Protein 2EPG (pdb70)

Foldseek 3Di:
DWDADAFQKIWAADDDQAAIEIEGEDPVLVVVCVVVVVVLVVLLLLCNFFQWDPDWYAHLWDDFQSHIFRTKIWGALVRQGWDALRLQHLQHQQWKWKWFWPDFLVRPVVCVPLLLVLLLVLQPCDPDADDLVLLQVLLAAFQVSCVVVPLAPNCQQLFEQVSGAAHQADCVLQDPCLSVQQRVVQRHQEADLWWKFKWFFQDFDDPVLCVLLVHDGRTIMMMGGHGLYSNSNVLSVVLLVVLLVCVVVVVTDRPHSSRRIDGCPDPSNSSSQNSSSSSSSGRNSVSNSLSSSQVSVVVSPQDCNRTVTGTSHMWGQGHWHFDADPNGTIIMGGRQKTQAFAAQDPSARPSNNHGARWAWECERLDKIFIWGFHPVCCPVNRIAGHYQANVPCVVSVVVQEAEAECPGSRQVSRVRVVGIGTTTMIRGNYIYRD/DWDADAFQKIWAQDDDQAAIEMEGADPVQVVVCVVVVVVLVVLLLLCNWWQWDPDWYASLWAPFQSHTFRTKIWGFLVGLTWDFLRLQDLQHQQWKWKWWWPDFLVRAQVCLVLLQVLLLVLQAFCDDDDDDLVLLQVLLAAFQVSCVVVPLAPPPQQLFEQVSLADHLADCVLQDPVLSVVQSRCFRHQNADLWWKFKWFFQDFDDVVQCVLLVHDHRTIMMMGGGGLYSNSNVLSVVLLVVQLVQCVVVPTDRPRSSRRIHRCPDPSVSSSQNSSSSSSSRRNSSSNNLSSSQVSCVVSPQDCVRTVTHTSHMFGQGHWDFDADPNGTIIMGGRQKTQAFAAQDPSARPSNNHGAHWAWAEESLDKTFIWHFHPVCVVVSRIAGHYQESVCCVVSVVVQAHEAEPVPDGSRQVRRVSSPGIHTTTMIRGRYMYHD

CATH classification: 3.90.1860.10

Secondary structure (DSSP, 8-state):
--EEEETTEEEE--------EEEE--HHHHHHHHHTTTHHHHH--GGGSTTBPS-EE----B--SSSPBTEEEEE-GGGT-EE-GGGT-SSTT-EEEEEEEEEEHHHHGGGHHHHHHHHHHHS--------HHHHHHHHHHTHHHHHHTTSS-GGGGGGBGGGG--TT--GGGS-HHHHHHHGGGTT---SSS-EEEEEEEEEES-HHHHHHHT--TTEEEEEEEE--HHHHHHHHHHHHHHHHTTHHHHT---SSGGG--EETTSHHHHHHHH--HHHHHHHHHHHHHHHHHHHHHHHTT--HHHH--EEEEEEESEEEEEEEETTEEEEEEEES-EE---TT-TTS-TTTTTT--EEEE------EEEEE--S----SSSEE---S---TTTTTTTTT-EEE----HHHHHHHHHTS-EEEEEEEEEEEEE-/--EEEETTEEEE--------EEEE--HHHHHHHHHTTTHHHHH--GGGSTTBPS-EE----B--SSSPBTEEEEE-GGGT-EE-HHHH-SSTT-EEEEEEEEEEHHHHGGGHHHHHHHHHHHS---------HHHHHHHHHHTHHHHHHTTSS-GGGGGGBGGGG--TT--GGGS-HHHHHHHGGGTT---STT-EEEEEEEEEES-HHHHHHHT--TTEEEEEEEE--HHHHHHHHHHHHHHHHHHHHHTT---SSGGG--EETTSHHHHHHHH--HHHHHHHHHHHHHHHHHHHHHHHTT--HHHH--EEEEEEESEEEEEEEETTEEEEEEEES-EE---TT-TTS-GGGTTT--EEEE------EEEEE--S----SSSEE---S----TTTTGGGT-EEEE-----HHHHHHHHTTS-EEEEEEEEEEEEE-

Radius of gyration: 29.8 Å; Cα contacts (8 Å, |Δi|>4): 2295; chains: 2; bounding box: 69×85×71 Å

Solvent-accessible surface area: 33064 Å² total

Organism: Thermus thermophilus (strain ATCC 27634 / DSM 579 / HB8) (NCBI:txid300852)

B-factor: mean 39.5, std 14.76, range [17.42, 116.52]

Sequence (871 aa):
FFEKIAPYTYRIPRQGKRVDAVFFASKEILKDLEAENYASLQQLNVATLPGIVEPALAPDIHWGYGFPIGGVAAFDPEEGGVVSPGGVGFDINCGVRLLASHLTLEDLLPRQKELADALYRLVPSRDVRFSKRELKEILKEGAGWLVKRGYGYPEDVRFIESQGRLPWANPDKVSERAFERGAPQIGTLGSGNHFLEVQYVDEVYDEEAALAFGLFKGQVTVLIHTGSRGLGHQVCQDYVERFLKVAPRYGIELVDKQLAAAPIKSPEGQDYLQAAAAANFAFANRQLIAHFVREAFEKVGFTPRDHGLRVLYDLAHNNAKFEEHRGRRVLVHRKGATRAFGPGHPEVPEEYRRVGQPVLVPGDGRYSYVLAGTEKAEVSFGSSCHGAGRNLVKELAERGILVRAAVSLVVEAVEGAGIGKKVARLRPLIVVKGFFEKIAPYTYRIPRQGKRVDAVFFASKEILKDLEAENYASLQQLNVATLPGIVEPALAPDIHWGYGFPIGGVAAFDPEEGGVVSPGGVGFDINCGVRLLASHLTLEDLLPRQKELADALYRLVPSGRDVRFSKRELKEILKEGAGWLVKRGYGYPEDVRFIESQGRLPWANPDKVSERAFERGAPQIGTLGSGNHFLEVQYVDEVYDEEAALAFGLFKGQVTVLIHTGSRGLGHQVCQDYVERFLKVAPRYGIELVDKQLAAAPIKSPEGQDYLQAAAAANFAFANRQLIAHFVREAFEKVGFTPRDHGLRVLYDLAHNNAKFEEHRGRRVLVHRKGATRAFGPGHPEVPEEYRRVGQPVLVPGDGRYSYVLAGTEKAEVSFGSSCHGAGRNLVKELAERGILVRAATDVSLVVEAVEGAGIGKKVARLRPLIVVKG

InterPro domains:
  IPR001233 RNA-splicing ligase, RtcB [PF01139] (45-476)
  IPR001233 RNA-splicing ligase, RtcB [PS01288] (45-74)
  IPR001233 RNA-splicing ligase, RtcB [PTHR11118] (4-476)
  IPR036025 tRNA-splicing ligase RtcB-like superfamily [G3DSA:3.90.1860.10] (1-476)
  IPR036025 tRNA-splicing ligase RtcB-like superfamily [SSF103365] (2-476)

Structure (mmCIF, N/CA/C/O backbone):
data_2EPG
#
_entry.id   2EPG
#
_cell.length_a   64.689
_cell.length_b   66.685
_cell.length_c   116.988
_cell.angle_alpha   90.00
_cell.angle_beta   101.21
_cell.angle_gamma   90.00
#
_symmetry.space_group_name_H-M   'P 1 21 1'
#
loop_
_entity.id
_entity.type
_entity.pdbx_description
1 polymer 'Hypothetical protein TTHA1785'
2 water water
#
loop_
_atom_site.group_PDB
_atom_site.id
_atom_site.type_symbol
_atom_site.label_atom_id
_atom_site.label_alt_id
_atom_site.label_comp_id
_atom_site.label_asym_id
_atom_site.label_entity_id
_atom_site.label_seq_id
_atom_site.pdbx_PDB_ins_code
_atom_site.Cartn_x
_atom_site.Cartn_y
_atom_site.Cartn_z
_atom_site.occupancy
_atom_site.B_iso_or_equiv
_atom_site.auth_seq_id
_atom_site.auth_comp_id
_atom_site.auth_asym_id
_atom_site.auth_atom_id
_atom_site.pdbx_PDB_model_num
ATOM 9 N N . PHE A 1 13 ? 12.726 -27.387 36.644 1.00 70.34 2 PHE A N 1
ATOM 10 C CA . PHE A 1 13 ? 12.204 -26.336 37.504 1.00 65.58 2 PHE A CA 1
ATOM 11 C C . PHE A 1 13 ? 11.156 -25.456 36.822 1.00 62.81 2 PHE A C 1
ATOM 12 O O . PHE A 1 13 ? 10.863 -24.354 37.289 1.00 61.47 2 PHE A O 1
ATOM 20 N N . PHE A 1 14 ? 10.596 -25.950 35.717 1.00 59.51 3 PHE A N 1
ATOM 21 C CA . PHE A 1 14 ? 9.554 -25.230 34.991 1.00 56.86 3 PHE A CA 1
ATOM 22 C C . PHE A 1 14 ? 8.700 -26.153 34.126 1.00 55.13 3 PHE A C 1
ATOM 23 O O . PHE A 1 14 ? 9.229 -27.008 33.420 1.00 55.07 3 PHE A O 1
ATOM 31 N N . GLU A 1 15 ? 7.380 -25.990 34.206 1.00 52.92 4 GLU A N 1
ATOM 32 C CA . GLU A 1 15 ? 6.448 -26.799 33.423 1.00 51.28 4 GLU A CA 1
ATOM 33 C C . GLU A 1 15 ? 5.810 -25.974 32.299 1.00 51.22 4 GLU A C 1
ATOM 34 O O . GLU A 1 15 ? 5.807 -24.743 32.343 1.00 48.39 4 GLU A O 1
ATOM 40 N N . LYS A 1 16 ? 5.277 -26.654 31.286 1.00 49.90 5 LYS A N 1
ATOM 41 C CA . LYS A 1 16 ? 4.631 -25.966 30.173 1.00 48.56 5 LYS A CA 1
ATOM 42 C C . LYS A 1 16 ? 3.143 -25.849 30.475 1.00 47.95 5 LYS A C 1
ATOM 43 O O . LYS A 1 16 ? 2.484 -26.836 30.821 1.00 48.65 5 LYS A O 1
ATOM 49 N N . ILE A 1 17 ? 2.613 -24.639 30.353 1.00 44.90 6 ILE A N 1
ATOM 50 C CA . ILE A 1 17 ? 1.209 -24.399 30.637 1.00 43.42 6 ILE A CA 1
ATOM 51 C C . ILE A 1 17 ? 0.379 -24.084 29.403 1.00 40.47 6 ILE A C 1
ATOM 52 O O . ILE A 1 17 ? -0.847 -24.108 29.444 1.00 39.27 6 ILE A O 1
ATOM 57 N N . ALA A 1 18 ? 1.049 -23.797 28.298 1.00 39.51 7 ALA A N 1
ATOM 58 C CA . ALA A 1 18 ? 0.349 -23.477 27.065 1.00 37.79 7 ALA A CA 1
ATOM 59 C C . ALA A 1 18 ? 1.348 -23.448 25.936 1.00 36.83 7 ALA A C 1
ATOM 60 O O . ALA A 1 18 ? 2.546 -23.463 26.166 1.00 37.41 7 ALA A O 1
ATOM 62 N N . PRO A 1 19 ? 0.871 -23.409 24.688 1.00 37.70 8 PRO A N 1
ATOM 63 C CA . PRO A 1 19 ? 1.844 -23.372 23.598 1.00 37.88 8 PRO A CA 1
ATOM 64 C C . PRO A 1 19 ? 2.814 -22.209 23.827 1.00 39.38 8 PRO A C 1
ATOM 65 O O . PRO A 1 19 ? 2.406 -21.128 24.259 1.00 40.22 8 PRO A O 1
ATOM 69 N N . TYR A 1 20 ? 4.094 -22.446 23.558 1.00 38.51 9 TYR A N 1
ATOM 70 C CA . TYR A 1 20 ? 5.140 -21.445 23.733 1.00 39.18 9 TYR A CA 1
ATOM 71 C C . TYR A 1 20 ? 5.136 -20.719 25.089 1.00 39.24 9 TYR A C 1
ATOM 72 O O . TYR A 1 20 ? 5.750 -19.663 25.217 1.00 39.55 9 TYR A O 1
ATOM 81 N N . THR A 1 21 ? 4.484 -21.297 26.095 1.00 37.08 10 THR A N 1
ATOM 82 C CA . THR A 1 21 ? 4.394 -20.675 27.415 1.00 35.88 10 THR A CA 1
ATOM 83 C C . THR A 1 21 ? 4.854 -21.603 28.555 1.00 39.49 10 THR A C 1
ATOM 84 O O . THR A 1 21 ? 4.298 -22.699 28.744 1.00 39.89 10 THR A O 1
ATOM 88 N N . TYR A 1 22 ? 5.855 -21.154 29.320 1.00 39.10 11 TYR A N 1
ATOM 89 C CA . TYR A 1 22 ? 6.409 -21.930 30.439 1.00 38.58 11 TYR A CA 1
ATOM 90 C C . TYR A 1 22 ? 6.341 -21.217 31.787 1.00 38.41 11 TYR A C 1
ATOM 91 O O . TYR A 1 22 ? 6.504 -19.997 31.883 1.00 37.51 11 TYR A O 1
ATOM 100 N N . ARG A 1 23 ? 6.125 -22.006 32.831 1.00 34.58 12 ARG A N 1
ATOM 101 C CA . ARG A 1 23 ? 5.992 -21.502 34.176 1.00 36.68 12 ARG A CA 1
ATOM 102 C C . ARG A 1 23 ? 7.096 -22.037 35.092 1.00 37.12 12 ARG A C 1
ATOM 103 O O . ARG A 1 23 ? 7.446 -23.217 35.038 1.00 36.24 12 ARG A O 1
ATOM 111 N N . ILE A 1 24 ? 7.672 -21.141 35.890 1.00 35.31 13 ILE A N 1
ATOM 112 C CA . ILE A 1 24 ? 8.700 -21.493 36.867 1.00 33.64 13 ILE A CA 1
ATOM 113 C C . ILE A 1 24 ? 7.952 -21.373 38.180 1.00 32.88 13 ILE A C 1
ATOM 114 O O . ILE A 1 24 ? 7.743 -20.271 38.689 1.00 31.76 13 ILE A O 1
ATOM 119 N N . PRO A 1 25 ? 7.511 -22.500 38.740 1.00 33.54 14 PRO A N 1
ATOM 120 C CA . PRO A 1 25 ? 6.784 -22.364 40.001 1.00 34.10 14 PRO A CA 1
ATOM 121 C C . PRO A 1 25 ? 7.597 -21.731 41.134 1.00 35.28 14 PRO A C 1
ATOM 122 O O . PRO A 1 25 ? 8.812 -21.907 41.235 1.00 33.97 14 PRO A O 1
ATOM 126 N N . ARG A 1 26 ? 6.907 -20.976 41.976 1.00 35.87 15 ARG A N 1
ATOM 127 C CA . ARG A 1 26 ? 7.535 -20.283 43.093 1.00 39.57 15 ARG A CA 1
ATOM 128 C C . ARG A 1 26 ? 8.358 -21.226 43.969 1.00 40.63 15 ARG A C 1
ATOM 129 O O . ARG A 1 26 ? 7.854 -22.243 44.426 1.00 40.28 15 ARG A O 1
ATOM 137 N N . GLN A 1 27 ? 9.618 -20.875 44.203 1.00 41.94 16 GLN A N 1
ATOM 138 C CA . GLN A 1 27 ? 10.502 -21.674 45.041 1.00 44.25 16 GLN A CA 1
ATOM 139 C C . GLN A 1 27 ? 11.571 -20.805 45.692 1.00 43.57 16 GLN A C 1
ATOM 140 O O . GLN A 1 27 ? 12.006 -19.803 45.119 1.00 42.41 16 GLN A O 1
ATOM 146 N N . GLY A 1 28 ? 11.982 -21.185 46.899 1.00 42.21 17 GLY A N 1
ATOM 147 C CA . GLY A 1 28 ? 13.002 -20.422 47.593 1.00 39.84 17 GLY A CA 1
ATOM 148 C C . GLY A 1 28 ? 12.553 -19.025 47.977 1.00 38.59 17 GLY A C 1
ATOM 149 O O . GLY A 1 28 ? 11.517 -18.858 48.621 1.00 36.35 17 GLY A O 1
ATOM 150 N N . LYS A 1 29 ? 13.318 -18.020 47.566 1.00 38.19 18 LYS A N 1
ATOM 151 C CA . LYS A 1 29 ? 13.007 -16.639 47.914 1.00 39.35 18 LYS A CA 1
ATOM 152 C C . LYS A 1 29 ? 11.936 -15.995 47.019 1.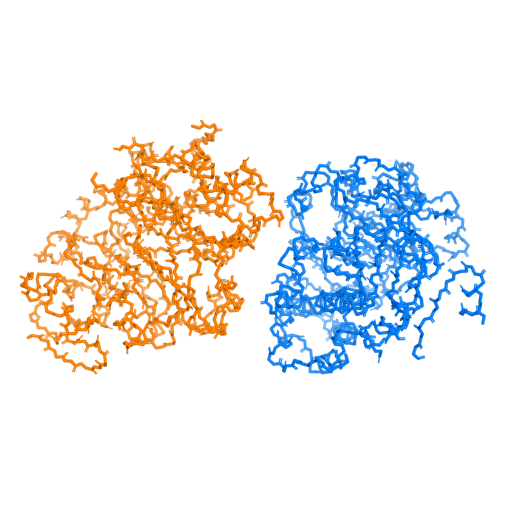00 38.71 18 LYS A C 1
ATOM 153 O O . LYS A 1 29 ? 11.485 -14.878 47.284 1.00 35.63 18 LYS A O 1
ATOM 167 N N . ARG A 1 31 ? 8.675 -14.727 45.524 1.00 33.00 20 ARG A N 1
ATOM 168 C CA . ARG A 1 31 ? 7.412 -14.342 46.140 1.00 33.26 20 ARG A CA 1
ATOM 169 C C . ARG A 1 31 ? 6.235 -14.768 45.271 1.00 32.02 20 ARG A C 1
ATOM 170 O O . ARG A 1 31 ? 5.122 -14.937 45.761 1.00 32.54 20 ARG A O 1
ATOM 178 N N . VAL A 1 32 ? 6.501 -14.945 43.979 1.00 29.73 21 VAL A N 1
ATOM 179 C CA . VAL A 1 32 ? 5.481 -15.336 43.019 1.00 28.67 21 VAL A CA 1
ATOM 180 C C . VAL A 1 32 ? 6.117 -16.242 41.979 1.00 27.87 21 VAL A C 1
ATOM 181 O O . VAL A 1 32 ? 7.336 -16.414 41.955 1.00 27.67 21 VAL A O 1
ATOM 185 N N . ASP A 1 33 ? 5.272 -16.824 41.137 1.00 26.50 22 ASP A N 1
ATOM 186 C CA . ASP A 1 33 ? 5.720 -17.656 40.039 1.00 27.04 22 ASP A CA 1
ATOM 187 C C . ASP A 1 33 ? 6.326 -16.715 38.987 1.00 27.32 22 ASP A C 1
ATOM 188 O O . ASP A 1 33 ? 6.078 -15.505 38.993 1.00 27.79 22 ASP A O 1
ATOM 193 N N . ALA A 1 34 ? 7.101 -17.282 38.076 1.00 25.52 23 ALA A N 1
ATOM 194 C CA . ALA A 1 34 ? 7.637 -16.534 36.960 1.00 28.22 23 ALA A CA 1
ATOM 195 C C . ALA A 1 34 ? 7.068 -17.271 35.738 1.00 30.15 23 ALA A C 1
ATOM 196 O O . ALA A 1 34 ? 6.798 -18.475 35.803 1.00 30.26 23 ALA A O 1
ATOM 198 N N . VAL A 1 35 ? 6.851 -16.557 34.644 1.00 27.99 24 VAL A N 1
ATOM 199 C CA . VAL A 1 35 ? 6.363 -17.186 33.428 1.00 29.56 24 VAL A CA 1
ATOM 200 C C . VAL A 1 35 ? 7.167 -16.636 32.265 1.00 31.36 24 VAL A C 1
ATOM 201 O O . VAL A 1 35 ? 7.413 -15.433 32.202 1.00 33.90 24 VAL A O 1
ATOM 205 N N . PHE A 1 36 ? 7.614 -17.503 31.361 1.00 33.51 25 PHE A N 1
ATOM 206 C CA . PHE A 1 36 ? 8.360 -17.037 30.194 1.00 33.53 25 PHE A CA 1
ATOM 207 C C . PHE A 1 36 ? 7.844 -17.684 28.914 1.00 34.00 25 PHE A C 1
ATOM 208 O O . PHE A 1 36 ? 7.325 -18.802 28.931 1.00 34.13 25 PHE A O 1
ATOM 216 N N . PHE A 1 37 ? 7.956 -16.957 27.809 1.00 33.79 26 PHE A N 1
ATOM 217 C CA . PHE A 1 37 ? 7.488 -17.453 26.528 1.00 34.71 26 PHE A CA 1
ATOM 218 C C . PHE A 1 37 ? 8.679 -17.895 25.687 1.00 36.28 26 PHE A C 1
ATOM 219 O O . PHE A 1 37 ? 9.684 -17.188 25.598 1.00 35.80 26 PHE A O 1
ATOM 227 N N . ALA A 1 38 ? 8.581 -19.070 25.072 1.00 39.20 27 ALA A N 1
ATOM 228 C CA . ALA A 1 38 ? 9.690 -19.551 24.261 1.00 42.41 27 ALA A CA 1
ATOM 229 C C . ALA A 1 38 ? 9.325 -20.680 23.309 1.00 44.53 27 ALA A C 1
ATOM 230 O O . ALA A 1 38 ? 8.238 -21.244 23.375 1.00 44.13 27 ALA A O 1
ATOM 232 N N . SER A 1 39 ? 10.259 -20.996 22.417 1.00 48.66 28 SER A N 1
ATOM 233 C CA . SER A 1 39 ? 10.082 -22.053 21.418 1.00 51.00 28 SER A CA 1
ATOM 234 C C . SER A 1 39 ? 10.763 -23.309 21.906 1.00 51.99 28 SER A C 1
ATOM 235 O O . SER A 1 39 ? 11.529 -23.272 22.871 1.00 50.13 28 SER A O 1
ATOM 238 N N . LYS A 1 40 ? 10.492 -24.425 21.232 1.00 54.83 29 LYS A N 1
ATOM 239 C CA . LYS A 1 40 ? 11.152 -25.669 21.589 1.00 56.73 29 LYS A CA 1
ATOM 240 C C . LYS A 1 40 ? 12.613 -25.422 21.261 1.00 56.21 29 LYS A C 1
ATOM 241 O O . LYS A 1 40 ? 13.512 -25.928 21.928 1.00 55.96 29 LYS A O 1
ATOM 247 N N . GLU A 1 41 ? 12.828 -24.604 20.237 1.00 56.29 30 GLU A N 1
ATOM 248 C CA . GLU A 1 41 ? 14.164 -24.255 19.790 1.00 57.13 30 GLU A CA 1
ATOM 249 C C . GLU A 1 41 ? 14.823 -23.221 20.694 1.00 55.76 30 GLU A C 1
ATOM 250 O O . GLU A 1 41 ? 16.017 -23.302 20.972 1.00 55.15 30 GLU A O 1
ATOM 256 N N . ILE A 1 42 ? 14.045 -22.246 21.153 1.00 55.41 31 ILE A N 1
ATOM 257 C CA . ILE A 1 42 ? 14.581 -21.217 22.035 1.00 53.93 31 ILE A CA 1
ATOM 258 C C . ILE A 1 42 ? 15.006 -21.832 23.368 1.00 53.56 31 ILE A C 1
ATOM 259 O O . ILE A 1 42 ? 16.030 -21.454 23.934 1.00 52.81 31 ILE A O 1
ATOM 264 N N . LEU A 1 43 ? 14.221 -22.783 23.860 1.00 53.59 32 LEU A N 1
ATOM 265 C CA . LEU A 1 43 ? 14.539 -23.447 25.117 1.00 55.45 32 LEU A CA 1
ATOM 266 C C . LEU A 1 43 ? 15.902 -24.099 25.024 1.00 57.01 32 LEU A C 1
ATOM 267 O O . LEU A 1 43 ? 16.637 -24.155 26.003 1.00 57.45 32 LEU A O 1
ATOM 272 N N . LYS A 1 44 ? 16.227 -24.601 23.837 1.00 59.56 33 LYS A N 1
ATOM 273 C CA . LYS A 1 44 ? 17.507 -25.260 23.610 1.00 61.23 33 LYS A CA 1
ATOM 274 C C . LYS A 1 44 ? 18.610 -24.228 23.763 1.00 61.09 33 LYS A C 1
ATOM 275 O O . LYS A 1 44 ? 19.697 -24.525 24.252 1.00 60.76 33 LYS A O 1
ATOM 281 N N . ASP A 1 45 ? 18.308 -23.005 23.352 1.00 61.40 34 ASP A N 1
ATOM 282 C CA . ASP A 1 45 ? 19.265 -21.917 23.430 1.00 63.23 34 ASP A CA 1
ATOM 283 C C . ASP A 1 45 ? 19.531 -21.530 24.888 1.00 63.48 34 ASP A C 1
ATOM 284 O O . ASP A 1 45 ? 20.677 -21.312 25.286 1.00 63.28 34 ASP A O 1
ATOM 289 N N . LEU A 1 46 ? 18.465 -21.447 25.678 1.00 63.22 35 LEU A N 1
ATOM 290 C CA . LEU A 1 46 ? 18.572 -21.099 27.094 1.00 63.63 35 LEU A CA 1
ATOM 291 C C . LEU A 1 46 ? 19.261 -22.212 27.875 1.00 64.40 35 LEU A C 1
ATOM 292 O O . LEU A 1 46 ? 20.062 -21.957 28.774 1.00 63.59 35 LEU A O 1
ATOM 297 N N . GLU A 1 47 ? 18.934 -23.448 27.519 1.00 65.99 36 GLU A N 1
ATOM 298 C CA . GLU A 1 47 ? 19.502 -24.626 28.167 1.00 68.05 36 GLU A CA 1
ATOM 299 C C . GLU A 1 47 ? 21.026 -24.635 28.030 1.00 67.81 36 GLU A C 1
ATOM 300 O O . GLU A 1 47 ? 21.746 -24.960 28.973 1.00 67.65 36 GLU A O 1
ATOM 306 N N . ALA A 1 48 ? 21.511 -24.265 26.854 1.00 68.09 37 ALA A N 1
ATOM 307 C CA . ALA A 1 48 ? 22.942 -24.230 26.609 1.00 68.54 37 ALA A CA 1
ATOM 308 C C . ALA A 1 48 ? 23.573 -23.100 27.402 1.00 69.10 37 ALA A C 1
ATOM 309 O O . ALA A 1 48 ? 24.784 -23.088 27.623 1.00 69.28 37 ALA A O 1
ATOM 311 N N . GLU A 1 49 ? 22.743 -22.152 27.830 1.00 69.85 38 GLU A N 1
ATOM 312 C CA . GLU A 1 49 ? 23.212 -20.994 28.587 1.00 70.13 38 GLU A CA 1
ATOM 313 C C . GLU A 1 49 ? 23.148 -21.262 30.087 1.00 68.74 38 GLU A C 1
ATOM 314 O O . GLU A 1 49 ? 23.353 -20.356 30.898 1.00 68.57 38 GLU A O 1
ATOM 320 N N . ASN A 1 50 ? 22.868 -22.512 30.445 1.00 67.16 39 ASN A N 1
ATOM 321 C CA . ASN A 1 50 ? 22.748 -22.908 31.844 1.00 65.22 39 ASN A CA 1
ATOM 322 C C . ASN A 1 50 ? 21.532 -22.238 32.479 1.00 62.91 39 ASN A C 1
ATOM 323 O O . ASN A 1 50 ? 21.363 -22.272 33.698 1.00 61.45 39 ASN A O 1
ATOM 328 N N . TYR A 1 51 ? 20.697 -21.628 31.637 1.00 60.15 40 TYR A N 1
ATOM 329 C CA . TYR A 1 51 ? 19.485 -20.949 32.081 1.00 57.48 40 TYR A CA 1
ATOM 330 C C . TYR A 1 51 ? 19.792 -19.707 32.911 1.00 55.19 40 TYR A C 1
ATOM 331 O O . TYR A 1 51 ? 19.018 -19.327 33.784 1.00 54.88 40 TYR A O 1
ATOM 340 N N . ALA A 1 52 ? 20.920 -19.070 32.625 1.00 52.51 41 ALA A N 1
ATOM 341 C CA . ALA A 1 52 ? 21.341 -17.881 33.353 1.00 50.39 41 ALA A CA 1
ATOM 342 C C . ALA A 1 52 ? 20.284 -16.772 33.391 1.00 49.89 41 ALA A C 1
ATOM 343 O O . ALA A 1 52 ? 19.960 -16.238 34.458 1.00 48.77 41 ALA A O 1
ATOM 345 N N . SER A 1 53 ? 19.745 -16.421 32.230 1.00 47.81 42 SER A N 1
ATOM 346 C CA . SER A 1 53 ? 18.747 -15.366 32.182 1.00 47.23 42 SER A CA 1
ATOM 347 C C . SER A 1 53 ? 17.515 -15.731 33.005 1.00 45.92 42 SER A C 1
ATOM 348 O O . SER A 1 53 ? 16.859 -14.859 33.573 1.00 45.88 42 SER A O 1
ATOM 351 N N . LEU A 1 54 ? 17.201 -17.020 33.081 1.00 45.20 43 LEU A N 1
ATOM 352 C CA . LEU A 1 54 ? 16.045 -17.450 33.864 1.00 43.82 43 LEU A CA 1
ATOM 353 C C . LEU A 1 54 ? 16.309 -17.272 35.358 1.00 42.36 43 LEU A C 1
ATOM 354 O O . LEU A 1 54 ? 15.402 -16.921 36.119 1.00 41.66 43 LEU A O 1
ATOM 359 N N . GLN A 1 55 ? 17.548 -17.520 35.778 1.00 41.81 44 GLN A N 1
ATOM 360 C CA . GLN A 1 55 ? 17.914 -17.343 37.182 1.00 41.22 44 GLN A CA 1
ATOM 361 C C . GLN A 1 55 ? 17.693 -15.868 37.515 1.00 39.32 44 GLN A C 1
ATOM 362 O O . GLN A 1 55 ? 17.248 -15.537 38.611 1.00 37.05 44 GLN A O 1
ATOM 368 N N . GLN A 1 56 ? 18.020 -14.988 36.567 1.00 37.48 45 GLN A N 1
ATOM 369 C CA . GLN A 1 56 ? 17.810 -13.557 36.767 1.00 37.30 45 GLN A CA 1
ATOM 370 C C . GLN A 1 56 ? 16.316 -13.292 36.892 1.00 36.44 45 GLN A C 1
ATOM 371 O O . GLN A 1 56 ? 15.895 -12.485 37.721 1.00 34.63 45 GLN A O 1
ATOM 377 N N . LEU A 1 57 ? 15.517 -13.961 36.059 1.00 35.36 46 LEU A N 1
ATOM 378 C CA . LEU A 1 57 ? 14.060 -13.791 36.115 1.00 34.36 46 LEU A CA 1
ATOM 379 C C . LEU A 1 57 ? 13.574 -14.248 37.494 1.00 34.22 46 LEU A C 1
ATOM 380 O O . LEU A 1 57 ? 12.688 -13.631 38.099 1.00 32.68 46 LEU A O 1
ATOM 393 N N . ASN A 1 59 ? 15.274 -14.114 40.239 1.00 33.80 48 ASN A N 1
ATOM 394 C CA . ASN A 1 59 ? 15.711 -13.114 41.219 1.00 32.78 48 ASN A CA 1
ATOM 395 C C . ASN A 1 59 ? 14.700 -11.960 41.253 1.00 30.48 48 ASN A C 1
ATOM 396 O O . ASN A 1 59 ? 14.367 -11.436 42.313 1.00 30.70 48 ASN A O 1
ATOM 401 N N . VAL A 1 60 ? 14.225 -11.567 40.080 1.00 29.10 49 VAL A N 1
ATOM 402 C CA . VAL A 1 60 ? 13.246 -10.492 39.969 1.00 27.22 49 VAL A CA 1
ATOM 403 C C . VAL A 1 60 ? 12.049 -10.843 40.849 1.00 25.46 49 VAL A C 1
ATOM 404 O O . VAL A 1 60 ? 11.538 -9.997 41.576 1.00 25.12 49 VAL A O 1
ATOM 408 N N . ALA A 1 61 ? 11.630 -12.105 40.794 1.00 24.29 50 ALA A N 1
ATOM 409 C CA . ALA A 1 61 ? 10.492 -12.596 41.568 1.00 25.95 50 ALA A CA 1
ATOM 410 C C . ALA A 1 61 ? 10.674 -12.544 43.086 1.00 28.28 50 ALA A C 1
ATOM 411 O O . ALA A 1 61 ? 9.725 -12.807 43.827 1.00 27.87 50 ALA A O 1
ATOM 413 N N . THR A 1 62 ? 11.887 -12.234 43.554 1.00 29.02 51 THR A N 1
ATOM 414 C CA . THR A 1 62 ? 12.139 -12.135 44.997 1.00 30.14 51 THR A CA 1
ATOM 415 C C . THR A 1 62 ? 11.853 -10.715 45.519 1.00 30.75 51 THR A C 1
ATOM 416 O O . THR A 1 62 ? 11.800 -10.498 46.724 1.00 31.19 51 THR A O 1
ATOM 420 N N . LEU A 1 63 ? 11.664 -9.756 44.616 1.00 30.52 52 LEU A N 1
ATOM 421 C CA . LEU A 1 63 ? 11.419 -8.361 45.011 1.00 30.31 52 LEU A CA 1
ATOM 422 C C . LEU A 1 63 ? 10.044 -8.075 45.626 1.00 30.41 52 LEU A C 1
ATOM 423 O O . LEU A 1 63 ? 9.033 -8.633 45.206 1.00 30.00 52 LEU A O 1
ATOM 428 N N . PRO A 1 64 ? 9.997 -7.191 46.640 1.00 31.50 53 PRO A N 1
ATOM 429 C CA . PRO A 1 64 ? 8.778 -6.799 47.365 1.00 30.12 53 PRO A CA 1
ATOM 430 C C . PRO A 1 64 ? 7.662 -6.216 46.508 1.00 28.86 53 PRO A C 1
ATOM 431 O O . PRO A 1 64 ? 7.910 -5.396 45.628 1.00 28.77 53 PRO A O 1
ATOM 435 N N . GLY A 1 65 ? 6.430 -6.637 46.789 1.00 28.66 54 GLY A N 1
ATOM 436 C CA . GLY A 1 65 ? 5.281 -6.135 46.051 1.00 27.26 54 GLY A CA 1
ATOM 437 C C . GLY A 1 65 ? 5.201 -6.554 44.593 1.00 27.15 54 GLY A C 1
ATOM 438 O O . GLY A 1 65 ? 4.436 -5.970 43.819 1.00 27.70 54 GLY A O 1
ATOM 439 N N . ILE A 1 66 ? 5.983 -7.547 44.185 1.00 25.44 55 ILE A N 1
ATOM 440 C CA . ILE A 1 66 ? 5.894 -7.957 42.796 1.00 26.62 55 ILE A CA 1
ATOM 441 C C . ILE A 1 66 ? 4.535 -8.614 42.575 1.00 27.45 55 ILE A C 1
ATOM 442 O O . ILE A 1 66 ? 4.020 -9.279 43.461 1.00 27.89 55 ILE A O 1
ATOM 447 N N . VAL A 1 67 ? 3.959 -8.393 41.399 1.00 26.82 56 VAL A N 1
ATOM 448 C CA . VAL A 1 67 ? 2.663 -8.965 41.046 1.00 26.70 56 VAL A CA 1
ATOM 449 C C . VAL A 1 67 ? 2.922 -10.218 40.207 1.00 26.33 56 VAL A C 1
ATOM 450 O O . VAL A 1 67 ? 3.733 -10.200 39.274 1.00 26.10 56 VAL A O 1
ATOM 454 N N . GLU A 1 68 ? 2.255 -11.315 40.552 1.00 26.34 57 GLU A N 1
ATOM 455 C CA . GLU A 1 68 ? 2.438 -12.560 39.822 1.00 25.79 57 GLU A CA 1
ATOM 456 C C . GLU A 1 68 ? 1.871 -12.466 38.403 1.00 26.22 57 GLU A C 1
ATOM 457 O O . GLU A 1 68 ? 0.755 -11.981 38.205 1.00 27.12 57 GLU A O 1
ATOM 463 N N . PRO A 1 69 ? 2.636 -12.931 37.394 1.00 24.78 58 PRO A N 1
ATOM 464 C CA . PRO A 1 69 ? 3.969 -13.514 37.556 1.00 22.82 58 PRO A CA 1
ATOM 465 C C . PRO A 1 69 ? 5.039 -12.583 37.004 1.00 25.21 58 PRO A C 1
ATOM 466 O O . PRO A 1 69 ? 4.731 -11.658 36.255 1.00 23.18 58 PRO A O 1
ATOM 470 N N . ALA A 1 70 ? 6.292 -12.836 37.374 1.00 25.53 59 ALA A N 1
ATOM 471 C CA . ALA A 1 70 ? 7.403 -12.068 36.833 1.00 27.70 59 ALA A CA 1
ATOM 472 C C . ALA A 1 70 ? 7.493 -12.695 35.439 1.00 27.38 59 ALA A C 1
ATOM 473 O O . ALA A 1 70 ? 7.340 -13.913 35.317 1.00 27.28 59 ALA A O 1
ATOM 475 N N . LEU A 1 71 ? 7.746 -11.890 34.406 1.00 28.03 60 LEU A N 1
ATOM 476 C CA . LEU A 1 71 ? 7.779 -12.396 33.034 1.00 27.82 60 LEU A CA 1
ATOM 477 C C . LEU A 1 71 ? 9.008 -12.102 32.203 1.00 28.78 60 LEU A C 1
ATOM 478 O O . LEU A 1 71 ? 9.742 -11.143 32.448 1.00 28.94 60 LEU A O 1
ATOM 483 N N . ALA A 1 72 ? 9.186 -12.920 31.173 1.00 27.78 61 ALA A N 1
ATOM 484 C CA . ALA A 1 72 ? 10.290 -12.768 30.231 1.00 31.05 61 ALA A CA 1
ATOM 485 C C . ALA A 1 72 ? 9.817 -13.188 28.839 1.00 31.41 61 ALA A C 1
ATOM 486 O O . ALA A 1 72 ? 9.153 -14.220 28.691 1.00 33.18 61 ALA A O 1
ATOM 496 N N . PRO A 1 74 ? 10.353 -14.121 24.548 1.00 35.06 63 PRO A N 1
ATOM 497 C CA . PRO A 1 74 ? 11.145 -15.129 23.836 1.00 36.47 63 PRO A CA 1
ATOM 498 C C . PRO A 1 74 ? 12.594 -14.758 23.553 1.00 38.18 63 PRO A C 1
ATOM 499 O O . PRO A 1 74 ? 13.421 -15.641 23.369 1.00 39.91 63 PRO A O 1
ATOM 503 N N . ASP A 1 75 ? 12.915 -13.470 23.516 1.00 39.75 64 ASP A N 1
ATOM 504 C CA . ASP A 1 75 ? 14.302 -13.071 23.253 1.00 41.98 64 ASP A CA 1
ATOM 505 C C . ASP A 1 75 ? 15.066 -12.727 24.515 1.00 41.69 64 ASP A C 1
ATOM 506 O O . ASP A 1 75 ? 16.007 -11.947 24.468 1.00 43.15 64 ASP A O 1
ATOM 511 N N . ILE A 1 76 ? 14.661 -13.310 25.637 1.00 42.40 65 ILE A N 1
ATOM 512 C CA . ILE A 1 76 ? 15.303 -13.060 26.918 1.00 41.18 65 ILE A CA 1
ATOM 513 C C . ILE A 1 76 ? 16.772 -13.442 26.939 1.00 43.57 65 ILE A C 1
ATOM 514 O O . ILE A 1 76 ? 17.179 -14.435 26.319 1.00 42.64 65 ILE A O 1
ATOM 519 N N . HIS A 1 77 ? 17.561 -12.636 27.653 1.00 44.51 66 HIS A N 1
ATOM 520 C CA . HIS A 1 77 ? 18.993 -12.881 27.829 1.00 46.22 66 HIS A CA 1
ATOM 521 C C . HIS A 1 77 ? 19.593 -12.088 28.986 1.00 46.11 66 HIS A C 1
ATOM 522 O O . HIS A 1 77 ? 18.950 -11.190 29.539 1.00 43.05 66 HIS A O 1
ATOM 529 N N . TRP A 1 78 ? 20.829 -12.441 29.342 1.00 46.79 67 TRP A N 1
ATOM 530 C CA . TRP A 1 78 ? 21.548 -11.811 30.445 1.00 47.77 67 TRP A CA 1
ATOM 531 C C . TRP A 1 78 ? 21.485 -10.284 30.417 1.00 46.06 67 TRP A C 1
ATOM 532 O O . TRP A 1 78 ? 21.700 -9.657 29.382 1.00 45.65 67 TRP A O 1
ATOM 543 N N . GLY A 1 79 ? 21.188 -9.696 31.571 1.00 44.69 68 GLY A N 1
ATOM 544 C CA . GLY A 1 79 ? 21.115 -8.249 31.678 1.00 44.02 68 GLY A CA 1
ATOM 545 C C . GLY A 1 79 ? 21.606 -7.754 33.028 1.00 42.83 68 GLY A C 1
ATOM 546 O O . GLY A 1 79 ? 22.154 -8.518 33.816 1.00 44.22 68 GLY A O 1
ATOM 547 N N . TYR A 1 80 ? 21.416 -6.469 33.292 1.00 42.76 69 TYR A N 1
ATOM 548 C CA . TYR A 1 80 ? 21.829 -5.872 34.555 1.00 42.22 69 TYR A CA 1
ATOM 549 C C . TYR A 1 80 ? 20.725 -6.073 35.601 1.00 39.29 69 TYR A C 1
ATOM 550 O O . TYR A 1 80 ? 19.726 -5.351 35.614 1.00 38.00 69 TYR A O 1
ATOM 559 N N . GLY A 1 81 ? 20.907 -7.051 36.480 1.00 37.03 70 GLY A N 1
ATOM 560 C CA . GLY A 1 81 ? 19.903 -7.318 37.502 1.00 36.40 70 GLY A CA 1
ATOM 561 C C . GLY A 1 81 ? 18.715 -8.044 36.894 1.00 34.90 70 GLY A C 1
ATOM 562 O O . GLY A 1 81 ? 18.581 -9.260 37.045 1.00 34.66 70 GLY A O 1
ATOM 563 N N . PHE A 1 82 ? 17.843 -7.294 36.221 1.00 33.46 71 PHE A N 1
ATOM 564 C CA . PHE A 1 82 ? 16.678 -7.879 35.555 1.00 31.88 71 PHE A CA 1
ATOM 565 C C . PHE A 1 82 ? 17.164 -8.413 34.217 1.00 31.43 71 PHE A C 1
ATOM 566 O O . PHE A 1 82 ? 18.130 -7.885 33.649 1.00 30.62 71 PHE A O 1
ATOM 574 N N . PRO A 1 83 ? 16.522 -9.472 33.691 1.00 30.10 72 PRO A N 1
ATOM 575 C CA . PRO A 1 83 ? 16.980 -9.973 32.389 1.00 29.98 72 PRO A CA 1
ATOM 576 C C . PRO A 1 83 ? 16.457 -9.073 31.274 1.00 30.89 72 PRO A C 1
ATOM 577 O O . PRO A 1 83 ? 15.467 -8.361 31.450 1.00 29.29 72 PRO A O 1
ATOM 581 N N . ILE A 1 84 ? 17.139 -9.071 30.136 1.00 32.47 73 ILE A N 1
ATOM 582 C CA . ILE A 1 84 ? 16.673 -8.287 29.007 1.00 33.51 73 ILE A CA 1
ATOM 583 C C . ILE A 1 84 ? 15.532 -9.125 28.453 1.00 32.60 73 ILE A C 1
ATOM 584 O O . ILE A 1 84 ? 15.647 -10.350 28.355 1.00 33.00 73 ILE A O 1
ATOM 589 N N . GLY A 1 85 ? 14.424 -8.467 28.133 1.00 30.46 74 GLY A N 1
ATOM 590 C CA . GLY A 1 85 ? 13.248 -9.164 27.654 1.00 29.34 74 GLY A CA 1
ATOM 591 C C . GLY A 1 85 ? 12.284 -9.357 28.825 1.00 30.64 74 GLY A C 1
ATOM 592 O O . GLY A 1 85 ? 11.270 -10.030 28.702 1.00 32.85 74 GLY A O 1
ATOM 593 N N . GLY A 1 86 ? 12.589 -8.752 29.968 1.00 29.67 75 GLY A N 1
ATOM 594 C CA . GLY A 1 86 ? 11.731 -8.921 31.126 1.00 29.85 75 GLY A CA 1
ATOM 595 C C . GLY A 1 86 ? 10.612 -7.909 31.331 1.00 27.75 75 GLY A C 1
ATOM 596 O O . GLY A 1 86 ? 10.707 -6.761 30.918 1.00 27.83 75 GLY A O 1
ATOM 597 N N . VAL A 1 87 ? 9.542 -8.366 31.973 1.00 27.58 76 VAL A N 1
ATOM 598 C CA . VAL A 1 87 ? 8.383 -7.550 32.298 1.00 24.68 76 VAL A CA 1
ATOM 599 C C . VAL A 1 87 ? 8.082 -7.888 33.753 1.00 25.89 76 VAL A C 1
ATOM 600 O O . VAL A 1 87 ? 7.951 -9.071 34.112 1.00 25.19 76 VAL A O 1
ATOM 604 N N . ALA A 1 88 ? 7.979 -6.864 34.596 1.00 25.04 77 ALA A N 1
ATOM 605 C CA . ALA A 1 88 ? 7.703 -7.090 36.018 1.00 25.07 77 ALA A CA 1
ATOM 606 C C . ALA A 1 88 ? 6.836 -5.975 36.566 1.00 24.04 77 ALA A C 1
ATOM 607 O O . ALA A 1 88 ? 7.240 -4.815 36.571 1.00 24.05 77 ALA A O 1
ATOM 609 N N . ALA A 1 89 ? 5.646 -6.332 37.030 1.00 23.64 78 ALA A N 1
ATOM 610 C CA . ALA A 1 89 ? 4.715 -5.361 37.575 1.00 23.81 78 ALA A CA 1
ATOM 611 C C . ALA A 1 89 ? 4.838 -5.344 39.104 1.00 25.64 78 ALA A C 1
ATOM 612 O O . ALA A 1 89 ? 5.000 -6.400 39.735 1.00 25.41 78 ALA A O 1
ATOM 614 N N . PHE A 1 90 ? 4.793 -4.141 39.681 1.00 25.68 79 PHE A N 1
ATOM 615 C CA . PHE A 1 90 ? 4.898 -3.953 41.124 1.00 25.31 79 PHE A CA 1
ATOM 616 C C . PHE A 1 90 ? 3.741 -3.104 41.649 1.00 26.35 79 PHE A C 1
ATOM 617 O O . PHE A 1 90 ? 3.422 -2.065 41.070 1.00 27.51 79 PHE A O 1
ATOM 625 N N . ASP A 1 91 ? 3.108 -3.551 42.735 1.00 25.89 80 ASP A N 1
ATOM 626 C CA . ASP A 1 91 ? 1.970 -2.834 43.300 1.00 27.79 80 ASP A CA 1
ATOM 627 C C . ASP A 1 91 ? 2.381 -1.896 44.438 1.00 29.27 80 ASP A C 1
ATOM 628 O O . ASP A 1 91 ? 2.794 -2.347 45.509 1.00 28.66 80 ASP A O 1
ATOM 633 N N . PRO A 1 92 ? 2.236 -0.580 44.231 1.00 30.34 81 PRO A N 1
ATOM 634 C CA . PRO A 1 92 ? 2.601 0.421 45.245 1.00 33.61 81 PRO A CA 1
ATOM 635 C C . PRO A 1 92 ? 1.899 0.186 46.578 1.00 35.27 81 PRO A C 1
ATOM 636 O O . PRO A 1 92 ? 2.487 0.386 47.639 1.00 37.82 81 PRO A O 1
ATOM 640 N N . GLU A 1 93 ? 0.641 -0.241 46.512 1.00 35.88 82 GLU A N 1
ATOM 641 C CA . GLU A 1 93 ? -0.156 -0.483 47.706 1.00 36.92 82 GLU A CA 1
ATOM 642 C C . GLU A 1 93 ? 0.278 -1.706 48.484 1.00 37.71 82 GLU A C 1
ATOM 643 O O . GLU A 1 93 ? -0.159 -1.916 49.617 1.00 38.18 82 GLU A O 1
ATOM 649 N N . GLU A 1 94 ? 1.129 -2.516 47.869 1.00 36.18 83 GLU A N 1
ATOM 650 C CA . GLU A 1 94 ? 1.618 -3.741 48.486 1.00 35.55 83 GLU A CA 1
ATOM 651 C C . GLU A 1 94 ? 3.099 -3.568 48.846 1.00 33.23 83 GLU A C 1
ATOM 652 O O . GLU A 1 94 ? 3.818 -4.538 49.030 1.00 33.04 83 GLU A O 1
ATOM 658 N N . GLY A 1 95 ? 3.552 -2.322 48.915 1.00 31.60 84 GLY A N 1
ATOM 659 C CA . GLY A 1 95 ? 4.945 -2.070 49.230 1.00 30.00 84 GLY A CA 1
ATOM 660 C C . GLY A 1 95 ? 5.876 -2.358 48.064 1.00 28.59 84 GLY A C 1
ATOM 661 O O . GLY A 1 95 ? 7.044 -2.707 48.257 1.00 28.59 84 GLY A O 1
ATOM 662 N N . GLY A 1 96 ? 5.359 -2.204 46.849 1.00 27.24 85 GLY A N 1
ATOM 663 C CA . GLY A 1 96 ? 6.150 -2.461 45.662 1.00 27.40 85 GLY A CA 1
ATOM 664 C C . GLY A 1 96 ? 7.356 -1.551 45.494 1.00 27.07 85 GLY A C 1
ATOM 665 O O . GLY A 1 96 ? 7.403 -0.443 46.031 1.00 27.29 85 GLY A O 1
ATOM 666 N N . VAL A 1 97 ? 8.334 -2.018 44.730 1.00 25.63 86 VAL A N 1
ATOM 667 C CA . VAL A 1 97 ? 9.547 -1.253 44.506 1.00 25.36 86 VAL A CA 1
ATOM 668 C C . VAL A 1 97 ? 9.732 -0.866 43.049 1.00 26.48 86 VAL A C 1
ATOM 669 O O . VAL A 1 97 ? 9.031 -1.366 42.167 1.00 26.88 86 VAL A O 1
ATOM 673 N N . VAL A 1 98 ? 10.662 0.049 42.803 1.00 25.76 87 VAL A N 1
ATOM 674 C CA . VAL A 1 98 ? 10.997 0.467 41.445 1.00 25.03 87 VAL A CA 1
ATOM 675 C C . VAL A 1 98 ? 12.501 0.251 41.325 1.00 25.77 87 VAL A C 1
ATOM 676 O O . VAL A 1 98 ? 13.263 0.632 42.227 1.00 26.05 87 VAL A O 1
ATOM 680 N N . SER A 1 99 ? 12.929 -0.376 40.234 1.00 25.89 88 SER A N 1
ATOM 681 C CA . SER A 1 99 ? 14.348 -0.653 40.036 1.00 28.25 88 SER A CA 1
ATOM 682 C C . SER A 1 99 ? 14.923 -0.165 38.716 1.00 29.19 88 SER A C 1
ATOM 683 O O . SER A 1 99 ? 14.481 -0.589 37.651 1.00 28.76 88 SER A O 1
ATOM 686 N N . PRO A 1 100 ? 15.930 0.726 38.768 1.00 29.78 89 PRO A N 1
ATOM 687 C CA . PRO A 1 100 ? 16.543 1.246 37.540 1.00 30.20 89 PRO A CA 1
ATOM 688 C C . PRO A 1 100 ? 17.021 0.105 36.644 1.00 30.01 89 PRO A C 1
ATOM 689 O O . PRO A 1 100 ? 16.967 0.194 35.418 1.00 32.26 89 PRO A O 1
ATOM 693 N N . GLY A 1 101 ? 17.489 -0.971 37.266 1.00 30.99 90 GLY A N 1
ATOM 694 C CA . GLY A 1 101 ? 17.961 -2.108 36.498 1.00 29.75 90 GLY A CA 1
ATOM 695 C C . GLY A 1 101 ? 16.818 -2.797 35.777 1.00 31.27 90 GLY A C 1
ATOM 696 O O . GLY A 1 101 ? 17.041 -3.563 34.835 1.00 29.77 90 GLY A O 1
ATOM 697 N N . GLY A 1 102 ? 15.594 -2.528 36.227 1.00 29.92 91 GLY A N 1
ATOM 698 C CA . GLY A 1 102 ? 14.420 -3.129 35.618 1.00 31.58 91 GLY A CA 1
ATOM 699 C C . GLY A 1 102 ? 13.965 -2.371 34.390 1.00 31.84 91 GLY A C 1
ATOM 700 O O . GLY A 1 102 ? 13.083 -2.813 33.665 1.00 31.40 91 GLY A O 1
ATOM 701 N N . VAL A 1 103 ? 14.561 -1.209 34.168 1.00 33.03 92 VAL A N 1
ATOM 702 C CA . VAL A 1 103 ? 14.221 -0.381 33.022 1.00 32.91 92 VAL A CA 1
ATOM 703 C C . VAL A 1 103 ? 15.380 -0.450 32.022 1.00 33.83 92 VAL A C 1
ATOM 704 O O . VAL A 1 103 ? 15.171 -0.511 30.818 1.00 36.01 92 VAL A O 1
ATOM 708 N N . GLY A 1 104 ? 16.604 -0.457 32.532 1.00 34.21 93 GLY A N 1
ATOM 709 C CA . GLY A 1 104 ? 17.758 -0.501 31.658 1.00 36.12 93 GLY A CA 1
ATOM 710 C C . GLY A 1 104 ? 18.370 0.886 31.583 1.00 37.28 93 GLY A C 1
ATOM 711 O O . GLY A 1 104 ? 17.701 1.896 31.841 1.00 36.51 93 GLY A O 1
ATOM 712 N N . PHE A 1 105 ? 19.639 0.954 31.212 1.00 38.56 94 PHE A N 1
ATOM 713 C CA . PHE A 1 105 ? 20.290 2.245 31.152 1.00 39.17 94 PHE A CA 1
ATOM 714 C C . PHE A 1 105 ? 19.753 3.199 30.107 1.00 37.08 94 PHE A C 1
ATOM 715 O O . PHE A 1 105 ? 19.562 4.376 30.402 1.00 36.86 94 PHE A O 1
ATOM 723 N N . ASP A 1 106 ? 19.467 2.720 28.903 1.00 34.61 95 ASP A N 1
ATOM 724 C CA . ASP A 1 106 ? 18.935 3.640 27.913 1.00 34.42 95 ASP A CA 1
ATOM 725 C C . ASP A 1 106 ? 17.412 3.766 28.057 1.00 32.64 95 ASP A C 1
ATOM 726 O O . ASP A 1 106 ? 16.646 3.091 27.383 1.00 32.92 95 ASP A O 1
ATOM 731 N N . ILE A 1 107 ? 16.998 4.639 28.969 1.00 31.57 96 ILE A N 1
ATOM 732 C CA . ILE A 1 107 ? 15.596 4.886 29.248 1.00 28.91 96 ILE A CA 1
ATOM 733 C C . ILE A 1 107 ? 14.865 5.338 28.009 1.00 29.02 96 ILE A C 1
ATOM 734 O O . ILE A 1 107 ? 15.262 6.290 27.328 1.00 28.58 96 ILE A O 1
ATOM 739 N N . ASN A 1 108 ? 13.778 4.630 27.735 1.00 29.30 97 ASN A N 1
ATOM 740 C CA . ASN A 1 108 ? 12.934 4.857 26.571 1.00 28.59 97 ASN A CA 1
ATOM 741 C C . ASN A 1 108 ? 13.674 4.759 25.262 1.00 28.58 97 ASN A C 1
ATOM 742 O O . ASN A 1 108 ? 13.380 5.495 24.324 1.00 28.75 97 ASN A O 1
ATOM 747 N N . CYS A 1 109 ? 14.672 3.880 25.213 1.00 28.19 98 CYS A N 1
ATOM 748 C CA . CYS A 1 109 ? 15.337 3.604 23.951 1.00 28.82 98 CYS A CA 1
ATOM 749 C C . CYS A 1 109 ? 14.078 3.022 23.300 1.00 28.44 98 CYS A C 1
ATOM 750 O O . CYS A 1 109 ? 13.367 2.216 23.927 1.00 26.06 98 CYS A O 1
ATOM 753 N N . GLY A 1 110 ? 13.769 3.435 22.082 1.00 27.68 99 GLY A N 1
ATOM 754 C CA . GLY A 1 110 ? 12.557 2.930 21.477 1.00 27.83 99 GLY A CA 1
ATOM 755 C C . GLY A 1 110 ? 12.551 2.994 19.972 1.00 27.06 99 GLY A C 1
ATOM 756 O O . GLY A 1 110 ? 13.593 3.194 19.348 1.00 25.45 99 GLY A O 1
ATOM 757 N N . VAL A 1 111 ? 11.361 2.863 19.394 1.00 25.49 100 VAL A N 1
ATOM 758 C CA . VAL A 1 111 ? 11.234 2.841 17.952 1.00 26.65 100 VAL A CA 1
ATOM 759 C C . VAL A 1 111 ? 10.080 3.668 17.418 1.00 24.59 100 VAL A C 1
ATOM 760 O O . VAL A 1 111 ? 8.993 3.659 17.983 1.00 27.04 100 VAL A O 1
ATOM 764 N N . ARG A 1 112 ? 10.324 4.377 16.323 1.00 23.70 101 ARG A N 1
ATOM 765 C CA . ARG A 1 112 ? 9.266 5.117 15.668 1.00 23.02 101 ARG A CA 1
ATOM 766 C C . ARG A 1 112 ? 9.232 4.618 14.223 1.00 24.93 101 ARG A C 1
ATOM 767 O O . ARG A 1 112 ? 10.288 4.459 13.587 1.00 26.36 101 ARG A O 1
ATOM 775 N N . LEU A 1 113 ? 8.031 4.356 13.714 1.00 22.66 102 LEU A N 1
ATOM 776 C CA . LEU A 1 113 ? 7.891 3.929 12.333 1.00 24.47 102 LEU A CA 1
ATOM 777 C C . LEU A 1 113 ? 7.029 4.934 11.566 1.00 25.67 102 LEU A C 1
ATOM 778 O O . LEU A 1 113 ? 5.883 5.210 11.948 1.00 23.68 102 LEU A O 1
ATOM 783 N N . LEU A 1 114 ? 7.598 5.489 10.497 1.00 24.63 103 LEU A N 1
ATOM 784 C CA . LEU A 1 114 ? 6.874 6.413 9.642 1.00 26.17 103 LEU A CA 1
ATOM 785 C C . LEU A 1 114 ? 6.404 5.573 8.440 1.00 27.52 103 LEU A C 1
ATOM 786 O O . LEU A 1 114 ? 7.131 4.688 7.976 1.00 26.03 103 LEU A O 1
ATOM 791 N N . ALA A 1 115 ? 5.192 5.844 7.962 1.00 26.12 104 ALA A N 1
ATOM 792 C CA . ALA A 1 115 ? 4.623 5.142 6.817 1.00 26.84 104 ALA A CA 1
ATOM 793 C C . ALA A 1 115 ? 4.321 6.190 5.749 1.00 27.08 104 ALA A C 1
ATOM 794 O O . ALA A 1 115 ? 3.659 7.184 6.036 1.00 28.56 104 ALA A O 1
ATOM 796 N N . SER A 1 116 ? 4.781 5.972 4.523 1.00 28.21 105 SER A N 1
ATOM 797 C CA . SER A 1 116 ? 4.569 6.957 3.460 1.00 32.15 105 SER A CA 1
ATOM 798 C C . SER A 1 116 ? 3.597 6.512 2.363 1.00 34.64 105 SER A C 1
ATOM 799 O O . SER A 1 116 ? 3.111 5.378 2.378 1.00 34.14 105 SER A O 1
ATOM 802 N N . HIS A 1 117 ? 3.320 7.424 1.428 1.00 33.24 106 HIS A N 1
ATOM 803 C CA . HIS A 1 117 ? 2.454 7.142 0.280 1.00 36.85 106 HIS A CA 1
ATOM 804 C C . HIS A 1 117 ? 3.278 6.563 -0.871 1.00 33.78 106 HIS A C 1
ATOM 805 O O . HIS A 1 117 ? 2.723 6.131 -1.871 1.00 35.02 106 HIS A O 1
ATOM 812 N N . LEU A 1 118 ? 4.598 6.557 -0.725 1.00 32.15 107 LEU A N 1
ATOM 813 C CA . LEU A 1 118 ? 5.490 6.071 -1.773 1.00 31.35 107 LEU A CA 1
ATOM 814 C C . LEU A 1 118 ? 5.670 4.563 -1.840 1.00 32.12 107 LEU A C 1
ATOM 815 O O . LEU A 1 118 ? 5.583 3.854 -0.842 1.00 29.93 107 LEU A O 1
ATOM 820 N N . THR A 1 119 ? 5.917 4.069 -3.043 1.00 32.17 108 THR A N 1
ATOM 821 C CA . THR A 1 119 ? 6.121 2.649 -3.238 1.00 31.34 108 THR A CA 1
ATOM 822 C C . THR A 1 119 ? 7.585 2.475 -3.594 1.00 30.88 108 THR A C 1
ATOM 823 O O . THR A 1 119 ? 8.262 3.445 -3.945 1.00 29.87 108 THR A O 1
ATOM 827 N N . LEU A 1 120 ? 8.075 1.251 -3.482 1.00 29.85 109 LEU A N 1
ATOM 828 C CA . LEU A 1 120 ? 9.460 0.959 -3.786 1.00 32.71 109 LEU A CA 1
ATOM 829 C C . LEU A 1 120 ? 9.869 1.565 -5.144 1.00 35.49 109 LEU A C 1
ATOM 830 O O . LEU A 1 120 ? 10.908 2.219 -5.263 1.00 35.84 109 LEU A O 1
ATOM 835 N N . GLU A 1 121 ? 9.038 1.349 -6.158 1.00 37.02 110 GLU A N 1
ATOM 836 C CA . GLU A 1 121 ? 9.311 1.843 -7.507 1.00 39.31 110 GLU A CA 1
ATOM 837 C C . GLU A 1 121 ? 9.579 3.343 -7.555 1.00 39.97 110 GLU A C 1
ATOM 838 O O . GLU A 1 121 ? 10.414 3.806 -8.336 1.00 39.18 110 GLU A O 1
ATOM 844 N N . ASP A 1 122 ? 8.873 4.093 -6.715 1.00 42.07 111 ASP A N 1
ATOM 845 C CA . ASP A 1 122 ? 9.013 5.543 -6.661 1.00 42.33 111 ASP A CA 1
ATOM 846 C C . ASP A 1 122 ? 10.295 5.988 -5.991 1.00 42.28 111 ASP A C 1
ATOM 847 O O . ASP A 1 122 ? 10.833 7.050 -6.300 1.00 43.68 111 ASP A O 1
ATOM 852 N N . LEU A 1 123 ? 10.794 5.167 -5.081 1.00 41.03 112 LEU A N 1
ATOM 853 C CA . LEU A 1 123 ? 11.975 5.524 -4.307 1.00 40.33 112 LEU A CA 1
ATOM 854 C C . LEU A 1 123 ? 13.336 5.151 -4.881 1.00 39.45 112 LEU A C 1
ATOM 855 O O . LEU A 1 123 ? 14.264 5.964 -4.879 1.00 39.47 112 LEU A O 1
ATOM 860 N N . LEU A 1 124 ? 13.446 3.915 -5.345 1.00 36.83 113 LEU A N 1
ATOM 861 C CA . LEU A 1 124 ? 14.680 3.382 -5.880 1.00 38.32 113 LEU A CA 1
ATOM 862 C C . LEU A 1 124 ? 15.499 4.327 -6.754 1.00 38.71 113 LEU A C 1
ATOM 863 O O . LEU A 1 124 ? 16.700 4.476 -6.549 1.00 37.95 113 LEU A O 1
ATOM 868 N N . PRO A 1 125 ? 14.867 4.988 -7.733 1.00 40.18 114 PRO A N 1
ATOM 869 C CA . PRO A 1 125 ? 15.680 5.888 -8.564 1.00 40.58 114 PRO A CA 1
ATOM 870 C C . PRO A 1 125 ? 16.330 7.087 -7.851 1.00 41.04 114 PRO A C 1
ATOM 871 O O . PRO A 1 125 ? 17.218 7.739 -8.412 1.00 39.60 114 PRO A O 1
ATOM 875 N N . ARG A 1 126 ? 15.909 7.367 -6.615 1.00 41.02 115 ARG A N 1
ATOM 876 C CA . ARG A 1 126 ? 16.480 8.482 -5.852 1.00 41.00 115 ARG A CA 1
ATOM 877 C C . ARG A 1 126 ? 17.129 7.990 -4.561 1.00 40.46 115 ARG A C 1
ATOM 878 O O . ARG A 1 126 ? 17.411 8.769 -3.646 1.00 36.64 115 ARG A O 1
ATOM 886 N N . GLN A 1 127 ? 17.351 6.685 -4.501 1.00 40.09 116 GLN A N 1
ATOM 887 C CA . GLN A 1 127 ? 17.941 6.032 -3.343 1.00 41.03 116 GLN A CA 1
ATOM 888 C C . GLN A 1 127 ? 19.233 6.698 -2.856 1.00 41.40 116 GLN A C 1
ATOM 889 O O . GLN A 1 127 ? 19.434 6.906 -1.652 1.00 40.94 116 GLN A O 1
ATOM 895 N N . LYS A 1 128 ? 20.103 7.044 -3.794 1.00 40.32 117 LYS A N 1
ATOM 896 C CA . LYS A 1 128 ? 21.368 7.672 -3.454 1.00 40.27 117 LYS A CA 1
ATOM 897 C C . LYS A 1 128 ? 21.135 9.076 -2.910 1.00 38.68 117 LYS A C 1
ATOM 898 O O . LYS A 1 128 ? 21.640 9.418 -1.852 1.00 37.87 117 LYS A O 1
ATOM 904 N N . GLU A 1 129 ? 20.365 9.885 -3.631 1.00 39.54 118 GLU A N 1
ATOM 905 C CA . GLU A 1 129 ? 20.071 11.246 -3.190 1.00 39.76 118 GLU A CA 1
ATOM 906 C C . GLU A 1 129 ? 19.513 11.264 -1.758 1.00 39.43 118 GLU A C 1
ATOM 907 O O . GLU A 1 129 ? 19.920 12.086 -0.937 1.00 40.28 118 GLU A O 1
ATOM 913 N N . LEU A 1 130 ? 18.582 10.357 -1.471 1.00 36.48 119 LEU A N 1
ATOM 914 C CA . LEU A 1 130 ? 17.954 10.285 -0.154 1.00 36.07 119 LEU A CA 1
ATOM 915 C C . LEU A 1 130 ? 18.957 9.886 0.922 1.00 34.44 119 LEU A C 1
ATOM 916 O O . LEU A 1 130 ? 19.026 10.514 1.975 1.00 35.47 119 LEU A O 1
ATOM 921 N N . ALA A 1 131 ? 19.745 8.853 0.655 1.00 34.63 120 ALA A N 1
ATOM 922 C CA . ALA A 1 131 ? 20.737 8.415 1.620 1.00 35.21 120 ALA A CA 1
ATOM 923 C C . ALA A 1 131 ? 21.614 9.613 2.006 1.00 36.14 120 ALA A C 1
ATOM 924 O O . ALA A 1 131 ? 21.805 9.901 3.194 1.00 35.96 120 ALA A O 1
ATOM 926 N N . ASP A 1 132 ? 22.126 10.321 1.001 1.00 35.99 121 ASP A N 1
ATOM 927 C CA . ASP A 1 132 ? 22.972 11.491 1.234 1.00 36.85 121 ASP A CA 1
ATOM 928 C C . ASP A 1 132 ? 22.239 12.587 1.996 1.00 35.95 121 ASP A C 1
ATOM 929 O O . ASP A 1 132 ? 22.816 13.239 2.866 1.00 36.04 121 ASP A O 1
ATOM 934 N N . ALA A 1 133 ? 20.974 12.807 1.662 1.00 35.10 122 ALA A N 1
ATOM 935 C CA . ALA A 1 133 ? 20.210 13.840 2.345 1.00 35.60 122 ALA A CA 1
ATOM 936 C C . ALA A 1 133 ? 19.958 13.441 3.803 1.00 36.32 122 ALA A C 1
ATOM 937 O O . ALA A 1 133 ? 20.004 14.289 4.691 1.00 36.10 122 ALA A O 1
ATOM 939 N N . LEU A 1 134 ? 19.711 12.153 4.051 1.00 34.81 123 LEU A N 1
ATOM 940 C CA . LEU A 1 134 ? 19.456 11.677 5.410 1.00 34.87 123 LEU A CA 1
ATOM 941 C C . LEU A 1 134 ? 20.707 11.796 6.289 1.00 37.42 123 LEU A C 1
ATOM 942 O O . LEU A 1 134 ? 20.626 12.199 7.456 1.00 35.14 123 LEU A O 1
ATOM 947 N N . TYR A 1 135 ? 21.855 11.437 5.722 1.00 39.82 124 TYR A N 1
ATOM 948 C CA . TYR A 1 135 ? 23.122 11.506 6.440 1.00 43.89 124 TYR A CA 1
ATOM 949 C C . TYR A 1 135 ? 23.491 12.955 6.763 1.00 44.60 124 TYR A C 1
ATOM 950 O O . TYR A 1 135 ? 24.135 13.233 7.766 1.00 44.52 124 TYR A O 1
ATOM 959 N N . ARG A 1 136 ? 23.066 13.874 5.908 1.00 46.24 125 ARG A N 1
ATOM 960 C CA . ARG A 1 136 ? 23.361 15.286 6.080 1.00 48.39 125 ARG A CA 1
ATOM 961 C C . ARG A 1 136 ? 22.368 15.997 7.007 1.00 49.83 125 ARG A C 1
ATOM 962 O O . ARG A 1 136 ? 22.767 16.807 7.843 1.00 50.79 125 ARG A O 1
ATOM 970 N N . LEU A 1 137 ? 21.079 15.695 6.860 1.00 49.59 126 LEU A N 1
ATOM 971 C CA . LEU A 1 137 ? 20.051 16.332 7.679 1.00 49.87 126 LEU A CA 1
ATOM 972 C C . LEU A 1 137 ? 19.823 15.685 9.047 1.00 50.51 126 LEU A C 1
ATOM 973 O O . LEU A 1 137 ? 19.145 16.260 9.901 1.00 50.35 126 LEU A O 1
ATOM 978 N N . VAL A 1 138 ? 20.386 14.502 9.264 1.00 51.06 127 VAL A N 1
ATOM 979 C CA . VAL A 1 138 ? 20.239 13.847 10.552 1.00 54.32 127 VAL A CA 1
ATOM 980 C C . VAL A 1 138 ? 21.602 13.738 11.241 1.00 57.29 127 VAL A C 1
ATOM 981 O O . VAL A 1 138 ? 22.415 12.868 10.919 1.00 57.97 127 VAL A O 1
ATOM 985 N N . PRO A 1 139 ? 21.855 14.626 12.218 1.00 60.30 128 PRO A N 1
ATOM 986 C CA . PRO A 1 139 ? 23.087 14.717 13.010 1.00 62.45 128 PRO A CA 1
ATOM 987 C C . PRO A 1 139 ? 23.716 13.394 13.435 1.00 64.86 128 PRO A C 1
ATOM 988 O O . PRO A 1 139 ? 23.031 12.372 13.573 1.00 64.40 128 PRO A O 1
ATOM 992 N N . SER A 1 140 ? 25.032 13.439 13.644 1.00 67.07 129 SER A N 1
ATOM 993 C CA . SER A 1 140 ? 25.812 12.280 14.071 1.00 69.54 129 SER A CA 1
ATOM 994 C C . SER A 1 140 ? 26.620 12.652 15.311 1.00 70.39 129 SER A C 1
ATOM 995 O O . SER A 1 140 ? 27.376 13.629 15.300 1.00 71.34 129 SER A O 1
ATOM 998 N N . ARG A 1 147 ? 21.426 19.746 11.640 1.00 87.69 136 ARG A N 1
ATOM 999 C CA . ARG A 1 147 ? 22.776 20.153 12.020 1.00 87.38 136 ARG A CA 1
ATOM 1000 C C . ARG A 1 147 ? 22.787 21.381 12.923 1.00 86.46 136 ARG A C 1
ATOM 1001 O O . ARG A 1 147 ? 23.339 21.348 14.025 1.00 86.86 136 ARG A O 1
ATOM 1009 N N . ASP A 1 148 ? 22.186 22.468 12.450 1.00 85.06 137 ASP A N 1
ATOM 1010 C CA . ASP A 1 148 ? 22.150 23.693 13.228 1.00 82.89 137 ASP A CA 1
ATOM 1011 C C . ASP A 1 148 ? 20.743 24.065 13.692 1.00 80.84 137 ASP A C 1
ATOM 1012 O O . ASP A 1 148 ? 20.085 24.951 13.137 1.00 80.45 137 ASP A O 1
ATOM 1017 N N . VAL A 1 149 ? 20.300 23.355 14.721 1.00 77.63 138 VAL A N 1
ATOM 1018 C CA . VAL A 1 149 ? 18.999 23.552 15.347 1.00 74.13 138 VAL A CA 1
ATOM 1019 C C . VAL A 1 149 ? 19.348 23.437 16.824 1.00 71.96 138 VAL A C 1
ATOM 1020 O O . VAL A 1 149 ? 19.883 22.417 17.261 1.00 72.05 138 VAL A O 1
ATOM 1024 N N . ARG A 1 150 ? 19.068 24.475 17.598 1.00 69.20 139 ARG A N 1
ATOM 1025 C CA . ARG A 1 150 ? 19.423 24.435 19.007 1.00 66.38 139 ARG A CA 1
ATOM 1026 C C . ARG A 1 150 ? 18.354 25.026 19.908 1.00 62.61 139 ARG A C 1
ATOM 1027 O O . ARG A 1 150 ? 17.631 25.934 19.514 1.00 63.16 139 ARG A O 1
ATOM 1035 N N . PHE A 1 151 ? 18.267 24.500 21.124 1.00 57.43 140 PHE A N 1
ATOM 1036 C CA . PHE A 1 151 ? 17.292 24.954 22.104 1.00 53.08 140 PHE A CA 1
ATOM 1037 C C . PHE A 1 151 ? 17.991 25.493 23.352 1.00 51.88 140 PHE A C 1
ATOM 1038 O O . PHE A 1 151 ? 19.113 25.101 23.662 1.00 50.99 140 PHE A O 1
ATOM 1046 N N . SER A 1 152 ? 17.321 26.387 24.068 1.00 50.80 141 SER A N 1
ATOM 1047 C CA . SER A 1 152 ? 17.880 26.947 25.291 1.00 49.96 141 SER A CA 1
ATOM 1048 C C . SER A 1 152 ? 17.658 25.938 26.412 1.00 50.08 141 SER A C 1
ATOM 1049 O O . SER A 1 152 ? 16.847 25.015 26.274 1.00 49.99 141 SER A O 1
ATOM 1052 N N . LYS A 1 153 ? 18.372 26.108 27.520 1.00 48.60 142 LYS A N 1
ATOM 1053 C CA . LYS A 1 153 ? 18.230 25.207 28.653 1.00 48.54 142 LYS A CA 1
ATOM 1054 C C . LYS A 1 153 ? 16.803 25.250 29.203 1.00 47.05 142 LYS A C 1
ATOM 1055 O O . LYS A 1 153 ? 16.280 24.245 29.692 1.00 46.52 142 LYS A O 1
ATOM 1061 N N . ARG A 1 154 ? 16.162 26.407 29.120 1.00 45.60 143 ARG A N 1
ATOM 1062 C CA . ARG A 1 154 ? 14.797 26.499 29.602 1.00 45.29 143 ARG A CA 1
ATOM 1063 C C . ARG A 1 154 ? 13.890 25.709 28.657 1.00 43.93 143 ARG A C 1
ATOM 1064 O O . ARG A 1 154 ? 12.921 25.091 29.083 1.00 42.11 143 ARG A O 1
ATOM 1072 N N . GLU A 1 155 ? 14.215 25.735 27.370 1.00 42.32 144 GLU A N 1
ATOM 1073 C CA . GLU A 1 155 ? 13.422 25.028 26.385 1.00 42.22 144 GLU A CA 1
ATOM 1074 C C . GLU A 1 155 ? 13.574 23.529 26.536 1.00 42.97 144 GLU A C 1
ATOM 1075 O O . GLU A 1 155 ? 12.587 22.804 26.558 1.00 41.32 144 GLU A O 1
ATOM 1081 N N . LEU A 1 156 ? 14.802 23.050 26.655 1.00 42.35 145 LEU A N 1
ATOM 1082 C CA . LEU A 1 156 ? 14.949 21.621 26.780 1.00 44.67 145 LEU A CA 1
ATOM 1083 C C . LEU A 1 156 ? 14.422 21.156 28.134 1.00 43.76 145 LEU A C 1
ATOM 1084 O O . LEU A 1 156 ? 14.102 19.986 28.314 1.00 44.03 145 LEU A O 1
ATOM 1089 N N . LYS A 1 157 ? 14.268 22.102 29.057 1.00 41.96 146 LYS A N 1
ATOM 1090 C CA . LYS A 1 157 ? 13.737 21.831 30.393 1.00 40.48 146 LYS A CA 1
ATOM 1091 C C . LYS A 1 157 ? 12.231 21.578 30.229 1.00 37.64 146 LYS A C 1
ATOM 1092 O O . LYS A 1 157 ? 11.654 20.675 30.842 1.00 35.09 146 LYS A O 1
ATOM 1098 N N . GLU A 1 158 ? 11.597 22.401 29.408 1.00 34.60 147 GLU A N 1
ATOM 1099 C CA . GLU A 1 158 ? 10.180 22.241 29.136 1.00 35.05 147 GLU A CA 1
ATOM 1100 C C . GLU A 1 158 ? 9.990 20.928 28.353 1.00 32.68 147 GLU A C 1
ATOM 1101 O O . GLU A 1 158 ? 9.011 20.210 28.558 1.00 30.12 147 GLU A O 1
ATOM 1107 N N . ILE A 1 159 ? 10.947 20.612 27.487 1.00 30.22 148 ILE A N 1
ATOM 1108 C CA . ILE A 1 159 ? 10.875 19.384 26.708 1.00 32.06 148 ILE A CA 1
ATOM 1109 C C . ILE A 1 159 ? 10.854 18.169 27.630 1.00 32.20 148 ILE A C 1
ATOM 1110 O O . ILE A 1 159 ? 10.074 17.241 27.423 1.00 29.46 148 ILE A O 1
ATOM 1115 N N . LEU A 1 160 ? 11.675 18.189 28.676 1.00 32.82 149 LEU A N 1
ATOM 1116 C CA . LEU A 1 160 ? 11.709 17.063 29.597 1.00 32.79 149 LEU A CA 1
ATOM 1117 C C . LEU A 1 160 ? 10.375 16.828 30.292 1.00 32.79 149 LEU A C 1
ATOM 1118 O O . LEU A 1 160 ? 10.069 15.706 30.703 1.00 30.22 149 LEU A O 1
ATOM 1123 N N . LYS A 1 161 ? 9.583 17.887 30.426 1.00 33.21 150 LYS A N 1
ATOM 1124 C CA . LYS A 1 161 ? 8.296 17.789 31.098 1.00 34.05 150 LYS A CA 1
ATOM 1125 C C . LYS A 1 161 ? 7.140 17.507 30.166 1.00 33.12 150 LYS A C 1
ATOM 1126 O O . LYS A 1 161 ? 6.226 16.747 30.501 1.00 33.05 150 LYS A O 1
ATOM 1132 N N . GLU A 1 162 ? 7.185 18.124 28.991 1.00 33.09 151 GLU A N 1
ATOM 1133 C CA . GLU A 1 162 ? 6.089 18.013 28.038 1.00 33.88 151 GLU A CA 1
ATOM 1134 C C . GLU A 1 162 ? 6.211 16.924 26.978 1.00 33.42 151 GLU A C 1
ATOM 1135 O O . GLU A 1 162 ? 5.204 16.500 26.418 1.00 36.53 151 GLU A O 1
ATOM 1141 N N . GLY A 1 163 ? 7.426 16.476 26.685 1.00 32.94 152 GLY A N 1
ATOM 1142 C CA . GLY A 1 163 ? 7.582 15.432 25.684 1.00 30.36 152 GLY A CA 1
ATOM 1143 C C . GLY A 1 163 ? 7.568 15.872 24.230 1.00 30.30 152 GLY A C 1
ATOM 1144 O O . GLY A 1 163 ? 7.820 17.041 23.918 1.00 28.59 152 GLY A O 1
ATOM 1145 N N . ALA A 1 164 ? 7.274 14.923 23.337 1.00 27.55 153 ALA A N 1
ATOM 1146 C CA . ALA A 1 164 ? 7.262 15.176 21.900 1.00 26.85 153 ALA A CA 1
ATOM 1147 C C . ALA A 1 164 ? 6.320 16.294 21.491 1.00 25.91 153 ALA A C 1
ATOM 1148 O O . ALA A 1 164 ? 6.605 17.026 20.548 1.00 25.54 153 ALA A O 1
ATOM 1150 N N . GLY A 1 165 ? 5.198 16.413 22.193 1.00 25.08 154 GLY A N 1
ATOM 1151 C CA . GLY A 1 165 ? 4.233 17.454 21.886 1.00 24.88 154 GLY A CA 1
ATOM 1152 C C . GLY A 1 165 ? 4.806 18.866 21.904 1.00 26.03 154 GLY A C 1
ATOM 1153 O O . GLY A 1 165 ? 4.342 19.705 21.146 1.00 26.17 154 GLY A O 1
ATOM 1154 N N . TRP A 1 166 ? 5.795 19.138 22.761 1.00 26.68 155 TRP A N 1
ATOM 1155 C CA . TRP A 1 166 ? 6.401 20.478 22.833 1.00 28.12 155 TRP A CA 1
ATOM 1156 C C . TRP A 1 166 ? 6.964 20.839 21.467 1.00 28.63 155 TRP A C 1
ATOM 1157 O O . TRP A 1 166 ? 6.736 21.936 20.964 1.00 29.08 155 TRP A O 1
ATOM 1168 N N . LEU A 1 167 ? 7.700 19.902 20.874 1.00 27.63 156 LEU A N 1
ATOM 1169 C CA . LEU A 1 167 ? 8.307 20.099 19.566 1.00 28.41 156 LEU A CA 1
ATOM 1170 C C . LEU A 1 167 ? 7.273 20.221 18.448 1.00 29.90 156 LEU A C 1
ATOM 1171 O O . LEU A 1 167 ? 7.424 21.043 17.552 1.00 30.30 156 LEU A O 1
ATOM 1176 N N . VAL A 1 168 ? 6.232 19.394 18.493 1.00 28.79 157 VAL A N 1
ATOM 1177 C CA . VAL A 1 168 ? 5.200 19.446 17.468 1.00 30.74 157 VAL A CA 1
ATOM 1178 C C . VAL A 1 168 ? 4.501 20.808 17.466 1.00 31.18 157 VAL A C 1
ATOM 1179 O O . VAL A 1 168 ? 4.252 21.380 16.407 1.00 31.17 157 VAL A O 1
ATOM 1183 N N . LYS A 1 169 ? 4.164 21.304 18.655 1.00 32.93 158 LYS A N 1
ATOM 1184 C CA . LYS A 1 169 ? 3.501 22.598 18.788 1.00 33.77 158 LYS A CA 1
ATOM 1185 C C . LYS A 1 169 ? 4.371 23.754 18.303 1.00 34.11 158 LYS A C 1
ATOM 1186 O O . LYS A 1 169 ? 3.855 24.830 18.050 1.00 35.15 158 LYS A O 1
ATOM 1192 N N . ARG A 1 170 ? 5.682 23.542 18.166 1.00 35.55 159 ARG A N 1
ATOM 1193 C CA . ARG A 1 170 ? 6.562 24.606 17.668 1.00 35.25 159 ARG A CA 1
ATOM 1194 C C . ARG A 1 170 ? 6.972 24.372 16.223 1.00 35.09 159 ARG A C 1
ATOM 1195 O O . ARG A 1 170 ? 7.944 24.946 15.751 1.00 33.00 159 ARG A O 1
ATOM 1203 N N . GLY A 1 171 ? 6.251 23.506 15.525 1.00 34.96 160 GLY A N 1
ATOM 1204 C CA . GLY A 1 171 ? 6.566 23.273 14.123 1.00 33.66 160 GLY A CA 1
ATOM 1205 C C . GLY A 1 171 ? 7.458 22.105 13.756 1.00 32.06 160 GLY A C 1
ATOM 1206 O O . GLY A 1 171 ? 7.666 21.851 12.580 1.00 33.36 160 GLY A O 1
ATOM 1207 N N . TYR A 1 172 ? 7.985 21.377 14.729 1.00 32.15 161 TYR A N 1
ATOM 1208 C CA . TYR A 1 172 ? 8.868 20.253 14.400 1.00 33.09 161 TYR A CA 1
ATOM 1209 C C . TYR A 1 172 ? 8.087 18.943 14.244 1.00 33.05 161 TYR A C 1
ATOM 1210 O O . TYR A 1 172 ? 8.404 17.936 14.883 1.00 31.96 161 TYR A O 1
ATOM 1219 N N . GLY A 1 173 ? 7.064 18.973 13.395 1.00 33.52 162 GLY A N 1
ATOM 1220 C CA . GLY A 1 173 ? 6.245 17.796 13.159 1.00 33.45 162 GLY A CA 1
ATOM 1221 C C . GLY A 1 173 ? 4.883 18.187 12.625 1.00 33.82 162 GLY A C 1
ATOM 1222 O O . GLY A 1 173 ? 4.643 19.363 12.359 1.00 33.32 162 GLY A O 1
ATOM 1223 N N . TYR A 1 174 ? 4.008 17.204 12.427 1.00 33.42 163 TYR A N 1
ATOM 1224 C CA . TYR A 1 174 ? 2.651 17.472 11.973 1.00 33.15 163 TYR A CA 1
ATOM 1225 C C . TYR A 1 174 ? 1.811 17.424 13.241 1.00 33.92 163 TYR A C 1
ATOM 1226 O O . TYR A 1 174 ? 2.147 16.687 14.170 1.00 32.15 163 TYR A O 1
ATOM 1235 N N . PRO A 1 175 ? 0.704 18.194 13.291 1.00 34.16 164 PRO A N 1
ATOM 1236 C CA . PRO A 1 175 ? -0.189 18.245 14.456 1.00 34.02 164 PRO A CA 1
ATOM 1237 C C . PRO A 1 175 ? -0.616 16.866 14.949 1.00 33.26 164 PRO A C 1
ATOM 1238 O O . PRO A 1 175 ? -0.630 16.601 16.151 1.00 33.03 164 PRO A O 1
ATOM 1242 N N . GLU A 1 176 ? -0.938 15.982 14.014 1.00 33.28 165 GLU A N 1
ATOM 1243 C CA . GLU A 1 176 ? -1.390 14.640 14.368 1.00 34.89 165 GLU A CA 1
ATOM 1244 C C . GLU A 1 176 ? -0.294 13.674 14.861 1.00 32.89 165 GLU A C 1
ATOM 1245 O O . GLU A 1 176 ? -0.610 12.603 15.364 1.00 33.06 165 GLU A O 1
ATOM 1251 N N . ASP A 1 177 ? 0.978 14.044 14.741 1.00 29.08 166 ASP A N 1
ATOM 1252 C CA . ASP A 1 177 ? 2.046 13.127 15.153 1.00 28.85 166 ASP A CA 1
ATOM 1253 C C . ASP A 1 177 ? 1.878 12.540 16.546 1.00 28.58 166 ASP A C 1
ATOM 1254 O O . ASP A 1 177 ? 2.062 11.347 16.746 1.00 28.03 166 ASP A O 1
ATOM 1259 N N . VAL A 1 178 ? 1.516 13.394 17.496 1.00 27.74 167 VAL A N 1
ATOM 1260 C CA . VAL A 1 178 ? 1.363 13.019 18.888 1.00 29.80 167 VAL A CA 1
ATOM 1261 C C . VAL A 1 178 ? 0.363 11.911 19.169 1.00 30.39 167 VAL A C 1
ATOM 1262 O O . VAL A 1 178 ? 0.552 11.152 20.116 1.00 29.65 167 VAL A O 1
ATOM 1266 N N . ARG A 1 179 ? -0.696 11.840 18.359 1.00 31.49 168 ARG A N 1
ATOM 1267 C CA . ARG A 1 179 ? -1.749 10.833 18.508 1.00 34.68 168 ARG A CA 1
ATOM 1268 C C . ARG A 1 179 ? -1.224 9.416 18.360 1.00 32.26 168 ARG A C 1
ATOM 1269 O O . ARG A 1 179 ? -1.804 8.475 18.896 1.00 33.04 168 ARG A O 1
ATOM 1277 N N . PHE A 1 180 ? -0.128 9.256 17.631 1.00 29.85 169 PHE A N 1
ATOM 1278 C CA . PHE A 1 180 ? 0.414 7.920 17.403 1.00 28.61 169 PHE A CA 1
ATOM 1279 C C . PHE A 1 180 ? 1.709 7.586 18.134 1.00 27.42 169 PHE A C 1
ATOM 1280 O O . PHE A 1 180 ? 2.518 6.758 17.701 1.00 26.18 169 PHE A O 1
ATOM 1288 N N . ILE A 1 181 ? 1.894 8.248 19.262 1.00 25.52 170 ILE A N 1
ATOM 1289 C CA . ILE A 1 181 ? 3.040 7.980 20.102 1.00 24.48 170 ILE A CA 1
ATOM 1290 C C . ILE A 1 181 ? 2.439 7.376 21.354 1.00 23.79 170 ILE A C 1
ATOM 1291 O O . ILE A 1 181 ? 1.375 7.815 21.804 1.00 23.34 170 ILE A O 1
ATOM 1296 N N . GLU A 1 182 ? 3.106 6.370 21.905 1.00 26.19 171 GLU A N 1
ATOM 1297 C CA . GLU A 1 182 ? 2.668 5.747 23.147 1.00 26.85 171 GLU A CA 1
ATOM 1298 C C . GLU A 1 182 ? 2.584 6.888 24.179 1.00 27.71 171 GLU A C 1
ATOM 1299 O O . GLU A 1 182 ? 3.498 7.717 24.260 1.00 27.05 171 GLU A O 1
ATOM 1305 N N . SER A 1 183 ? 1.500 6.919 24.955 1.00 27.26 172 SER A N 1
ATOM 1306 C CA . SER A 1 183 ? 1.273 7.948 25.982 1.00 27.87 172 SER A CA 1
ATOM 1307 C C . SER A 1 183 ? 1.370 9.345 25.405 1.00 29.58 172 SER A C 1
ATOM 1308 O O . SER A 1 183 ? 1.703 10.287 26.119 1.00 28.75 172 SER A O 1
ATOM 1311 N N . GLN A 1 184 ? 1.075 9.466 24.111 1.00 28.52 173 GLN A N 1
ATOM 1312 C CA . GLN A 1 184 ? 1.156 10.731 23.406 1.00 31.19 173 GLN A CA 1
ATOM 1313 C C . GLN A 1 184 ? 2.540 11.379 23.552 1.00 30.40 173 GLN A C 1
ATOM 1314 O O . GLN A 1 184 ? 2.677 12.603 23.490 1.00 30.49 173 GLN A O 1
ATOM 1320 N N . GLY A 1 185 ? 3.562 10.542 23.736 1.00 29.51 174 GLY A N 1
ATOM 1321 C CA . GLY A 1 185 ? 4.923 11.032 23.862 1.00 27.14 174 GLY A CA 1
ATOM 1322 C C . GLY A 1 185 ? 5.196 11.823 25.125 1.00 26.92 174 GLY A C 1
ATOM 1323 O O . GLY A 1 185 ? 6.085 12.664 25.135 1.00 25.34 174 GLY A O 1
ATOM 1324 N N . ARG A 1 186 ? 4.451 11.541 26.193 1.00 27.00 175 ARG A N 1
ATOM 1325 C CA . ARG A 1 186 ? 4.615 12.250 27.460 1.00 27.63 175 ARG A CA 1
ATOM 1326 C C . ARG A 1 186 ? 4.314 11.400 28.671 1.00 28.66 175 ARG A C 1
ATOM 1327 O O . ARG A 1 186 ? 3.166 10.992 28.861 1.00 28.32 175 ARG A O 1
ATOM 1335 N N . LEU A 1 187 ? 5.325 11.105 29.486 1.00 27.91 176 LEU A N 1
ATOM 1336 C CA . LEU A 1 187 ? 5.043 10.370 30.711 1.00 29.11 176 LEU A CA 1
ATOM 1337 C C . LEU A 1 187 ? 4.621 11.493 31.654 1.00 31.53 176 LEU A C 1
ATOM 1338 O O . LEU A 1 187 ? 5.269 12.539 31.713 1.00 31.06 176 LEU A O 1
ATOM 1343 N N . PRO A 1 188 ? 3.515 11.300 32.386 1.00 33.20 177 PRO A N 1
ATOM 1344 C CA . PRO A 1 188 ? 2.985 12.303 33.315 1.00 37.13 177 PRO A CA 1
ATOM 1345 C C . PRO A 1 188 ? 3.787 12.738 34.533 1.00 39.43 177 PRO A C 1
ATOM 1346 O O . PRO A 1 188 ? 3.546 13.818 35.054 1.00 41.85 177 PRO A O 1
ATOM 1350 N N . TRP A 1 189 ? 4.736 11.943 34.999 1.00 42.19 178 TRP A N 1
ATOM 1351 C CA . TRP A 1 189 ? 5.441 12.352 36.209 1.00 46.59 178 TRP A CA 1
ATOM 1352 C C . TRP A 1 189 ? 6.778 13.081 36.068 1.00 45.82 178 TRP A C 1
ATOM 1353 O O . TRP A 1 189 ? 7.382 13.473 37.071 1.00 46.35 178 TRP A O 1
ATOM 1364 N N . ALA A 1 190 ? 7.227 13.303 34.837 1.00 43.44 179 ALA A N 1
ATOM 1365 C CA . ALA A 1 190 ? 8.506 13.969 34.619 1.00 40.61 179 ALA A CA 1
ATOM 1366 C C . ALA A 1 190 ? 8.711 15.206 35.484 1.00 39.40 179 ALA A C 1
ATOM 1367 O O . ALA A 1 190 ? 7.798 15.999 35.670 1.00 37.27 179 ALA A O 1
ATOM 1369 N N . ASN A 1 191 ? 9.924 15.341 36.017 1.00 36.73 180 ASN A N 1
ATOM 1370 C CA . ASN A 1 191 ? 10.321 16.482 36.829 1.00 36.78 180 ASN A CA 1
ATOM 1371 C C . ASN A 1 191 ? 11.796 16.729 36.542 1.00 36.21 180 ASN A C 1
ATOM 1372 O O . ASN A 1 191 ? 12.656 16.011 37.040 1.00 36.52 180 ASN A O 1
ATOM 1377 N N . PRO A 1 192 ? 12.117 17.754 35.747 1.00 36.88 181 PRO A N 1
ATOM 1378 C CA . PRO A 1 192 ? 13.537 17.989 35.469 1.00 37.03 181 PRO A CA 1
ATOM 1379 C C . PRO A 1 192 ? 14.381 18.237 36.722 1.00 35.61 181 PRO A C 1
ATOM 1380 O O . PRO A 1 192 ? 15.579 17.998 36.710 1.00 36.00 181 PRO A O 1
ATOM 1384 N N . ASP A 1 193 ? 13.761 18.701 37.805 1.00 36.16 182 ASP A N 1
ATOM 1385 C CA . ASP A 1 193 ? 14.511 18.971 39.037 1.00 37.27 182 ASP A CA 1
ATOM 1386 C C . ASP A 1 193 ? 15.209 17.733 39.585 1.00 37.00 182 ASP A C 1
ATOM 1387 O O . ASP A 1 193 ? 16.231 17.847 40.266 1.00 37.01 182 ASP A O 1
ATOM 1392 N N . LYS A 1 194 ? 14.660 16.556 39.288 1.00 34.31 183 LYS A N 1
ATOM 1393 C CA . LYS A 1 194 ? 15.218 15.292 39.763 1.00 31.68 183 LYS A CA 1
ATOM 1394 C C . LYS A 1 194 ? 16.275 14.740 38.810 1.00 31.25 183 LYS A C 1
ATOM 1395 O O . LYS A 1 194 ? 16.889 13.702 39.070 1.00 32.26 183 LYS A O 1
ATOM 1401 N N . VAL A 1 195 ? 16.483 15.431 37.698 1.00 31.36 184 VAL A N 1
ATOM 1402 C CA . VAL A 1 195 ? 17.491 15.022 36.715 1.00 32.17 184 VAL A CA 1
ATOM 1403 C C . VAL A 1 195 ? 18.780 15.764 37.080 1.00 33.87 184 VAL A C 1
ATOM 1404 O O . VAL A 1 195 ? 18.777 16.989 37.196 1.00 32.51 184 VAL A O 1
ATOM 1408 N N . SER A 1 196 ? 19.873 15.029 37.261 1.00 35.07 185 SER A N 1
ATOM 1409 C CA . SER A 1 196 ? 21.149 15.640 37.651 1.00 35.58 185 SER A CA 1
ATOM 1410 C C . SER A 1 196 ? 21.691 16.576 36.592 1.00 37.17 185 SER A C 1
ATOM 1411 O O . SER A 1 196 ? 21.371 16.443 35.407 1.00 37.15 185 SER A O 1
ATOM 1414 N N . GLU A 1 197 ? 22.517 17.525 37.024 1.00 37.99 186 GLU A N 1
ATOM 1415 C CA . GLU A 1 197 ? 23.115 18.492 36.108 1.00 39.03 186 GLU A CA 1
ATOM 1416 C C . GLU A 1 197 ? 23.874 17.749 35.043 1.00 37.77 186 GLU A C 1
ATOM 1417 O O . GLU A 1 197 ? 23.814 18.092 33.870 1.00 37.59 186 GLU A O 1
ATOM 1423 N N . ARG A 1 198 ? 24.611 16.732 35.473 1.00 36.86 187 ARG A N 1
ATOM 1424 C CA . ARG A 1 198 ? 25.410 15.932 34.566 1.00 37.48 187 ARG A CA 1
ATOM 1425 C C . ARG A 1 198 ? 24.549 15.268 33.485 1.00 38.23 187 ARG A C 1
ATOM 1426 O O . ARG A 1 198 ? 24.913 15.272 32.306 1.00 38.49 187 ARG A O 1
ATOM 1434 N N . ALA A 1 199 ? 23.415 14.694 33.882 1.00 37.58 188 ALA A N 1
ATOM 1435 C CA . ALA A 1 199 ? 22.534 14.046 32.915 1.00 38.15 188 ALA A CA 1
ATOM 1436 C C . ALA A 1 199 ? 21.967 15.092 31.967 1.00 37.64 188 ALA A C 1
ATOM 1437 O O . ALA A 1 199 ? 21.921 14.898 30.761 1.00 36.66 188 ALA A O 1
ATOM 1439 N N . PHE A 1 200 ? 21.550 16.217 32.521 1.00 40.23 189 PHE A N 1
ATOM 1440 C CA . PHE A 1 200 ? 20.979 17.281 31.717 1.00 44.58 189 PHE A CA 1
ATOM 1441 C C . PHE A 1 200 ? 21.914 17.809 30.628 1.00 47.35 189 PHE A C 1
ATOM 1442 O O . PHE A 1 200 ? 21.529 17.884 29.459 1.00 48.22 189 PHE A O 1
ATOM 1450 N N . GLU A 1 201 ? 23.133 18.185 31.010 1.00 48.58 190 GLU A N 1
ATOM 1451 C CA . GLU A 1 201 ? 24.112 18.708 30.059 1.00 50.64 190 GLU A CA 1
ATOM 1452 C C . GLU A 1 201 ? 24.622 17.634 29.101 1.00 51.99 190 GLU A C 1
ATOM 1453 O O . GLU A 1 201 ? 24.951 17.920 27.955 1.00 51.57 190 GLU A O 1
ATOM 1459 N N . ARG A 1 202 ? 24.688 16.396 29.578 1.00 53.12 191 ARG A N 1
ATOM 1460 C CA . ARG A 1 202 ? 25.182 15.287 28.773 1.00 53.46 191 ARG A CA 1
ATOM 1461 C C . ARG A 1 202 ? 24.260 14.925 27.613 1.00 54.81 191 ARG A C 1
ATOM 1462 O O . ARG A 1 202 ? 24.728 14.532 26.542 1.00 56.05 191 ARG A O 1
ATOM 1470 N N . GLY A 1 203 ? 22.954 15.062 27.820 1.00 55.17 192 GLY A N 1
ATOM 1471 C CA . GLY A 1 203 ? 22.001 14.734 26.773 1.00 54.57 192 GLY A CA 1
ATOM 1472 C C . GLY A 1 203 ? 21.412 15.929 26.047 1.00 54.67 192 GLY A C 1
ATOM 1473 O O . GLY A 1 203 ? 20.955 15.797 24.914 1.00 55.52 192 GLY A O 1
ATOM 1474 N N . ALA A 1 204 ? 21.431 17.096 26.681 1.00 55.06 193 ALA A N 1
ATOM 1475 C CA . ALA A 1 204 ? 20.871 18.312 26.086 1.00 55.50 193 ALA A CA 1
ATOM 1476 C C . ALA A 1 204 ? 21.338 18.629 24.660 1.00 55.03 193 ALA A C 1
ATOM 1477 O O . ALA A 1 204 ? 20.528 18.922 23.786 1.00 56.27 193 ALA A O 1
ATOM 1479 N N . PRO A 1 205 ? 22.654 18.598 24.409 1.00 53.76 194 PRO A N 1
ATOM 1480 C CA . PRO A 1 205 ? 23.125 18.896 23.054 1.00 51.67 194 PRO A CA 1
ATOM 1481 C C . PRO A 1 205 ? 23.021 17.696 22.118 1.00 49.81 194 PRO A C 1
ATOM 1482 O O . PRO A 1 205 ? 23.468 17.755 20.970 1.00 49.73 194 PRO A O 1
ATOM 1486 N N . GLN A 1 206 ? 22.442 16.603 22.604 1.00 46.58 195 GLN A N 1
ATOM 1487 C CA . GLN A 1 206 ? 22.313 15.405 21.779 1.00 43.52 195 GLN A CA 1
ATOM 1488 C C . GLN A 1 206 ? 20.926 15.265 21.159 1.00 40.60 195 GLN A C 1
ATOM 1489 O O . GLN A 1 206 ? 20.701 14.375 20.337 1.00 39.86 195 GLN A O 1
ATOM 1495 N N . ILE A 1 207 ? 19.997 16.142 21.536 1.00 37.31 196 ILE A N 1
ATOM 1496 C CA . ILE A 1 207 ? 18.646 16.050 20.993 1.00 34.59 196 ILE A CA 1
ATOM 1497 C C . ILE A 1 207 ? 18.700 16.122 19.481 1.00 34.60 196 ILE A C 1
ATOM 1498 O O . ILE A 1 207 ? 19.410 16.951 18.909 1.00 34.50 196 ILE A O 1
ATOM 1503 N N . GLY A 1 208 ? 17.984 15.213 18.830 1.00 34.76 197 GLY A N 1
ATOM 1504 C CA . GLY A 1 208 ? 17.965 15.196 17.377 1.00 32.16 197 GLY A CA 1
ATOM 1505 C C . GLY A 1 208 ? 19.061 14.358 16.765 1.00 31.39 197 GLY A C 1
ATOM 1506 O O . GLY A 1 208 ? 19.355 14.497 15.578 1.00 32.99 197 GLY A O 1
ATOM 1507 N N . THR A 1 209 ? 19.663 13.474 17.554 1.00 32.17 198 THR A N 1
ATOM 1508 C CA . THR A 1 209 ? 20.743 12.614 17.042 1.00 32.40 198 THR A CA 1
ATOM 1509 C C . THR A 1 209 ? 20.448 11.170 17.391 1.00 31.90 198 THR A C 1
ATOM 1510 O O . THR A 1 209 ? 19.787 10.892 18.386 1.00 32.41 198 THR A O 1
ATOM 1514 N N . LEU A 1 210 ? 20.946 10.258 16.566 1.00 32.61 199 LEU A N 1
ATOM 1515 C CA . LEU A 1 210 ? 20.725 8.833 16.752 1.00 34.06 199 LEU A CA 1
ATOM 1516 C C . LEU A 1 210 ? 21.561 8.217 17.863 1.00 36.04 199 LEU A C 1
ATOM 1517 O O . LEU A 1 210 ? 21.073 7.385 18.624 1.00 34.51 199 LEU A O 1
ATOM 1522 N N . GLY A 1 211 ? 22.820 8.635 17.960 1.00 38.92 200 GLY A N 1
ATOM 1523 C CA . GLY A 1 211 ? 23.696 8.084 18.974 1.00 43.53 200 GLY A CA 1
ATOM 1524 C C . GLY A 1 211 ? 24.468 6.929 18.365 1.00 48.58 200 GLY A C 1
ATOM 1525 O O . GLY A 1 211 ? 24.353 6.661 17.174 1.00 49.64 200 GLY A O 1
ATOM 1526 N N . SER A 1 212 ? 25.249 6.229 19.174 1.00 52.41 201 SER A N 1
ATOM 1527 C CA . SER A 1 212 ? 26.036 5.116 18.667 1.00 56.02 201 SER A CA 1
ATOM 1528 C C . SER A 1 212 ? 25.479 3.790 19.144 1.00 57.35 201 SER A C 1
ATOM 1529 O O . SER A 1 212 ? 24.361 3.716 19.664 1.00 58.65 201 SER A O 1
ATOM 1532 N N . GLY A 1 213 ? 26.268 2.738 18.972 1.00 57.73 202 GLY A N 1
ATOM 1533 C CA . GLY A 1 213 ? 25.817 1.428 19.385 1.00 56.85 202 GLY A CA 1
ATOM 1534 C C . GLY A 1 213 ? 24.828 0.924 18.362 1.00 56.07 202 GLY A C 1
ATOM 1535 O O . GLY A 1 213 ? 25.011 1.135 17.165 1.00 56.30 202 GLY A O 1
ATOM 1536 N N . ASN A 1 214 ? 23.767 0.283 18.831 1.00 55.23 203 ASN A N 1
ATOM 1537 C CA . ASN A 1 214 ? 22.756 -0.254 17.937 1.00 55.19 203 ASN A CA 1
ATOM 1538 C C . ASN A 1 214 ? 21.632 0.718 17.574 1.00 52.38 203 ASN A C 1
ATOM 1539 O O . ASN A 1 214 ? 20.489 0.305 17.381 1.00 52.65 203 ASN A O 1
ATOM 1544 N N . HIS A 1 215 ? 21.949 2.006 17.481 1.00 48.76 204 HIS A N 1
ATOM 1545 C CA . HIS A 1 215 ? 20.940 2.998 17.108 1.00 46.20 204 HIS A CA 1
ATOM 1546 C C . HIS A 1 215 ? 21.104 3.336 15.630 1.00 44.11 204 HIS A C 1
ATOM 1547 O O . HIS A 1 215 ? 22.220 3.423 15.121 1.00 45.10 204 HIS A O 1
ATOM 1554 N N . PHE A 1 216 ? 19.987 3.532 14.943 1.00 41.08 205 PHE A N 1
ATOM 1555 C CA . PHE A 1 216 ? 20.029 3.825 13.524 1.00 37.51 205 PHE A CA 1
ATOM 1556 C C . PHE A 1 216 ? 18.665 4.265 13.027 1.00 36.55 205 PHE A C 1
ATOM 1557 O O . PHE A 1 216 ? 17.682 4.329 13.767 1.00 34.14 205 PHE A O 1
ATOM 1565 N N . LEU A 1 217 ? 18.628 4.548 11.741 1.00 34.11 206 LEU A N 1
ATOM 1566 C CA . LEU A 1 217 ? 17.419 4.950 11.081 1.00 34.04 206 LEU A CA 1
ATOM 1567 C C . LEU A 1 217 ? 17.480 4.200 9.761 1.00 33.79 206 LEU A C 1
ATOM 1568 O O . LEU A 1 217 ? 18.547 4.085 9.174 1.00 34.90 206 LEU A O 1
ATOM 1573 N N . GLU A 1 218 ? 16.371 3.620 9.315 1.00 33.33 207 GLU A N 1
ATOM 1574 C CA . GLU A 1 218 ? 16.411 2.963 8.025 1.00 33.23 207 GLU A CA 1
ATOM 1575 C C . GLU A 1 218 ? 15.159 3.159 7.188 1.00 33.57 207 GLU A C 1
ATOM 1576 O O . GLU A 1 218 ? 14.034 3.216 7.705 1.00 33.35 207 GLU A O 1
ATOM 1582 N N . VAL A 1 219 ? 15.391 3.347 5.890 1.00 31.58 208 VAL A N 1
ATOM 1583 C CA . VAL A 1 219 ? 14.318 3.497 4.919 1.00 31.68 208 VAL A CA 1
ATOM 1584 C C . VAL A 1 219 ? 14.110 2.056 4.465 1.00 31.29 208 VAL A C 1
ATOM 1585 O O . VAL A 1 219 ? 15.074 1.376 4.104 1.00 32.15 208 VAL A O 1
ATOM 1589 N N . GLN A 1 220 ? 12.866 1.597 4.492 1.00 28.08 209 GLN A N 1
ATOM 1590 C CA . GLN A 1 220 ? 12.562 0.215 4.145 1.00 28.09 209 GLN A CA 1
ATOM 1591 C C . GLN A 1 220 ? 11.305 0.162 3.281 1.00 28.58 209 GLN A C 1
ATOM 1592 O O . GLN A 1 220 ? 10.688 1.193 2.953 1.00 27.26 209 GLN A O 1
ATOM 1598 N N . TYR A 1 221 ? 10.928 -1.052 2.906 1.00 27.67 210 TYR A N 1
ATOM 1599 C CA . TYR A 1 221 ? 9.698 -1.233 2.163 1.00 28.03 210 TYR A CA 1
ATOM 1600 C C . TYR A 1 221 ? 9.006 -2.454 2.759 1.00 27.54 210 TYR A C 1
ATOM 1601 O O . TYR A 1 221 ? 9.655 -3.353 3.290 1.00 27.43 210 TYR A O 1
ATOM 1610 N N . VAL A 1 222 ? 7.683 -2.454 2.722 1.00 27.25 211 VAL A N 1
ATOM 1611 C CA . VAL A 1 222 ? 6.918 -3.570 3.256 1.00 27.23 211 VAL A CA 1
ATOM 1612 C C . VAL A 1 2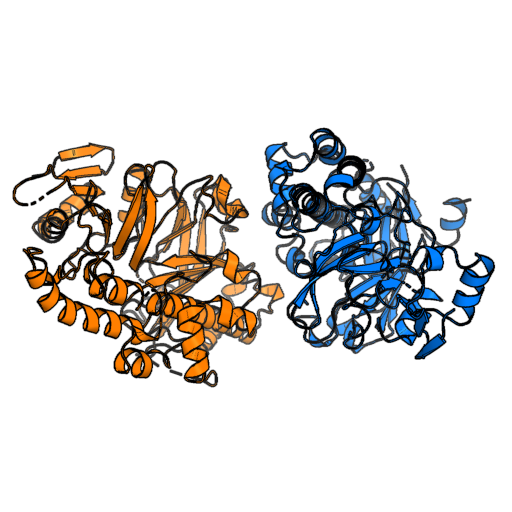22 ? 7.054 -4.694 2.224 1.00 28.36 211 VAL A C 1
ATOM 1613 O O . VAL A 1 222 ? 6.670 -4.506 1.074 1.00 27.85 211 VAL A O 1
ATOM 1617 N N . ASP A 1 223 ? 7.625 -5.838 2.595 1.00 29.20 212 ASP A N 1
ATOM 1618 C CA . ASP A 1 223 ? 7.743 -6.903 1.604 1.00 32.03 212 ASP A CA 1
ATOM 1619 C C . ASP A 1 223 ? 6.755 -8.051 1.823 1.00 34.30 212 ASP A C 1
ATOM 1620 O O . ASP A 1 223 ? 6.645 -8.949 0.987 1.00 32.74 212 ASP A O 1
ATOM 1625 N N . GLU A 1 224 ? 6.019 -8.009 2.933 1.00 33.39 213 GLU A N 1
ATOM 1626 C CA . GLU A 1 224 ? 5.045 -9.047 3.205 1.00 35.00 213 GLU A CA 1
ATOM 1627 C C . GLU A 1 224 ? 3.954 -8.550 4.148 1.00 34.50 213 GLU A C 1
ATOM 1628 O O . GLU A 1 224 ? 4.230 -7.823 5.108 1.00 33.27 213 GLU A O 1
ATOM 1634 N N . VAL A 1 225 ? 2.713 -8.924 3.857 1.00 32.42 214 VAL A N 1
ATOM 1635 C CA . VAL A 1 225 ? 1.590 -8.542 4.698 1.00 33.60 214 VAL A CA 1
ATOM 1636 C C . VAL A 1 225 ? 0.924 -9.828 5.184 1.00 34.44 214 VAL A C 1
ATOM 1637 O O . VAL A 1 225 ? 0.526 -10.665 4.371 1.00 35.43 214 VAL A O 1
ATOM 1641 N N . TYR A 1 226 ? 0.813 -9.977 6.502 1.00 32.79 215 TYR A N 1
ATOM 1642 C CA . TYR A 1 226 ? 0.232 -11.169 7.113 1.00 34.51 215 TYR A CA 1
ATOM 1643 C C . TYR A 1 226 ? -1.211 -11.031 7.568 1.00 34.94 215 TYR A C 1
ATOM 1644 O O . TYR A 1 226 ? -1.974 -11.996 7.533 1.00 36.46 215 TYR A O 1
ATOM 1653 N N . ASP A 1 227 ? -1.588 -9.849 8.032 1.00 35.14 216 ASP A N 1
ATOM 1654 C CA . ASP A 1 227 ? -2.957 -9.643 8.477 1.00 35.07 216 ASP A CA 1
ATOM 1655 C C . ASP A 1 227 ? -3.502 -8.475 7.693 1.00 35.30 216 ASP A C 1
ATOM 1656 O O . ASP A 1 227 ? -3.152 -7.326 7.946 1.00 34.40 216 ASP A O 1
ATOM 1661 N N . GLU A 1 228 ? -4.368 -8.779 6.738 1.00 37.03 217 GLU A N 1
ATOM 1662 C CA . GLU A 1 228 ? -4.943 -7.770 5.876 1.00 37.81 217 GLU A CA 1
ATOM 1663 C C . GLU A 1 228 ? -5.757 -6.739 6.645 1.00 37.06 217 GLU A C 1
ATOM 1664 O O . GLU A 1 228 ? -5.684 -5.545 6.353 1.00 37.53 217 GLU A O 1
ATOM 1670 N N . GLU A 1 229 ? -6.522 -7.189 7.632 1.00 35.55 218 GLU A N 1
ATOM 1671 C CA . GLU A 1 229 ? -7.348 -6.271 8.409 1.00 35.18 218 GLU A CA 1
ATOM 1672 C C . GLU A 1 229 ? -6.513 -5.295 9.247 1.00 33.08 218 GLU A C 1
ATOM 1673 O O . GLU A 1 229 ? -6.785 -4.103 9.265 1.00 32.29 218 GLU A O 1
ATOM 1679 N N . ALA A 1 230 ? -5.502 -5.801 9.948 1.00 31.22 219 ALA A N 1
ATOM 1680 C CA . ALA A 1 230 ? -4.658 -4.934 10.766 1.00 29.30 219 ALA A CA 1
ATOM 1681 C C . ALA A 1 230 ? -3.815 -4.031 9.865 1.00 28.29 219 ALA A C 1
ATOM 1682 O O . ALA A 1 230 ? -3.610 -2.863 10.169 1.00 29.04 219 ALA A O 1
ATOM 1684 N N . ALA A 1 231 ? -3.340 -4.566 8.749 1.00 25.77 220 ALA A N 1
ATOM 1685 C CA . ALA A 1 231 ? -2.514 -3.773 7.852 1.00 28.35 220 ALA A CA 1
ATOM 1686 C C . ALA A 1 231 ? -3.308 -2.589 7.328 1.00 28.81 220 ALA A C 1
ATOM 1687 O O . ALA A 1 231 ? -2.807 -1.469 7.313 1.00 29.36 220 ALA A O 1
ATOM 1689 N N . LEU A 1 232 ? -4.551 -2.839 6.915 1.00 29.74 221 LEU A N 1
ATOM 1690 C CA . LEU A 1 232 ? -5.423 -1.777 6.423 1.00 30.72 221 LEU A CA 1
ATOM 1691 C C . LEU A 1 232 ? -5.610 -0.727 7.509 1.00 30.18 221 LEU A C 1
ATOM 1692 O O . LEU A 1 232 ? -5.485 0.473 7.258 1.00 29.52 221 LEU A O 1
ATOM 1697 N N . ALA A 1 233 ? -5.927 -1.187 8.717 1.00 27.67 222 ALA A N 1
ATOM 1698 C CA . ALA A 1 233 ? -6.122 -0.288 9.837 1.00 28.25 222 ALA A CA 1
ATOM 1699 C C . ALA A 1 233 ? -4.859 0.521 10.146 1.00 29.11 222 ALA A C 1
ATOM 1700 O O . ALA A 1 233 ? -4.958 1.691 10.485 1.00 29.68 222 ALA A O 1
ATOM 1702 N N . PHE A 1 234 ? -3.680 -0.095 10.031 1.00 28.44 223 PHE A N 1
ATOM 1703 C CA . PHE A 1 234 ? -2.413 0.603 10.311 1.00 27.65 223 PHE A CA 1
ATOM 1704 C C . PHE A 1 234 ? -1.927 1.394 9.099 1.00 29.00 223 PHE A C 1
ATOM 1705 O O . PHE A 1 234 ? -0.907 2.081 9.180 1.00 29.07 223 PHE A O 1
ATOM 1713 N N . GLY A 1 235 ? -2.627 1.269 7.974 1.00 29.10 224 GLY A N 1
ATOM 1714 C CA . GLY A 1 235 ? -2.218 1.988 6.779 1.00 28.67 224 GLY A CA 1
ATOM 1715 C C . GLY A 1 235 ? -0.963 1.412 6.140 1.00 28.96 224 GLY A C 1
ATOM 1716 O O . GLY A 1 235 ? -0.112 2.158 5.648 1.00 29.26 224 GLY A O 1
ATOM 1717 N N . LEU A 1 236 ? -0.833 0.088 6.166 1.00 25.71 225 LEU A N 1
ATOM 1718 C CA . LEU A 1 236 ? 0.319 -0.589 5.579 1.00 26.75 225 LEU A CA 1
ATOM 1719 C C . LEU A 1 236 ? -0.077 -1.359 4.313 1.00 27.07 225 LEU A C 1
ATOM 1720 O O . LEU A 1 236 ? -1.177 -1.899 4.233 1.00 27.32 225 LEU A O 1
ATOM 1725 N N . PHE A 1 237 ? 0.811 -1.389 3.324 1.00 27.86 226 PHE A N 1
ATOM 1726 C CA . PHE A 1 237 ? 0.575 -2.148 2.092 1.00 29.18 226 PHE A CA 1
ATOM 1727 C C . PHE A 1 237 ? 1.913 -2.602 1.504 1.00 29.44 226 PHE A C 1
ATOM 1728 O O . PHE A 1 237 ? 2.936 -1.948 1.686 1.00 29.78 226 PHE A O 1
ATOM 1736 N N . LYS A 1 238 ? 1.902 -3.734 0.813 1.00 28.44 227 LYS A N 1
ATOM 1737 C CA . LYS A 1 238 ? 3.121 -4.288 0.242 1.00 28.64 227 LYS A CA 1
ATOM 1738 C C . LYS A 1 238 ? 3.728 -3.329 -0.775 1.00 29.74 227 LYS A C 1
ATOM 1739 O O . LYS A 1 238 ? 3.015 -2.707 -1.567 1.00 28.00 227 LYS A O 1
ATOM 1745 N N . GLY A 1 239 ? 5.048 -3.188 -0.724 1.00 27.88 228 GLY A N 1
ATOM 1746 C CA . GLY A 1 239 ? 5.723 -2.283 -1.630 1.00 28.34 228 GLY A CA 1
ATOM 1747 C C . GLY A 1 239 ? 5.802 -0.884 -1.056 1.00 29.34 228 GLY A C 1
ATOM 1748 O O . GLY A 1 239 ? 6.519 -0.028 -1.563 1.00 30.84 228 GLY A O 1
ATOM 1749 N N . GLN A 1 240 ? 5.075 -0.643 0.023 1.00 30.29 229 GLN A N 1
ATOM 1750 C CA . GLN A 1 240 ? 5.080 0.676 0.644 1.00 30.96 229 GLN A CA 1
ATOM 1751 C C . GLN A 1 240 ? 6.412 1.025 1.327 1.00 31.06 229 GLN A C 1
ATOM 1752 O O . GLN A 1 240 ? 7.037 0.180 1.981 1.00 33.83 229 GLN A O 1
ATOM 1758 N N . VAL A 1 241 ? 6.842 2.274 1.166 1.00 28.98 230 VAL A N 1
ATOM 1759 C CA . VAL A 1 241 ? 8.094 2.760 1.760 1.00 27.28 230 VAL A CA 1
ATOM 1760 C C . VAL A 1 241 ? 7.881 3.195 3.226 1.00 27.77 230 VAL A C 1
ATOM 1761 O O . VAL A 1 241 ? 6.937 3.924 3.537 1.00 27.78 230 VAL A O 1
ATOM 1765 N N . THR A 1 242 ? 8.739 2.728 4.130 1.00 27.97 231 THR A N 1
ATOM 1766 C CA . THR A 1 242 ? 8.636 3.130 5.532 1.00 27.07 231 THR A CA 1
ATOM 1767 C C . THR A 1 242 ? 10.015 3.558 6.026 1.00 26.52 231 THR A C 1
ATOM 1768 O O . THR A 1 242 ? 11.034 3.306 5.374 1.00 25.34 231 THR A O 1
ATOM 1772 N N . VAL A 1 243 ? 10.030 4.229 7.167 1.00 26.11 232 VAL A N 1
ATOM 1773 C CA . VAL A 1 243 ? 11.263 4.671 7.781 1.00 27.34 232 VAL A CA 1
ATOM 1774 C C . VAL A 1 243 ? 11.185 4.307 9.268 1.00 26.72 232 VAL A C 1
ATOM 1775 O O . VAL A 1 243 ? 10.274 4.734 9.971 1.00 25.27 232 VAL A O 1
ATOM 1779 N N . LEU A 1 244 ? 12.144 3.514 9.734 1.00 25.91 233 LEU A N 1
ATOM 1780 C CA . LEU A 1 244 ? 12.171 3.094 11.126 1.00 28.05 233 LEU A CA 1
ATOM 1781 C C . LEU A 1 244 ? 13.317 3.793 11.856 1.00 27.78 233 LEU A C 1
ATOM 1782 O O . LEU A 1 244 ? 14.470 3.704 11.441 1.00 27.16 233 LEU A O 1
ATOM 1787 N N . ILE A 1 245 ? 12.973 4.488 12.940 1.00 27.62 234 ILE A N 1
ATOM 1788 C CA . ILE A 1 245 ? 13.933 5.237 13.762 1.00 28.07 234 ILE A CA 1
ATOM 1789 C C . ILE A 1 245 ? 14.115 4.518 15.105 1.00 28.40 234 ILE A C 1
ATOM 1790 O O . ILE A 1 245 ? 13.158 4.319 15.853 1.00 27.57 234 ILE A O 1
ATOM 1795 N N . HIS A 1 246 ? 15.353 4.141 15.395 1.00 28.95 235 HIS A N 1
ATOM 1796 C CA . HIS A 1 246 ? 15.699 3.417 16.609 1.00 28.93 235 HIS A CA 1
ATOM 1797 C C . HIS A 1 246 ? 16.713 4.220 17.399 1.00 30.43 235 HIS A C 1
ATOM 1798 O O . HIS A 1 246 ? 17.870 4.351 16.978 1.00 29.26 235 HIS A O 1
ATOM 1805 N N . THR A 1 247 ? 16.272 4.770 18.527 1.00 29.05 236 THR A N 1
ATOM 1806 C CA . THR A 1 247 ? 17.135 5.547 19.394 1.00 30.84 236 THR A CA 1
ATOM 1807 C C . THR A 1 247 ? 16.411 5.872 20.707 1.00 31.47 236 THR A C 1
ATOM 1808 O O . THR A 1 247 ? 15.192 5.632 20.839 1.00 31.05 236 THR A O 1
ATOM 1812 N N . GLY A 1 248 ? 17.159 6.409 21.673 1.00 30.04 237 GLY A N 1
ATOM 1813 C CA . GLY A 1 248 ? 16.580 6.703 22.972 1.00 28.29 237 GLY A CA 1
ATOM 1814 C C . GLY A 1 248 ? 16.865 8.047 23.613 1.00 28.75 237 GLY A C 1
ATOM 1815 O O . GLY A 1 248 ? 16.846 9.084 22.943 1.00 26.43 237 GLY A O 1
ATOM 1816 N N . SER A 1 249 ? 17.103 8.030 24.926 1.00 29.31 238 SER A N 1
ATOM 1817 C CA . SER A 1 249 ? 17.364 9.259 25.675 1.00 31.38 238 SER A CA 1
ATOM 1818 C C . SER A 1 249 ? 18.838 9.666 25.633 1.00 32.75 238 SER A C 1
ATOM 1819 O O . SER A 1 249 ? 19.255 10.619 26.297 1.00 34.02 238 SER A O 1
ATOM 1822 N N . ARG A 1 250 ? 19.614 8.943 24.836 1.00 33.25 239 ARG A N 1
ATOM 1823 C CA . ARG A 1 250 ? 21.025 9.237 24.663 1.00 35.61 239 ARG A CA 1
ATOM 1824 C C . ARG A 1 250 ? 21.814 9.265 25.984 1.00 37.27 239 ARG A C 1
ATOM 1825 O O . ARG A 1 250 ? 21.664 8.376 26.820 1.00 38.83 239 ARG A O 1
ATOM 1833 N N . GLY A 1 251 ? 22.661 10.265 26.184 1.00 37.12 240 GLY A N 1
ATOM 1834 C CA . GLY A 1 251 ? 23.426 10.281 27.423 1.00 37.58 240 GLY A CA 1
ATOM 1835 C C . GLY A 1 251 ? 22.644 10.627 28.681 1.00 37.77 240 GLY A C 1
ATOM 1836 O O . GLY A 1 251 ? 23.019 10.240 29.792 1.00 35.34 240 GLY A O 1
ATOM 1837 N N . LEU A 1 252 ? 21.550 11.361 28.502 1.00 36.79 241 LEU A N 1
ATOM 1838 C CA . LEU A 1 252 ? 20.719 11.791 29.609 1.00 34.65 241 LEU A CA 1
ATOM 1839 C C . LEU A 1 252 ? 20.089 10.615 30.368 1.00 35.26 241 LEU A C 1
ATOM 1840 O O . LEU A 1 252 ? 20.171 10.539 31.605 1.00 33.57 241 LEU A O 1
ATOM 1845 N N . GLY A 1 253 ? 19.486 9.684 29.633 1.00 33.93 242 GLY A N 1
ATOM 1846 C CA . GLY A 1 253 ? 18.859 8.546 30.279 1.00 31.73 242 GLY A CA 1
ATOM 1847 C C . GLY A 1 253 ? 19.858 7.619 30.938 1.00 33.59 242 GLY A C 1
ATOM 1848 O O . GLY A 1 253 ? 19.621 7.085 32.023 1.00 32.71 242 GLY A O 1
ATOM 1849 N N . HIS A 1 254 ? 20.986 7.420 30.277 1.00 32.65 243 HIS A N 1
ATOM 1850 C CA . HIS A 1 254 ? 22.024 6.557 30.811 1.00 36.50 243 HIS A CA 1
ATOM 1851 C C . HIS A 1 254 ? 22.496 7.120 32.163 1.00 35.21 243 HIS A C 1
ATOM 1852 O O . HIS A 1 254 ? 22.612 6.388 33.147 1.00 35.24 243 HIS A O 1
ATOM 1859 N N . GLN A 1 255 ? 22.754 8.425 32.203 1.00 34.37 244 GLN A N 1
ATOM 1860 C CA . GLN A 1 255 ? 23.227 9.076 33.425 1.00 35.16 244 GLN A CA 1
ATOM 1861 C C . GLN A 1 255 ? 22.199 8.968 34.543 1.00 34.59 244 GLN A C 1
ATOM 1862 O O . GLN A 1 255 ? 22.548 8.664 35.672 1.00 35.38 244 GLN A O 1
ATOM 1868 N N . VAL A 1 256 ? 20.929 9.219 34.228 1.00 35.31 245 VAL A N 1
ATOM 1869 C CA . VAL A 1 256 ? 19.865 9.116 35.221 1.00 32.41 245 VAL A CA 1
ATOM 1870 C C . VAL A 1 256 ? 19.825 7.718 35.845 1.00 33.12 245 VAL A C 1
ATOM 1871 O O . VAL A 1 256 ? 19.571 7.561 37.047 1.00 34.46 245 VAL A O 1
ATOM 1875 N N . CYS A 1 257 ? 20.082 6.698 35.039 1.00 32.43 246 CYS A N 1
ATOM 1876 C CA . CYS A 1 257 ? 20.069 5.340 35.562 1.00 35.14 246 CYS A CA 1
ATOM 1877 C C . CYS A 1 257 ? 21.225 5.177 36.543 1.00 34.40 246 CYS A C 1
ATOM 1878 O O . CYS A 1 257 ? 21.059 4.636 37.638 1.00 34.57 246 CYS A O 1
ATOM 1881 N N . GLN A 1 258 ? 22.394 5.662 36.141 1.00 36.20 247 GLN A N 1
ATOM 1882 C CA . GLN A 1 258 ? 23.602 5.585 36.963 1.00 37.50 247 GLN A CA 1
ATOM 1883 C C . GLN A 1 258 ? 23.444 6.347 38.272 1.00 35.22 247 GLN A C 1
ATOM 1884 O O . GLN A 1 258 ? 23.769 5.836 39.336 1.00 35.04 247 GLN A O 1
ATOM 1890 N N . ASP A 1 259 ? 22.939 7.572 38.181 1.00 35.40 248 ASP A N 1
ATOM 1891 C CA . ASP A 1 259 ? 22.730 8.422 39.351 1.00 34.02 248 ASP A CA 1
ATOM 1892 C C . ASP A 1 259 ? 21.862 7.735 40.394 1.00 35.25 248 ASP A C 1
ATOM 1893 O O . ASP A 1 259 ? 22.165 7.771 41.586 1.00 35.59 248 ASP A O 1
ATOM 1898 N N . TYR A 1 260 ? 20.778 7.106 39.951 1.00 35.45 249 TYR A N 1
ATOM 1899 C CA . TYR A 1 260 ? 19.869 6.464 40.889 1.00 33.72 249 TYR A CA 1
ATOM 1900 C C . TYR A 1 260 ? 20.225 5.072 41.364 1.00 34.80 249 TYR A C 1
ATOM 1901 O O . TYR A 1 260 ? 19.861 4.701 42.472 1.00 34.96 249 TYR A O 1
ATOM 1910 N N . VAL A 1 261 ? 20.925 4.294 40.547 1.00 36.97 250 VAL A N 1
ATOM 1911 C CA . VAL A 1 261 ? 21.322 2.970 40.997 1.00 37.89 250 VAL A CA 1
ATOM 1912 C C . VAL A 1 261 ? 22.180 3.182 42.245 1.00 40.62 250 VAL A C 1
ATOM 1913 O O . VAL A 1 261 ? 21.915 2.588 43.297 1.00 38.92 250 VAL A O 1
ATOM 1917 N N . GLU A 1 262 ? 23.198 4.036 42.131 1.00 41.05 251 GLU A N 1
ATOM 1918 C CA . GLU A 1 262 ? 24.079 4.283 43.266 1.00 44.11 251 GLU A CA 1
ATOM 1919 C C . GLU A 1 262 ? 23.363 4.961 44.419 1.00 43.70 251 GLU A C 1
ATOM 1920 O O . GLU A 1 262 ? 23.651 4.677 45.576 1.00 43.33 251 GLU A O 1
ATOM 1926 N N . ARG A 1 263 ? 22.412 5.838 44.118 1.00 43.74 252 ARG A N 1
ATOM 1927 C CA . ARG A 1 263 ? 21.669 6.483 45.182 1.00 43.01 252 ARG A CA 1
ATOM 1928 C C . ARG A 1 263 ? 20.809 5.420 45.882 1.00 43.51 252 ARG A C 1
ATOM 1929 O O . ARG A 1 263 ? 20.658 5.449 47.102 1.00 42.41 252 ARG A O 1
ATOM 1937 N N . PHE A 1 264 ? 20.263 4.477 45.110 1.00 43.62 253 PHE A N 1
ATOM 1938 C CA . PHE A 1 264 ? 19.426 3.393 45.659 1.00 44.16 253 PHE A CA 1
ATOM 1939 C C . PHE A 1 264 ? 20.237 2.380 46.459 1.00 46.15 253 PHE A C 1
ATOM 1940 O O . PHE A 1 264 ? 19.719 1.729 47.367 1.00 46.64 253 PHE A O 1
ATOM 1948 N N . LEU A 1 265 ? 21.504 2.222 46.104 1.00 48.65 254 LEU A N 1
ATOM 1949 C CA . LEU A 1 265 ? 22.352 1.284 46.813 1.00 52.07 254 LEU A CA 1
ATOM 1950 C C . LEU A 1 265 ? 22.686 1.847 48.192 1.00 53.90 254 LEU A C 1
ATOM 1951 O O . LEU A 1 265 ? 22.636 1.132 49.196 1.00 53.91 254 LEU A O 1
ATOM 1956 N N . LYS A 1 266 ? 22.989 3.142 48.233 1.00 56.25 255 LYS A N 1
ATOM 1957 C CA . LYS A 1 266 ? 23.368 3.810 49.474 1.00 59.19 255 LYS A CA 1
ATOM 1958 C C . LYS A 1 266 ? 22.201 4.256 50.343 1.00 60.34 255 LYS A C 1
ATOM 1959 O O . LYS A 1 266 ? 22.331 5.203 51.115 1.00 61.67 255 LYS A O 1
ATOM 1965 N N . VAL A 1 267 ? 21.064 3.577 50.226 1.00 61.19 256 VAL A N 1
ATOM 1966 C CA . VAL A 1 267 ? 19.896 3.922 51.026 1.00 61.15 256 VAL A CA 1
ATOM 1967 C C . VAL A 1 267 ? 19.046 2.676 51.212 1.00 61.74 256 VAL A C 1
ATOM 1968 O O . VAL A 1 267 ? 18.032 2.701 51.909 1.00 62.18 256 VAL A O 1
ATOM 1972 N N . ALA A 1 268 ? 19.486 1.582 50.594 1.00 62.44 257 ALA A N 1
ATOM 1973 C CA . ALA A 1 268 ? 18.788 0.299 50.663 1.00 63.23 257 ALA A CA 1
ATOM 1974 C C . ALA A 1 268 ? 18.637 -0.279 52.071 1.00 63.26 257 ALA A C 1
ATOM 1975 O O . ALA A 1 268 ? 17.748 -1.108 52.302 1.00 63.77 257 ALA A O 1
ATOM 1977 N N . PRO A 1 269 ? 19.510 0.128 53.022 1.00 63.11 258 PRO A N 1
ATOM 1978 C CA . PRO A 1 269 ? 19.424 -0.384 54.394 1.00 61.95 258 PRO A CA 1
ATOM 1979 C C . PRO A 1 269 ? 18.127 0.067 55.046 1.00 60.81 258 PRO A C 1
ATOM 1980 O O . PRO A 1 269 ? 17.337 -0.745 55.535 1.00 60.75 258 PRO A O 1
ATOM 1984 N N . ARG A 1 270 ? 17.929 1.380 55.041 1.00 58.12 259 ARG A N 1
ATOM 1985 C CA . ARG A 1 270 ? 16.746 1.999 55.616 1.00 56.22 259 ARG A CA 1
ATOM 1986 C C . ARG A 1 270 ? 15.466 1.231 55.319 1.00 53.15 259 ARG A C 1
ATOM 1987 O O . ARG A 1 270 ? 14.632 1.047 56.203 1.00 51.97 259 ARG A O 1
ATOM 1995 N N . TYR A 1 271 ? 15.322 0.776 54.076 1.00 49.17 260 TYR A N 1
ATOM 1996 C CA . TYR A 1 271 ? 14.106 0.094 53.654 1.00 46.96 260 TYR A CA 1
ATOM 1997 C C . TYR A 1 271 ? 14.011 -1.402 53.870 1.00 46.55 260 TYR A C 1
ATOM 1998 O O . TYR A 1 271 ? 12.927 -1.974 53.746 1.00 48.09 260 TYR A O 1
ATOM 2007 N N . GLY A 1 272 ? 15.131 -2.036 54.194 1.00 46.21 261 GLY A N 1
ATOM 2008 C CA . GLY A 1 272 ? 15.111 -3.468 54.436 1.00 47.07 261 GLY A CA 1
ATOM 2009 C C . GLY A 1 272 ? 14.787 -4.332 53.225 1.00 47.02 261 GLY A C 1
ATOM 2010 O O . GLY A 1 272 ? 14.189 -5.403 53.357 1.00 46.10 261 GLY A O 1
ATOM 2011 N N . ILE A 1 273 ? 15.178 -3.871 52.041 1.00 46.57 262 ILE A N 1
ATOM 2012 C CA . ILE A 1 273 ? 14.935 -4.621 50.813 1.00 45.85 262 ILE A CA 1
ATOM 2013 C C . ILE A 1 273 ? 16.132 -5.542 50.562 1.00 46.93 262 ILE A C 1
ATOM 2014 O O . ILE A 1 273 ? 17.237 -5.075 50.289 1.00 47.57 262 ILE A O 1
ATOM 2019 N N . GLU A 1 274 ? 15.911 -6.847 50.672 1.00 47.17 263 GLU A N 1
ATOM 2020 C CA . GLU A 1 274 ? 16.973 -7.824 50.454 1.00 48.92 263 GLU A CA 1
ATOM 2021 C C . GLU A 1 274 ? 17.204 -8.074 48.963 1.00 48.22 263 GLU A C 1
ATOM 2022 O O . GLU A 1 274 ? 16.282 -8.449 48.238 1.00 49.10 263 GLU A O 1
ATOM 2028 N N . LEU A 1 275 ? 18.440 -7.870 48.516 1.00 47.44 264 LEU A N 1
ATOM 2029 C CA . LEU A 1 275 ? 18.813 -8.052 47.114 1.00 47.19 264 LEU A CA 1
ATOM 2030 C C . LEU A 1 275 ? 19.740 -9.256 46.922 1.00 46.41 264 LEU A C 1
ATOM 2031 O O . LEU A 1 275 ? 20.888 -9.225 47.353 1.00 46.33 264 LEU A O 1
ATOM 2036 N N . VAL A 1 276 ? 19.252 -10.307 46.267 1.00 46.35 265 VAL A N 1
ATOM 2037 C CA . VAL A 1 276 ? 20.076 -11.494 46.023 1.00 45.80 265 VAL A CA 1
ATOM 2038 C C . VAL A 1 276 ? 21.180 -11.156 45.022 1.00 45.41 265 VAL A C 1
ATOM 2039 O O . VAL A 1 276 ? 22.184 -11.852 44.926 1.00 45.42 265 VAL A O 1
ATOM 2043 N N . ASP A 1 277 ? 20.971 -10.075 44.282 1.00 45.18 266 ASP A N 1
ATOM 2044 C CA . ASP A 1 277 ? 21.914 -9.597 43.284 1.00 45.31 266 ASP A CA 1
ATOM 2045 C C . ASP A 1 277 ? 21.917 -8.080 43.442 1.00 45.98 266 ASP A C 1
ATOM 2046 O O . ASP A 1 277 ? 20.871 -7.446 43.335 1.00 47.15 266 ASP A O 1
ATOM 2051 N N . LYS A 1 278 ? 23.082 -7.499 43.714 1.00 46.19 267 LYS A N 1
ATOM 2052 C CA . LYS A 1 278 ? 23.188 -6.053 43.902 1.00 47.56 267 LYS A CA 1
ATOM 2053 C C . LYS A 1 278 ? 22.708 -5.245 42.700 1.00 46.65 267 LYS A C 1
ATOM 2054 O O . LYS A 1 278 ? 22.305 -4.088 42.843 1.00 45.41 267 LYS A O 1
ATOM 2060 N N . GLN A 1 279 ? 22.745 -5.854 41.519 1.00 45.31 268 GLN A N 1
ATOM 2061 C CA . GLN A 1 279 ? 22.319 -5.171 40.304 1.00 45.98 268 GLN A CA 1
ATOM 2062 C C . GLN A 1 279 ? 20.797 -5.024 40.261 1.00 44.26 268 GLN A C 1
ATOM 2063 O O . GLN A 1 279 ? 20.246 -4.358 39.379 1.00 42.31 268 GLN A O 1
ATOM 2069 N N . LEU A 1 280 ? 20.132 -5.642 41.231 1.00 43.48 269 LEU A N 1
ATOM 2070 C CA . LEU A 1 280 ? 18.676 -5.589 41.354 1.00 42.89 269 LEU A CA 1
ATOM 2071 C C . LEU A 1 280 ? 18.284 -4.383 42.221 1.00 42.27 269 LEU A C 1
ATOM 2072 O O . LEU A 1 280 ? 17.121 -4.237 42.624 1.00 42.14 269 LEU A O 1
ATOM 2077 N N . ALA A 1 281 ? 19.268 -3.534 42.511 1.00 38.92 270 ALA A N 1
ATOM 2078 C CA . ALA A 1 281 ? 19.078 -2.345 43.335 1.00 37.52 270 ALA A CA 1
ATOM 2079 C C . ALA A 1 281 ? 17.721 -1.684 43.110 1.00 35.80 270 ALA A C 1
ATOM 2080 O O . ALA A 1 281 ? 17.432 -1.231 42.008 1.00 36.37 270 ALA A O 1
ATOM 2082 N N . ALA A 1 282 ? 16.901 -1.621 44.161 1.00 32.60 271 ALA A N 1
ATOM 2083 C CA . ALA A 1 282 ? 15.559 -1.038 44.061 1.00 31.01 271 ALA A CA 1
ATOM 2084 C C . ALA A 1 282 ? 15.185 -0.236 45.306 1.00 30.80 271 ALA A C 1
ATOM 2085 O O . ALA A 1 282 ? 15.826 -0.361 46.337 1.00 30.39 271 ALA A O 1
ATOM 2087 N N . ALA A 1 283 ? 14.126 0.563 45.202 1.00 29.26 272 ALA A N 1
ATOM 2088 C CA . ALA A 1 283 ? 13.652 1.368 46.315 1.00 27.44 272 ALA A CA 1
ATOM 2089 C C . ALA A 1 283 ? 12.131 1.357 46.281 1.00 28.26 272 ALA A C 1
ATOM 2090 O O . ALA A 1 283 ? 11.522 1.157 45.227 1.00 28.64 272 ALA A O 1
ATOM 2092 N N . PRO A 1 284 ? 11.493 1.554 47.441 1.00 28.68 273 PRO A N 1
ATOM 2093 C CA . PRO A 1 284 ? 10.035 1.556 47.456 1.00 26.88 273 PRO A CA 1
ATOM 2094 C C . PRO A 1 284 ? 9.525 2.633 46.522 1.00 27.05 273 PRO A C 1
ATOM 2095 O O . PRO A 1 284 ? 10.041 3.756 46.507 1.00 28.75 273 PRO A O 1
ATOM 2099 N N . ILE A 1 285 ? 8.523 2.273 45.731 1.00 26.58 274 ILE A N 1
ATOM 2100 C CA . ILE A 1 285 ? 7.897 3.198 44.806 1.00 26.10 274 ILE A CA 1
ATOM 2101 C C . ILE A 1 285 ? 7.432 4.433 45.587 1.00 27.49 274 ILE A C 1
ATOM 2102 O O . ILE A 1 285 ? 7.582 5.560 45.125 1.00 26.43 274 ILE A O 1
ATOM 2107 N N . LYS A 1 286 ? 6.910 4.227 46.795 1.00 28.68 275 LYS A N 1
ATOM 2108 C CA . LYS A 1 286 ? 6.423 5.355 47.600 1.00 30.17 275 LYS A CA 1
ATOM 2109 C C . LYS A 1 286 ? 7.447 6.117 48.450 1.00 31.34 275 LYS A C 1
ATOM 2110 O O . LYS A 1 286 ? 7.073 7.015 49.200 1.00 33.63 275 LYS A O 1
ATOM 2116 N N . SER A 1 287 ? 8.722 5.755 48.343 1.00 30.36 276 SER A N 1
ATOM 2117 C CA . SER A 1 287 ? 9.793 6.407 49.090 1.00 28.95 276 SER A CA 1
ATOM 2118 C C . SER A 1 287 ? 10.290 7.626 48.322 1.00 31.50 276 SER A C 1
ATOM 2119 O O . SER A 1 287 ? 10.103 7.715 47.107 1.00 31.45 276 SER A O 1
ATOM 2122 N N . PRO A 1 288 ? 10.937 8.583 49.021 1.00 32.09 277 PRO A N 1
ATOM 2123 C CA . PRO A 1 288 ? 11.456 9.777 48.356 1.00 31.94 277 PRO A CA 1
ATOM 2124 C C . PRO A 1 288 ? 12.370 9.407 47.192 1.00 29.45 277 PRO A C 1
ATOM 2125 O O . PRO A 1 288 ? 12.228 9.934 46.098 1.00 32.99 277 PRO A O 1
ATOM 2129 N N . GLU A 1 289 ? 13.292 8.485 47.424 1.00 28.53 278 GLU A N 1
ATOM 2130 C CA . GLU A 1 289 ? 14.212 8.059 46.383 1.00 28.93 278 GLU A CA 1
ATOM 2131 C C . GLU A 1 289 ? 13.497 7.373 45.211 1.00 28.05 278 GLU A C 1
ATOM 2132 O O . GLU A 1 289 ? 13.875 7.558 44.042 1.00 26.37 278 GLU A O 1
ATOM 2138 N N . GLY A 1 290 ? 12.486 6.564 45.531 1.00 25.63 279 GLY A N 1
ATOM 2139 C CA . GLY A 1 290 ? 11.739 5.877 44.500 1.00 25.42 279 GLY A CA 1
ATOM 2140 C C . GLY A 1 290 ? 11.017 6.904 43.656 1.00 24.83 279 GLY A C 1
ATOM 2141 O O . GLY A 1 290 ? 11.110 6.898 42.433 1.00 23.90 279 GLY A O 1
ATOM 2142 N N . GLN A 1 291 ? 10.309 7.807 44.326 1.00 26.15 280 GLN A N 1
ATOM 2143 C CA . GLN A 1 291 ? 9.573 8.872 43.657 1.00 26.20 280 GLN A CA 1
ATOM 2144 C C . GLN A 1 291 ? 10.472 9.741 42.796 1.00 27.22 280 GLN A C 1
ATOM 2145 O O . GLN A 1 291 ? 10.083 10.142 41.690 1.00 26.25 280 GLN A O 1
ATOM 2151 N N . ASP A 1 292 ? 11.672 10.047 43.292 1.00 27.56 281 ASP A N 1
ATOM 2152 C CA . ASP A 1 292 ? 12.580 10.899 42.527 1.00 26.56 281 ASP A CA 1
ATOM 2153 C C . ASP A 1 292 ? 13.041 10.237 41.238 1.00 26.58 281 ASP A C 1
ATOM 2154 O O . ASP A 1 292 ? 13.058 10.873 40.186 1.00 24.91 281 ASP A O 1
ATOM 2159 N N . TYR A 1 293 ? 13.415 8.964 41.322 1.00 27.25 282 TYR A N 1
ATOM 2160 C CA . TYR A 1 293 ? 13.870 8.237 40.141 1.00 29.25 282 TYR A CA 1
ATOM 2161 C C . TYR A 1 293 ? 12.759 8.168 39.105 1.00 28.65 282 TYR A C 1
ATOM 2162 O O . TYR A 1 293 ? 12.997 8.358 37.902 1.00 29.65 282 TYR A O 1
ATOM 2171 N N . LEU A 1 294 ? 11.545 7.901 39.570 1.00 27.69 283 LEU A N 1
ATOM 2172 C CA . LEU A 1 294 ? 10.412 7.795 38.659 1.00 28.66 283 LEU A CA 1
ATOM 2173 C C . LEU A 1 294 ? 10.205 9.118 37.943 1.00 28.78 283 LEU A C 1
ATOM 2174 O O . LEU A 1 294 ? 9.935 9.138 36.742 1.00 27.65 283 LEU A O 1
ATOM 2179 N N . GLN A 1 295 ? 10.356 10.228 38.669 1.00 28.36 284 GLN A N 1
ATOM 2180 C CA . GLN A 1 295 ? 10.191 11.539 38.051 1.00 27.74 284 GLN A CA 1
ATOM 2181 C C . GLN A 1 295 ? 11.299 11.855 37.066 1.00 25.30 284 GLN A C 1
ATOM 2182 O O . GLN A 1 295 ? 11.054 12.456 36.029 1.00 27.53 284 GLN A O 1
ATOM 2188 N N . ALA A 1 296 ? 12.523 11.460 37.395 1.00 27.16 285 ALA A N 1
ATOM 2189 C CA . ALA A 1 296 ? 13.680 11.694 36.526 1.00 26.71 285 ALA A CA 1
ATOM 2190 C C . ALA A 1 296 ? 13.653 10.744 35.312 1.00 26.51 285 ALA A C 1
ATOM 2191 O O . ALA A 1 296 ? 14.073 11.089 34.201 1.00 23.01 285 ALA A O 1
ATOM 2201 N N . ALA A 1 298 ? 10.941 9.566 33.960 1.00 27.22 287 ALA A N 1
ATOM 2202 C CA . ALA A 1 298 ? 9.902 10.085 33.089 1.00 28.18 287 ALA A CA 1
ATOM 2203 C C . ALA A 1 298 ? 10.447 11.237 32.251 1.00 27.63 287 ALA A C 1
ATOM 2204 O O . ALA A 1 298 ? 10.087 11.381 31.081 1.00 28.15 287 ALA A O 1
ATOM 2206 N N . ALA A 1 299 ? 11.297 12.062 32.859 1.00 26.44 288 ALA A N 1
ATOM 2207 C CA . ALA A 1 299 ? 11.889 13.200 32.155 1.00 27.02 288 ALA A CA 1
ATOM 2208 C C . ALA A 1 299 ? 12.802 12.660 31.053 1.00 24.89 288 ALA A C 1
ATOM 2209 O O . ALA A 1 299 ? 12.806 13.155 29.930 1.00 25.52 288 ALA A O 1
ATOM 2211 N N . ALA A 1 300 ? 13.562 11.622 31.374 1.00 24.36 289 ALA A N 1
ATOM 2212 C CA . ALA A 1 300 ? 14.440 11.028 30.389 1.00 24.00 289 ALA A CA 1
ATOM 2213 C C . ALA A 1 300 ? 13.585 10.440 29.250 1.00 25.97 289 ALA A C 1
ATOM 2214 O O . ALA A 1 300 ? 13.908 10.591 28.073 1.00 25.22 289 ALA A O 1
ATOM 2216 N N . ALA A 1 301 ? 12.490 9.771 29.604 1.00 23.57 290 ALA A N 1
ATOM 2217 C CA . ALA A 1 301 ? 11.630 9.185 28.582 1.00 24.79 290 ALA A CA 1
ATOM 2218 C C . ALA A 1 301 ? 11.064 10.267 27.654 1.00 22.50 290 ALA A C 1
ATOM 2219 O O . ALA A 1 301 ? 11.013 10.084 26.445 1.00 22.80 290 ALA A O 1
ATOM 2221 N N . ASN A 1 302 ? 10.638 11.388 28.222 1.00 23.26 291 ASN A N 1
ATOM 2222 C CA . ASN A 1 302 ? 10.075 12.475 27.427 1.00 24.47 291 ASN A CA 1
ATOM 2223 C C . ASN A 1 302 ? 11.122 13.040 26.488 1.00 24.94 291 ASN A C 1
ATOM 2224 O O . ASN A 1 302 ? 10.805 13.484 25.383 1.00 25.67 291 ASN A O 1
ATOM 2229 N N . PHE A 1 303 ? 12.373 13.017 26.933 1.00 24.55 292 PHE A N 1
ATOM 2230 C CA . PHE A 1 303 ? 13.467 13.506 26.121 1.00 24.49 292 PHE A CA 1
ATOM 2231 C C . PHE A 1 303 ? 13.636 12.557 24.941 1.00 23.23 292 PHE A C 1
ATOM 2232 O O . PHE A 1 303 ? 13.803 12.985 23.791 1.00 21.09 292 PHE A O 1
ATOM 2240 N N . ALA A 1 304 ? 13.579 11.260 25.222 1.00 23.28 293 ALA A N 1
ATOM 2241 C CA . ALA A 1 304 ? 13.716 10.266 24.152 1.00 23.21 293 ALA A CA 1
ATOM 2242 C C . ALA A 1 304 ? 12.551 10.414 23.168 1.00 22.31 293 ALA A C 1
ATOM 2243 O O . ALA A 1 304 ? 12.735 10.319 21.958 1.00 24.78 293 ALA A O 1
ATOM 2245 N N . PHE A 1 305 ? 11.344 10.641 23.675 1.00 22.82 294 PHE A N 1
ATOM 2246 C CA . PHE A 1 305 ? 10.213 10.816 22.770 1.00 22.70 294 PHE A CA 1
ATOM 2247 C C . PHE A 1 305 ? 10.470 12.013 21.843 1.00 22.56 294 PHE A C 1
ATOM 2248 O O . PHE A 1 305 ? 10.223 11.941 20.647 1.00 22.76 294 PHE A O 1
ATOM 2256 N N . ALA A 1 306 ? 10.981 13.110 22.404 1.00 24.95 295 ALA A N 1
ATOM 2257 C CA . ALA A 1 306 ? 11.255 14.333 21.641 1.00 21.95 295 ALA A CA 1
ATOM 2258 C C . ALA A 1 306 ? 12.352 14.122 20.633 1.00 22.92 295 ALA A C 1
ATOM 2259 O O . ALA A 1 306 ? 12.313 14.656 19.524 1.00 22.80 295 ALA A O 1
ATOM 2261 N N . ASN A 1 307 ? 13.347 13.347 21.027 1.00 25.16 296 ASN A N 1
ATOM 2262 C CA . ASN A 1 307 ? 14.463 13.054 20.148 1.00 25.25 296 ASN A CA 1
ATOM 2263 C C . ASN A 1 307 ? 13.984 12.345 18.874 1.00 26.63 296 ASN A C 1
ATOM 2264 O O . ASN A 1 307 ? 14.431 12.667 17.766 1.00 26.01 296 ASN A O 1
ATOM 2269 N N . ARG A 1 308 ? 13.094 11.365 19.030 1.00 25.64 297 ARG A N 1
ATOM 2270 C CA . ARG A 1 308 ? 12.591 10.645 17.869 1.00 25.99 297 ARG A CA 1
ATOM 2271 C C . ARG A 1 308 ? 11.692 11.574 17.049 1.00 25.48 297 ARG A C 1
ATOM 2272 O O . ARG A 1 308 ? 11.694 11.527 15.818 1.00 25.76 297 ARG A O 1
ATOM 2280 N N . GLN A 1 309 ? 10.929 12.423 17.730 1.00 24.22 298 GLN A N 1
ATOM 2281 C CA . GLN A 1 309 ? 10.065 13.353 17.035 1.00 24.68 298 GLN A CA 1
ATOM 2282 C C . GLN A 1 309 ? 10.920 14.281 16.168 1.00 26.17 298 GLN A C 1
ATOM 2283 O O . GLN A 1 309 ? 10.582 14.525 15.008 1.00 27.61 298 GLN A O 1
ATOM 2289 N N . LEU A 1 310 ? 12.039 14.766 16.715 1.00 26.52 299 LEU A N 1
ATOM 2290 C CA . LEU A 1 310 ? 12.915 15.679 15.973 1.00 26.55 299 LEU A CA 1
ATOM 2291 C C . LEU A 1 310 ? 13.509 14.984 14.770 1.00 26.14 299 LEU A C 1
ATOM 2292 O O . LEU A 1 310 ? 13.560 15.540 13.681 1.00 28.45 299 LEU A O 1
ATOM 2297 N N . ILE A 1 311 ? 13.976 13.761 14.969 1.00 27.20 300 ILE A N 1
ATOM 2298 C CA . ILE A 1 311 ? 14.563 13.009 13.871 1.00 26.42 300 ILE A CA 1
ATOM 2299 C C . ILE A 1 311 ? 13.533 12.812 12.763 1.00 27.45 300 ILE A C 1
ATOM 2300 O O . ILE A 1 311 ? 13.850 12.933 11.582 1.00 29.15 300 ILE A O 1
ATOM 2305 N N . ALA A 1 312 ? 12.294 12.528 13.145 1.00 27.78 301 ALA A N 1
ATOM 2306 C CA . ALA A 1 312 ? 11.237 12.330 12.159 1.00 26.72 301 ALA A CA 1
ATOM 2307 C C . ALA A 1 312 ? 11.049 13.608 11.346 1.00 27.26 301 ALA A C 1
ATOM 2308 O O . ALA A 1 312 ? 10.818 13.550 10.137 1.00 27.85 301 ALA A O 1
ATOM 2310 N N . HIS A 1 313 ? 11.160 14.760 12.004 1.00 27.28 302 HIS A N 1
ATOM 2311 C CA . HIS A 1 313 ? 11.015 16.041 11.308 1.00 28.36 302 HIS A CA 1
ATOM 2312 C C . HIS A 1 313 ? 12.116 16.162 10.251 1.00 28.42 302 HIS A C 1
ATOM 2313 O O . HIS A 1 313 ? 11.849 16.545 9.111 1.00 27.72 302 HIS A O 1
ATOM 2320 N N . PHE A 1 314 ? 13.349 15.824 10.634 1.00 26.70 303 PHE A N 1
ATOM 2321 C CA . PHE A 1 314 ? 14.475 15.873 9.710 1.00 28.91 303 PHE A CA 1
ATOM 2322 C C . PHE A 1 314 ? 14.321 14.854 8.588 1.00 28.45 303 PHE A C 1
ATOM 2323 O O . PHE A 1 314 ? 14.789 15.081 7.484 1.00 28.35 303 PHE A O 1
ATOM 2331 N N . VAL A 1 315 ? 13.695 13.713 8.873 1.00 28.83 304 VAL A N 1
ATOM 2332 C CA . VAL A 1 315 ? 13.521 12.707 7.845 1.00 27.25 304 VAL A CA 1
ATOM 2333 C C . VAL A 1 315 ? 12.607 13.294 6.776 1.00 28.95 304 VAL A C 1
ATOM 2334 O O . VAL A 1 315 ? 12.882 13.179 5.579 1.00 28.79 304 VAL A O 1
ATOM 2338 N N . ARG A 1 316 ? 11.525 13.932 7.202 1.00 28.90 305 ARG A N 1
ATOM 2339 C CA . ARG A 1 316 ? 10.632 14.544 6.243 1.00 30.51 305 ARG A CA 1
ATOM 2340 C C . ARG A 1 316 ? 11.423 15.561 5.416 1.00 31.52 305 ARG A C 1
ATOM 2341 O O . ARG A 1 316 ? 11.261 15.614 4.200 1.00 31.35 305 ARG A O 1
ATOM 2349 N N . GLU A 1 317 ? 12.299 16.337 6.063 1.00 31.56 306 GLU A N 1
ATOM 2350 C CA . GLU A 1 317 ? 13.094 17.341 5.350 1.00 32.74 306 GLU A CA 1
ATOM 2351 C C . GLU A 1 317 ? 14.012 16.698 4.320 1.00 32.82 306 GLU A C 1
ATOM 2352 O O . GLU A 1 317 ? 14.266 17.265 3.260 1.00 32.41 306 GLU A O 1
ATOM 2358 N N . ALA A 1 318 ? 14.508 15.510 4.623 1.00 32.10 307 ALA A N 1
ATOM 2359 C CA . ALA A 1 318 ? 15.376 14.830 3.683 1.00 33.13 307 ALA A CA 1
ATOM 2360 C C . ALA A 1 318 ? 14.597 14.354 2.454 1.00 34.82 307 ALA A C 1
ATOM 2361 O O . ALA A 1 318 ? 15.087 14.465 1.334 1.00 34.25 307 ALA A O 1
ATOM 2363 N N . PHE A 1 319 ? 13.383 13.838 2.641 1.00 35.11 308 PHE A N 1
ATOM 2364 C CA . PHE A 1 319 ? 12.616 13.368 1.486 1.00 35.13 308 PHE A CA 1
ATOM 2365 C C . PHE A 1 319 ? 12.310 14.545 0.571 1.00 35.78 308 PHE A C 1
ATOM 2366 O O . PHE A 1 319 ? 12.478 14.464 -0.645 1.00 35.88 308 PHE A O 1
ATOM 2374 N N . GLU A 1 320 ? 11.882 15.647 1.170 1.00 35.20 309 GLU A N 1
ATOM 2375 C CA . GLU A 1 320 ? 11.556 16.845 0.418 1.00 38.34 309 GLU A CA 1
ATOM 2376 C C . GLU A 1 320 ? 12.783 17.431 -0.306 1.00 39.13 309 GLU A C 1
ATOM 2377 O O . GLU A 1 320 ? 12.685 17.877 -1.443 1.00 38.89 309 GLU A O 1
ATOM 2383 N N . LYS A 1 321 ? 13.935 17.412 0.354 1.00 40.29 310 LYS A N 1
ATOM 2384 C CA . LYS A 1 321 ? 15.162 17.936 -0.232 1.00 41.59 310 LYS A CA 1
ATOM 2385 C C . LYS A 1 321 ? 15.496 17.220 -1.548 1.00 41.35 310 LYS A C 1
ATOM 2386 O O . LYS A 1 321 ? 16.042 17.826 -2.469 1.00 40.22 310 LYS A O 1
ATOM 2392 N N . VAL A 1 322 ? 15.157 15.937 -1.650 1.00 39.36 311 VAL A N 1
ATOM 2393 C CA . VAL A 1 322 ? 15.454 15.192 -2.869 1.00 38.53 311 VAL A CA 1
ATOM 2394 C C . VAL A 1 322 ? 14.312 15.149 -3.877 1.00 38.97 311 VAL A C 1
ATOM 2395 O O . VAL A 1 322 ? 14.361 14.375 -4.834 1.00 38.64 311 VAL A O 1
ATOM 2399 N N . GLY A 1 323 ? 13.277 15.957 -3.658 1.00 37.36 312 GLY A N 1
ATOM 2400 C CA . GLY A 1 323 ? 12.195 16.002 -4.622 1.00 36.93 312 GLY A CA 1
ATOM 2401 C C . GLY A 1 323 ? 10.813 15.502 -4.260 1.00 37.17 312 GLY A C 1
ATOM 2402 O O . GLY A 1 323 ? 9.871 15.750 -5.008 1.00 34.91 312 GLY A O 1
ATOM 2403 N N . PHE A 1 324 ? 10.670 14.793 -3.145 1.00 35.80 313 PHE A N 1
ATOM 2404 C CA . PHE A 1 324 ? 9.352 14.305 -2.769 1.00 35.14 313 PHE A CA 1
ATOM 2405 C C . PHE A 1 324 ? 8.657 15.364 -1.934 1.00 36.05 313 PHE A C 1
ATOM 2406 O O . PHE A 1 324 ? 9.083 15.650 -0.811 1.00 36.92 313 PHE A O 1
ATOM 2414 N N . THR A 1 325 ? 7.584 15.939 -2.475 1.00 35.76 314 THR A N 1
ATOM 2415 C CA . THR A 1 325 ? 6.830 16.965 -1.765 1.00 35.91 314 THR A CA 1
ATOM 2416 C C . THR A 1 325 ? 6.062 16.331 -0.608 1.00 36.84 314 THR A C 1
ATOM 2417 O O . THR A 1 325 ? 5.906 15.115 -0.554 1.00 35.61 314 THR A O 1
ATOM 2421 N N . PRO A 1 326 ? 5.561 17.152 0.325 1.00 37.57 315 PRO A N 1
ATOM 2422 C CA . PRO A 1 326 ? 4.812 16.609 1.455 1.00 39.53 315 PRO A CA 1
ATOM 2423 C C . PRO A 1 326 ? 3.646 15.745 1.002 1.00 40.43 315 PRO A C 1
ATOM 2424 O O . PRO A 1 326 ? 3.336 14.742 1.634 1.00 38.48 315 PRO A O 1
ATOM 2428 N N . ARG A 1 327 ? 3.000 16.120 -0.095 1.00 43.03 316 ARG A N 1
ATOM 2429 C CA . ARG A 1 327 ? 1.882 15.315 -0.559 1.00 45.77 316 ARG A CA 1
ATOM 2430 C C . ARG A 1 327 ? 2.369 14.073 -1.298 1.00 44.33 316 ARG A C 1
ATOM 2431 O O . ARG A 1 327 ? 1.638 13.100 -1.415 1.00 44.79 316 ARG A O 1
ATOM 2439 N N . ASP A 1 328 ? 3.612 14.092 -1.771 1.00 43.11 317 ASP A N 1
ATOM 2440 C CA . ASP A 1 328 ? 4.167 12.920 -2.446 1.00 41.63 317 ASP A CA 1
ATOM 2441 C C . ASP A 1 328 ? 4.521 11.866 -1.395 1.00 39.42 317 ASP A C 1
ATOM 2442 O O . ASP A 1 328 ? 4.089 10.713 -1.470 1.00 37.08 317 ASP A O 1
ATOM 2447 N N . HIS A 1 329 ? 5.325 12.265 -0.415 1.00 36.80 318 HIS A N 1
ATOM 2448 C CA . HIS A 1 329 ? 5.765 11.298 0.577 1.00 35.56 318 HIS A CA 1
ATOM 2449 C C . HIS A 1 329 ? 4.760 10.974 1.664 1.00 34.70 318 HIS A C 1
ATOM 2450 O O . HIS A 1 329 ? 4.726 9.850 2.137 1.00 38.28 318 HIS A O 1
ATOM 2457 N N . GLY A 1 330 ? 3.926 11.940 2.034 1.00 33.48 319 GLY A N 1
ATOM 2458 C CA . GLY A 1 330 ? 2.936 11.713 3.075 1.00 32.08 319 GLY A CA 1
ATOM 2459 C C . GLY A 1 330 ? 3.442 10.882 4.247 1.00 31.14 319 GLY A C 1
ATOM 2460 O O . GLY A 1 330 ? 2.746 9.974 4.687 1.00 29.03 319 GLY A O 1
ATOM 2461 N N . LEU A 1 331 ? 4.641 11.192 4.749 1.00 30.20 320 LEU A N 1
ATOM 2462 C CA . LEU A 1 331 ? 5.236 10.465 5.871 1.00 31.62 320 LEU A CA 1
ATOM 2463 C C . LEU A 1 331 ? 4.513 10.688 7.206 1.00 31.36 320 LEU A C 1
ATOM 2464 O O . LEU A 1 331 ? 4.720 11.690 7.886 1.00 32.20 320 LEU A O 1
ATOM 2469 N N . ARG A 1 332 ? 3.661 9.746 7.583 1.00 31.24 321 ARG A N 1
ATOM 2470 C CA . ARG A 1 332 ? 2.926 9.887 8.828 1.00 31.87 321 ARG A CA 1
ATOM 2471 C C . ARG A 1 332 ? 3.476 8.939 9.865 1.00 29.03 321 ARG A C 1
ATOM 2472 O O . ARG A 1 332 ? 4.090 7.931 9.517 1.00 27.63 321 ARG A O 1
ATOM 2480 N N . VAL A 1 333 ? 3.254 9.267 11.137 1.00 26.29 322 VAL A N 1
ATOM 2481 C CA . VAL A 1 333 ? 3.689 8.405 12.216 1.00 24.87 322 VAL A CA 1
ATOM 2482 C C . VAL A 1 333 ? 2.671 7.256 12.312 1.00 26.83 322 VAL A C 1
ATOM 2483 O O . VAL A 1 333 ? 1.491 7.487 12.588 1.00 26.08 322 VAL A O 1
ATOM 2487 N N . LEU A 1 334 ? 3.115 6.033 12.038 1.00 24.09 323 LEU A N 1
ATOM 2488 C CA . LEU A 1 334 ? 2.238 4.875 12.151 1.00 22.98 323 LEU A CA 1
ATOM 2489 C C . LEU A 1 334 ? 2.136 4.643 13.657 1.00 23.62 323 LEU A C 1
ATOM 2490 O O . LEU A 1 334 ? 1.038 4.582 14.221 1.00 24.84 323 LEU A O 1
ATOM 2495 N N . TYR A 1 335 ? 3.287 4.522 14.311 1.00 22.58 324 TYR A N 1
ATOM 2496 C CA . TYR A 1 335 ? 3.317 4.400 15.774 1.00 23.05 324 TYR A CA 1
ATOM 2497 C C . TYR A 1 335 ? 4.724 4.695 16.298 1.00 23.14 324 TYR A C 1
ATOM 2498 O O . TYR A 1 335 ? 5.686 4.754 15.532 1.00 24.06 324 TYR A O 1
ATOM 2507 N N . ASP A 1 336 ? 4.833 4.876 17.607 1.00 24.21 325 ASP A N 1
ATOM 2508 C CA . ASP A 1 336 ? 6.112 5.128 18.260 1.00 24.65 325 ASP A CA 1
ATOM 2509 C C . ASP A 1 336 ? 5.975 4.579 19.684 1.00 24.44 325 ASP A C 1
ATOM 2510 O O . ASP A 1 336 ? 5.059 4.964 20.414 1.00 24.84 325 ASP A O 1
ATOM 2515 N N . LEU A 1 337 ? 6.862 3.662 20.071 1.00 23.76 326 LEU A N 1
ATOM 2516 C CA . LEU A 1 337 ? 6.799 3.078 21.403 1.00 25.55 326 LEU A CA 1
ATOM 2517 C C . LEU A 1 337 ? 8.164 2.742 21.987 1.00 26.64 326 LEU A C 1
ATOM 2518 O O . LEU A 1 337 ? 9.141 2.542 21.273 1.00 26.82 326 LEU A O 1
ATOM 2523 N N . ALA A 1 338 ? 8.206 2.687 23.312 1.00 28.66 327 ALA A N 1
ATOM 2524 C CA . ALA A 1 338 ? 9.417 2.393 24.058 1.00 29.12 327 ALA A CA 1
ATOM 2525 C C . ALA A 1 338 ? 9.707 0.903 24.146 1.00 30.51 327 ALA A C 1
ATOM 2526 O O . ALA A 1 338 ? 8.793 0.088 24.076 1.00 31.57 327 ALA A O 1
ATOM 2528 N N . HIS A 1 339 ? 10.987 0.569 24.312 1.00 32.40 328 HIS A N 1
ATOM 2529 C CA . HIS A 1 339 ? 11.443 -0.810 24.472 1.00 34.13 328 HIS A CA 1
ATOM 2530 C C . HIS A 1 339 ? 12.023 -0.966 25.886 1.00 33.27 328 HIS A C 1
ATOM 2531 O O . HIS A 1 339 ? 12.242 -2.081 26.347 1.00 33.60 328 HIS A O 1
ATOM 2538 N N . ASN A 1 340 ? 12.291 0.161 26.558 1.00 31.50 329 ASN A N 1
ATOM 2539 C CA . ASN A 1 340 ? 12.796 0.163 27.942 1.00 30.28 329 ASN A CA 1
ATOM 2540 C C . ASN A 1 340 ? 12.012 1.238 28.680 1.00 31.04 329 ASN A C 1
ATOM 2541 O O . ASN A 1 340 ? 12.104 2.413 28.324 1.00 32.20 329 ASN A O 1
ATOM 2546 N N . ASN A 1 341 ? 11.240 0.856 29.693 1.00 29.79 330 ASN A N 1
ATOM 2547 C CA . ASN A 1 341 ? 10.480 1.844 30.437 1.00 30.55 330 ASN A CA 1
ATOM 2548 C C . ASN A 1 341 ? 9.667 1.236 31.570 1.00 30.04 330 ASN A C 1
ATOM 2549 O O . ASN A 1 341 ? 9.350 0.060 31.542 1.00 31.43 330 ASN A O 1
ATOM 2554 N N . ALA A 1 342 ? 9.348 2.040 32.578 1.00 30.15 331 ALA A N 1
ATOM 2555 C CA . ALA A 1 342 ? 8.498 1.585 33.673 1.00 29.40 331 ALA A CA 1
ATOM 2556 C C . ALA A 1 342 ? 7.346 2.574 33.615 1.00 31.71 331 ALA A C 1
ATOM 2557 O O . ALA A 1 342 ? 7.562 3.784 33.530 1.00 31.37 331 ALA A O 1
ATOM 2559 N N . LYS A 1 343 ? 6.124 2.063 33.643 1.00 30.88 332 LYS A N 1
ATOM 2560 C CA . LYS A 1 343 ? 4.959 2.922 33.542 1.00 30.49 332 LYS A CA 1
ATOM 2561 C C . LYS A 1 343 ? 3.860 2.464 34.461 1.00 29.36 332 LYS A C 1
ATOM 2562 O O . LYS A 1 343 ? 3.712 1.261 34.711 1.00 26.85 332 LYS A O 1
ATOM 2568 N N . PHE A 1 344 ? 3.089 3.417 34.968 1.00 26.80 333 PHE A N 1
ATOM 2569 C CA . PHE A 1 344 ? 1.975 3.057 35.822 1.00 28.00 333 PHE A CA 1
ATOM 2570 C C . PHE A 1 344 ? 0.821 2.713 34.891 1.00 28.42 333 PHE A C 1
ATOM 2571 O O . PHE A 1 344 ? 0.449 3.505 34.033 1.00 25.52 333 PHE A O 1
ATOM 2579 N N . GLU A 1 345 ? 0.252 1.528 35.070 1.00 27.93 334 GLU A N 1
ATOM 2580 C CA . GLU A 1 345 ? -0.842 1.072 34.222 1.00 27.42 334 GLU A CA 1
ATOM 2581 C C . GLU A 1 345 ? -1.902 0.331 35.040 1.00 28.35 334 GLU A C 1
ATOM 2582 O O . GLU A 1 345 ? -1.650 -0.081 36.174 1.00 28.20 334 GLU A O 1
ATOM 2588 N N . GLU A 1 346 ? -3.088 0.189 34.458 1.00 28.08 335 GLU A N 1
ATOM 2589 C CA . GLU A 1 346 ? -4.195 -0.519 35.088 1.00 30.11 335 GLU A CA 1
ATOM 2590 C C . GLU A 1 346 ? -4.157 -1.972 34.648 1.00 28.69 335 GLU A C 1
ATOM 2591 O O . GLU A 1 346 ? -4.274 -2.259 33.460 1.00 25.01 335 GLU A O 1
ATOM 2597 N N . HIS A 1 347 ? -3.987 -2.868 35.620 1.00 29.72 336 HIS A N 1
ATOM 2598 C CA . HIS A 1 347 ? -3.951 -4.321 35.407 1.00 28.40 336 HIS A CA 1
ATOM 2599 C C . HIS A 1 347 ? -4.579 -4.948 36.653 1.00 27.99 336 HIS A C 1
ATOM 2600 O O . HIS A 1 347 ? -4.283 -4.536 37.777 1.00 26.38 336 HIS A O 1
ATOM 2607 N N . ARG A 1 348 ? -5.456 -5.926 36.442 1.00 30.54 337 ARG A N 1
ATOM 2608 C CA . ARG A 1 348 ? -6.149 -6.629 37.522 1.00 30.81 337 ARG A CA 1
ATOM 2609 C C . ARG A 1 348 ? -6.953 -5.642 38.365 1.00 31.79 337 ARG A C 1
ATOM 2610 O O . ARG A 1 348 ? -7.024 -5.758 39.592 1.00 33.88 337 ARG A O 1
ATOM 2618 N N . GLY A 1 349 ? -7.540 -4.657 37.694 1.00 32.64 338 GLY A N 1
ATOM 2619 C CA . GLY A 1 349 ? -8.326 -3.644 38.371 1.00 32.18 338 GLY A CA 1
ATOM 2620 C C . GLY A 1 349 ? -7.542 -2.730 39.294 1.00 32.53 338 GLY A C 1
ATOM 2621 O O . GLY A 1 349 ? -8.139 -2.003 40.080 1.00 34.28 338 GLY A O 1
ATOM 2622 N N . ARG A 1 350 ? -6.213 -2.754 39.221 1.00 32.36 339 ARG A N 1
ATOM 2623 C CA . ARG A 1 350 ? -5.400 -1.901 40.098 1.00 32.02 339 ARG A CA 1
ATOM 2624 C C . ARG A 1 350 ? -4.330 -1.118 39.339 1.00 31.00 339 ARG A C 1
ATOM 2625 O O . ARG A 1 350 ? -3.998 -1.433 38.193 1.00 27.16 339 ARG A O 1
ATOM 2633 N N . ARG A 1 351 ? -3.790 -0.092 39.988 1.00 28.81 340 ARG A N 1
ATOM 2634 C CA . ARG A 1 351 ? -2.740 0.702 39.378 1.00 29.21 340 ARG A CA 1
ATOM 2635 C C . ARG A 1 351 ? -1.431 0.039 39.784 1.00 28.06 340 ARG A C 1
ATOM 2636 O O . ARG A 1 351 ? -1.151 -0.122 40.972 1.00 27.84 340 ARG A O 1
ATOM 2644 N N . VAL A 1 352 ? -0.639 -0.381 38.806 1.00 25.86 341 VAL A N 1
ATOM 2645 C CA . VAL A 1 352 ? 0.630 -1.014 39.120 1.00 23.65 341 VAL A CA 1
ATOM 2646 C C . VAL A 1 352 ? 1.711 -0.389 38.271 1.00 23.74 341 VAL A C 1
ATOM 2647 O O . VAL A 1 352 ? 1.418 0.249 37.270 1.00 25.98 341 VAL A O 1
ATOM 2651 N N . LEU A 1 353 ? 2.958 -0.539 38.696 1.00 23.78 342 LEU A N 1
ATOM 2652 C CA . LEU A 1 353 ? 4.084 -0.007 37.951 1.00 23.29 342 LEU A CA 1
ATOM 2653 C C . LEU A 1 353 ? 4.696 -1.170 37.167 1.00 22.19 342 LEU A C 1
ATOM 2654 O O . LEU A 1 353 ? 5.190 -2.130 37.763 1.00 20.72 342 LEU A O 1
ATOM 2659 N N . VAL A 1 354 ? 4.689 -1.070 35.842 1.00 20.87 343 VAL A N 1
ATOM 2660 C CA . VAL A 1 354 ? 5.224 -2.137 35.002 1.00 22.07 343 VAL A CA 1
ATOM 2661 C C . VAL A 1 354 ? 6.604 -1.829 34.434 1.00 24.14 343 VAL A C 1
ATOM 2662 O O . VAL A 1 354 ? 6.755 -0.887 33.647 1.00 22.07 343 VAL A O 1
ATOM 2666 N N . HIS A 1 355 ? 7.596 -2.633 34.838 1.00 24.20 344 HIS A N 1
ATOM 2667 C CA . HIS A 1 355 ? 8.968 -2.488 34.371 1.00 24.09 344 HIS A CA 1
ATOM 2668 C C . HIS A 1 355 ? 9.081 -3.334 33.104 1.00 25.51 344 HIS A C 1
ATOM 2669 O O . HIS A 1 355 ? 8.702 -4.521 33.086 1.00 24.72 344 HIS A O 1
ATOM 2676 N N . ARG A 1 356 ? 9.612 -2.726 32.055 1.00 23.03 345 ARG A N 1
ATOM 2677 C CA . ARG A 1 356 ? 9.795 -3.419 30.794 1.00 24.29 345 ARG A CA 1
ATOM 2678 C C . ARG A 1 356 ? 11.168 -3.058 30.291 1.00 23.49 345 ARG A C 1
ATOM 2679 O O . ARG A 1 356 ? 11.426 -1.901 29.982 1.00 24.25 345 ARG A O 1
ATOM 2687 N N . LYS A 1 357 ? 12.055 -4.041 30.237 1.00 25.15 346 LYS A N 1
ATOM 2688 C CA . LYS A 1 357 ? 13.403 -3.821 29.731 1.00 27.44 346 LYS A CA 1
ATOM 2689 C C . LYS A 1 357 ? 13.517 -4.734 28.536 1.00 26.33 346 LYS A C 1
ATOM 2690 O O . LYS A 1 357 ? 13.486 -5.959 28.688 1.00 26.41 346 LYS A O 1
ATOM 2696 N N . GLY A 1 358 ? 13.648 -4.149 27.352 1.00 27.09 347 GLY A N 1
ATOM 2697 C CA . GLY A 1 358 ? 13.739 -4.957 26.146 1.00 27.83 347 GLY A CA 1
ATOM 2698 C C . GLY A 1 358 ? 12.443 -5.713 25.897 1.00 29.71 347 GLY A C 1
ATOM 2699 O O . GLY A 1 358 ? 12.446 -6.901 25.576 1.00 29.99 347 GLY A O 1
ATOM 2700 N N . ALA A 1 359 ? 11.329 -5.023 26.083 1.00 27.37 348 ALA A N 1
ATOM 2701 C CA . ALA A 1 359 ? 10.011 -5.602 25.866 1.00 27.88 348 ALA A CA 1
ATOM 2702 C C . ALA A 1 359 ? 9.130 -4.395 25.618 1.00 28.07 348 ALA A C 1
ATOM 2703 O O . ALA A 1 359 ? 9.473 -3.272 26.011 1.00 27.40 348 ALA A O 1
ATOM 2705 N N . THR A 1 360 ? 8.007 -4.622 24.958 1.00 28.35 349 THR A N 1
ATOM 2706 C CA . THR A 1 360 ? 7.107 -3.541 24.597 1.00 26.69 349 THR A CA 1
ATOM 2707 C C . THR A 1 360 ? 5.754 -3.607 25.239 1.00 26.48 349 THR A C 1
ATOM 2708 O O . THR A 1 360 ? 5.306 -4.671 25.649 1.00 27.36 349 THR A O 1
ATOM 2712 N N . ARG A 1 361 ? 5.110 -2.447 25.323 1.00 25.84 350 ARG A N 1
ATOM 2713 C CA . ARG A 1 361 ? 3.753 -2.374 25.820 1.00 25.01 350 ARG A CA 1
ATOM 2714 C C . ARG A 1 361 ? 3.041 -2.841 24.561 1.00 22.90 350 ARG A C 1
ATOM 2715 O O . ARG A 1 361 ? 3.464 -2.511 23.454 1.00 21.13 350 ARG A O 1
ATOM 2723 N N . ALA A 1 362 ? 1.969 -3.598 24.719 1.00 23.05 351 ALA A N 1
ATOM 2724 C CA . ALA A 1 362 ? 1.273 -4.123 23.552 1.00 23.32 351 ALA A CA 1
ATOM 2725 C C . ALA A 1 362 ? -0.204 -4.279 23.851 1.00 24.37 351 ALA A C 1
ATOM 2726 O O . ALA A 1 362 ? -0.717 -5.405 23.943 1.00 22.19 351 ALA A O 1
ATOM 2728 N N . PHE A 1 363 ? -0.877 -3.142 24.023 1.00 23.62 352 PHE A N 1
ATOM 2729 C CA . PHE A 1 363 ? -2.293 -3.143 24.316 1.00 25.43 352 PHE A CA 1
ATOM 2730 C C . PHE A 1 363 ? -3.134 -3.748 23.190 1.00 26.10 352 PHE A C 1
ATOM 2731 O O . PHE A 1 363 ? -2.772 -3.689 21.997 1.00 24.73 352 PHE A O 1
ATOM 2739 N N . GLY A 1 364 ? -4.256 -4.346 23.579 1.00 24.80 353 GLY A N 1
ATOM 2740 C CA . GLY A 1 364 ? -5.111 -5.004 22.607 1.00 25.98 353 GLY A CA 1
ATOM 2741 C C . GLY A 1 364 ? -6.374 -4.278 22.204 1.00 26.75 353 GLY A C 1
ATOM 2742 O O . GLY A 1 364 ? -6.656 -3.182 22.697 1.00 26.94 353 GLY A O 1
ATOM 2743 N N . PRO A 1 365 ? -7.173 -4.892 21.316 1.00 28.55 354 PRO A N 1
ATOM 2744 C CA . PRO A 1 365 ? -8.439 -4.343 20.805 1.00 28.96 354 PRO A CA 1
ATOM 2745 C C . PRO A 1 365 ? -9.334 -3.791 21.914 1.00 29.78 354 PRO A C 1
ATOM 2746 O O . PRO A 1 365 ? -9.438 -4.379 22.985 1.00 29.88 354 PRO A O 1
ATOM 2750 N N . GLY A 1 366 ? -9.963 -2.649 21.652 1.00 30.39 355 GLY A N 1
ATOM 2751 C CA . GLY A 1 366 ? -10.846 -2.038 22.631 1.00 31.84 355 GLY A CA 1
ATOM 2752 C C . GLY A 1 366 ? -10.209 -1.170 23.711 1.00 33.88 355 GLY A C 1
ATOM 2753 O O . GLY A 1 366 ? -10.918 -0.452 24.415 1.00 35.22 355 GLY A O 1
ATOM 2754 N N . HIS A 1 367 ? -8.888 -1.211 23.846 1.00 32.75 356 HIS A N 1
ATOM 2755 C CA . HIS A 1 367 ? -8.221 -0.422 24.871 1.00 31.70 356 HIS A CA 1
ATOM 2756 C C . HIS A 1 367 ? -8.295 1.079 24.614 1.00 32.51 356 HIS A C 1
ATOM 2757 O O . HIS A 1 367 ? -7.941 1.554 23.543 1.00 32.30 356 HIS A O 1
ATOM 2764 N N . PRO A 1 368 ? -8.757 1.851 25.612 1.00 35.01 357 PRO A N 1
ATOM 2765 C CA . PRO A 1 368 ? -8.880 3.310 25.503 1.00 36.71 357 PRO A CA 1
ATOM 2766 C C . PRO A 1 368 ? -7.570 4.036 25.200 1.00 38.13 357 PRO A C 1
ATOM 2767 O O . PRO A 1 368 ? -7.575 5.105 24.599 1.00 40.03 357 PRO A O 1
ATOM 2771 N N . GLU A 1 369 ? -6.453 3.457 25.619 1.00 39.11 358 GLU A N 1
ATOM 2772 C CA . GLU A 1 369 ? -5.145 4.068 25.389 1.00 39.93 358 GLU A CA 1
ATOM 2773 C C . GLU A 1 369 ? -4.651 3.830 23.962 1.00 39.57 358 GLU A C 1
ATOM 2774 O O . GLU A 1 369 ? -3.579 4.303 23.602 1.00 39.92 358 GLU A O 1
ATOM 2780 N N . VAL A 1 370 ? -5.410 3.081 23.164 1.00 36.89 359 VAL A N 1
ATOM 2781 C CA . VAL A 1 370 ? -5.017 2.815 21.783 1.00 36.05 359 VAL A CA 1
ATOM 2782 C C . VAL A 1 370 ? -5.747 3.769 20.851 1.00 36.93 359 VAL A C 1
ATOM 2783 O O . VAL A 1 370 ? -6.955 3.975 20.982 1.00 38.24 359 VAL A O 1
ATOM 2787 N N . PRO A 1 371 ? -5.024 4.382 19.899 1.00 36.78 360 PRO A N 1
ATOM 2788 C CA . PRO A 1 371 ? -5.692 5.304 18.979 1.00 37.15 360 PRO A CA 1
ATOM 2789 C C . PRO A 1 371 ? -6.910 4.633 18.357 1.00 38.66 360 PRO A C 1
ATOM 2790 O O . PRO A 1 371 ? -6.854 3.467 17.952 1.00 36.79 360 PRO A O 1
ATOM 2794 N N . GLU A 1 372 ? -8.001 5.387 18.280 1.00 40.03 361 GLU A N 1
ATOM 2795 C CA . GLU A 1 372 ? -9.262 4.910 17.731 1.00 40.99 361 GLU A CA 1
ATOM 2796 C C . GLU A 1 372 ? -9.086 4.243 16.377 1.00 39.79 361 GLU A C 1
ATOM 2797 O O . GLU A 1 372 ? -9.756 3.254 16.067 1.00 38.64 361 GLU A O 1
ATOM 2803 N N . GLU A 1 373 ? -8.190 4.795 15.568 1.00 37.80 362 GLU A N 1
ATOM 2804 C CA . GLU A 1 373 ? -7.931 4.259 14.238 1.00 36.45 362 GLU A CA 1
ATOM 2805 C C . GLU A 1 373 ? -7.501 2.796 14.286 1.00 34.68 362 GLU A C 1
ATOM 2806 O O . GLU A 1 373 ? -7.732 2.035 13.341 1.00 33.31 362 GLU A O 1
ATOM 2812 N N . TYR A 1 374 ? -6.865 2.421 15.389 1.00 32.56 363 TYR A N 1
ATOM 2813 C CA . TYR A 1 374 ? -6.317 1.078 15.573 1.00 32.10 363 TYR A CA 1
ATOM 2814 C C . TYR A 1 374 ? -7.029 0.248 16.626 1.00 31.28 363 TYR A C 1
ATOM 2815 O O . TYR A 1 374 ? -6.734 -0.934 16.775 1.00 31.02 363 TYR A O 1
ATOM 2824 N N . ARG A 1 375 ? -7.931 0.880 17.367 1.00 31.16 364 ARG A N 1
ATOM 2825 C CA . ARG A 1 375 ? -8.606 0.243 18.476 1.00 31.37 364 ARG A CA 1
ATOM 2826 C C . ARG A 1 375 ? -9.259 -1.102 18.186 1.00 32.81 364 ARG A C 1
ATOM 2827 O O . ARG A 1 375 ? -9.272 -1.979 19.049 1.00 31.27 364 ARG A O 1
ATOM 2835 N N . ARG A 1 376 ? -9.780 -1.282 16.977 1.00 33.82 365 ARG A N 1
ATOM 2836 C CA . ARG A 1 376 ? -10.405 -2.552 16.638 1.00 36.67 365 ARG A CA 1
ATOM 2837 C C . ARG A 1 376 ? -9.400 -3.677 16.459 1.00 34.04 365 ARG A C 1
ATOM 2838 O O . ARG A 1 376 ? -9.720 -4.830 16.712 1.00 35.25 365 ARG A O 1
ATOM 2846 N N . VAL A 1 377 ? -8.186 -3.359 16.027 1.00 31.55 366 VAL A N 1
ATOM 2847 C CA . VAL A 1 377 ? -7.208 -4.413 15.783 1.00 30.23 366 VAL A CA 1
ATOM 2848 C C . VAL A 1 377 ? -6.091 -4.542 16.805 1.00 28.37 366 VAL A C 1
ATOM 2849 O O . VAL A 1 377 ? -5.380 -5.540 16.809 1.00 26.84 366 VAL A O 1
ATOM 2853 N N . GLY A 1 378 ? -5.943 -3.546 17.673 1.00 27.91 367 GLY A N 1
ATOM 2854 C CA . GLY A 1 378 ? -4.886 -3.592 18.671 1.00 27.50 367 GLY A CA 1
ATOM 2855 C C . GLY A 1 378 ? -3.747 -2.608 18.397 1.00 28.03 367 GLY A C 1
ATOM 2856 O O . GLY A 1 378 ? -3.590 -2.110 17.284 1.00 28.09 367 GLY A O 1
ATOM 2857 N N . GLN A 1 379 ? -2.942 -2.343 19.417 1.00 26.83 368 GLN A N 1
ATOM 2858 C CA . GLN A 1 379 ? -1.821 -1.418 19.317 1.00 24.97 368 GLN A CA 1
ATOM 2859 C C . GLN A 1 379 ? -0.709 -1.962 18.429 1.00 24.92 368 GLN A C 1
ATOM 2860 O O . GLN A 1 379 ? -0.391 -3.144 18.475 1.00 25.20 368 GLN A O 1
ATOM 2866 N N . PRO A 1 380 ? -0.097 -1.100 17.605 1.00 24.78 369 PRO A N 1
ATOM 2867 C CA . PRO A 1 380 ? 0.992 -1.594 16.756 1.00 23.21 369 PRO A CA 1
ATOM 2868 C C . PRO A 1 380 ? 2.183 -1.946 17.673 1.00 25.36 369 PRO A C 1
ATOM 2869 O O . PRO A 1 380 ? 2.404 -1.296 18.701 1.00 23.86 369 PRO A O 1
ATOM 2873 N N . VAL A 1 381 ? 2.938 -2.976 17.306 1.00 25.31 370 VAL A N 1
ATOM 2874 C CA . VAL A 1 381 ? 4.113 -3.377 18.066 1.00 24.31 370 VAL A CA 1
ATOM 2875 C C . VAL A 1 381 ? 5.208 -3.388 17.022 1.00 25.63 370 VAL A C 1
ATOM 2876 O O . VAL A 1 381 ? 5.138 -4.140 16.042 1.00 24.42 370 VAL A O 1
ATOM 2880 N N . LEU A 1 382 ? 6.215 -2.548 17.233 1.00 26.11 371 LEU A N 1
ATOM 2881 C CA . LEU A 1 382 ? 7.310 -2.405 16.279 1.00 25.45 371 LEU A CA 1
ATOM 2882 C C . LEU A 1 382 ? 8.490 -3.237 16.736 1.00 28.19 371 LEU A C 1
ATOM 2883 O O . LEU A 1 382 ? 9.055 -3.006 17.804 1.00 27.68 371 LEU A O 1
ATOM 2888 N N . VAL A 1 383 ? 8.851 -4.220 15.923 1.00 28.06 372 VAL A N 1
ATOM 2889 C CA . VAL A 1 383 ? 9.945 -5.119 16.242 1.00 29.19 372 VAL A CA 1
ATOM 2890 C C . VAL A 1 383 ? 11.069 -4.927 15.235 1.00 30.71 372 VAL A C 1
ATOM 2891 O O . VAL A 1 383 ? 11.073 -5.523 14.157 1.00 33.08 372 VAL A O 1
ATOM 2895 N N . PRO A 1 384 ? 12.048 -4.083 15.576 1.00 31.80 373 PRO A N 1
ATOM 2896 C CA . PRO A 1 384 ? 13.160 -3.849 14.660 1.00 35.05 373 PRO A CA 1
ATOM 2897 C C . PRO A 1 384 ? 14.118 -5.043 14.722 1.00 38.39 373 PRO A C 1
ATOM 2898 O O . PRO A 1 384 ? 14.251 -5.695 15.765 1.00 40.09 373 PRO A O 1
ATOM 2902 N N . GLY A 1 385 ? 14.751 -5.365 13.606 1.00 41.44 374 GLY A N 1
ATOM 2903 C CA . GLY A 1 385 ? 15.714 -6.449 13.630 1.00 43.06 374 GLY A CA 1
ATOM 2904 C C . GLY A 1 385 ? 17.044 -5.749 13.813 1.00 44.65 374 GLY A C 1
ATOM 2905 O O . GLY A 1 385 ? 17.084 -4.597 14.259 1.00 44.71 374 GLY A O 1
ATOM 2906 N N . ASP A 1 386 ? 18.142 -6.414 13.497 1.00 49.33 375 ASP A N 1
ATOM 2907 C CA . ASP A 1 386 ? 19.427 -5.739 13.604 1.00 53.61 375 ASP A CA 1
ATOM 2908 C C . ASP A 1 386 ? 19.485 -4.877 12.356 1.00 54.77 375 ASP A C 1
ATOM 2909 O O . ASP A 1 386 ? 18.604 -4.967 11.497 1.00 53.72 375 ASP A O 1
ATOM 2922 N N . GLY A 1 388 ? 20.015 -3.681 8.773 1.00 58.14 377 GLY A N 1
ATOM 2923 C CA . GLY A 1 388 ? 20.053 -4.447 7.542 1.00 57.07 377 GLY A CA 1
ATOM 2924 C C . GLY A 1 388 ? 19.337 -5.782 7.630 1.00 55.13 377 GLY A C 1
ATOM 2925 O O . GLY A 1 388 ? 19.490 -6.623 6.749 1.00 56.36 377 GLY A O 1
ATOM 2926 N N . ARG A 1 389 ? 18.557 -5.980 8.688 1.00 52.68 378 ARG A N 1
ATOM 2927 C CA . ARG A 1 389 ? 17.808 -7.223 8.865 1.00 49.57 378 ARG A CA 1
ATOM 2928 C C . ARG A 1 389 ? 16.323 -6.876 8.801 1.00 46.08 378 ARG A C 1
ATOM 2929 O O . ARG A 1 389 ? 15.966 -5.699 8.813 1.00 45.69 378 ARG A O 1
ATOM 2937 N N . TYR A 1 390 ? 15.461 -7.887 8.740 1.00 42.04 379 TYR A N 1
ATOM 2938 C CA . TYR A 1 390 ? 14.021 -7.650 8.689 1.00 38.64 379 TYR A CA 1
ATOM 2939 C C . TYR A 1 390 ? 13.471 -7.012 9.957 1.00 36.63 379 TYR A C 1
ATOM 2940 O O . TYR A 1 390 ? 13.966 -7.251 11.062 1.00 36.62 379 TYR A O 1
ATOM 2949 N N . SER A 1 391 ? 12.428 -6.212 9.784 1.00 32.91 380 SER A N 1
ATOM 2950 C CA . SER A 1 391 ? 11.731 -5.601 10.905 1.00 31.57 380 SER A CA 1
ATOM 2951 C C . SER A 1 391 ? 10.315 -6.132 10.778 1.00 29.40 380 SER A C 1
ATOM 2952 O O . SER A 1 391 ? 9.897 -6.516 9.685 1.00 28.12 380 SER A O 1
ATOM 2955 N N . TYR A 1 392 ? 9.577 -6.174 11.877 1.00 28.55 381 TYR A N 1
ATOM 2956 C CA . TYR A 1 392 ? 8.206 -6.663 11.802 1.00 28.65 381 TYR A CA 1
ATOM 2957 C C . TYR A 1 392 ? 7.250 -5.697 12.498 1.00 28.41 381 TYR A C 1
ATOM 2958 O O . TYR A 1 392 ? 7.648 -4.905 13.355 1.00 25.95 381 TYR A O 1
ATOM 2967 N N . VAL A 1 393 ? 5.991 -5.746 12.093 1.00 27.15 382 VAL A N 1
ATOM 2968 C CA . VAL A 1 393 ? 4.961 -4.942 12.715 1.00 24.67 382 VAL A CA 1
ATOM 2969 C C . VAL A 1 393 ? 3.959 -5.992 13.208 1.00 27.20 382 VAL A C 1
ATOM 2970 O O . VAL A 1 393 ? 3.484 -6.822 12.417 1.00 26.48 382 VAL A O 1
ATOM 2974 N N . LEU A 1 394 ? 3.689 -5.987 14.512 1.00 23.97 383 LEU A N 1
ATOM 2975 C CA . LEU A 1 394 ? 2.736 -6.910 15.099 1.00 25.45 383 LEU A CA 1
ATOM 2976 C C . LEU A 1 394 ? 1.606 -6.046 15.631 1.00 26.14 383 LEU A C 1
ATOM 2977 O O . LEU A 1 394 ? 1.640 -4.826 15.490 1.00 26.85 383 LEU A O 1
ATOM 2982 N N . ALA A 1 395 ? 0.597 -6.678 16.221 1.00 27.92 384 ALA A N 1
ATOM 2983 C CA . ALA A 1 395 ? -0.510 -5.954 16.828 1.00 27.52 384 ALA A CA 1
ATOM 2984 C C . ALA A 1 395 ? -0.726 -6.570 18.209 1.00 27.00 384 ALA A C 1
ATOM 2985 O O . ALA A 1 395 ? -0.565 -7.782 18.379 1.00 26.32 384 ALA A O 1
ATOM 2987 N N . GLY A 1 396 ? -1.073 -5.735 19.188 1.00 26.04 385 GLY A N 1
ATOM 2988 C CA . GLY A 1 396 ? -1.307 -6.214 20.543 1.00 26.40 385 GLY A CA 1
ATOM 2989 C C . GLY A 1 396 ? -2.563 -7.065 20.623 1.00 26.92 385 GLY A C 1
ATOM 2990 O O . GLY A 1 396 ? -3.482 -6.895 19.831 1.00 26.65 385 GLY A O 1
ATOM 2991 N N . THR A 1 397 ? -2.627 -7.968 21.590 1.00 27.53 386 THR A N 1
ATOM 2992 C CA . THR A 1 397 ? -3.785 -8.843 21.676 1.00 28.86 386 THR A CA 1
ATOM 2993 C C . THR A 1 397 ? -4.489 -8.803 23.001 1.00 28.93 386 THR A C 1
ATOM 2994 O O . THR A 1 397 ? -3.954 -8.329 23.999 1.00 27.44 386 THR A O 1
ATOM 2998 N N . GLU A 1 398 ? -5.702 -9.344 23.000 1.00 30.95 387 GLU A N 1
ATOM 2999 C CA . GLU A 1 398 ? -6.506 -9.392 24.209 1.00 32.36 387 GLU A CA 1
ATOM 3000 C C . GLU A 1 398 ? -5.874 -10.373 25.166 1.00 29.47 387 GLU A C 1
ATOM 3001 O O . GLU A 1 398 ? -5.847 -10.131 26.372 1.00 29.70 387 GLU A O 1
ATOM 3007 N N . LYS A 1 399 ? -5.343 -11.472 24.633 1.00 28.24 388 LYS A N 1
ATOM 3008 C CA . LYS A 1 399 ? -4.714 -12.487 25.482 1.00 27.55 388 LYS A CA 1
ATOM 3009 C C . LYS A 1 399 ? -3.550 -11.902 26.275 1.00 26.87 388 LYS A C 1
ATOM 3010 O O . LYS A 1 399 ? -3.346 -12.245 27.447 1.00 26.59 388 LYS A O 1
ATOM 3016 N N . ALA A 1 400 ? -2.786 -11.029 25.625 1.00 26.07 389 ALA A N 1
ATOM 3017 C CA . ALA A 1 400 ? -1.652 -10.366 26.266 1.00 25.19 389 ALA A CA 1
ATOM 3018 C C . ALA A 1 400 ? -2.149 -9.548 27.455 1.00 24.09 389 ALA A C 1
ATOM 3019 O O . ALA A 1 400 ? -1.468 -9.457 28.470 1.00 26.15 389 ALA A O 1
ATOM 3029 N N . GLU A 1 402 ? -4.383 -10.341 29.406 1.00 26.50 391 GLU A N 1
ATOM 3030 C CA . GLU A 1 402 ? -4.576 -11.294 30.496 1.00 24.68 391 GLU A CA 1
ATOM 3031 C C . GLU A 1 402 ? -3.273 -11.916 31.011 1.00 24.80 391 GLU A C 1
ATOM 3032 O O . GLU A 1 402 ? -3.029 -11.968 32.220 1.00 23.74 391 GLU A O 1
ATOM 3038 N N . VAL A 1 403 ? -2.427 -12.368 30.092 1.00 24.81 392 VAL A N 1
ATOM 3039 C CA . VAL A 1 403 ? -1.219 -13.083 30.490 1.00 26.96 392 VAL A CA 1
ATOM 3040 C C . VAL A 1 403 ? 0.144 -12.425 30.537 1.00 27.87 392 VAL A C 1
ATOM 3041 O O . VAL A 1 403 ? 1.085 -13.045 31.028 1.00 30.54 392 VAL A O 1
ATOM 3045 N N . SER A 1 404 ? 0.288 -11.197 30.047 1.00 28.83 393 SER A N 1
ATOM 3046 C CA . SER A 1 404 ? 1.614 -10.576 30.067 1.00 28.65 393 SER A CA 1
ATOM 3047 C C . SER A 1 404 ? 1.572 -9.112 30.442 1.00 27.69 393 SER A C 1
ATOM 3048 O O . SER A 1 404 ? 2.457 -8.356 30.056 1.00 31.18 393 SER A O 1
ATOM 3051 N N . PHE A 1 405 ? 0.564 -8.714 31.206 1.00 27.91 394 PHE A N 1
ATOM 3052 C CA . PHE A 1 405 ? 0.401 -7.303 31.557 1.00 27.27 394 PHE A CA 1
ATOM 3053 C C . PHE A 1 405 ? 0.405 -6.486 30.250 1.00 26.54 394 PHE A C 1
ATOM 3054 O O . PHE A 1 405 ? 1.063 -5.448 30.135 1.00 24.80 394 PHE A O 1
ATOM 3062 N N . GLY A 1 406 ? -0.324 -6.991 29.257 1.00 25.52 395 GLY A N 1
ATOM 3063 C CA . GLY A 1 406 ? -0.411 -6.323 27.970 1.00 26.30 395 GLY A CA 1
ATOM 3064 C C . GLY A 1 406 ? 0.957 -5.985 27.401 1.00 26.25 395 GLY A C 1
ATOM 3065 O O . GLY A 1 406 ? 1.194 -4.845 27.004 1.00 25.48 395 GLY A O 1
ATOM 3066 N N . SER A 1 407 ? 1.845 -6.980 27.358 1.00 25.45 396 SER A N 1
ATOM 3067 C CA . SER A 1 407 ? 3.209 -6.804 26.877 1.00 24.97 396 SER A CA 1
ATOM 3068 C C . SER A 1 407 ? 3.590 -7.762 25.748 1.00 26.35 396 SER A C 1
ATOM 3069 O O . SER A 1 407 ? 3.057 -8.860 25.652 1.00 27.56 396 SER A O 1
ATOM 3072 N N . SER A 1 408 ? 4.525 -7.344 24.903 1.00 24.39 397 SER A N 1
ATOM 3073 C CA . SER A 1 408 ? 4.986 -8.201 23.842 1.00 25.26 397 SER A CA 1
ATOM 3074 C C . SER A 1 408 ? 6.503 -8.101 23.686 1.00 26.68 397 SER A C 1
ATOM 3075 O O . SER A 1 408 ? 7.188 -7.553 24.548 1.00 27.56 397 SER A O 1
ATOM 3078 N N . CYS A 1 409 ? 7.038 -8.619 22.590 1.00 27.65 398 CYS A N 1
ATOM 3079 C CA . CYS A 1 409 ? 8.485 -8.607 22.412 1.00 30.65 398 CYS A CA 1
ATOM 3080 C C . CYS A 1 409 ? 8.975 -7.319 21.774 1.00 31.67 398 CYS A C 1
ATOM 3081 O O . CYS A 1 409 ? 8.186 -6.508 21.280 1.00 31.68 398 CYS A O 1
ATOM 3084 N N . HIS A 1 410 ? 10.285 -7.132 21.778 1.00 33.78 399 HIS A N 1
ATOM 3085 C CA . HIS A 1 410 ? 10.839 -5.937 21.168 1.00 40.10 399 HIS A CA 1
ATOM 3086 C C . HIS A 1 410 ? 11.843 -6.283 20.071 1.00 41.28 399 HIS A C 1
ATOM 3087 O O . HIS A 1 410 ? 12.047 -5.508 19.153 1.00 42.75 399 HIS A O 1
ATOM 3094 N N . GLY A 1 411 ? 12.477 -7.444 20.171 1.00 44.17 400 GLY A N 1
ATOM 3095 C CA . GLY A 1 411 ? 13.460 -7.820 19.168 1.00 48.55 400 GLY A CA 1
ATOM 3096 C C . GLY A 1 411 ? 13.071 -9.003 18.306 1.00 51.29 400 GLY A C 1
ATOM 3097 O O . GLY A 1 411 ? 12.188 -9.783 18.665 1.00 51.19 400 GLY A O 1
ATOM 3098 N N . ALA A 1 412 ? 13.742 -9.141 17.166 1.00 54.95 401 ALA A N 1
ATOM 3099 C CA . ALA A 1 412 ? 13.469 -10.231 16.231 1.00 58.69 401 ALA A CA 1
ATOM 3100 C C . ALA A 1 412 ? 14.566 -11.299 16.219 1.00 61.59 401 ALA A C 1
ATOM 3101 O O . ALA A 1 412 ? 14.327 -12.444 15.827 1.00 61.62 401 ALA A O 1
ATOM 3103 N N . GLY A 1 413 ? 15.766 -10.930 16.655 1.00 64.78 402 GLY A N 1
ATOM 3104 C CA . GLY A 1 413 ? 16.860 -11.884 16.649 1.00 68.50 402 GLY A CA 1
ATOM 3105 C C . GLY A 1 413 ? 17.511 -12.149 17.990 1.00 71.64 402 GLY A C 1
ATOM 3106 O O . GLY A 1 413 ? 16.843 -12.156 19.025 1.00 71.32 402 GLY A O 1
ATOM 3107 N N . ARG A 1 414 ? 18.829 -12.358 17.962 1.00 74.24 403 ARG A N 1
ATOM 3108 C CA . ARG A 1 414 ? 19.612 -12.652 19.163 1.00 75.52 403 ARG A CA 1
ATOM 3109 C C . ARG A 1 414 ? 20.882 -11.810 19.260 1.00 75.61 403 ARG A C 1
ATOM 3110 O O . ARG A 1 414 ? 21.844 -12.197 19.926 1.00 75.35 403 ARG A O 1
ATOM 3118 N N . ASN A 1 429 ? 33.637 -5.872 7.288 1.00 115.96 418 ASN A N 1
ATOM 3119 C CA . ASN A 1 429 ? 32.663 -6.906 6.961 1.00 115.90 418 ASN A CA 1
ATOM 3120 C C . ASN A 1 429 ? 31.268 -6.554 7.470 1.00 115.87 418 ASN A C 1
ATOM 3121 O O . ASN A 1 429 ? 30.268 -7.070 6.968 1.00 115.78 418 ASN A O 1
ATOM 3126 N N . LEU A 1 430 ? 31.208 -5.672 8.464 1.00 115.89 419 LEU A N 1
ATOM 3127 C CA . LEU A 1 430 ? 29.937 -5.242 9.042 1.00 115.59 419 LEU A CA 1
ATOM 3128 C C . LEU A 1 430 ? 29.078 -4.548 7.981 1.00 115.44 419 LEU A C 1
ATOM 3129 O O . LEU A 1 430 ? 27.933 -4.936 7.743 1.00 115.64 419 LEU A O 1
ATOM 3134 N N . VAL A 1 431 ? 29.643 -3.528 7.340 1.00 115.00 420 VAL A N 1
ATOM 3135 C CA . VAL A 1 431 ? 28.939 -2.771 6.306 1.00 114.28 420 VAL A CA 1
ATOM 3136 C C . VAL A 1 431 ? 29.291 -3.269 4.902 1.00 113.90 420 VAL A C 1
ATOM 3137 O O . VAL A 1 431 ? 28.576 -2.994 3.937 1.00 113.94 420 VAL A O 1
ATOM 3141 N N . LYS A 1 432 ? 30.393 -4.006 4.794 1.00 113.22 421 LYS A N 1
ATOM 3142 C CA . LYS A 1 432 ? 30.838 -4.535 3.509 1.00 112.13 421 LYS A CA 1
ATOM 3143 C C . LYS A 1 432 ? 29.791 -5.456 2.895 1.00 111.46 421 LYS A C 1
ATOM 3144 O O . LYS A 1 432 ? 29.453 -5.332 1.718 1.00 111.08 421 LYS A O 1
ATOM 3150 N N . GLU A 1 433 ? 29.274 -6.373 3.703 1.00 110.88 422 GLU A N 1
ATOM 3151 C CA . GLU A 1 433 ? 28.267 -7.321 3.244 1.00 110.10 422 GLU A CA 1
ATOM 3152 C C . GLU A 1 433 ? 26.882 -6.693 3.120 1.00 109.19 422 GLU A C 1
ATOM 3153 O O . GLU A 1 433 ? 25.961 -7.308 2.579 1.00 108.98 422 GLU A O 1
ATOM 3159 N N . LEU A 1 434 ? 26.737 -5.469 3.625 1.00 107.84 423 LEU A N 1
ATOM 3160 C CA . LEU A 1 434 ? 25.465 -4.755 3.548 1.00 106.21 423 LEU A CA 1
ATOM 3161 C C . LEU A 1 434 ? 25.289 -4.171 2.152 1.00 105.11 423 LEU A C 1
ATOM 3162 O O . LEU A 1 434 ? 24.168 -3.997 1.674 1.00 104.95 423 LEU A O 1
ATOM 3167 N N . ALA A 1 435 ? 26.407 -3.869 1.501 1.00 104.05 424 ALA A N 1
ATOM 3168 C CA . ALA A 1 435 ? 26.378 -3.312 0.155 1.00 102.93 424 ALA A CA 1
ATOM 3169 C C . ALA A 1 435 ? 26.204 -4.431 -0.870 1.00 102.13 424 ALA A C 1
ATOM 3170 O O . ALA A 1 435 ? 26.077 -4.171 -2.069 1.00 102.08 424 ALA A O 1
ATOM 3172 N N . GLU A 1 436 ? 26.198 -5.675 -0.392 1.00 101.11 425 GLU A N 1
ATOM 3173 C CA . GLU A 1 436 ? 26.033 -6.837 -1.265 1.00 99.77 425 GLU A CA 1
ATOM 3174 C C . GLU A 1 436 ? 24.591 -7.339 -1.277 1.00 97.94 425 GLU A C 1
ATOM 3175 O O . GLU A 1 436 ? 24.180 -8.057 -2.192 1.00 97.84 425 GLU A O 1
ATOM 3181 N N . ARG A 1 437 ? 23.832 -6.971 -0.252 1.00 95.51 426 ARG A N 1
ATOM 3182 C CA . ARG A 1 437 ? 22.433 -7.366 -0.160 1.00 92.58 426 ARG A CA 1
ATOM 3183 C C . ARG A 1 437 ? 21.559 -6.212 -0.642 1.00 89.66 426 ARG A C 1
ATOM 3184 O O . ARG A 1 437 ? 20.354 -6.167 -0.373 1.00 89.58 426 ARG A O 1
ATOM 3192 N N . GLY A 1 438 ? 22.187 -5.282 -1.362 1.00 86.00 427 GLY A N 1
ATOM 3193 C CA . GLY A 1 438 ? 21.483 -4.126 -1.892 1.00 80.78 427 GLY A CA 1
ATOM 3194 C C . GLY A 1 438 ? 21.040 -3.135 -0.829 1.00 76.96 427 GLY A C 1
ATOM 3195 O O . GLY A 1 438 ? 19.876 -2.733 -0.796 1.00 77.22 427 GLY A O 1
ATOM 3196 N N . ILE A 1 439 ? 21.964 -2.732 0.039 1.00 71.75 428 ILE A N 1
ATOM 3197 C CA . ILE A 1 439 ? 21.642 -1.789 1.099 1.00 66.40 428 ILE A CA 1
ATOM 3198 C C . ILE A 1 439 ? 22.693 -0.687 1.195 1.00 63.17 428 ILE A C 1
ATOM 3199 O O . ILE A 1 439 ? 23.862 -0.954 1.467 1.00 61.74 428 ILE A O 1
ATOM 3204 N N . LEU A 1 440 ? 22.275 0.553 0.962 1.00 59.64 429 LEU A N 1
ATOM 3205 C CA . LEU A 1 440 ? 23.193 1.680 1.042 1.00 56.86 429 LEU A CA 1
ATOM 3206 C C . LEU A 1 440 ? 23.381 2.056 2.505 1.00 56.04 429 LEU A C 1
ATOM 3207 O O . LEU A 1 440 ? 22.409 2.195 3.246 1.00 54.25 429 LEU A O 1
ATOM 3212 N N . VAL A 1 441 ? 24.634 2.212 2.921 1.00 56.06 430 VAL A N 1
ATOM 3213 C CA . VAL A 1 441 ? 24.924 2.558 4.307 1.00 56.30 430 VAL A CA 1
ATOM 3214 C C . VAL A 1 441 ? 25.561 3.934 4.456 1.00 56.33 430 VAL A C 1
ATOM 3215 O O . VAL A 1 441 ? 26.370 4.356 3.629 1.00 57.00 430 VAL A O 1
ATOM 3219 N N . ARG A 1 442 ? 25.166 4.628 5.516 1.00 56.78 431 ARG A N 1
ATOM 3220 C CA . ARG A 1 442 ? 25.667 5.956 5.840 1.00 57.30 431 ARG A CA 1
ATOM 3221 C C . ARG A 1 442 ? 26.091 5.938 7.304 1.00 58.92 431 ARG A C 1
ATOM 3222 O O . ARG A 1 442 ? 25.249 5.924 8.203 1.00 57.07 431 ARG A O 1
ATOM 3230 N N . ALA A 1 443 ? 27.401 5.924 7.534 1.00 60.76 432 ALA A N 1
ATOM 3231 C CA . ALA A 1 443 ? 27.941 5.895 8.886 1.00 63.09 432 ALA A CA 1
ATOM 3232 C C . ALA A 1 443 ? 28.899 7.058 9.117 1.00 65.24 432 ALA A C 1
ATOM 3233 O O . ALA A 1 443 ? 29.528 7.555 8.181 1.00 66.25 432 ALA A O 1
ATOM 3235 N N . ALA A 1 444 ? 29.001 7.484 10.374 1.00 67.63 433 ALA A N 1
ATOM 3236 C CA . ALA A 1 444 ? 29.867 8.594 10.762 1.00 68.85 433 ALA A CA 1
ATOM 3237 C C . ALA A 1 444 ? 31.232 8.096 11.237 1.00 69.34 433 ALA A C 1
ATOM 3238 O O . ALA A 1 444 ? 31.695 7.029 10.825 1.00 71.05 433 ALA A O 1
ATOM 3240 N N . VAL A 1 460 ? 13.267 -15.695 8.942 1.00 63.40 449 VAL A N 1
ATOM 3241 C CA . VAL A 1 460 ? 12.157 -16.067 9.822 1.00 62.15 449 VAL A CA 1
ATOM 3242 C C . VAL A 1 460 ? 12.556 -15.953 11.295 1.00 59.42 449 VAL A C 1
ATOM 3243 O O . VAL A 1 460 ? 13.353 -16.747 11.796 1.00 60.49 449 VAL A O 1
ATOM 3247 N N . SER A 1 461 ? 11.990 -14.967 11.981 1.00 55.52 450 SER A N 1
ATOM 3248 C CA . SER A 1 461 ? 12.299 -14.727 13.386 1.00 50.73 450 SER A CA 1
ATOM 3249 C C . SER A 1 461 ? 11.646 -15.712 14.337 1.00 47.81 450 SER A C 1
ATOM 3250 O O . SER A 1 461 ? 10.423 -15.846 14.357 1.00 44.90 450 SER A O 1
ATOM 3253 N N . LEU A 1 462 ? 12.470 -16.389 15.134 1.00 44.63 451 LEU A N 1
ATOM 3254 C CA . LEU A 1 462 ? 11.972 -17.359 16.100 1.00 42.27 451 LEU A CA 1
ATOM 3255 C C . LEU A 1 462 ? 11.254 -16.587 17.194 1.00 39.83 451 LEU A C 1
ATOM 3256 O O . LEU A 1 462 ? 10.221 -17.020 17.696 1.00 39.46 451 LEU A O 1
ATOM 3261 N N . VAL A 1 463 ? 11.799 -15.428 17.542 1.00 37.10 452 VAL A N 1
ATOM 3262 C CA . VAL A 1 463 ? 11.187 -14.595 18.562 1.00 36.92 452 VAL A CA 1
ATOM 3263 C C . VAL A 1 463 ? 9.748 -14.263 18.161 1.00 35.07 452 VAL A C 1
ATOM 3264 O O . VAL A 1 463 ? 8.814 -14.546 18.914 1.00 34.81 452 VAL A O 1
ATOM 3268 N N . VAL A 1 464 ? 9.570 -13.689 16.971 1.00 32.17 453 VAL A N 1
ATOM 3269 C CA . VAL A 1 464 ? 8.234 -13.346 16.486 1.00 31.85 453 VAL A CA 1
ATOM 3270 C C . VAL A 1 464 ? 7.351 -14.594 16.418 1.00 31.79 453 VAL A C 1
ATOM 3271 O O . VAL A 1 464 ? 6.152 -14.533 16.686 1.00 30.29 453 VAL A O 1
ATOM 3275 N N . GLU A 1 465 ? 7.956 -15.723 16.058 1.00 32.69 454 GLU A N 1
ATOM 3276 C CA . GLU A 1 465 ? 7.251 -16.999 15.958 1.00 34.12 454 GLU A CA 1
ATOM 3277 C C . GLU A 1 465 ? 6.714 -17.397 17.338 1.00 33.12 454 GLU A C 1
ATOM 3278 O O . GLU A 1 465 ? 5.551 -17.806 17.493 1.00 31.29 454 GLU A O 1
ATOM 3284 N N . ALA A 1 466 ? 7.568 -17.283 18.346 1.00 31.57 455 ALA A N 1
ATOM 3285 C CA . ALA A 1 466 ? 7.157 -17.647 19.702 1.00 32.07 455 ALA A CA 1
ATOM 3286 C C . ALA A 1 466 ? 6.080 -16.686 20.181 1.00 30.75 455 ALA A C 1
ATOM 3287 O O . ALA A 1 466 ? 5.071 -17.094 20.763 1.00 31.09 455 ALA A O 1
ATOM 3289 N N . VAL A 1 467 ? 6.292 -15.404 19.926 1.00 29.33 456 VAL A N 1
ATOM 3290 C CA . VAL A 1 467 ? 5.324 -14.399 20.339 1.00 29.77 456 VAL A CA 1
ATOM 3291 C C . VAL A 1 467 ? 3.957 -14.658 19.726 1.00 29.14 456 VAL A C 1
ATOM 3292 O O . VAL A 1 467 ? 2.951 -14.654 20.436 1.00 26.62 456 VAL A O 1
ATOM 3296 N N . GLU A 1 468 ? 3.906 -14.883 18.416 1.00 28.12 457 GLU A N 1
ATOM 3297 C CA . GLU A 1 468 ? 2.615 -15.134 17.798 1.00 30.90 457 GLU A CA 1
ATOM 3298 C C . GLU A 1 468 ? 2.051 -16.459 18.307 1.00 30.36 457 GLU A C 1
ATOM 3299 O O . GLU A 1 468 ? 0.855 -16.570 18.575 1.00 30.50 457 GLU A O 1
ATOM 3305 N N . GLY A 1 469 ? 2.916 -17.452 18.461 1.00 30.00 458 GLY A N 1
ATOM 3306 C CA . GLY A 1 469 ? 2.470 -18.739 18.953 1.00 30.46 458 GLY A CA 1
ATOM 3307 C C . GLY A 1 469 ? 1.892 -18.658 20.359 1.00 31.21 458 GLY A C 1
ATOM 3308 O O . GLY A 1 469 ? 0.901 -19.326 20.666 1.00 32.78 458 GLY A O 1
ATOM 3309 N N . ALA A 1 470 ? 2.500 -17.848 21.219 1.00 28.49 459 ALA A N 1
ATOM 3310 C CA . ALA A 1 470 ? 2.014 -17.701 22.584 1.00 28.13 459 ALA A CA 1
ATOM 3311 C C . ALA A 1 470 ? 0.748 -16.849 22.621 1.00 26.93 459 ALA A C 1
ATOM 3312 O O . ALA A 1 470 ? 0.110 -16.732 23.655 1.00 28.55 459 ALA A O 1
ATOM 3314 N N . GLY A 1 471 ? 0.387 -16.250 21.491 1.00 27.96 460 GLY A N 1
ATOM 3315 C CA . GLY A 1 471 ? -0.815 -15.435 21.438 1.00 27.62 460 GLY A CA 1
ATOM 3316 C C . GLY A 1 471 ? -0.665 -14.004 21.945 1.00 27.01 460 GLY A C 1
ATOM 3317 O O . GLY A 1 471 ? -1.657 -13.311 22.163 1.00 25.58 460 GLY A O 1
ATOM 3318 N N . ILE A 1 472 ? 0.567 -13.537 22.114 1.00 26.81 461 ILE A N 1
ATOM 3319 C CA . ILE A 1 472 ? 0.773 -12.177 22.611 1.00 27.05 461 ILE A CA 1
ATOM 3320 C C . ILE A 1 472 ? 1.341 -11.197 21.591 1.00 28.83 461 ILE A C 1
ATOM 3321 O O . ILE A 1 472 ? 1.978 -10.210 21.959 1.00 30.01 461 ILE A O 1
ATOM 3326 N N . GLY A 1 473 ? 1.100 -11.464 20.311 1.00 29.46 462 GLY A N 1
ATOM 3327 C CA . GLY A 1 473 ? 1.587 -10.587 19.267 1.00 30.09 462 GLY A CA 1
ATOM 3328 C C . GLY A 1 473 ? 1.234 -11.094 17.883 1.00 32.16 462 GLY A C 1
ATOM 3329 O O . GLY A 1 473 ? 1.922 -11.965 17.345 1.00 32.63 462 GLY A O 1
ATOM 3330 N N . LYS A 1 474 ? 0.169 -10.546 17.301 1.00 29.63 463 LYS A N 1
ATOM 3331 C CA . LYS A 1 474 ? -0.265 -10.967 15.987 1.00 31.04 463 LYS A CA 1
ATOM 3332 C C . LYS A 1 474 ? 0.597 -10.332 14.891 1.00 31.39 463 LYS A C 1
ATOM 3333 O O . LYS A 1 474 ? 0.799 -9.115 14.883 1.00 28.28 463 LYS A O 1
ATOM 3339 N N . LYS A 1 475 ? 1.106 -11.159 13.978 1.00 29.10 464 LYS A N 1
ATOM 3340 C CA . LYS A 1 475 ? 1.921 -10.665 12.872 1.00 29.36 464 LYS A CA 1
ATOM 3341 C C . LYS A 1 475 ? 1.098 -9.847 11.909 1.00 28.20 464 LYS A C 1
ATOM 3342 O O . LYS A 1 475 ? 0.018 -10.260 11.502 1.00 26.64 464 LYS A O 1
ATOM 3348 N N . VAL A 1 476 ? 1.613 -8.678 11.544 1.00 26.90 465 VAL A N 1
ATOM 3349 C CA . VAL A 1 476 ? 0.913 -7.817 10.612 1.00 25.24 465 VAL A CA 1
ATOM 3350 C C . VAL A 1 476 ? 1.716 -7.637 9.339 1.00 26.06 465 VAL A C 1
ATOM 3351 O O . VAL A 1 476 ? 1.191 -7.822 8.245 1.00 24.97 465 VAL A O 1
ATOM 3355 N N . ALA A 1 477 ? 2.991 -7.277 9.467 1.00 27.33 466 ALA A N 1
ATOM 3356 C CA . ALA A 1 477 ? 3.816 -7.097 8.272 1.00 27.80 466 ALA A CA 1
ATOM 3357 C C . ALA A 1 477 ? 5.293 -7.244 8.541 1.00 27.39 466 ALA A C 1
ATOM 3358 O O . ALA A 1 477 ? 5.729 -7.257 9.693 1.00 25.39 466 ALA A O 1
ATOM 3360 N N . ARG A 1 478 ? 6.058 -7.372 7.458 1.00 28.06 467 ARG A N 1
ATOM 3361 C CA . ARG A 1 478 ? 7.503 -7.488 7.538 1.00 28.71 467 ARG A CA 1
ATOM 3362 C C . ARG A 1 478 ? 8.076 -6.392 6.670 1.00 29.23 467 ARG A C 1
ATOM 3363 O O . ARG A 1 478 ? 7.543 -6.102 5.600 1.00 29.87 467 ARG A O 1
ATOM 3371 N N . LEU A 1 479 ? 9.172 -5.806 7.144 1.00 28.00 468 LEU A N 1
ATOM 3372 C CA . LEU A 1 479 ? 9.846 -4.696 6.494 1.00 29.72 468 LEU A CA 1
ATOM 3373 C C . LEU A 1 479 ? 11.293 -5.053 6.129 1.00 31.30 468 LEU A C 1
ATOM 3374 O O . LEU A 1 479 ? 12.036 -5.578 6.959 1.00 29.91 468 LEU A O 1
ATOM 3379 N N . ARG A 1 480 ? 11.691 -4.745 4.898 1.00 31.23 469 ARG A N 1
ATOM 3380 C CA . ARG A 1 480 ? 13.051 -5.014 4.447 1.00 32.35 469 ARG A CA 1
ATOM 3381 C C . ARG A 1 480 ? 13.778 -3.674 4.261 1.00 31.36 469 ARG A C 1
ATOM 3382 O O . ARG A 1 480 ? 13.248 -2.745 3.652 1.00 32.42 469 ARG A O 1
ATOM 3390 N N . PRO A 1 481 ? 14.999 -3.552 4.796 1.00 32.57 470 PRO A N 1
ATOM 3391 C CA . PRO A 1 481 ? 15.774 -2.309 4.678 1.00 33.60 470 PRO A CA 1
ATOM 3392 C C . PRO A 1 481 ? 16.387 -2.049 3.307 1.00 34.94 470 PRO A C 1
ATOM 3393 O O . PRO A 1 481 ? 16.764 -2.983 2.602 1.00 34.60 470 PRO A O 1
ATOM 3397 N N . LEU A 1 482 ? 16.471 -0.769 2.947 1.00 34.52 471 LEU A N 1
ATOM 3398 C CA . LEU A 1 482 ? 17.054 -0.331 1.683 1.00 36.38 471 LEU A CA 1
ATOM 3399 C C . LEU A 1 482 ? 18.232 0.585 1.975 1.00 36.12 471 LEU A C 1
ATOM 3400 O O . LEU A 1 482 ? 19.258 0.521 1.302 1.00 36.14 471 LEU A O 1
ATOM 3405 N N . ILE A 1 483 ? 18.052 1.452 2.972 1.00 34.63 472 ILE A N 1
ATOM 3406 C CA . ILE A 1 483 ? 19.070 2.412 3.384 1.00 35.62 472 ILE A CA 1
ATOM 3407 C C . ILE A 1 483 ? 19.241 2.384 4.892 1.00 35.88 472 ILE A C 1
ATOM 3408 O O . ILE A 1 483 ? 18.259 2.448 5.633 1.00 36.48 472 ILE A O 1
ATOM 3413 N N . VAL A 1 484 ? 20.489 2.318 5.343 1.00 35.42 473 VAL A N 1
ATOM 3414 C CA . VAL A 1 484 ? 20.776 2.300 6.768 1.00 36.64 473 VAL A CA 1
ATOM 3415 C C . VAL A 1 484 ? 21.680 3.479 7.117 1.00 38.12 473 VAL A C 1
ATOM 3416 O O . VAL A 1 484 ? 22.757 3.637 6.537 1.00 37.12 473 VAL A O 1
ATOM 3420 N N . VAL A 1 485 ? 21.220 4.315 8.044 1.00 38.71 474 VAL A N 1
ATOM 3421 C CA . VAL A 1 485 ? 21.975 5.477 8.509 1.00 40.51 474 VAL A CA 1
ATOM 3422 C C . VAL A 1 485 ? 22.298 5.228 9.987 1.00 43.98 474 VAL A C 1
ATOM 3423 O O . VAL A 1 485 ? 21.384 5.119 10.818 1.00 43.58 474 VAL A O 1
ATOM 3427 N N . LYS A 1 486 ? 23.591 5.127 10.305 1.00 45.23 475 LYS A N 1
ATOM 3428 C CA . LYS A 1 486 ? 24.048 4.869 11.672 1.00 48.14 475 LYS A CA 1
ATOM 3429 C C . LYS A 1 486 ? 24.538 6.144 12.354 1.00 49.78 475 LYS A C 1
ATOM 3430 O O . LYS A 1 486 ? 25.038 7.063 11.697 1.00 48.87 475 LYS A O 1
ATOM 3436 N N . GLY A 1 487 ? 24.417 6.179 13.679 1.00 51.85 476 GLY A N 1
ATOM 3437 C CA . GLY A 1 487 ? 24.848 7.341 14.433 1.00 54.09 476 GLY A CA 1
ATOM 3438 C C . GLY A 1 487 ? 26.334 7.384 14.747 1.00 55.14 476 GLY A C 1
ATOM 3439 O O . GLY A 1 487 ? 27.065 6.429 14.397 1.00 55.69 476 GLY A O 1
ATOM 3449 N N . PHE B 1 13 ? -18.100 59.508 44.696 1.00 68.39 2 PHE B N 1
ATOM 3450 C CA . PHE B 1 13 ? -17.959 58.409 45.639 1.00 63.25 2 PHE B CA 1
ATOM 3451 C C . PHE B 1 13 ? -16.853 57.446 45.206 1.00 60.32 2 PHE B C 1
ATOM 3452 O O . PHE B 1 13 ? -16.633 56.416 45.844 1.00 60.29 2 PHE B O 1
ATOM 3460 N N . PHE B 1 14 ? -16.160 57.783 44.119 1.00 56.67 3 PHE B N 1
ATOM 3461 C CA . PHE B 1 14 ? -15.060 56.952 43.632 1.00 53.19 3 PHE B CA 1
ATOM 3462 C C . PHE B 1 14 ? -13.919 57.777 43.032 1.00 51.79 3 PHE B C 1
ATOM 3463 O O . PHE B 1 14 ? -14.121 58.907 42.603 1.00 52.07 3 PHE B O 1
ATOM 3471 N N . GLU B 1 15 ? -12.713 57.216 43.038 1.00 50.04 4 GLU B N 1
ATOM 3472 C CA . GLU B 1 15 ? -11.542 57.887 42.476 1.00 48.14 4 GLU B CA 1
ATOM 3473 C C . GLU B 1 15 ? -10.766 56.908 41.596 1.00 45.77 4 GLU B C 1
ATOM 3474 O O . GLU B 1 15 ? -10.893 55.690 41.745 1.00 44.59 4 GLU B O 1
ATOM 3480 N N . LYS B 1 16 ? -9.961 57.439 40.684 1.00 41.84 5 LYS B N 1
ATOM 3481 C CA . LYS B 1 16 ? -9.171 56.596 39.799 1.00 38.21 5 LYS B CA 1
ATOM 3482 C C . LYS B 1 16 ? -7.822 56.344 40.442 1.00 36.09 5 LYS B C 1
ATOM 3483 O O . LYS B 1 16 ? -7.129 57.288 40.816 1.00 36.46 5 LYS B O 1
ATOM 3489 N N . ILE B 1 17 ? -7.437 55.072 40.549 1.00 34.10 6 ILE B N 1
ATOM 3490 C CA . ILE B 1 17 ? -6.178 54.705 41.193 1.00 32.77 6 ILE B CA 1
ATOM 3491 C C . ILE B 1 17 ? -5.118 54.060 40.330 1.00 32.66 6 ILE B C 1
ATOM 3492 O O . ILE B 1 17 ? -4.005 53.840 40.795 1.00 34.44 6 ILE B O 1
ATOM 3497 N N . ALA B 1 18 ? -5.454 53.742 39.084 1.00 32.56 7 ALA B N 1
ATOM 3498 C CA . ALA B 1 18 ? -4.506 53.106 38.165 1.00 29.61 7 ALA B CA 1
ATOM 3499 C C . ALA B 1 18 ? -5.160 53.033 36.783 1.00 28.59 7 ALA B C 1
ATOM 3500 O O . ALA B 1 18 ? -6.336 53.370 36.633 1.00 27.89 7 ALA B O 1
ATOM 3502 N N . PRO B 1 19 ? -4.416 52.579 35.755 1.00 27.52 8 PRO B N 1
ATOM 3503 C CA . PRO B 1 19 ? -5.041 52.503 34.429 1.00 25.88 8 PRO B CA 1
ATOM 3504 C C . PRO B 1 19 ? -6.324 51.671 34.506 1.00 27.04 8 PRO B C 1
ATOM 3505 O O . PRO B 1 19 ? -6.338 50.576 35.097 1.00 24.81 8 PRO B O 1
ATOM 3509 N N . TYR B 1 20 ? -7.393 52.200 33.915 1.00 26.71 9 TYR B N 1
ATOM 3510 C CA . TYR B 1 20 ? -8.701 51.545 33.898 1.00 28.37 9 TYR B CA 1
ATOM 3511 C C . TYR B 1 20 ? -9.164 51.048 35.278 1.00 28.38 9 TYR B C 1
ATOM 3512 O O . TYR B 1 20 ? -10.049 50.183 35.377 1.00 28.24 9 TYR B O 1
ATOM 3521 N N . THR B 1 21 ? -8.589 51.602 36.341 1.00 27.41 10 THR B N 1
ATOM 3522 C CA . THR B 1 21 ? -8.945 51.162 37.681 1.00 27.87 10 THR B CA 1
ATOM 3523 C C . THR B 1 21 ? -9.485 52.283 38.563 1.00 30.18 10 THR B C 1
ATOM 3524 O O . THR B 1 21 ? -8.872 53.354 38.675 1.00 30.68 10 THR B O 1
ATOM 3528 N N . TYR B 1 22 ? -10.639 52.016 39.174 1.00 29.70 11 TYR B N 1
ATOM 3529 C CA . TYR B 1 22 ? -11.336 52.955 40.049 1.00 30.82 11 TYR B CA 1
ATOM 3530 C C . TYR B 1 22 ? -11.550 52.355 41.434 1.00 33.42 11 TYR B C 1
ATOM 3531 O O . TYR B 1 22 ? -11.787 51.152 41.586 1.00 31.97 11 TYR B O 1
ATOM 3540 N N . ARG B 1 23 ? -11.461 53.209 42.444 1.00 37.22 12 ARG B N 1
ATOM 3541 C CA . ARG B 1 23 ? -11.635 52.791 43.824 1.00 39.81 12 ARG B CA 1
ATOM 3542 C C . ARG B 1 23 ? -12.808 53.507 44.468 1.00 40.80 12 ARG B C 1
ATOM 3543 O O . ARG B 1 23 ? -12.977 54.715 44.320 1.00 40.86 12 ARG B O 1
ATOM 3551 N N . ILE B 1 24 ? -13.645 52.747 45.159 1.00 41.10 13 ILE B N 1
ATOM 3552 C CA . ILE B 1 24 ? -14.756 53.341 45.863 1.00 41.44 13 ILE B CA 1
ATOM 3553 C C . ILE B 1 24 ? -14.333 53.253 47.311 1.00 42.71 13 ILE B C 1
ATOM 3554 O O . ILE B 1 24 ? -14.357 52.183 47.914 1.00 43.65 13 ILE B O 1
ATOM 3559 N N . PRO B 1 25 ? -13.885 54.377 47.876 1.00 43.71 14 PRO B N 1
ATOM 3560 C CA . PRO B 1 25 ? -13.461 54.362 49.273 1.00 44.21 14 PRO B CA 1
ATOM 3561 C C . PRO B 1 25 ? -14.636 53.998 50.184 1.00 44.28 14 PRO B C 1
ATOM 3562 O O . PRO B 1 25 ? -15.754 54.478 50.000 1.00 44.02 14 PRO B O 1
ATOM 3566 N N . ARG B 1 26 ? -14.364 53.114 51.137 1.00 44.44 15 ARG B N 1
ATOM 3567 C CA . ARG B 1 26 ? -15.344 52.628 52.101 1.00 48.30 15 ARG B CA 1
ATOM 3568 C C . ARG B 1 26 ? -16.167 53.755 52.757 1.00 49.63 15 ARG B C 1
ATOM 3569 O O . ARG B 1 26 ? -15.615 54.704 53.309 1.00 48.42 15 ARG B O 1
ATOM 3577 N N . GLN B 1 27 ? -17.490 53.643 52.666 1.00 50.92 16 GLN B N 1
ATOM 3578 C CA . GLN B 1 27 ? -18.420 54.613 53.247 1.00 52.83 16 GLN B CA 1
ATOM 3579 C C . GLN B 1 27 ? -19.722 5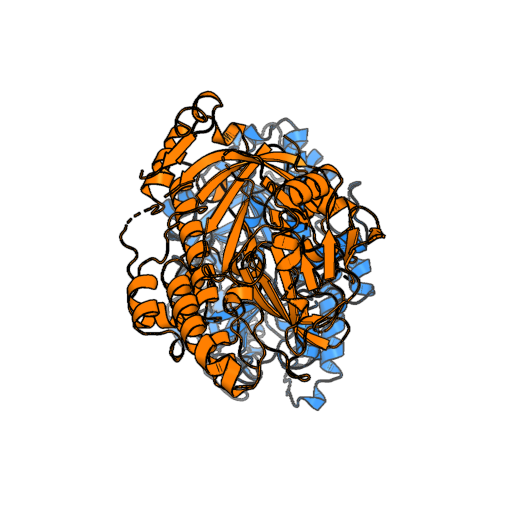3.930 53.681 1.00 51.78 16 GLN B C 1
ATOM 3580 O O . GLN B 1 27 ? -20.156 52.953 53.066 1.00 50.62 16 GLN B O 1
ATOM 3586 N N . GLY B 1 28 ? -20.331 54.442 54.751 1.00 50.37 17 GLY B N 1
ATOM 3587 C CA . GLY B 1 28 ? -21.576 53.881 55.253 1.00 47.19 17 GLY B CA 1
ATOM 3588 C C . GLY B 1 28 ? -21.396 52.532 55.917 1.00 46.44 17 GLY B C 1
ATOM 3589 O O . GLY B 1 28 ? -20.504 52.343 56.745 1.00 43.74 17 GLY B O 1
ATOM 3590 N N . LYS B 1 29 ? -22.240 51.579 55.537 1.00 47.05 18 LYS B N 1
ATOM 3591 C CA . LYS B 1 29 ? -22.176 50.238 56.102 1.00 47.93 18 LYS B CA 1
ATOM 3592 C C . LYS B 1 29 ? -21.090 49.394 55.440 1.00 48.43 18 LYS B C 1
ATOM 3593 O O . LYS B 1 29 ? -20.858 48.251 55.844 1.00 47.08 18 LYS B O 1
ATOM 3607 N N . ARG B 1 31 ? -17.789 47.656 54.692 1.00 42.69 20 ARG B N 1
ATOM 3608 C CA . ARG B 1 31 ? -16.750 47.229 55.624 1.00 41.68 20 ARG B CA 1
ATOM 3609 C C . ARG B 1 31 ? -15.365 47.332 55.010 1.00 41.05 20 ARG B C 1
ATOM 3610 O O . ARG B 1 31 ? -14.353 47.267 55.713 1.00 39.23 20 ARG B O 1
ATOM 3618 N N . VAL B 1 32 ? -15.326 47.484 53.688 1.00 39.87 21 VAL B N 1
ATOM 3619 C CA . VAL B 1 32 ? -14.063 47.584 52.965 1.00 38.01 21 VAL B CA 1
ATOM 3620 C C . VAL B 1 32 ? -14.262 48.436 51.731 1.00 37.35 21 VAL B C 1
ATOM 3621 O O . VAL B 1 32 ? -15.387 48.822 51.411 1.00 37.12 21 VAL B O 1
ATOM 3625 N N . ASP B 1 33 ? -13.166 48.741 51.042 1.00 37.32 22 ASP B N 1
ATOM 3626 C CA . ASP B 1 33 ? -13.273 49.501 49.803 1.00 36.69 22 ASP B CA 1
ATOM 3627 C C . ASP B 1 33 ? -13.755 48.554 48.702 1.00 33.93 22 ASP B C 1
ATOM 3628 O O . ASP B 1 33 ? -13.692 47.332 48.839 1.00 33.15 22 ASP B O 1
ATOM 3633 N N . ALA B 1 34 ? -14.244 49.140 47.620 1.00 33.55 23 ALA B N 1
ATOM 3634 C CA . ALA B 1 34 ? -14.669 48.390 46.449 1.00 33.12 23 ALA B CA 1
ATOM 3635 C C . ALA B 1 34 ? -13.725 48.933 45.366 1.00 32.44 23 ALA B C 1
ATOM 3636 O O . ALA B 1 34 ? -13.222 50.052 45.484 1.00 30.04 23 ALA B O 1
ATOM 3638 N N . VAL B 1 35 ? -13.442 48.113 44.360 1.00 32.62 24 VAL B N 1
ATOM 3639 C CA . VAL B 1 35 ? -12.583 48.489 43.246 1.00 30.86 24 VAL B CA 1
ATOM 3640 C C . VAL B 1 35 ? -13.312 47.992 42.015 1.00 31.33 24 VAL B C 1
ATOM 3641 O O . VAL B 1 35 ? -13.962 46.938 42.062 1.00 32.15 24 VAL B O 1
ATOM 3645 N N . PHE B 1 36 ? -13.252 48.752 40.926 1.00 30.50 25 PHE B N 1
ATOM 3646 C CA . PHE B 1 36 ? -13.872 48.310 39.691 1.00 29.62 25 PHE B CA 1
ATOM 3647 C C . PHE B 1 36 ? -13.035 48.782 38.532 1.00 30.62 25 PHE B C 1
ATOM 3648 O O . PHE B 1 36 ? -12.421 49.852 38.584 1.00 31.09 25 PHE B O 1
ATOM 3656 N N . PHE B 1 37 ? -12.984 47.963 37.495 1.00 29.18 26 PHE B N 1
ATOM 3657 C CA . PHE B 1 37 ? -12.208 48.279 36.322 1.00 29.22 26 PHE B CA 1
ATOM 3658 C C . PHE B 1 37 ? -13.115 48.801 35.207 1.00 31.49 26 PHE B C 1
ATOM 3659 O O . PHE B 1 37 ? -14.204 48.278 34.986 1.00 31.55 26 PHE B O 1
ATOM 3667 N N . ALA B 1 38 ? -12.666 49.842 34.514 1.00 31.58 27 ALA B N 1
ATOM 3668 C CA . ALA B 1 38 ? -13.468 50.440 33.450 1.00 33.47 27 ALA B CA 1
ATOM 3669 C C . ALA B 1 38 ? -12.688 51.462 32.649 1.00 34.19 27 ALA B C 1
ATOM 3670 O O . ALA B 1 38 ? -11.671 51.978 33.099 1.00 33.78 27 ALA B O 1
ATOM 3672 N N . SER B 1 39 ? -13.178 51.750 31.451 1.00 36.61 28 SER B N 1
ATOM 3673 C CA . SER B 1 39 ? -12.558 52.754 30.606 1.00 38.83 28 SER B CA 1
ATOM 3674 C C . SER B 1 39 ? -13.562 53.896 30.605 1.00 40.61 28 SER B C 1
ATOM 3675 O O . SER B 1 39 ? -14.635 53.774 31.207 1.00 40.26 28 SER B O 1
ATOM 3678 N N . LYS B 1 40 ? -13.218 54.994 29.939 1.00 42.39 29 LYS B N 1
ATOM 3679 C CA . LYS B 1 40 ? -14.099 56.158 29.859 1.00 45.05 29 LYS B CA 1
ATOM 3680 C C . LYS B 1 40 ? -15.486 55.820 29.337 1.00 44.80 29 LYS B C 1
ATOM 3681 O O . LYS B 1 40 ? -16.487 56.198 29.943 1.00 44.87 29 LYS B O 1
ATOM 3687 N N . GLU B 1 41 ? -15.548 55.124 28.205 1.00 46.26 30 GLU B N 1
ATOM 3688 C CA . GLU B 1 41 ? -16.836 54.756 27.621 1.00 48.90 30 GLU B CA 1
ATOM 3689 C C . GLU B 1 41 ? -17.699 53.951 28.587 1.00 47.28 30 GLU B C 1
ATOM 3690 O O . GLU B 1 41 ? -18.874 54.250 28.780 1.00 46.89 30 GLU B O 1
ATOM 3696 N N . ILE B 1 42 ? -17.109 52.922 29.185 1.00 45.98 31 ILE B N 1
ATOM 3697 C CA . ILE B 1 42 ? -17.828 52.074 30.125 1.00 44.67 31 ILE B CA 1
ATOM 3698 C C . ILE B 1 42 ? -18.279 52.892 31.329 1.00 45.16 31 ILE B C 1
ATOM 3699 O O . ILE B 1 42 ? -19.429 52.812 31.743 1.00 45.59 31 ILE B O 1
ATOM 3704 N N . LEU B 1 43 ? -17.380 53.696 31.884 1.00 46.93 32 LEU B N 1
ATOM 3705 C CA . LEU B 1 43 ? -17.729 54.528 33.031 1.00 49.04 32 LEU B CA 1
ATOM 3706 C C . LEU B 1 43 ? -18.895 55.434 32.638 1.00 50.91 32 LEU B C 1
ATOM 3707 O O . LEU B 1 43 ? -19.708 55.818 33.469 1.00 50.09 32 LEU B O 1
ATOM 3712 N N . LYS B 1 44 ? -18.963 55.761 31.353 1.00 53.86 33 LYS B N 1
ATOM 3713 C CA . LY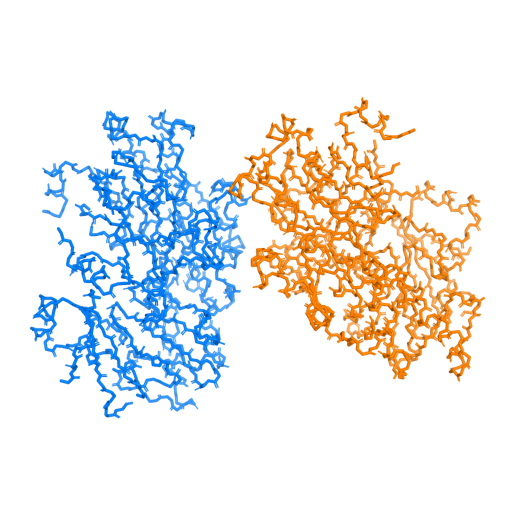S B 1 44 ? -20.015 56.605 30.812 1.00 56.80 33 LYS B CA 1
ATOM 3714 C C . LYS B 1 44 ? -21.337 55.826 30.814 1.00 57.69 33 LYS B C 1
ATOM 3715 O O . LYS B 1 44 ? -22.368 56.347 31.243 1.00 58.50 33 LYS B O 1
ATOM 3721 N N . ASP B 1 45 ? -21.304 54.578 30.348 1.00 58.00 34 ASP B N 1
ATOM 3722 C CA . ASP B 1 45 ? -22.505 53.740 30.321 1.00 58.26 34 ASP B CA 1
ATOM 3723 C C . ASP B 1 45 ? -23.043 53.520 31.730 1.00 57.79 34 ASP B C 1
ATOM 3724 O O . ASP B 1 45 ? -24.238 53.298 31.920 1.00 57.89 34 ASP B O 1
ATOM 3729 N N . LEU B 1 46 ? -22.152 53.575 32.716 1.00 58.16 35 LEU B N 1
ATOM 3730 C CA . LEU B 1 46 ? -22.545 53.379 34.105 1.00 58.04 35 LEU B CA 1
ATOM 3731 C C . LEU B 1 46 ? -23.304 54.601 34.604 1.00 59.26 35 LEU B C 1
ATOM 3732 O O . LEU B 1 46 ? -24.152 54.490 35.491 1.00 58.76 35 LEU B O 1
ATOM 3737 N N . GLU B 1 47 ? -22.986 55.765 34.038 1.00 60.65 36 GLU B N 1
ATOM 3738 C CA . GLU B 1 47 ? -23.659 57.017 34.395 1.00 61.94 36 GLU B CA 1
ATOM 3739 C C . GLU B 1 47 ? -25.121 56.884 34.000 1.00 61.35 36 GLU B C 1
ATOM 3740 O O . GLU B 1 47 ? -26.024 57.216 34.764 1.00 61.18 36 GLU B O 1
ATOM 3746 N N . ALA B 1 48 ? -25.330 56.420 32.774 1.00 61.19 37 ALA B N 1
ATOM 3747 C CA . ALA B 1 48 ? -26.660 56.228 32.228 1.00 62.46 37 ALA B CA 1
ATOM 3748 C C . ALA B 1 48 ? -27.526 55.413 33.181 1.00 63.42 37 ALA B C 1
ATOM 3749 O O . ALA B 1 48 ? -28.620 55.837 33.555 1.00 63.84 37 ALA B O 1
ATOM 3751 N N . GLU B 1 49 ? -27.024 54.246 33.574 1.00 63.59 38 GLU B N 1
ATOM 3752 C CA . GLU B 1 49 ? -27.737 53.355 34.479 1.00 64.00 38 GLU B CA 1
ATOM 3753 C C . GLU B 1 49 ? -27.802 53.967 35.881 1.00 62.52 38 GLU B C 1
ATOM 3754 O O . GLU B 1 49 ? -28.374 53.389 36.806 1.00 62.63 38 GLU B O 1
ATOM 3760 N N . ASN B 1 50 ? -27.217 55.150 36.016 1.00 60.60 39 ASN B N 1
ATOM 3761 C CA . ASN B 1 50 ? -27.151 55.879 37.277 1.00 59.28 39 ASN B CA 1
ATOM 3762 C C . ASN B 1 50 ? -26.396 55.105 38.359 1.00 57.96 39 ASN B C 1
ATOM 3763 O O . ASN B 1 50 ? -26.794 55.094 39.528 1.00 56.98 39 ASN B O 1
ATOM 3768 N N . TYR B 1 51 ? -25.299 54.466 37.950 1.00 56.06 40 TYR B N 1
ATOM 3769 C CA . TYR B 1 51 ? -24.431 53.706 38.850 1.00 53.81 40 TYR B CA 1
ATOM 3770 C C . TYR B 1 51 ? -25.142 52.595 39.605 1.00 51.28 40 TYR B C 1
ATOM 3771 O O . TYR B 1 51 ? -24.669 52.140 40.645 1.00 50.94 40 TYR B O 1
ATOM 3780 N N . ALA B 1 52 ? -26.271 52.154 39.065 1.00 48.89 41 ALA B N 1
ATOM 3781 C CA . ALA B 1 52 ? -27.058 51.101 39.681 1.00 46.84 41 ALA B CA 1
ATOM 3782 C C . ALA B 1 52 ? -26.210 49.905 40.097 1.00 45.44 41 ALA B C 1
ATOM 3783 O O . ALA B 1 52 ? -26.227 49.507 41.264 1.00 46.42 41 ALA B O 1
ATOM 3785 N N . SER B 1 53 ? -25.467 49.330 39.158 1.00 41.41 42 SER B N 1
ATOM 3786 C CA . SER B 1 53 ? -24.653 48.162 39.491 1.00 41.02 42 SER B CA 1
ATOM 3787 C C . SER B 1 53 ? -23.515 48.481 40.458 1.00 39.55 42 SER B C 1
ATOM 3788 O O . SER B 1 53 ? -23.061 47.612 41.202 1.00 40.21 42 SER B O 1
ATOM 3791 N N . LEU B 1 54 ? -23.057 49.724 40.477 1.00 38.73 43 LEU B N 1
ATOM 3792 C CA . LEU B 1 54 ? -22.007 50.077 41.422 1.00 38.63 43 LEU B CA 1
ATOM 3793 C C . LEU B 1 54 ? -22.587 50.107 42.841 1.00 37.92 43 LEU B C 1
ATOM 3794 O O . LEU B 1 54 ? -21.866 49.912 43.822 1.00 37.45 43 LEU B O 1
ATOM 3799 N N . GLN B 1 55 ? -23.893 50.341 42.949 1.00 37.90 44 GLN B N 1
ATOM 3800 C CA . GLN B 1 55 ? -24.542 50.366 44.256 1.00 39.16 44 GLN B CA 1
ATOM 3801 C C . GLN B 1 55 ? -24.562 48.945 44.791 1.00 36.60 44 GLN B C 1
ATOM 3802 O O . GLN B 1 55 ? -24.344 48.717 45.979 1.00 36.81 44 GLN B O 1
ATOM 3808 N N . GLN B 1 56 ? -24.832 47.991 43.905 1.00 36.06 45 GLN B N 1
ATOM 3809 C CA . GLN B 1 56 ? -24.853 46.588 44.301 1.00 35.51 45 GLN B CA 1
ATOM 3810 C C . GLN B 1 56 ? -23.464 46.184 44.783 1.00 34.35 45 GLN B C 1
ATOM 3811 O O . GLN B 1 56 ? -23.333 45.455 45.767 1.00 33.19 45 GLN B O 1
ATOM 3817 N N . LEU B 1 57 ? -22.427 46.673 44.095 1.00 33.54 46 LEU B N 1
ATOM 3818 C CA . LEU B 1 57 ? -21.049 46.367 44.469 1.00 33.00 46 LEU B CA 1
ATOM 3819 C C . LEU B 1 57 ? -20.785 46.882 45.887 1.00 33.62 46 LEU B C 1
ATOM 3820 O O . LEU B 1 57 ? -20.106 46.231 46.694 1.00 30.34 46 LEU B O 1
ATOM 3833 N N . ASN B 1 59 ? -23.116 47.327 48.099 1.00 33.35 48 ASN B N 1
ATOM 3834 C CA . ASN B 1 59 ? -23.930 46.499 48.993 1.00 32.60 48 ASN B CA 1
ATOM 3835 C C . ASN B 1 59 ? -23.137 45.268 49.406 1.00 32.72 48 ASN B C 1
ATOM 3836 O O . ASN B 1 59 ? -23.131 44.887 50.573 1.00 35.45 48 ASN B O 1
ATOM 3841 N N . VAL B 1 60 ? -22.462 44.651 48.437 1.00 31.27 49 VAL B N 1
ATOM 3842 C CA . VAL B 1 60 ? -21.666 43.452 48.689 1.00 28.99 49 VAL B CA 1
ATOM 3843 C C . VAL B 1 60 ? -20.631 43.713 49.773 1.00 29.66 49 VAL B C 1
ATOM 3844 O O . VAL B 1 60 ? -20.362 42.854 50.629 1.00 28.22 49 VAL B O 1
ATOM 3848 N N . ALA B 1 61 ? -20.083 44.921 49.742 1.00 29.81 50 ALA B N 1
ATOM 3849 C CA . ALA B 1 61 ? -19.059 45.346 50.680 1.00 33.83 50 ALA B CA 1
ATOM 3850 C C . ALA B 1 61 ? -19.521 45.403 52.145 1.00 33.64 50 ALA B C 1
ATOM 3851 O O . ALA B 1 61 ? -18.692 45.462 53.038 1.00 32.14 50 ALA B O 1
ATOM 3853 N N . THR B 1 62 ? -20.833 45.374 52.383 1.00 36.76 51 THR B N 1
ATOM 3854 C CA . THR B 1 62 ? -21.376 45.427 53.753 1.00 38.24 51 THR B CA 1
ATOM 3855 C C . THR B 1 62 ? -21.449 44.046 54.430 1.00 38.55 51 THR B C 1
ATOM 3856 O O . THR B 1 62 ? -21.693 43.946 55.638 1.00 39.08 51 THR B O 1
ATOM 3860 N N . LEU B 1 63 ? -21.243 42.987 53.655 1.00 38.03 52 LEU B N 1
ATOM 3861 C CA . LEU B 1 63 ? -21.334 41.636 54.196 1.00 36.76 52 LEU B CA 1
ATOM 3862 C C . LEU B 1 63 ? -20.180 41.283 55.108 1.00 35.04 52 LEU B C 1
ATOM 3863 O O . LEU B 1 63 ? -19.057 41.723 54.887 1.00 35.46 52 LEU B O 1
ATOM 3868 N N . PRO B 1 64 ? -20.450 40.464 56.146 1.00 34.12 53 PRO B N 1
ATOM 3869 C CA . PRO B 1 64 ? -19.466 40.013 57.141 1.00 32.94 53 PRO B CA 1
ATOM 3870 C C . PRO B 1 64 ? -18.280 39.230 56.596 1.00 31.30 53 PRO B C 1
ATOM 3871 O O . PRO B 1 64 ? -18.433 38.366 55.727 1.00 31.13 53 PRO B O 1
ATOM 3875 N N . GLY B 1 65 ? -17.099 39.530 57.133 1.00 30.53 54 GLY B N 1
ATOM 3876 C CA . GLY B 1 65 ? -15.875 38.845 56.733 1.00 30.68 54 GLY B CA 1
ATOM 3877 C C . GLY B 1 65 ? -15.382 39.105 55.312 1.00 32.10 54 GLY B C 1
ATOM 3878 O O . GLY B 1 65 ? -14.494 38.393 54.818 1.00 31.85 54 GLY B O 1
ATOM 3879 N N . ILE B 1 66 ? -15.949 40.102 54.641 1.00 31.45 55 ILE B N 1
ATOM 3880 C CA . ILE B 1 66 ? -15.512 40.411 53.280 1.00 34.75 55 ILE B CA 1
ATOM 3881 C C . ILE B 1 66 ? -14.076 40.902 53.349 1.00 34.57 55 ILE B C 1
ATOM 3882 O O . ILE B 1 66 ? -13.737 41.701 54.212 1.00 35.27 55 ILE B O 1
ATOM 3887 N N . VAL B 1 67 ? -13.234 40.395 52.455 1.00 35.31 56 VAL B N 1
ATOM 3888 C CA . VAL B 1 67 ? -11.835 40.798 52.383 1.00 34.28 56 VAL B CA 1
ATOM 3889 C C . VAL B 1 67 ? -11.725 41.934 51.362 1.00 34.68 56 VAL B C 1
ATOM 3890 O O . VAL B 1 67 ? -12.364 41.903 50.306 1.00 34.75 56 VAL B O 1
ATOM 3894 N N . GLU B 1 68 ? -10.931 42.948 51.685 1.00 33.02 57 GLU B N 1
ATOM 3895 C CA . GLU B 1 68 ? -10.772 44.086 50.805 1.00 29.66 57 GLU B CA 1
ATOM 3896 C C . GLU B 1 68 ? -9.947 43.740 49.574 1.00 28.49 57 GLU B C 1
ATOM 3897 O O . GLU B 1 68 ? -8.911 43.084 49.671 1.00 28.76 57 GLU B O 1
ATOM 3903 N N . PRO B 1 69 ? -10.408 44.168 48.390 1.00 28.04 58 PRO B N 1
ATOM 3904 C CA . PRO B 1 69 ? -11.647 44.933 48.230 1.00 28.49 58 PRO B CA 1
ATOM 3905 C C . PRO B 1 69 ? -12.723 44.113 47.518 1.00 28.01 58 PRO B C 1
ATOM 3906 O O . PRO B 1 69 ? -12.444 43.045 46.979 1.00 28.03 58 PRO B O 1
ATOM 3910 N N . ALA B 1 70 ? -13.950 44.623 47.530 1.00 29.53 59 ALA B N 1
ATOM 3911 C CA . ALA B 1 70 ? -15.045 43.993 46.800 1.00 30.40 59 ALA B CA 1
ATOM 3912 C C . ALA B 1 70 ? -14.734 44.447 45.365 1.00 30.57 59 ALA B C 1
ATOM 3913 O O . ALA B 1 70 ? -14.410 45.615 45.145 1.00 31.25 59 ALA B O 1
ATOM 3915 N N . LEU B 1 71 ? -14.850 43.551 44.392 1.00 31.06 60 LEU B N 1
ATOM 3916 C CA . LEU B 1 71 ? -14.496 43.887 43.014 1.00 29.52 60 LEU B CA 1
ATOM 3917 C C . LEU B 1 71 ? -15.541 43.709 41.923 1.00 28.97 60 LEU B C 1
ATOM 3918 O O . LEU B 1 71 ? -16.447 42.876 42.030 1.00 28.54 60 LEU B O 1
ATOM 3923 N N . ALA B 1 72 ? -15.383 44.490 40.856 1.00 27.33 61 ALA B N 1
ATOM 3924 C CA . ALA B 1 72 ? -16.263 44.413 39.694 1.00 29.62 61 ALA B CA 1
ATOM 3925 C C . ALA B 1 72 ? -15.442 44.589 38.420 1.00 30.62 61 ALA B C 1
ATOM 3926 O O . ALA B 1 72 ? -14.574 45.464 38.337 1.00 29.80 61 ALA B O 1
ATOM 3936 N N . PRO B 1 74 ? -15.087 45.006 34.031 1.00 31.27 63 PRO B N 1
ATOM 3937 C CA . PRO B 1 74 ? -15.625 46.011 33.094 1.00 31.92 63 PRO B CA 1
ATOM 3938 C C . PRO B 1 74 ? -17.005 45.748 32.477 1.00 33.29 63 PRO B C 1
ATOM 3939 O O . PRO B 1 74 ? -17.657 46.670 31.997 1.00 33.95 63 PRO B O 1
ATOM 3943 N N . ASP B 1 75 ? -17.458 44.501 32.455 1.00 34.68 64 ASP B N 1
ATOM 3944 C CA . ASP B 1 75 ? -18.785 44.244 31.900 1.00 36.05 64 ASP B CA 1
ATOM 3945 C C . ASP B 1 75 ? -19.808 44.169 33.022 1.00 36.26 64 ASP B C 1
ATOM 3946 O O . ASP B 1 75 ? -20.855 43.553 32.873 1.00 37.96 64 ASP B O 1
ATOM 3951 N N . ILE B 1 76 ? -19.500 44.802 34.148 1.00 36.08 65 ILE B N 1
ATOM 3952 C CA . ILE B 1 76 ? -20.395 44.795 35.298 1.00 36.68 65 ILE B CA 1
ATOM 3953 C C . ILE B 1 76 ? -21.801 45.293 34.951 1.00 38.82 65 ILE B C 1
ATOM 3954 O O . ILE B 1 76 ? -21.965 46.257 34.200 1.00 38.95 65 ILE B O 1
ATOM 3959 N N . HIS B 1 77 ? -22.814 44.617 35.479 1.00 39.19 66 HIS B N 1
ATOM 3960 C CA . HIS B 1 77 ? -24.186 45.050 35.287 1.00 41.11 66 HIS B CA 1
ATOM 3961 C C . HIS B 1 77 ? -25.094 44.483 36.360 1.00 42.47 66 HIS B C 1
ATOM 3962 O O . HIS B 1 77 ? -24.717 43.566 37.093 1.00 39.75 66 HIS B O 1
ATOM 3969 N N . TRP B 1 78 ? -26.276 45.077 36.466 1.00 42.85 67 TRP B N 1
ATOM 3970 C CA . TRP B 1 78 ? -27.268 44.704 37.453 1.00 43.77 67 TRP B CA 1
ATOM 3971 C C . TRP B 1 78 ? -27.505 43.203 37.569 1.00 41.57 67 TRP B C 1
ATOM 3972 O O . TRP B 1 78 ? -27.711 42.517 36.571 1.00 40.59 67 TRP B O 1
ATOM 3983 N N . GLY B 1 79 ? -27.484 42.699 38.801 1.00 40.51 68 GLY B N 1
ATOM 3984 C CA . GLY B 1 79 ? -27.719 41.283 39.022 1.00 40.21 68 GLY B CA 1
ATOM 3985 C C . GLY B 1 79 ? -28.595 41.028 40.233 1.00 40.74 68 GLY B C 1
ATOM 3986 O O . GLY B 1 79 ? -29.215 41.949 40.780 1.00 39.92 68 GLY B O 1
ATOM 3987 N N . TYR B 1 80 ? -28.647 39.769 40.653 1.00 41.12 69 TYR B N 1
ATOM 3988 C CA . TYR B 1 80 ? -29.427 39.369 41.826 1.00 41.04 69 TYR B CA 1
ATOM 3989 C C . TYR B 1 80 ? -28.553 39.595 43.058 1.00 38.96 69 TYR B C 1
ATOM 3990 O O . TYR B 1 80 ? -27.647 38.809 43.325 1.00 38.52 69 TYR B O 1
ATOM 3999 N N . GLY B 1 81 ? -28.817 40.664 43.806 1.00 37.75 70 GLY B N 1
ATOM 4000 C CA . GLY B 1 81 ? -28.015 40.957 44.989 1.00 34.12 70 GLY B CA 1
ATOM 4001 C C . GLY B 1 81 ? -26.623 41.405 44.580 1.00 34.81 70 GLY B C 1
ATOM 4002 O O . GLY B 1 81 ? -26.297 42.594 44.632 1.00 35.22 70 GLY B O 1
ATOM 4003 N N . PHE B 1 82 ? -25.793 40.446 44.175 1.00 33.14 71 PHE B N 1
ATOM 4004 C CA . PHE B 1 82 ? -24.442 40.744 43.716 1.00 32.46 71 PHE B CA 1
ATOM 4005 C C . PHE B 1 82 ? -24.557 41.164 42.262 1.00 31.21 71 PHE B C 1
ATOM 4006 O O . PHE B 1 82 ? -25.410 40.660 41.536 1.00 31.02 71 PHE B O 1
ATOM 4014 N N . PRO B 1 83 ? -23.719 42.108 41.822 1.00 30.04 72 PRO B N 1
ATOM 4015 C CA . PRO B 1 83 ? -23.788 42.524 40.420 1.00 30.87 72 PRO B CA 1
ATOM 4016 C C . PRO B 1 83 ? -23.113 41.454 39.570 1.00 31.84 72 PRO B C 1
ATOM 4017 O O . PRO B 1 83 ? -22.208 40.747 40.034 1.00 30.34 72 PRO B O 1
ATOM 4021 N N . ILE B 1 84 ? -23.559 41.315 38.333 1.00 32.36 73 ILE B N 1
ATOM 4022 C CA . ILE B 1 84 ? -22.943 40.343 37.459 1.00 34.60 73 ILE B CA 1
ATOM 4023 C C . ILE B 1 84 ? -21.612 40.974 37.085 1.00 34.23 73 ILE B C 1
ATOM 4024 O O . ILE B 1 84 ? -21.538 42.172 36.795 1.00 33.81 73 ILE B O 1
ATOM 4029 N N . GLY B 1 85 ? -20.558 40.167 37.132 1.00 34.27 74 GLY B N 1
ATOM 4030 C CA . GLY B 1 85 ? -19.222 40.652 36.838 1.00 32.28 74 GLY B CA 1
ATOM 4031 C C . GLY B 1 85 ? -18.468 40.975 38.122 1.00 31.74 74 GLY B C 1
ATOM 4032 O O . GLY B 1 85 ? -17.438 41.643 38.095 1.00 31.46 74 GLY B O 1
ATOM 4033 N N . GLY B 1 86 ? -18.975 40.492 39.253 1.00 32.07 75 GLY B N 1
ATOM 4034 C CA . GLY B 1 86 ? -18.330 40.778 40.525 1.00 30.53 75 GLY B CA 1
ATOM 4035 C C . GLY B 1 86 ? -17.505 39.641 41.103 1.00 32.51 75 GLY B C 1
ATOM 4036 O O . GLY B 1 86 ? -17.716 38.458 40.777 1.00 33.48 75 GLY B O 1
ATOM 4037 N N . VAL B 1 87 ? -16.557 40.017 41.960 1.00 30.34 76 VAL B N 1
ATOM 4038 C CA . VAL B 1 87 ? -15.661 39.095 42.656 1.00 29.43 76 VAL B CA 1
ATOM 4039 C C . VAL B 1 87 ? -15.622 39.545 44.124 1.00 30.20 76 VAL B C 1
ATOM 4040 O O . VAL B 1 87 ? -15.268 40.683 44.420 1.00 31.07 76 VAL B O 1
ATOM 4044 N N . ALA B 1 88 ? -16.020 38.668 45.036 1.00 29.16 77 ALA B N 1
ATOM 4045 C CA . ALA B 1 88 ? -16.017 39.009 46.456 1.00 29.31 77 ALA B CA 1
ATOM 4046 C C . ALA B 1 88 ? -15.451 37.832 47.243 1.00 29.42 77 ALA B C 1
ATOM 4047 O O . ALA B 1 88 ? -15.988 36.724 47.195 1.00 27.59 77 ALA B O 1
ATOM 4049 N N . ALA B 1 89 ? -14.350 38.073 47.947 1.00 27.31 78 ALA B N 1
ATOM 4050 C CA . ALA B 1 89 ? -13.722 37.025 48.732 1.00 28.37 78 ALA B CA 1
ATOM 4051 C C . ALA B 1 89 ? -14.115 37.209 50.195 1.00 29.75 78 ALA B C 1
ATOM 4052 O O . ALA B 1 89 ? -14.302 38.341 50.659 1.00 30.58 78 ALA B O 1
ATOM 4054 N N . PHE B 1 90 ? -14.264 36.097 50.908 1.00 29.69 79 PHE B N 1
ATOM 4055 C CA . PHE B 1 90 ? -14.641 36.130 52.317 1.00 29.91 79 PHE B CA 1
ATOM 4056 C C . PHE B 1 90 ? -13.755 35.214 53.161 1.00 31.19 79 PHE B C 1
ATOM 4057 O O . PHE B 1 90 ? -13.367 34.130 52.728 1.00 30.13 79 PHE B O 1
ATOM 4065 N N . ASP B 1 91 ? -13.437 35.667 54.369 1.00 33.70 80 ASP B N 1
ATOM 4066 C CA . ASP B 1 91 ? -12.606 34.892 55.282 1.00 36.44 80 ASP B CA 1
ATOM 4067 C C . ASP B 1 91 ? -13.490 34.087 56.235 1.00 36.27 80 ASP B C 1
ATOM 4068 O O . ASP B 1 91 ? -14.174 34.660 57.079 1.00 35.98 80 ASP B O 1
ATOM 4073 N N . PRO B 1 92 ? -13.472 32.753 56.116 1.00 37.05 81 PRO B N 1
ATOM 4074 C CA . PRO B 1 92 ? -14.270 31.853 56.961 1.00 39.40 81 PRO B CA 1
ATOM 4075 C C . PRO B 1 92 ? -14.051 32.119 58.453 1.00 41.92 81 PRO B C 1
ATOM 4076 O O . PRO B 1 92 ? -14.982 32.020 59.256 1.00 42.29 81 PRO B O 1
ATOM 4080 N N . GLU B 1 93 ? -12.815 32.463 58.816 1.00 44.17 82 GLU B N 1
ATOM 4081 C CA . GLU B 1 93 ? -12.457 32.701 60.222 1.00 45.25 82 GLU B CA 1
ATOM 4082 C C . GLU B 1 93 ? -12.839 34.063 60.774 1.00 44.96 82 GLU B C 1
ATOM 4083 O O . GLU B 1 93 ? -12.535 34.370 61.925 1.00 44.31 82 GLU B O 1
ATOM 4089 N N . GLU B 1 94 ? -13.498 34.889 59.967 1.00 43.73 83 GLU B N 1
ATOM 4090 C CA . GLU B 1 94 ? -13.893 36.204 60.442 1.00 41.14 83 GLU B CA 1
ATOM 4091 C C . GLU B 1 94 ? -15.356 36.484 60.189 1.00 39.34 83 GLU B C 1
ATOM 4092 O O . GLU B 1 94 ? -15.736 37.614 59.882 1.00 38.48 83 GLU B O 1
ATOM 4098 N N . GLY B 1 95 ? -16.184 35.455 60.344 1.00 37.48 84 GLY B N 1
ATOM 4099 C CA . GLY B 1 95 ? -17.605 35.623 60.114 1.00 35.80 84 GLY B CA 1
ATOM 4100 C C . GLY B 1 95 ? -17.905 35.656 58.625 1.00 34.88 84 GLY B C 1
ATOM 4101 O O . GLY B 1 95 ? -18.963 36.134 58.206 1.00 34.64 84 GLY B O 1
ATOM 4102 N N . GLY B 1 96 ? -16.967 35.159 57.821 1.00 33.61 85 GLY B N 1
ATOM 4103 C CA . GLY B 1 96 ? -17.161 35.134 56.378 1.00 34.79 85 GLY B CA 1
ATOM 4104 C C . GLY B 1 96 ? -18.444 34.411 56.010 1.00 34.09 85 GLY B C 1
ATOM 4105 O O . GLY B 1 96 ? -18.783 33.410 56.638 1.00 35.79 85 GLY B O 1
ATOM 4106 N N . VAL B 1 97 ? -19.164 34.905 55.006 1.00 32.91 86 VAL B N 1
ATOM 4107 C CA . VAL B 1 97 ? -20.414 34.272 54.598 1.00 29.97 86 VAL B CA 1
ATOM 4108 C C . VAL B 1 97 ? -20.375 33.733 53.170 1.00 30.47 86 VAL B C 1
ATOM 4109 O O . VAL B 1 97 ? -19.482 34.060 52.390 1.00 30.60 86 VAL B O 1
ATOM 4113 N N . VAL B 1 98 ? -21.330 32.878 52.840 1.00 27.53 87 VAL B N 1
ATOM 4114 C CA . VAL B 1 98 ? -21.424 32.351 51.493 1.00 28.33 87 VAL B CA 1
ATOM 4115 C C . VAL B 1 98 ? -22.805 32.797 51.043 1.00 29.02 87 VAL B C 1
ATOM 4116 O O . VAL B 1 98 ? -23.766 32.689 51.795 1.00 29.20 87 VAL B O 1
ATOM 4120 N N . SER B 1 99 ? -22.895 33.328 49.830 1.00 28.50 88 SER B N 1
ATOM 4121 C CA . SER B 1 99 ? -24.159 33.819 49.300 1.00 29.06 88 SER B CA 1
ATOM 4122 C C . SER B 1 99 ? -24.447 33.274 47.907 1.00 29.76 88 SER B C 1
ATOM 4123 O O . SER B 1 99 ? -23.685 33.514 46.967 1.00 31.53 88 SER B O 1
ATOM 4126 N N . PRO B 1 100 ? -25.552 32.522 47.761 1.00 29.45 89 PRO B N 1
ATOM 4127 C CA . PRO B 1 100 ? -25.964 31.935 46.480 1.00 29.42 89 PRO B CA 1
ATOM 4128 C C . PRO B 1 100 ? -26.026 33.012 45.379 1.00 31.02 89 PRO B C 1
ATOM 4129 O O . PRO B 1 100 ? -25.702 32.754 44.215 1.00 29.73 89 PRO B O 1
ATOM 4133 N N . GLY B 1 101 ? -26.463 34.211 45.765 1.00 31.55 90 GLY B N 1
ATOM 4134 C CA . GLY B 1 101 ? -26.569 35.317 44.832 1.00 31.75 90 GLY B CA 1
ATOM 4135 C C . GLY B 1 101 ? -25.203 35.831 44.405 1.00 33.57 90 GLY B C 1
ATOM 4136 O O . GLY B 1 101 ? -25.088 36.553 43.408 1.00 33.82 90 GLY B O 1
ATOM 4137 N N . GLY B 1 102 ? -24.171 35.460 45.167 1.00 32.57 91 GLY B N 1
ATOM 4138 C CA . GLY B 1 102 ? -22.814 35.860 44.850 1.00 31.41 91 GLY B CA 1
ATOM 4139 C C . GLY B 1 102 ? -22.225 34.912 43.828 1.00 31.84 91 GLY B C 1
ATOM 4140 O O . GLY B 1 102 ? -21.168 35.179 43.246 1.00 30.08 91 GLY B O 1
ATOM 4141 N N . VAL B 1 103 ? -22.912 33.789 43.620 1.00 32.11 92 VAL B N 1
ATOM 4142 C CA . VAL B 1 103 ? -22.484 32.779 42.651 1.00 31.13 92 VAL B CA 1
ATOM 4143 C C . VAL B 1 103 ? -23.341 32.883 41.397 1.00 31.52 92 VAL B C 1
ATOM 4144 O O . VAL B 1 103 ? -22.836 32.821 40.269 1.00 31.64 92 VAL B O 1
ATOM 4148 N N . GLY B 1 104 ? -24.640 33.063 41.601 1.00 30.69 93 GLY B N 1
ATOM 4149 C CA . GLY B 1 104 ? -25.553 33.146 40.477 1.00 33.70 93 GLY B CA 1
ATOM 4150 C C . GLY B 1 104 ? -26.378 31.874 40.358 1.00 35.07 93 GLY B C 1
ATOM 4151 O O . GLY B 1 104 ? -25.959 30.798 40.797 1.00 32.52 93 GLY B O 1
ATOM 4152 N N . PHE B 1 105 ? -27.551 31.999 39.752 1.00 37.15 94 PHE B N 1
ATOM 4153 C CA . PHE B 1 105 ? -28.445 30.868 39.578 1.00 38.87 94 PHE B CA 1
ATOM 4154 C C . PHE B 1 105 ? -27.887 29.754 38.717 1.00 37.64 94 PHE B C 1
ATOM 4155 O O . PHE B 1 105 ? -28.129 28.581 38.986 1.00 37.27 94 PHE B O 1
ATOM 4163 N N . ASP B 1 106 ? -27.141 30.099 37.679 1.00 35.80 95 ASP B N 1
ATOM 4164 C CA . ASP B 1 106 ? -26.577 29.051 36.847 1.00 34.58 95 ASP B CA 1
ATOM 4165 C C . ASP B 1 106 ? -25.185 28.718 37.370 1.00 33.28 95 ASP B C 1
ATOM 4166 O O . ASP B 1 106 ? -24.170 29.185 36.838 1.00 33.50 95 ASP B O 1
ATOM 4171 N N . ILE B 1 107 ? -25.159 27.918 38.433 1.00 30.55 96 ILE B N 1
ATOM 4172 C CA . ILE B 1 107 ? -23.922 27.503 39.072 1.00 27.81 96 ILE B CA 1
ATOM 4173 C C . ILE B 1 107 ? -23.027 26.836 38.045 1.00 28.72 96 ILE B C 1
ATOM 4174 O O . ILE B 1 107 ? -23.441 25.920 37.314 1.00 26.73 96 ILE B O 1
ATOM 4179 N N . ASN B 1 108 ? -21.787 27.308 38.018 1.00 28.01 97 ASN B N 1
ATOM 4180 C CA . ASN B 1 108 ? -20.784 26.852 37.080 1.00 28.89 97 ASN B CA 1
ATOM 4181 C C . ASN B 1 108 ? -21.218 27.024 35.634 1.00 29.22 97 ASN B C 1
ATOM 4182 O O . ASN B 1 108 ? -20.956 26.173 34.792 1.00 29.15 97 ASN B O 1
ATOM 4187 N N . CYS B 1 109 ? -21.914 28.119 35.346 1.00 31.59 98 CYS B N 1
ATOM 4188 C CA . CYS B 1 109 ? -22.235 28.432 33.952 1.00 33.78 98 CYS B CA 1
ATOM 4189 C C . CYS B 1 109 ? -20.792 28.712 33.525 1.00 31.46 98 CYS B C 1
ATOM 4190 O O . CYS B 1 109 ? -20.060 29.377 34.254 1.00 29.56 98 CYS B O 1
ATOM 4193 N N . GLY B 1 110 ? -20.358 28.196 32.387 1.00 30.97 99 GLY B N 1
ATOM 4194 C CA . GLY B 1 110 ? -18.976 28.422 32.009 1.00 30.01 99 GLY B CA 1
ATOM 4195 C C . GLY B 1 110 ? -18.648 28.139 30.559 1.00 30.26 99 GLY B C 1
ATOM 4196 O O . GLY B 1 110 ? -19.540 27.979 29.736 1.00 28.82 99 GLY B O 1
ATOM 4197 N N . VAL B 1 111 ? -17.359 28.052 30.252 1.00 28.77 100 VAL B N 1
ATOM 4198 C CA . VAL B 1 111 ? -16.938 27.842 28.882 1.00 27.46 100 VAL B CA 1
ATOM 4199 C C . VAL B 1 111 ? -15.846 26.819 28.661 1.00 27.45 100 VAL B C 1
ATOM 4200 O O . VAL B 1 111 ? -14.876 26.758 29.413 1.00 27.98 100 VAL B O 1
ATOM 4204 N N . ARG B 1 112 ? -16.028 25.993 27.637 1.00 25.51 101 ARG B N 1
ATOM 4205 C CA . ARG B 1 112 ? -15.002 25.039 27.263 1.00 25.37 101 ARG B CA 1
ATOM 4206 C C . ARG B 1 112 ? -14.564 25.405 25.835 1.00 25.80 101 ARG B C 1
ATOM 4207 O O . ARG B 1 112 ? -15.392 25.710 24.966 1.00 23.45 101 ARG B O 1
ATOM 4215 N N . LEU B 1 113 ? -13.267 25.412 25.584 1.00 22.21 102 LEU B N 1
ATOM 4216 C CA . LEU B 1 113 ? -12.841 25.707 24.235 1.00 23.65 102 LEU B CA 1
ATOM 4217 C C . LEU B 1 113 ? -12.075 24.525 23.686 1.00 22.63 102 LEU B C 1
ATOM 4218 O O . LEU B 1 113 ? -11.104 24.088 24.292 1.00 24.22 102 LEU B O 1
ATOM 4223 N N . LEU B 1 114 ? -12.531 23.994 22.556 1.00 22.96 103 LEU B N 1
ATOM 4224 C CA . LEU B 1 114 ? -11.830 22.892 21.900 1.00 22.69 103 LEU B CA 1
ATOM 4225 C C . LEU B 1 114 ? -11.035 23.547 20.770 1.00 23.32 103 LEU B C 1
ATOM 4226 O O . LEU B 1 114 ? -11.522 24.476 20.124 1.00 24.05 103 LEU B O 1
ATOM 4231 N N . ALA B 1 115 ? -9.815 23.079 20.539 1.00 22.00 104 ALA B N 1
ATOM 4232 C CA . ALA B 1 115 ? -8.974 23.624 19.486 1.00 25.13 104 ALA B CA 1
ATOM 4233 C C . ALA B 1 115 ? -8.612 22.448 18.588 1.00 25.42 104 ALA B C 1
ATOM 4234 O O . ALA B 1 115 ? -8.151 21.431 19.068 1.00 25.00 104 ALA B O 1
ATOM 4236 N N . SER B 1 116 ? -8.827 22.589 17.289 1.00 27.23 105 SER B N 1
ATOM 4237 C CA . SER B 1 116 ? -8.550 21.498 16.365 1.00 28.07 105 SER B CA 1
ATOM 4238 C C . SER B 1 116 ? -7.320 21.753 15.506 1.00 28.95 105 SER B C 1
ATOM 4239 O O . SER B 1 116 ? -6.715 22.823 15.583 1.00 28.76 105 SER B O 1
ATOM 4242 N N . HIS B 1 117 ? -6.974 20.758 14.684 1.00 28.92 106 HIS B N 1
ATOM 4243 C CA . HIS B 1 117 ? -5.857 20.843 13.746 1.00 31.53 106 HIS B CA 1
ATOM 4244 C C . HIS B 1 117 ? -6.383 21.403 12.421 1.00 31.49 106 HIS B C 1
ATOM 4245 O O . HIS B 1 117 ? -5.606 21.753 11.536 1.00 32.24 106 HIS B O 1
ATOM 4252 N N . LEU B 1 118 ? -7.706 21.464 12.277 1.00 31.51 107 LEU B N 1
ATOM 4253 C CA . LEU B 1 118 ? -8.328 21.965 11.044 1.00 30.91 107 LEU B CA 1
ATOM 4254 C C . LEU B 1 118 ? -8.243 23.477 10.876 1.00 31.08 107 LEU B C 1
ATOM 4255 O O . LEU B 1 118 ? -8.298 24.236 11.855 1.00 29.51 107 LEU B O 1
ATOM 4260 N N . THR B 1 119 ? -8.102 23.903 9.622 1.00 30.52 108 THR B N 1
ATOM 4261 C CA . THR B 1 119 ? -8.022 25.313 9.280 1.00 31.01 108 THR B CA 1
ATOM 4262 C C . THR B 1 119 ? -9.351 25.775 8.695 1.00 31.92 108 THR B C 1
ATOM 4263 O O . THR B 1 119 ? -10.252 24.966 8.451 1.00 30.75 108 THR B O 1
ATOM 4267 N N . LEU B 1 120 ? -9.459 27.080 8.472 1.00 32.40 109 LEU B N 1
ATOM 4268 C CA . LEU B 1 120 ? -10.658 27.687 7.917 1.00 33.99 109 LEU B CA 1
ATOM 4269 C C . LEU B 1 120 ? -10.897 27.087 6.535 1.00 35.68 109 LEU B C 1
ATOM 4270 O O . LEU B 1 120 ? -12.027 26.798 6.164 1.00 33.33 109 LEU B O 1
ATOM 4275 N N . GLU B 1 121 ? -9.823 26.915 5.772 1.00 37.00 110 GLU B N 1
ATOM 4276 C CA . GLU B 1 121 ? -9.940 26.354 4.427 1.00 39.86 110 GLU B CA 1
ATOM 4277 C C . GLU B 1 121 ? -10.488 24.925 4.515 1.00 40.42 110 GLU B C 1
ATOM 4278 O O . GLU B 1 121 ? -11.286 24.503 3.681 1.00 40.16 110 GLU B O 1
ATOM 4284 N N . ASP B 1 122 ? -10.079 24.192 5.546 1.00 41.06 111 ASP B N 1
ATOM 4285 C CA . ASP B 1 122 ? -10.552 22.823 5.737 1.00 42.64 111 ASP B CA 1
ATOM 4286 C C . ASP B 1 122 ? -12.040 22.773 6.074 1.00 42.81 111 ASP B C 1
ATOM 4287 O O . ASP B 1 122 ? -12.755 21.867 5.651 1.00 43.66 111 ASP B O 1
ATOM 4292 N N . LEU B 1 123 ? -12.501 23.762 6.829 1.00 41.57 112 LEU B N 1
ATOM 4293 C CA . LEU B 1 123 ? -13.882 23.799 7.283 1.00 40.01 112 LEU B CA 1
ATOM 4294 C C . LEU B 1 123 ? -14.918 24.393 6.341 1.00 38.31 112 LEU B C 1
ATOM 4295 O O . LEU B 1 123 ? -15.995 23.836 6.176 1.00 36.67 112 LEU B O 1
ATOM 4300 N N . LEU B 1 124 ? -14.597 25.523 5.731 1.00 36.27 113 LEU B N 1
ATOM 4301 C CA . LEU B 1 124 ? -15.553 26.208 4.872 1.00 37.67 113 LEU B CA 1
ATOM 4302 C C . LEU B 1 124 ? -16.374 25.323 3.924 1.00 38.65 113 LEU B C 1
ATOM 4303 O O . LEU B 1 124 ? -17.595 25.422 3.876 1.00 37.89 113 LEU B O 1
ATOM 4308 N N . PRO B 1 125 ? -15.720 24.434 3.173 1.00 40.00 114 PRO B N 1
ATOM 4309 C CA . PRO B 1 125 ? -16.523 23.599 2.276 1.00 41.51 114 PRO B CA 1
ATOM 4310 C C . PRO B 1 125 ? -17.562 22.688 2.932 1.00 41.81 114 PRO B C 1
ATOM 4311 O O . PRO B 1 125 ? -18.507 22.261 2.270 1.00 42.93 114 PRO B O 1
ATOM 4315 N N . ARG B 1 126 ? -17.425 22.407 4.225 1.00 40.83 115 ARG B N 1
ATOM 4316 C CA . ARG B 1 126 ? -18.402 21.546 4.892 1.00 39.42 115 ARG B CA 1
ATOM 4317 C C . ARG B 1 126 ? -19.192 22.266 5.970 1.00 37.84 115 ARG B C 1
ATOM 4318 O O . ARG B 1 126 ? -19.794 21.628 6.831 1.00 36.42 115 ARG B O 1
ATOM 4326 N N . GLN B 1 127 ? -19.203 23.591 5.907 1.00 37.50 116 GLN B N 1
ATOM 4327 C CA . GLN B 1 127 ? -19.887 24.403 6.902 1.00 38.51 116 GLN B CA 1
ATOM 4328 C C . GLN B 1 127 ? -21.342 24.038 7.147 1.00 39.93 116 GLN B C 1
ATOM 4329 O O . GLN B 1 127 ? -21.746 23.844 8.293 1.00 38.65 116 GLN B O 1
ATOM 4335 N N . LYS B 1 128 ? -22.134 23.941 6.082 1.00 40.97 117 LYS B N 1
ATOM 4336 C CA . LYS B 1 128 ? -23.550 23.628 6.246 1.00 41.05 117 LYS B CA 1
ATOM 4337 C C . LYS B 1 128 ? -23.765 22.236 6.820 1.00 38.48 117 LYS B C 1
ATOM 4338 O O . LYS B 1 128 ? -24.544 22.053 7.742 1.00 37.20 117 LYS B O 1
ATOM 4344 N N . GLU B 1 129 ? -23.064 21.253 6.276 1.00 39.54 118 GLU B N 1
ATOM 4345 C CA . GLU B 1 129 ? -23.199 19.885 6.752 1.00 38.84 118 GLU B CA 1
ATOM 4346 C C . GLU B 1 129 ? -22.851 19.789 8.226 1.00 37.79 118 GLU B C 1
ATOM 4347 O O . GLU B 1 129 ? -23.572 19.157 8.998 1.00 38.03 118 GLU B O 1
ATOM 4353 N N . LEU B 1 130 ? -21.744 20.423 8.617 1.00 37.15 119 LEU B N 1
ATOM 4354 C CA . LEU B 1 130 ? -21.306 20.404 10.010 1.00 34.98 119 LEU B CA 1
ATOM 4355 C C . LEU B 1 130 ? -22.360 21.063 10.888 1.00 32.72 119 LEU B C 1
ATOM 4356 O O . LEU B 1 130 ? -22.681 20.567 11.960 1.00 33.58 119 LEU B O 1
ATOM 4361 N N . ALA B 1 131 ? -22.909 22.178 10.424 1.00 32.26 120 ALA B N 1
ATOM 4362 C CA . ALA B 1 131 ? -23.935 22.880 11.178 1.00 33.06 120 ALA B CA 1
ATOM 4363 C C . ALA B 1 131 ? -25.156 21.978 11.411 1.00 33.58 120 ALA B C 1
ATOM 4364 O O . ALA B 1 131 ? -25.680 21.906 12.522 1.00 33.42 120 ALA B O 1
ATOM 4366 N N . ASP B 1 132 ? -25.600 21.281 10.367 1.00 33.72 121 ASP B N 1
ATOM 4367 C CA . ASP B 1 132 ? -26.745 20.383 10.498 1.00 35.26 121 ASP B CA 1
ATOM 4368 C C . ASP B 1 132 ? -26.375 19.244 11.431 1.00 33.15 121 ASP B C 1
ATOM 4369 O O . ASP B 1 132 ? -27.153 18.881 12.305 1.00 34.26 121 ASP B O 1
ATOM 4374 N N . ALA B 1 133 ? -25.181 18.686 11.259 1.00 32.77 122 ALA B N 1
ATOM 4375 C CA . ALA B 1 133 ? -24.755 17.599 12.121 1.00 32.04 122 ALA B CA 1
ATOM 4376 C C . ALA B 1 133 ? -24.779 18.065 13.581 1.00 33.75 122 ALA B C 1
ATOM 4377 O O . ALA B 1 133 ? -25.359 17.404 14.445 1.00 33.48 122 ALA B O 1
ATOM 4379 N N . LEU B 1 134 ? -24.176 19.216 13.855 1.00 34.05 123 LEU B N 1
ATOM 4380 C CA . LEU B 1 134 ? -24.146 19.730 15.225 1.00 36.60 123 LEU B CA 1
ATOM 4381 C C . LEU B 1 134 ? -25.548 19.975 15.793 1.00 37.94 123 LEU B C 1
ATOM 4382 O O . LEU B 1 134 ? -25.834 19.649 16.948 1.00 37.40 123 LEU B O 1
ATOM 4387 N N . TYR B 1 135 ? -26.417 20.570 14.986 1.00 39.31 124 TYR B N 1
ATOM 4388 C CA . TYR B 1 135 ? -27.777 20.837 15.428 1.00 41.86 124 TYR B CA 1
ATOM 4389 C C . TYR B 1 135 ? -28.454 19.513 15.763 1.00 41.82 124 TYR B C 1
ATOM 4390 O O . TYR B 1 135 ? -29.191 19.401 16.739 1.00 41.43 124 TYR B O 1
ATOM 4399 N N . ARG B 1 136 ? -28.176 18.511 14.940 1.00 42.61 125 ARG B N 1
ATOM 4400 C CA . ARG B 1 136 ? -28.737 17.182 15.099 1.00 45.67 125 ARG B CA 1
ATOM 4401 C C . ARG B 1 136 ? -28.162 16.426 16.295 1.00 45.52 125 ARG B C 1
ATOM 4402 O O . ARG B 1 136 ? -28.906 15.802 17.047 1.00 45.09 125 ARG B O 1
ATOM 4410 N N . LEU B 1 137 ? -26.840 16.484 16.475 1.00 45.78 126 LEU B N 1
ATOM 4411 C CA . LEU B 1 137 ? -26.175 15.762 17.568 1.00 44.75 126 LEU B CA 1
ATOM 4412 C C . LEU B 1 137 ? -26.017 16.448 18.936 1.00 45.48 126 LEU B C 1
ATOM 4413 O O . LEU B 1 137 ? -25.704 15.777 19.917 1.00 43.81 126 LEU B O 1
ATOM 4418 N N . VAL B 1 138 ? -26.217 17.762 19.018 1.00 46.61 127 VAL B N 1
ATOM 4419 C CA . VAL B 1 138 ? -26.071 18.455 20.300 1.00 48.57 127 VAL B CA 1
ATOM 4420 C C . VAL B 1 138 ? -27.370 19.109 20.779 1.00 51.66 127 VAL B C 1
ATOM 4421 O O . VAL B 1 138 ? -27.671 20.240 20.407 1.00 52.29 127 VAL B O 1
ATOM 4425 N N . PRO B 1 139 ? -28.145 18.408 21.629 1.00 54.46 128 PRO B N 1
ATOM 4426 C CA . PRO B 1 139 ? -29.419 18.886 22.183 1.00 56.75 128 PRO B CA 1
ATOM 4427 C C . PRO B 1 139 ? -29.436 20.336 22.684 1.00 59.30 128 PRO B C 1
ATOM 4428 O O . PRO B 1 139 ? -28.713 20.700 23.616 1.00 57.63 128 PRO B O 1
ATOM 4432 N N . SER B 1 140 ? -30.272 21.155 22.050 1.00 62.48 129 SER B N 1
ATOM 4433 C CA . SER B 1 140 ? -30.418 22.560 22.419 1.00 65.82 129 SER B CA 1
ATOM 4434 C C . SER B 1 140 ? -31.878 22.829 22.769 1.00 67.39 129 SER B C 1
ATOM 4435 O O . SER B 1 140 ? -32.759 22.015 22.468 1.00 68.10 129 SER B O 1
ATOM 4438 N N . GLY B 1 141 ? -32.129 23.966 23.412 1.00 68.42 130 GLY B N 1
ATOM 4439 C CA . GLY B 1 141 ? -33.485 24.316 23.799 1.00 68.88 130 GLY B CA 1
ATOM 4440 C C . GLY B 1 141 ? -33.799 23.935 25.235 1.00 69.20 130 GLY B C 1
ATOM 4441 O O . GLY B 1 141 ? -33.520 24.690 26.170 1.00 69.31 130 GLY B O 1
ATOM 4442 N N . ARG B 1 147 ? -32.077 11.835 22.877 1.00 83.48 136 ARG B N 1
ATOM 4443 C CA . ARG B 1 147 ? -30.918 11.083 22.402 1.00 83.39 136 ARG B CA 1
ATOM 4444 C C . ARG B 1 147 ? -30.950 9.677 23.008 1.00 81.87 136 ARG B C 1
ATOM 4445 O O . ARG B 1 147 ? -31.973 9.259 23.551 1.00 81.64 136 ARG B O 1
ATOM 4453 N N . ASP B 1 148 ? -29.839 8.949 22.911 1.00 80.07 137 ASP B N 1
ATOM 4454 C CA . ASP B 1 148 ? -29.763 7.595 23.461 1.00 78.71 137 ASP B CA 1
ATOM 4455 C C . ASP B 1 148 ? -28.669 7.482 24.520 1.00 77.22 137 ASP B C 1
ATOM 4456 O O . ASP B 1 148 ? -28.028 6.431 24.660 1.00 76.25 137 ASP B O 1
ATOM 4461 N N . VAL B 1 149 ? -28.456 8.569 25.257 1.00 74.98 138 VAL B N 1
ATOM 4462 C CA . VAL B 1 149 ? -27.443 8.615 26.309 1.00 71.91 138 VAL B CA 1
ATOM 4463 C C . VAL B 1 149 ? -28.140 8.787 27.656 1.00 69.80 138 VAL B C 1
ATOM 4464 O O . VAL B 1 149 ? -28.071 9.852 28.278 1.00 70.03 138 VAL B O 1
ATOM 4468 N N . ARG B 1 150 ? -28.817 7.735 28.100 1.00 66.32 139 ARG B N 1
ATOM 4469 C CA . ARG B 1 150 ? -29.529 7.780 29.365 1.00 62.90 139 ARG B CA 1
ATOM 4470 C C . ARG B 1 150 ? -28.697 7.212 30.503 1.00 59.39 139 ARG B C 1
ATOM 4471 O O . ARG B 1 150 ? -28.081 6.161 30.369 1.00 60.29 139 ARG B O 1
ATOM 4479 N N . PHE B 1 151 ? -28.678 7.923 31.622 1.00 54.86 140 PHE B N 1
ATOM 4480 C CA . PHE B 1 151 ? -27.922 7.491 32.789 1.00 51.29 140 PHE B CA 1
ATOM 4481 C C . PHE B 1 151 ? -28.880 7.265 33.942 1.00 49.55 140 PHE B C 1
ATOM 4482 O O . PHE B 1 151 ? -29.873 7.976 34.080 1.00 48.28 140 PHE B O 1
ATOM 4490 N N . SER B 1 152 ? -28.570 6.278 34.774 1.00 48.81 141 SER B N 1
ATOM 4491 C CA . SER B 1 152 ? -29.416 5.958 35.912 1.00 47.86 141 SER B CA 1
ATOM 4492 C C . SER B 1 152 ? -29.217 6.949 37.044 1.00 47.96 141 SER B C 1
ATOM 4493 O O . SER B 1 152 ? -28.274 7.752 37.042 1.00 47.79 141 SER B O 1
ATOM 4496 N N . LYS B 1 153 ? -30.112 6.861 38.020 1.00 47.18 142 LYS B N 1
ATOM 4497 C CA . LYS B 1 153 ? -30.085 7.710 39.195 1.00 47.95 142 LYS B CA 1
ATOM 4498 C C . LYS B 1 153 ? -28.735 7.572 39.897 1.00 47.26 142 LYS B C 1
ATOM 4499 O O . LYS B 1 153 ? -28.125 8.565 40.293 1.00 46.42 142 LYS B O 1
ATOM 4505 N N . ARG B 1 154 ? -28.279 6.330 40.049 1.00 46.73 143 ARG B N 1
ATOM 4506 C CA . ARG B 1 154 ? -27.010 6.052 40.704 1.00 46.06 143 ARG B CA 1
ATOM 4507 C C . ARG B 1 154 ? -25.831 6.625 39.911 1.00 43.78 143 ARG B C 1
ATOM 4508 O O . ARG B 1 154 ? -24.900 7.174 40.488 1.00 42.83 143 ARG B O 1
ATOM 4516 N N . GLU B 1 155 ? -25.870 6.493 38.590 1.00 41.94 144 GLU B N 1
ATOM 4517 C CA . GLU B 1 155 ? -24.799 7.019 37.753 1.00 40.59 144 GLU B CA 1
ATOM 4518 C C . GLU B 1 155 ? -24.710 8.539 37.904 1.00 40.04 144 GLU B C 1
ATOM 4519 O O . GLU B 1 155 ? -23.629 9.090 38.112 1.00 40.99 144 GLU B O 1
ATOM 4525 N N . LEU B 1 156 ? -25.854 9.206 37.806 1.00 39.24 145 LEU B N 1
ATOM 4526 C CA . LEU B 1 156 ? -25.913 10.658 37.924 1.00 39.21 145 LEU B CA 1
ATOM 4527 C C . LEU B 1 156 ? -25.412 11.095 39.291 1.00 39.87 145 LEU B C 1
ATOM 4528 O O . LEU B 1 156 ? -24.775 12.142 39.433 1.00 37.97 145 LEU B O 1
ATOM 4533 N N . LYS B 1 157 ? -25.712 10.284 40.300 1.00 39.11 146 LYS B N 1
ATOM 4534 C CA . LYS B 1 157 ? -25.292 10.572 41.653 1.00 39.96 146 LYS B CA 1
ATOM 4535 C C . LYS B 1 157 ? -23.762 10.614 41.671 1.00 39.81 146 LYS B C 1
ATOM 4536 O O . LYS B 1 157 ? -23.160 11.482 42.304 1.00 37.90 146 LYS B O 1
ATOM 4542 N N . GLU B 1 158 ? -23.144 9.668 40.969 1.00 39.02 147 GLU B N 1
ATOM 4543 C CA . GLU B 1 158 ? -21.694 9.593 40.907 1.00 39.10 147 GLU B CA 1
ATOM 4544 C C . GLU B 1 158 ? -21.100 10.750 40.106 1.00 38.60 147 GLU B C 1
ATOM 4545 O O . GLU B 1 158 ? -19.989 11.199 40.390 1.00 38.03 147 GLU B O 1
ATOM 4551 N N . ILE B 1 159 ? -21.846 11.237 39.119 1.00 36.51 148 ILE B N 1
ATOM 4552 C CA . ILE B 1 159 ? -21.379 12.356 38.310 1.00 37.52 148 ILE B CA 1
ATOM 4553 C C . ILE B 1 159 ? -21.314 13.620 39.177 1.00 36.50 148 IL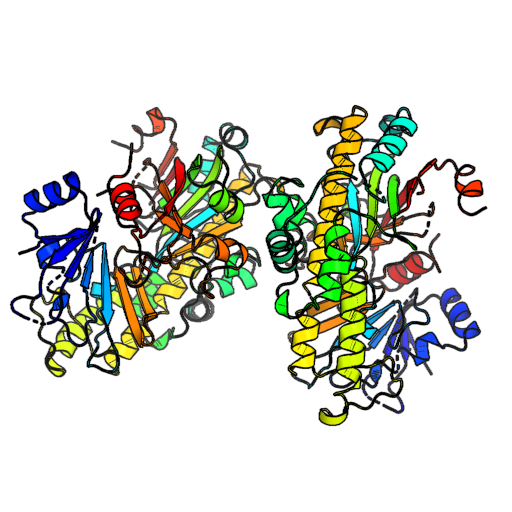E B C 1
ATOM 4554 O O . ILE B 1 159 ? -20.358 14.386 39.088 1.00 35.44 148 ILE B O 1
ATOM 4559 N N . LEU B 1 160 ? -22.309 13.811 40.041 1.00 36.58 149 LEU B N 1
ATOM 4560 C CA . LEU B 1 160 ? -22.336 14.988 40.910 1.00 36.66 149 LEU B CA 1
ATOM 4561 C C . LEU B 1 160 ? -21.120 15.041 41.825 1.00 36.69 149 LEU B C 1
ATOM 4562 O O . LEU B 1 160 ? -20.687 16.119 42.232 1.00 31.90 149 LEU B O 1
ATOM 4567 N N . LYS B 1 161 ? -20.565 13.873 42.133 1.00 36.97 150 LYS B N 1
ATOM 4568 C CA . LYS B 1 161 ? -19.393 13.799 42.994 1.00 38.44 150 LYS B CA 1
ATOM 4569 C C . LYS B 1 161 ? -18.067 13.761 42.237 1.00 37.48 150 LYS B C 1
ATOM 4570 O O . LYS B 1 161 ? -17.050 14.215 42.749 1.00 38.49 150 LYS B O 1
ATOM 4576 N N . GLU B 1 162 ? -18.071 13.222 41.023 1.00 37.31 151 GLU B N 1
ATOM 4577 C CA . GLU B 1 162 ? -16.837 13.114 40.263 1.00 37.42 151 GLU B CA 1
ATOM 4578 C C . GLU B 1 162 ? -16.619 14.134 39.167 1.00 36.37 151 GLU B C 1
ATOM 4579 O O . GLU B 1 162 ? -15.482 14.374 38.781 1.00 36.48 151 GLU B O 1
ATOM 4585 N N . GLY B 1 163 ? -17.689 14.730 38.656 1.00 35.66 152 GLY B N 1
ATOM 4586 C CA . GLY B 1 163 ? -17.520 15.700 37.595 1.00 33.27 152 GLY B CA 1
ATOM 4587 C C . GLY B 1 163 ? -17.167 15.062 36.263 1.00 33.47 152 GLY B C 1
ATOM 4588 O O . GLY B 1 163 ? -17.516 13.906 35.995 1.00 32.84 152 GLY B O 1
ATOM 4589 N N . ALA B 1 164 ? -16.456 15.812 35.429 1.00 31.41 153 ALA B N 1
ATOM 4590 C CA . ALA B 1 164 ? -16.083 15.352 34.096 1.00 31.79 153 ALA B CA 1
ATOM 4591 C C . ALA B 1 164 ? -15.319 14.027 34.006 1.00 32.25 153 ALA B C 1
ATOM 4592 O O . ALA B 1 164 ? -15.486 13.300 33.034 1.00 30.42 153 ALA B O 1
ATOM 4594 N N . GLY B 1 165 ? -14.478 13.720 34.993 1.00 32.14 154 GLY B N 1
ATOM 4595 C CA . GLY B 1 165 ? -13.721 12.473 34.961 1.00 33.28 154 GLY B CA 1
ATOM 4596 C C . GLY B 1 165 ? -14.573 11.210 34.819 1.00 34.19 154 GLY B C 1
ATOM 4597 O O . GLY B 1 165 ? -14.177 10.235 34.171 1.00 33.51 154 GLY B O 1
ATOM 4598 N N . TRP B 1 166 ? -15.750 11.223 35.431 1.00 34.45 155 TRP B N 1
ATOM 4599 C CA . TRP B 1 166 ? -16.662 10.082 35.360 1.00 34.92 155 TRP B CA 1
ATOM 4600 C C . TRP B 1 166 ? -16.939 9.715 33.897 1.00 35.74 155 TRP B C 1
ATOM 4601 O O . TRP B 1 166 ? -16.842 8.549 33.492 1.00 35.22 155 TRP B O 1
ATOM 4612 N N . LEU B 1 167 ? -17.298 10.727 33.113 1.00 34.35 156 LEU B N 1
ATOM 4613 C CA . LEU B 1 167 ? -17.611 10.541 31.706 1.00 33.38 156 LEU B CA 1
ATOM 4614 C C . LEU B 1 167 ? -16.422 10.091 30.871 1.00 34.71 156 LEU B C 1
ATOM 4615 O O . LEU B 1 167 ? -16.560 9.219 30.001 1.00 33.91 156 LEU B O 1
ATOM 4620 N N . VAL B 1 168 ? -15.262 10.693 31.120 1.00 35.00 157 VAL B N 1
ATOM 4621 C CA . VAL B 1 168 ? -14.059 10.351 30.376 1.00 36.47 157 VAL B CA 1
ATOM 4622 C C . VAL B 1 168 ? -13.730 8.876 30.579 1.00 37.99 157 VAL B C 1
ATOM 4623 O O . VAL B 1 168 ? -13.426 8.174 29.620 1.00 39.28 157 VAL B O 1
ATOM 4627 N N . LYS B 1 169 ? -13.811 8.409 31.823 1.00 40.39 158 LYS B N 1
ATOM 4628 C CA . LYS B 1 169 ? -13.515 7.013 32.147 1.00 42.82 158 LYS B CA 1
ATOM 4629 C C . LYS B 1 169 ? -14.435 6.043 31.418 1.00 43.99 158 LYS B C 1
ATOM 4630 O O . LYS B 1 169 ? -14.022 4.929 31.086 1.00 44.88 158 LYS B O 1
ATOM 4636 N N . ARG B 1 170 ? -15.681 6.461 31.185 1.00 43.68 159 ARG B N 1
ATOM 4637 C CA . ARG B 1 170 ? -16.654 5.625 30.484 1.00 43.00 159 ARG B CA 1
ATOM 4638 C C . ARG B 1 170 ? -16.601 5.845 28.980 1.00 41.78 159 ARG B C 1
ATOM 4639 O O . ARG B 1 170 ? -17.527 5.467 28.268 1.00 40.70 159 ARG B O 1
ATOM 4647 N N . GLY B 1 171 ? -15.538 6.488 28.504 1.00 41.25 160 GLY B N 1
ATOM 4648 C CA . GLY B 1 171 ? -15.394 6.718 27.074 1.00 39.09 160 GLY B CA 1
ATOM 4649 C C . GLY B 1 171 ? -16.010 7.960 26.456 1.00 38.73 160 GLY B C 1
ATOM 4650 O O . GLY B 1 171 ? -15.932 8.147 25.246 1.00 38.30 160 GLY B O 1
ATOM 4651 N N . TYR B 1 172 ? -16.627 8.815 27.260 1.00 38.42 161 TYR B N 1
ATOM 4652 C CA . TYR B 1 172 ? -17.232 10.035 26.732 1.00 37.17 161 TYR B CA 1
ATOM 4653 C C . TYR B 1 172 ? -16.213 11.176 26.740 1.00 36.39 161 TYR B C 1
ATOM 4654 O O . TYR B 1 172 ? -16.487 12.279 27.213 1.00 37.09 161 TYR B O 1
ATOM 4663 N N . GLY B 1 173 ? -15.025 10.898 26.229 1.00 36.44 162 GLY B N 1
ATOM 4664 C CA . GLY B 1 173 ? -13.994 11.914 26.170 1.00 35.99 162 GLY B CA 1
ATOM 4665 C C . GLY B 1 173 ? -12.669 11.267 25.856 1.00 35.44 162 GLY B C 1
ATOM 4666 O O . GLY B 1 173 ? -12.621 10.073 25.560 1.00 35.28 162 GLY B O 1
ATOM 4667 N N . TYR B 1 174 ? -11.604 12.060 25.887 1.00 34.95 163 TYR B N 1
ATOM 4668 C CA . TYR B 1 174 ? -10.255 11.561 25.651 1.00 33.61 163 TYR B CA 1
ATOM 4669 C C . TYR B 1 174 ? -9.590 11.655 27.010 1.00 34.26 163 TYR B C 1
ATOM 4670 O O . TYR B 1 174 ? -9.897 12.559 27.787 1.00 33.85 163 TYR B O 1
ATOM 4679 N N . PRO B 1 175 ? -8.666 10.735 27.316 1.00 34.92 164 PRO B N 1
ATOM 4680 C CA . PRO B 1 175 ? -7.961 10.732 28.606 1.00 35.32 164 PRO B CA 1
ATOM 4681 C C . PRO B 1 175 ? -7.380 12.106 28.984 1.00 35.97 164 PRO B C 1
ATOM 4682 O O . PRO B 1 175 ? -7.502 12.544 30.122 1.00 36.02 164 PRO B O 1
ATOM 4686 N N . GLU B 1 176 ? -6.772 12.790 28.016 1.00 36.89 165 GLU B N 1
ATOM 4687 C CA . GLU B 1 176 ? -6.168 14.105 28.254 1.00 38.10 165 GLU B CA 1
ATOM 4688 C C . GLU B 1 176 ? -7.138 15.274 28.548 1.00 36.29 165 GLU B C 1
ATOM 4689 O O . GLU B 1 176 ? -6.702 16.364 28.936 1.00 33.52 165 GLU B O 1
ATOM 4695 N N . ASP B 1 177 ? -8.438 15.053 28.372 1.00 32.59 166 ASP B N 1
ATOM 4696 C CA . ASP B 1 177 ? -9.417 16.119 28.599 1.00 32.65 166 ASP B CA 1
ATOM 4697 C C . ASP B 1 177 ? -9.368 16.702 30.005 1.00 32.28 166 ASP B C 1
ATOM 4698 O O . ASP B 1 177 ? -9.304 17.921 30.187 1.00 32.42 166 ASP B O 1
ATOM 4703 N N . VAL B 1 178 ? -9.395 15.810 30.987 1.00 29.74 167 VAL B N 1
ATOM 4704 C CA . VAL B 1 178 ? -9.414 16.180 32.392 1.00 30.18 167 VAL B CA 1
ATOM 4705 C C . VAL B 1 178 ? -8.336 17.140 32.881 1.00 30.24 167 VAL B C 1
ATOM 4706 O O . VAL B 1 178 ? -8.638 18.057 33.647 1.00 29.74 167 VAL B O 1
ATOM 4710 N N . ARG B 1 179 ? -7.088 16.934 32.464 1.00 28.90 168 ARG B N 1
ATOM 4711 C CA . ARG B 1 179 ? -6.007 17.807 32.909 1.00 30.87 168 ARG B CA 1
ATOM 4712 C C . ARG B 1 179 ? -6.199 19.262 32.486 1.00 30.27 168 ARG B C 1
ATOM 4713 O O . ARG B 1 179 ? -5.608 20.169 33.076 1.00 28.63 168 ARG B O 1
ATOM 4721 N N . PHE B 1 180 ? -7.009 19.493 31.458 1.00 29.44 169 PHE B N 1
ATOM 4722 C CA . PHE B 1 180 ? -7.200 20.857 30.996 1.00 28.54 169 PHE B CA 1
ATOM 4723 C C . PHE B 1 180 ? -8.541 21.491 31.357 1.00 27.08 169 PHE B C 1
ATOM 4724 O O . PHE B 1 180 ? -9.024 22.404 30.680 1.00 25.47 169 PHE B O 1
ATOM 4732 N N . ILE B 1 181 ? -9.132 20.995 32.436 1.00 25.13 170 ILE B N 1
ATOM 4733 C CA . ILE B 1 181 ? -10.371 21.547 32.935 1.00 26.69 170 ILE B CA 1
ATOM 4734 C C . ILE B 1 181 ? -10.014 22.191 34.271 1.00 29.10 170 ILE B C 1
ATOM 4735 O O . ILE B 1 181 ? -9.178 21.672 35.004 1.00 30.48 170 ILE B O 1
ATOM 4740 N N . GLU B 1 182 ? -10.643 23.317 34.580 1.00 29.72 171 GLU B N 1
ATOM 4741 C CA . GLU B 1 182 ? -10.427 24.002 35.852 1.00 32.32 171 GLU B CA 1
ATOM 4742 C C . GLU B 1 182 ? -10.765 22.998 36.970 1.00 32.88 171 GLU B C 1
ATOM 4743 O O . GLU B 1 182 ? -11.819 22.351 36.934 1.00 32.40 171 GLU B O 1
ATOM 4749 N N . SER B 1 183 ? -9.868 22.873 37.947 1.00 31.95 172 SER B N 1
ATOM 4750 C CA . SER B 1 183 ? -10.043 21.942 39.063 1.00 32.95 172 SER B CA 1
ATOM 4751 C C . SER B 1 183 ? -10.146 20.501 38.570 1.00 32.81 172 SER B C 1
ATOM 4752 O O . SER B 1 183 ? -10.671 19.644 39.272 1.00 32.81 172 SER B O 1
ATOM 4755 N N . GLN B 1 184 ? -9.644 20.241 37.366 1.00 33.59 173 GLN B N 1
ATOM 4756 C CA . GLN B 1 184 ? -9.705 18.910 36.779 1.00 33.78 173 GLN B CA 1
ATOM 4757 C C . GLN B 1 184 ? -11.170 18.485 36.679 1.00 33.71 173 GLN B C 1
ATOM 4758 O O . GLN B 1 184 ? -11.488 17.298 36.736 1.00 31.86 173 GLN B O 1
ATOM 4764 N N . GLY B 1 185 ? -12.053 19.478 36.556 1.00 33.21 174 GLY B N 1
ATOM 4765 C CA . GLY B 1 185 ? -13.472 19.225 36.414 1.00 31.08 174 GLY B CA 1
ATOM 4766 C C . GLY B 1 185 ? -14.136 18.558 37.597 1.00 33.76 174 GLY B C 1
ATOM 4767 O O . GLY B 1 185 ? -15.069 17.766 37.411 1.00 31.98 174 GLY B O 1
ATOM 4768 N N . ARG B 1 186 ? -13.679 18.887 38.808 1.00 31.63 175 ARG B N 1
ATOM 4769 C CA . ARG B 1 186 ? -14.249 18.299 40.010 1.00 32.34 175 ARG B CA 1
ATOM 4770 C C . ARG B 1 186 ? -14.040 19.105 41.281 1.00 32.03 175 ARG B C 1
ATOM 4771 O O . ARG B 1 186 ? -12.931 19.151 41.813 1.00 33.46 175 ARG B O 1
ATOM 4779 N N . LEU B 1 187 ? -15.093 19.755 41.764 1.00 31.81 176 LEU B N 1
ATOM 4780 C CA . LEU B 1 187 ? -14.999 20.488 43.017 1.00 33.68 176 LEU B CA 1
ATOM 4781 C C . LEU B 1 187 ? -15.062 19.399 44.089 1.00 35.53 176 LEU B C 1
ATOM 4782 O O . LEU B 1 187 ? -15.985 18.582 44.114 1.00 32.66 176 LEU B O 1
ATOM 4787 N N . PRO B 1 188 ? -14.070 19.374 44.988 1.00 38.46 177 PRO B N 1
ATOM 4788 C CA . PRO B 1 188 ? -13.987 18.379 46.058 1.00 39.95 177 PRO B CA 1
ATOM 4789 C C . PRO B 1 188 ? -15.095 18.214 47.087 1.00 41.23 177 PRO B C 1
ATOM 4790 O O . PRO B 1 188 ? -15.331 17.099 47.538 1.00 43.62 177 PRO B O 1
ATOM 4794 N N . TRP B 1 189 ? -15.787 19.277 47.471 1.00 42.25 178 TRP B N 1
ATOM 4795 C CA . TRP B 1 189 ? -16.796 19.097 48.521 1.00 45.78 178 TRP B CA 1
ATOM 4796 C C . TRP B 1 189 ? -18.223 18.709 48.120 1.00 43.96 178 TRP B C 1
ATOM 4797 O O . TRP B 1 189 ? -19.155 18.818 48.923 1.00 42.63 178 TRP B O 1
ATOM 4808 N N . ALA B 1 190 ? -18.379 18.223 46.893 1.00 40.77 179 ALA B N 1
ATOM 4809 C CA . ALA B 1 190 ? -19.684 17.831 46.390 1.00 38.79 179 ALA B CA 1
ATOM 4810 C C . ALA B 1 190 ? -20.359 16.728 47.205 1.00 39.42 179 ALA B C 1
ATOM 4811 O O . ALA B 1 190 ? -19.763 15.689 47.497 1.00 39.66 179 ALA B O 1
ATOM 4813 N N . ASN B 1 191 ? -21.619 16.961 47.558 1.00 38.84 180 ASN B N 1
ATOM 4814 C CA . ASN B 1 191 ? -22.405 15.986 48.294 1.00 36.25 180 ASN B CA 1
ATOM 4815 C C . ASN B 1 191 ? -23.831 15.993 47.762 1.00 36.07 180 ASN B C 1
ATOM 4816 O O . ASN B 1 191 ? -24.632 16.856 48.110 1.00 34.63 180 ASN B O 1
ATOM 4821 N N . PRO B 1 192 ? -24.166 15.018 46.906 1.00 37.24 181 PRO B N 1
ATOM 4822 C CA . PRO B 1 192 ? -25.501 14.894 46.311 1.00 36.70 181 PRO B CA 1
ATOM 4823 C C . PRO B 1 192 ? -26.631 14.976 47.334 1.00 37.24 181 PRO B C 1
ATOM 4824 O O . PRO B 1 192 ? -27.720 15.444 47.014 1.00 39.84 181 PRO B O 1
ATOM 4828 N N . ASP B 1 193 ? -26.377 14.517 48.560 1.00 37.66 182 ASP B N 1
ATOM 4829 C CA . ASP B 1 193 ? -27.384 14.557 49.622 1.00 38.50 182 ASP B CA 1
ATOM 4830 C C . ASP B 1 193 ? -27.913 15.964 49.894 1.00 38.68 182 ASP B C 1
ATOM 4831 O O . ASP B 1 193 ? -29.047 16.131 50.354 1.00 37.09 182 ASP B O 1
ATOM 4836 N N . LYS B 1 194 ? -27.082 16.970 49.630 1.00 36.81 183 LYS B N 1
ATOM 4837 C CA . LYS B 1 194 ? -27.463 18.349 49.890 1.00 35.61 183 LYS B CA 1
ATOM 4838 C C . LYS B 1 194 ? -28.246 18.970 48.736 1.00 34.45 183 LYS B C 1
ATOM 4839 O O . LYS B 1 194 ? -28.777 20.075 48.851 1.00 31.93 183 LYS B O 1
ATOM 4845 N N . VAL B 1 195 ? -28.303 18.255 47.620 1.00 34.65 184 VAL B N 1
ATOM 4846 C CA . VAL B 1 195 ? -29.057 18.717 46.459 1.00 34.58 184 VAL B CA 1
ATOM 4847 C C . VAL B 1 195 ? -30.485 18.201 46.630 1.00 35.31 184 VAL B C 1
ATOM 4848 O O . VAL B 1 195 ? -30.686 17.014 46.847 1.00 35.35 184 VAL B O 1
ATOM 4852 N N . SER B 1 196 ? -31.473 19.083 46.534 1.00 36.23 185 SER B N 1
ATOM 4853 C CA . SER B 1 196 ? -32.855 18.663 46.725 1.00 37.75 185 SER B CA 1
ATOM 4854 C C . SER B 1 196 ? -33.353 17.700 45.662 1.00 38.51 185 SER B C 1
ATOM 4855 O O . SER B 1 196 ? -32.893 17.708 44.516 1.00 37.45 185 SER B O 1
ATOM 4858 N N . GLU B 1 197 ? -34.302 16.859 46.062 1.00 40.82 186 GLU B N 1
ATOM 4859 C CA . GLU B 1 197 ? -34.902 15.889 45.161 1.00 41.85 186 GLU B CA 1
ATOM 4860 C C . GLU B 1 197 ? -35.372 16.592 43.897 1.00 39.79 186 GLU B C 1
ATOM 4861 O O . GLU B 1 197 ? -35.111 16.135 42.791 1.00 40.15 186 GLU B O 1
ATOM 4867 N N . ARG B 1 198 ? -36.060 17.714 44.062 1.00 39.06 187 ARG B N 1
ATOM 4868 C CA . ARG B 1 198 ? -36.561 18.455 42.915 1.00 39.53 187 ARG B CA 1
ATOM 4869 C C . ARG B 1 198 ? -35.452 18.904 41.952 1.00 39.55 187 ARG B C 1
ATOM 4870 O O . ARG B 1 198 ? -35.608 18.846 40.727 1.00 38.71 187 ARG B O 1
ATOM 4878 N N . ALA B 1 199 ? -34.335 19.365 42.502 1.00 37.82 188 ALA B N 1
ATOM 4879 C CA . ALA B 1 199 ? -33.223 19.802 41.662 1.00 36.43 188 ALA B CA 1
ATOM 4880 C C . ALA B 1 199 ? -32.571 18.594 40.976 1.00 34.54 188 ALA B C 1
ATOM 4881 O O . ALA B 1 199 ? -32.234 18.643 39.793 1.00 32.90 188 ALA B O 1
ATOM 4883 N N . PHE B 1 200 ? -32.396 17.507 41.719 1.00 35.40 189 PHE B N 1
ATOM 4884 C CA . PHE B 1 200 ? -31.781 16.309 41.160 1.00 37.65 189 PHE B CA 1
ATOM 4885 C C . PHE B 1 200 ? -32.628 15.669 40.060 1.00 39.07 189 PHE B C 1
ATOM 4886 O O . PHE B 1 200 ? -32.112 15.308 39.001 1.00 39.87 189 PHE B O 1
ATOM 4894 N N . GLU B 1 201 ? -33.928 15.544 40.311 1.00 40.52 190 GLU B N 1
ATOM 4895 C CA . GLU B 1 201 ? -34.870 14.938 39.365 1.00 42.73 190 GLU B CA 1
ATOM 4896 C C . GLU B 1 201 ? -35.071 15.705 38.065 1.00 44.87 190 GLU B C 1
ATOM 4897 O O . GLU B 1 201 ? -34.818 15.193 36.977 1.00 44.41 190 GLU B O 1
ATOM 4903 N N . ARG B 1 202 ? -35.530 16.941 38.177 1.00 47.49 191 ARG B N 1
ATOM 4904 C CA . ARG B 1 202 ? -35.784 17.739 36.993 1.00 50.10 191 ARG B CA 1
ATOM 4905 C C . ARG B 1 202 ? -34.524 18.161 36.241 1.00 49.97 191 ARG B C 1
ATOM 4906 O O . ARG B 1 202 ? -34.574 18.416 35.036 1.00 49.59 191 ARG B O 1
ATOM 4914 N N . GLY B 1 203 ? -33.402 18.240 36.950 1.00 49.12 192 GLY B N 1
ATOM 4915 C CA . GLY B 1 203 ? -32.169 18.672 36.322 1.00 47.99 192 GLY B CA 1
ATOM 4916 C C . GLY B 1 203 ? -31.246 17.597 35.781 1.00 48.20 192 GLY B C 1
ATOM 4917 O O . GLY B 1 203 ? -30.951 17.588 34.587 1.00 49.62 192 GLY B O 1
ATOM 4918 N N . ALA B 1 204 ? -30.784 16.698 36.646 1.00 47.27 193 ALA B N 1
ATOM 4919 C CA . ALA B 1 204 ? -29.862 15.633 36.245 1.00 49.21 193 ALA B CA 1
ATOM 4920 C C . ALA B 1 204 ? -30.053 15.085 34.824 1.00 48.88 193 ALA B C 1
ATOM 4921 O O . ALA B 1 204 ? -29.114 15.089 34.033 1.00 49.64 193 ALA B O 1
ATOM 4923 N N . PRO B 1 205 ? -31.269 14.623 34.476 1.00 49.81 194 PRO B N 1
ATOM 4924 C CA . PRO B 1 205 ? -31.547 14.078 33.136 1.00 49.12 194 PRO B CA 1
ATOM 4925 C C . PRO B 1 205 ? -31.311 15.031 31.958 1.00 49.46 194 PRO B C 1
ATOM 4926 O O . PRO B 1 205 ? -31.391 14.614 30.802 1.00 50.50 194 PRO B O 1
ATOM 4930 N N . GLN B 1 206 ? -31.030 16.304 32.243 1.00 46.84 195 GLN B N 1
ATOM 4931 C CA . GLN B 1 206 ? -30.773 17.280 31.181 1.00 44.26 195 GLN B CA 1
ATOM 4932 C C . GLN B 1 206 ? -29.289 17.293 30.842 1.00 42.52 195 GLN B C 1
ATOM 4933 O O . GLN B 1 206 ? -28.810 18.202 30.174 1.00 43.93 195 GLN B O 1
ATOM 4939 N N . ILE B 1 207 ? -28.555 16.293 31.311 1.00 41.11 196 ILE B N 1
ATOM 4940 C CA . ILE B 1 207 ? -27.128 16.249 31.048 1.00 38.65 196 ILE B CA 1
ATOM 4941 C C . ILE B 1 207 ? -26.885 16.110 29.542 1.00 37.92 196 ILE B C 1
ATOM 4942 O O . ILE B 1 207 ? -27.578 15.363 28.858 1.00 36.11 196 ILE B O 1
ATOM 4947 N N . GLY B 1 208 ? -25.907 16.849 29.029 1.00 36.82 197 GLY B N 1
ATOM 4948 C CA . GLY B 1 208 ? -25.604 16.789 27.615 1.00 36.62 197 GLY B CA 1
ATOM 4949 C C . GLY B 1 208 ? -26.453 17.718 26.768 1.00 36.60 197 GLY B C 1
ATOM 4950 O O . GLY B 1 208 ? -26.698 17.440 25.592 1.00 38.27 197 GLY B O 1
ATOM 4951 N N . THR B 1 209 ? -26.914 18.820 27.346 1.00 34.75 198 THR B N 1
ATOM 4952 C CA . THR B 1 209 ? -27.740 19.757 26.593 1.00 34.21 198 THR B CA 1
ATOM 4953 C C . THR B 1 209 ? -27.302 21.191 26.879 1.00 35.97 198 THR B C 1
ATOM 4954 O O . THR B 1 209 ? -26.815 21.498 27.972 1.00 36.09 198 THR B O 1
ATOM 4958 N N . LEU B 1 210 ? -27.481 22.065 25.896 1.00 35.56 199 LEU B N 1
ATOM 4959 C CA . LEU B 1 210 ? -27.091 23.463 26.015 1.00 36.68 199 LEU B CA 1
ATOM 4960 C C . LEU B 1 210 ? -28.015 24.309 26.873 1.00 37.40 199 LEU B C 1
ATOM 4961 O O . LEU B 1 210 ? -27.567 25.223 27.568 1.00 34.91 199 LEU B O 1
ATOM 4966 N N . GLY B 1 211 ? -29.305 24.007 26.822 1.00 39.28 200 GLY B N 1
ATOM 4967 C CA . GLY B 1 211 ? -30.260 24.791 27.580 1.00 42.26 200 GLY B CA 1
ATOM 4968 C C . GLY B 1 211 ? -30.537 26.054 26.784 1.00 44.64 200 GLY B C 1
ATOM 4969 O O . GLY B 1 211 ? -30.111 26.173 25.632 1.00 42.81 200 GLY B O 1
ATOM 4970 N N . SER B 1 212 ? -31.233 27.010 27.386 1.00 48.13 201 SER B N 1
ATOM 4971 C CA . SER B 1 212 ? -31.551 28.242 26.675 1.00 52.06 201 SER B CA 1
ATOM 4972 C C . SER B 1 212 ? -30.809 29.445 27.228 1.00 53.41 201 SER B C 1
ATOM 4973 O O . SER B 1 212 ? -29.697 29.326 27.735 1.00 54.97 201 SER B O 1
ATOM 4976 N N . GLY B 1 213 ? -31.434 30.611 27.130 1.00 54.71 202 GLY B N 1
ATOM 4977 C CA . GLY B 1 213 ? -30.802 31.815 27.625 1.00 54.24 202 GLY B CA 1
ATOM 4978 C C . GLY B 1 213 ? -29.596 32.158 26.777 1.00 54.31 202 GLY B C 1
ATOM 4979 O O . GLY B 1 213 ? -29.622 32.011 25.550 1.00 53.92 202 GLY B O 1
ATOM 4980 N N . ASN B 1 214 ? -28.535 32.610 27.435 1.00 53.77 203 ASN B N 1
ATOM 4981 C CA . ASN B 1 214 ? -27.311 32.985 26.747 1.00 54.38 203 ASN B CA 1
ATOM 4982 C C . ASN B 1 214 ? -26.393 31.791 26.482 1.00 51.71 203 ASN B C 1
ATOM 4983 O O . ASN B 1 214 ? -25.185 31.960 26.341 1.00 52.15 203 ASN B O 1
ATOM 4988 N N . HIS B 1 215 ? -26.967 30.592 26.407 1.00 48.39 204 HIS B N 1
ATOM 4989 C CA . HIS B 1 215 ? -26.179 29.389 26.163 1.00 45.79 204 HIS B CA 1
ATOM 4990 C C . HIS B 1 215 ? -26.099 29.027 24.699 1.00 44.06 204 HIS B C 1
ATOM 4991 O O . HIS B 1 215 ? -27.057 29.212 23.938 1.00 44.73 204 HIS B O 1
ATOM 4998 N N . PHE B 1 216 ? -24.955 28.482 24.310 1.00 40.22 205 PHE B N 1
ATOM 4999 C CA . PHE B 1 216 ? -24.759 28.112 22.928 1.00 37.37 205 PHE B CA 1
ATOM 5000 C C . PHE B 1 216 ? -23.450 27.388 22.737 1.00 36.25 205 PHE B C 1
ATOM 5001 O O . PHE B 1 216 ? -22.656 27.214 23.665 1.00 34.49 205 PHE B O 1
ATOM 5009 N N . LEU B 1 217 ? -23.236 26.994 21.494 1.00 34.23 206 LEU B N 1
ATOM 5010 C CA . LEU B 1 217 ? -22.029 26.329 21.075 1.00 34.31 206 LEU B CA 1
ATOM 5011 C C . LEU B 1 217 ? -21.733 27.033 19.759 1.00 34.11 206 LEU B C 1
ATOM 5012 O O . LEU B 1 217 ? -22.660 27.422 19.037 1.00 33.18 206 LEU B O 1
ATOM 5017 N N . GLU B 1 218 ? -20.461 27.276 19.467 1.00 32.85 207 GLU B N 1
ATOM 5018 C CA . GLU B 1 218 ? -20.144 27.889 18.195 1.00 32.16 207 GLU B CA 1
ATOM 5019 C C . GLU B 1 218 ? -18.806 27.452 17.646 1.00 31.03 207 GLU B C 1
ATOM 5020 O O . GLU B 1 218 ? -17.820 27.327 18.384 1.00 29.98 207 GLU B O 1
ATOM 5026 N N . VAL B 1 219 ? -18.797 27.157 16.347 1.00 29.63 208 VAL B N 1
ATOM 5027 C CA . VAL B 1 219 ? -17.578 26.759 15.653 1.00 28.53 208 VAL B CA 1
ATOM 5028 C C . VAL B 1 219 ? -17.011 28.077 15.172 1.00 28.67 208 VAL B C 1
ATOM 5029 O O . VAL B 1 219 ? -17.728 28.896 14.610 1.00 30.13 208 VAL B O 1
ATOM 5033 N N . GLN B 1 220 ? -15.721 28.281 15.389 1.00 28.41 209 GLN B N 1
ATOM 5034 C CA . GLN B 1 220 ? -15.090 29.535 15.028 1.00 27.15 209 GLN B CA 1
ATOM 5035 C C . GLN B 1 220 ? -13.721 29.278 14.423 1.00 27.76 209 GLN B C 1
ATOM 5036 O O . GLN B 1 220 ? -13.267 28.1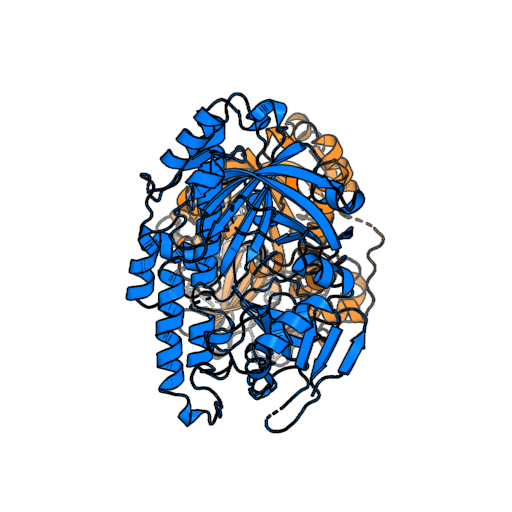38 14.308 1.00 27.84 209 GLN B O 1
ATOM 5042 N N . TYR B 1 221 ? -13.058 30.355 14.038 1.00 26.46 210 TYR B N 1
ATOM 5043 C CA . TYR B 1 221 ? -11.688 30.237 13.580 1.00 27.19 210 TYR B CA 1
ATOM 5044 C C . TYR B 1 221 ? -10.938 31.400 14.207 1.00 24.78 210 TYR B C 1
ATOM 5045 O O . TYR B 1 221 ? -11.529 32.437 14.513 1.00 25.08 210 TYR B O 1
ATOM 5054 N N . VAL B 1 222 ? -9.640 31.207 14.405 1.00 25.57 211 VAL B N 1
ATOM 5055 C CA . VAL B 1 222 ? -8.767 32.220 14.978 1.00 24.45 211 VAL B CA 1
ATOM 5056 C C . VAL B 1 222 ? -8.435 33.240 13.890 1.00 25.02 211 VAL B C 1
ATOM 5057 O O . VAL B 1 222 ? -7.827 32.890 12.872 1.00 23.97 211 VAL B O 1
ATOM 5061 N N . ASP B 1 223 ? -8.844 34.495 14.064 1.00 26.80 212 ASP B N 1
ATOM 5062 C CA . ASP B 1 223 ? -8.514 35.448 13.025 1.00 27.13 212 ASP B CA 1
ATOM 5063 C C . ASP B 1 223 ? -7.365 36.370 13.397 1.00 28.39 212 ASP B C 1
ATOM 5064 O O . ASP B 1 223 ? -6.876 37.115 12.555 1.00 28.83 212 ASP B O 1
ATOM 5069 N N . GLU B 1 224 ? -6.905 36.294 14.644 1.00 28.26 213 GLU B N 1
ATOM 5070 C CA . GLU B 1 224 ? -5.776 37.115 15.067 1.00 30.03 213 GLU B CA 1
ATOM 5071 C C . GLU B 1 224 ? -5.076 36.583 16.316 1.00 28.45 213 GLU B C 1
ATOM 5072 O O . GLU B 1 224 ? -5.726 36.128 17.253 1.00 29.18 213 GLU B O 1
ATOM 5078 N N . VAL B 1 225 ? -3.747 36.629 16.307 1.00 26.68 214 VAL B N 1
ATOM 5079 C CA . VAL B 1 225 ? -2.947 36.202 17.437 1.00 27.78 214 VAL B CA 1
ATOM 5080 C C . VAL B 1 225 ? -2.215 37.438 17.982 1.00 29.62 214 VAL B C 1
ATOM 5081 O O . VAL B 1 225 ? -1.546 38.151 17.232 1.00 28.99 214 VAL B O 1
ATOM 5085 N N . TYR B 1 226 ? -2.334 37.676 19.288 1.00 29.01 215 TYR B N 1
ATOM 5086 C CA . TYR B 1 226 ? -1.725 38.848 19.912 1.00 29.94 215 TYR B CA 1
ATOM 5087 C C . TYR B 1 226 ? -0.456 38.600 20.701 1.00 30.49 215 TYR B C 1
ATOM 5088 O O . TYR B 1 226 ? 0.318 39.521 20.955 1.00 30.48 215 TYR B O 1
ATOM 5097 N N . ASP B 1 227 ? -0.275 37.362 21.135 1.00 30.70 216 ASP B N 1
ATOM 5098 C CA . ASP B 1 227 ? 0.879 36.994 21.935 1.00 30.35 216 ASP B CA 1
ATOM 5099 C C . ASP B 1 227 ? 1.369 35.677 21.366 1.00 30.64 216 ASP B C 1
ATOM 5100 O O . ASP B 1 227 ? 0.727 34.635 21.546 1.00 28.46 216 ASP B O 1
ATOM 5105 N N . GLU B 1 228 ? 2.499 35.717 20.673 1.00 30.12 217 GLU B N 1
ATOM 5106 C CA . GLU B 1 228 ? 2.997 34.516 20.054 1.00 32.70 217 GLU B CA 1
ATOM 5107 C C . GLU B 1 228 ? 3.452 33.429 21.013 1.00 32.40 217 GLU B C 1
ATOM 5108 O O . GLU B 1 228 ? 3.188 32.250 20.774 1.00 30.47 217 GLU B O 1
ATOM 5114 N N . GLU B 1 229 ? 4.127 33.814 22.088 1.00 31.25 218 GLU B N 1
ATOM 5115 C CA . GLU B 1 229 ? 4.588 32.835 23.057 1.00 33.65 218 GLU B CA 1
ATOM 5116 C C . GLU B 1 229 ? 3.378 32.142 23.686 1.00 33.74 218 GLU B C 1
ATOM 5117 O O . GLU B 1 229 ? 3.367 30.914 23.846 1.00 33.76 218 GLU B O 1
ATOM 5123 N N . ALA B 1 230 ? 2.355 32.916 24.043 1.00 29.29 219 ALA B N 1
ATOM 5124 C CA . ALA B 1 230 ? 1.184 32.317 24.657 1.00 28.22 219 ALA B CA 1
ATOM 5125 C C . ALA B 1 230 ? 0.357 31.461 23.674 1.00 26.85 219 ALA B C 1
ATOM 5126 O O . ALA B 1 230 ? -0.219 30.459 24.063 1.00 26.78 219 ALA B O 1
ATOM 5128 N N . ALA B 1 231 ? 0.302 31.847 22.408 1.00 25.11 220 ALA B N 1
ATOM 5129 C CA . ALA B 1 231 ? -0.471 31.083 21.437 1.00 25.46 220 ALA B CA 1
ATOM 5130 C C . ALA B 1 231 ? 0.230 29.747 21.135 1.00 27.58 220 ALA B C 1
ATOM 5131 O O . ALA B 1 231 ? -0.420 28.714 20.890 1.00 26.20 220 ALA B O 1
ATOM 5133 N N . LEU B 1 232 ? 1.558 29.772 21.157 1.00 27.54 221 LEU B N 1
ATOM 5134 C CA . LEU B 1 232 ? 2.345 28.563 20.931 1.00 29.28 221 LEU B CA 1
ATOM 5135 C C . LEU B 1 232 ? 2.087 27.578 22.073 1.00 28.46 221 LEU B C 1
ATOM 5136 O O . LEU B 1 232 ? 1.854 26.394 21.846 1.00 29.13 221 LEU B O 1
ATOM 5141 N N . ALA B 1 233 ? 2.124 28.082 23.302 1.00 28.87 222 ALA B N 1
ATOM 5142 C CA . ALA B 1 233 ? 1.894 27.263 24.489 1.00 27.20 222 ALA B CA 1
ATOM 5143 C C . ALA B 1 233 ? 0.465 26.757 24.565 1.00 26.97 222 ALA B C 1
ATOM 5144 O O . ALA B 1 233 ? 0.238 25.625 24.975 1.00 27.52 222 ALA B O 1
ATOM 5146 N N . PHE B 1 234 ? -0.498 27.599 24.184 1.00 26.54 223 PHE B N 1
ATOM 5147 C CA . PHE B 1 234 ? -1.921 27.219 24.205 1.00 26.17 223 PHE B CA 1
ATOM 5148 C C . PHE B 1 234 ? -2.326 26.343 22.999 1.00 26.67 223 PHE B C 1
ATOM 5149 O O . PHE B 1 234 ? -3.339 25.644 23.044 1.00 25.34 223 PHE B O 1
ATOM 5157 N N . GLY B 1 235 ? -1.557 26.428 21.913 1.00 27.14 224 GLY B N 1
ATOM 5158 C CA . GLY B 1 235 ? -1.855 25.663 20.709 1.00 27.52 224 GLY B CA 1
ATOM 5159 C C . GLY B 1 235 ? -2.830 26.384 19.784 1.00 28.55 224 GLY B C 1
ATOM 5160 O O . GLY B 1 235 ? -3.724 25.761 19.203 1.00 29.05 224 GLY B O 1
ATOM 5161 N N . LEU B 1 236 ? -2.669 27.696 19.652 1.00 26.37 225 LEU B N 1
ATOM 5162 C CA . LEU B 1 236 ? -3.521 28.503 18.793 1.00 27.88 225 LEU B CA 1
ATOM 5163 C C . LEU B 1 236 ? -2.688 29.083 17.661 1.00 29.87 225 LEU B C 1
ATOM 5164 O O . LEU B 1 236 ? -1.515 29.431 17.861 1.00 30.88 225 LEU B O 1
ATOM 5169 N N . PHE B 1 237 ? -3.291 29.164 16.473 1.00 28.69 226 PHE B N 1
ATOM 5170 C CA . PHE B 1 237 ? -2.638 29.732 15.302 1.00 27.39 226 PHE B CA 1
ATOM 5171 C C . PHE B 1 237 ? -3.707 30.345 14.410 1.00 27.56 226 PHE B C 1
ATOM 5172 O O . PHE B 1 237 ? -4.852 29.883 14.373 1.00 25.82 226 PHE B O 1
ATOM 5180 N N . LYS B 1 238 ? -3.344 31.401 13.696 1.00 27.29 227 LYS B N 1
ATOM 5181 C CA . LYS B 1 238 ? -4.305 32.071 12.843 1.00 29.12 227 LYS B CA 1
ATOM 5182 C C . LYS B 1 238 ? -4.918 31.139 11.799 1.00 29.92 227 LYS B C 1
ATOM 5183 O O . LYS B 1 238 ? -4.203 30.431 11.097 1.00 28.46 227 LYS B O 1
ATOM 5189 N N . GLY B 1 239 ? -6.247 31.136 11.705 1.00 29.56 228 GLY B N 1
ATOM 5190 C CA . GLY B 1 239 ? -6.904 30.273 10.732 1.00 29.71 228 GLY B CA 1
ATOM 5191 C C . GLY B 1 239 ? -7.383 28.965 11.331 1.00 31.23 228 GLY B C 1
ATOM 5192 O O . GLY B 1 239 ? -8.142 28.224 10.702 1.00 32.90 228 GLY B O 1
ATOM 5193 N N . GLN B 1 240 ? -6.942 28.674 12.551 1.00 29.82 229 GLN B N 1
ATOM 5194 C CA . GLN B 1 240 ? -7.336 27.447 13.236 1.00 28.47 229 GLN B CA 1
ATOM 5195 C C . GLN B 1 240 ? -8.812 27.446 13.620 1.00 27.63 229 GLN B C 1
ATOM 5196 O O . GLN B 1 240 ? -9.366 28.468 14.020 1.00 27.11 229 GLN B O 1
ATOM 5202 N N . VAL B 1 241 ? -9.440 26.282 13.499 1.00 27.20 230 VAL B N 1
ATOM 5203 C CA . VAL B 1 241 ? -10.848 26.116 13.836 1.00 25.08 230 VAL B CA 1
ATOM 5204 C C . VAL B 1 241 ? -10.941 25.723 15.303 1.00 25.70 230 VAL B C 1
ATOM 5205 O O . VAL B 1 241 ? -10.210 24.866 15.773 1.00 24.69 230 VAL B O 1
ATOM 5209 N N . THR B 1 242 ? -11.830 26.382 16.033 1.00 25.98 231 THR B N 1
ATOM 5210 C CA . THR B 1 242 ? -12.020 26.087 17.441 1.00 23.84 231 THR B CA 1
ATOM 5211 C C . THR B 1 242 ? -13.514 25.956 17.646 1.00 22.62 231 THR B C 1
ATOM 5212 O O . THR B 1 242 ? -14.289 26.319 16.777 1.00 23.51 231 THR B O 1
ATOM 5216 N N . VAL B 1 243 ? -13.906 25.422 18.792 1.00 22.55 232 VAL B N 1
ATOM 5217 C CA . VAL B 1 243 ? -15.309 25.261 19.126 1.00 23.21 232 VAL B CA 1
ATOM 5218 C C . VAL B 1 243 ? -15.492 25.707 20.554 1.00 23.14 232 VAL B C 1
ATOM 5219 O O . VAL B 1 243 ? -14.865 25.175 21.479 1.00 23.60 232 VAL B O 1
ATOM 5223 N N . LEU B 1 244 ? -16.358 26.687 20.732 1.00 23.82 233 LEU B N 1
ATOM 5224 C CA . LEU B 1 244 ? -16.631 27.215 22.043 1.00 25.13 233 LEU B CA 1
ATOM 5225 C C . LEU B 1 244 ? -17.995 26.740 22.549 1.00 25.96 233 LEU B C 1
ATOM 5226 O O . LEU B 1 244 ? -19.013 26.945 21.905 1.00 26.57 233 LEU B O 1
ATOM 5231 N N . ILE B 1 245 ? -17.981 26.111 23.716 1.00 26.95 234 ILE B N 1
ATOM 5232 C CA . ILE B 1 245 ? -19.174 25.576 24.364 1.00 25.21 234 ILE B CA 1
ATOM 5233 C C . ILE B 1 245 ? -19.488 26.421 25.598 1.00 26.17 234 ILE B C 1
ATOM 5234 O O . ILE B 1 245 ? -18.695 26.490 26.537 1.00 25.93 234 ILE B O 1
ATOM 5239 N N . HIS B 1 246 ? -20.645 27.066 25.583 1.00 25.83 235 HIS B N 1
ATOM 5240 C CA . HIS B 1 246 ? -21.061 27.924 26.669 1.00 28.79 235 HIS B CA 1
ATOM 5241 C C . HIS B 1 246 ? -22.323 27.380 27.320 1.00 29.86 235 HIS B C 1
ATOM 5242 O O . HIS B 1 246 ? -23.418 27.516 26.767 1.00 29.69 235 HIS B O 1
ATOM 5249 N N . THR B 1 247 ? -22.177 26.752 28.482 1.00 27.89 236 THR B N 1
ATOM 5250 C CA . THR B 1 247 ? -23.346 26.232 29.185 1.00 28.85 236 THR B CA 1
ATOM 5251 C C . THR B 1 247 ? -22.990 25.888 30.622 1.00 29.03 236 THR B C 1
ATOM 5252 O O . THR B 1 247 ? -21.809 25.803 30.968 1.00 28.86 236 THR B O 1
ATOM 5256 N N . GLY B 1 248 ? -24.010 25.706 31.458 1.00 28.01 237 GLY B N 1
ATOM 5257 C CA . GLY B 1 248 ? -23.761 25.420 32.854 1.00 26.57 237 GLY B CA 1
ATOM 5258 C C . GLY B 1 248 ? -24.434 24.212 33.473 1.00 27.79 237 GLY B C 1
ATOM 5259 O O . GLY B 1 248 ? -24.487 23.137 32.879 1.00 28.42 237 GLY B O 1
ATOM 5260 N N . SER B 1 249 ? -24.944 24.404 34.684 1.00 27.66 238 SER B N 1
ATOM 5261 C CA . SER B 1 249 ? -25.575 23.335 35.454 1.00 28.28 238 SER B CA 1
ATOM 5262 C C . SER B 1 249 ? -27.065 23.141 35.135 1.00 30.06 238 SER B C 1
ATOM 5263 O O . SER B 1 249 ? -27.762 22.354 35.779 1.00 29.49 238 SER B O 1
ATOM 5266 N N . ARG B 1 250 ? -27.548 23.882 34.143 1.00 32.54 239 ARG B N 1
ATOM 5267 C CA . ARG B 1 250 ? -28.924 23.746 33.689 1.00 33.32 239 ARG B CA 1
ATOM 5268 C C . ARG B 1 250 ? -29.992 23.833 34.783 1.00 33.91 239 ARG B C 1
ATOM 5269 O O . ARG B 1 250 ? -29.911 24.664 35.691 1.00 34.69 239 ARG B O 1
ATOM 5277 N N . GLY B 1 251 ? -30.999 22.971 34.691 1.00 33.65 240 GLY B N 1
ATOM 5278 C CA . GLY B 1 251 ? -32.070 22.994 35.672 1.00 32.68 240 GLY B CA 1
ATOM 5279 C C . GLY B 1 251 ? -31.653 22.634 37.086 1.00 33.44 240 GLY B C 1
ATOM 5280 O O . GLY B 1 251 ? -32.211 23.145 38.056 1.00 30.11 240 GLY B O 1
ATOM 5281 N N . LEU B 1 252 ? -30.668 21.749 37.207 1.00 33.09 241 LEU B N 1
ATOM 5282 C CA . LEU B 1 252 ? -30.197 21.314 38.516 1.00 33.07 241 LEU B CA 1
ATOM 5283 C C . LEU B 1 252 ? -29.580 22.471 39.318 1.00 32.24 241 LEU B C 1
ATOM 5284 O O . LEU B 1 252 ? -29.939 22.694 40.476 1.00 30.74 241 LEU B O 1
ATOM 5289 N N . GLY B 1 253 ? -28.672 23.217 38.693 1.00 32.75 242 GLY B N 1
ATOM 5290 C CA . GLY B 1 253 ? -28.037 24.327 39.382 1.00 31.99 242 GLY B CA 1
ATOM 5291 C C . GLY B 1 253 ? -28.999 25.432 39.756 1.00 32.94 242 GLY B C 1
ATOM 5292 O O . GLY B 1 253 ? -28.924 26.006 40.854 1.00 31.33 242 GLY B O 1
ATOM 5293 N N . HIS B 1 254 ? -29.913 25.737 38.841 1.00 34.47 243 HIS B N 1
ATOM 5294 C CA . HIS B 1 254 ? -30.900 26.786 39.081 1.00 34.56 243 HIS B CA 1
ATOM 5295 C C . HIS B 1 254 ? -31.810 26.473 40.279 1.00 35.03 243 HIS B C 1
ATOM 5296 O O . HIS B 1 254 ? -32.144 27.375 41.061 1.00 34.03 243 HIS B O 1
ATOM 5303 N N . GLN B 1 255 ? -32.213 25.209 40.430 1.00 32.42 244 GLN B N 1
ATOM 5304 C CA . GLN B 1 255 ? -33.063 24.836 41.562 1.00 33.77 244 GLN B CA 1
ATOM 5305 C C . GLN B 1 255 ? -32.279 24.890 42.859 1.00 32.57 244 GLN B C 1
ATOM 5306 O O . GLN B 1 255 ? -32.794 25.312 43.899 1.00 29.94 244 GLN B O 1
ATOM 5312 N N . VAL B 1 256 ? -31.035 24.427 42.793 1.00 31.75 245 VAL B N 1
ATOM 5313 C CA . VAL B 1 256 ? -30.187 24.437 43.961 1.00 32.04 245 VAL B CA 1
ATOM 5314 C C . VAL B 1 256 ? -30.005 25.873 44.436 1.00 32.18 245 VAL B C 1
ATOM 5315 O O . VAL B 1 256 ? -30.066 26.135 45.633 1.00 32.03 245 VAL B O 1
ATOM 5319 N N . CYS B 1 257 ? -29.792 26.807 43.512 1.00 31.40 246 CYS B N 1
ATOM 5320 C CA . CYS B 1 257 ? -29.630 28.199 43.922 1.00 32.94 246 CYS B CA 1
ATOM 5321 C C . CYS B 1 257 ? -30.923 28.696 44.563 1.00 33.36 246 CYS B C 1
ATOM 5322 O O . CYS B 1 257 ? -30.901 29.321 45.619 1.00 33.10 246 CYS B O 1
ATOM 5325 N N . GLN B 1 258 ? -32.048 28.407 43.917 1.00 34.94 247 GLN B N 1
ATOM 5326 C CA . GLN B 1 258 ? -33.360 28.817 44.415 1.00 37.12 247 GLN B CA 1
ATOM 5327 C C . GLN B 1 258 ? -33.650 28.211 45.802 1.00 34.95 247 GLN B C 1
ATOM 5328 O O . GLN B 1 258 ? -34.125 28.904 46.703 1.00 32.49 247 GLN B O 1
ATOM 5334 N N . ASP B 1 259 ? -33.351 26.923 45.961 1.00 35.29 248 ASP B N 1
ATOM 5335 C CA . ASP B 1 259 ? -33.557 26.219 47.228 1.00 34.82 248 ASP B CA 1
ATOM 5336 C C . ASP B 1 259 ? -32.840 26.898 48.393 1.00 36.77 248 ASP B C 1
ATOM 5337 O O . ASP B 1 259 ? -33.426 27.142 49.459 1.00 36.61 248 ASP B O 1
ATOM 5342 N N . TYR B 1 260 ? -31.562 27.195 48.203 1.00 34.13 249 TYR B N 1
ATOM 5343 C CA . TYR B 1 260 ? -30.823 27.803 49.283 1.00 34.18 249 TYR B CA 1
ATOM 5344 C C . TYR B 1 260 ? -31.079 29.283 49.522 1.00 33.74 249 TYR B C 1
ATOM 5345 O O . TYR B 1 260 ? -31.004 29.745 50.663 1.00 33.68 249 TYR B O 1
ATOM 5354 N N . VAL B 1 261 ? -31.403 30.036 48.476 1.00 35.76 250 VAL B N 1
ATOM 5355 C CA . VAL B 1 261 ? -31.694 31.446 48.681 1.00 35.35 250 VAL B CA 1
ATOM 5356 C C . VAL B 1 261 ? -32.920 31.580 49.598 1.00 37.54 250 VAL B C 1
ATOM 5357 O O . VAL B 1 261 ? -32.895 32.350 50.558 1.00 37.74 250 VAL B O 1
ATOM 5361 N N . GLU B 1 262 ? -33.992 30.836 49.329 1.00 39.31 251 GLU B N 1
ATOM 5362 C CA . GLU B 1 262 ? -35.168 30.948 50.193 1.00 42.03 251 GLU B CA 1
ATOM 5363 C C . GLU B 1 262 ? -34.818 30.475 51.598 1.00 41.20 251 GLU B C 1
ATOM 5364 O O . GLU B 1 262 ? -35.298 31.026 52.588 1.00 38.96 251 GLU B O 1
ATOM 5370 N N . ARG B 1 263 ? -33.955 29.471 51.684 1.00 40.24 252 ARG B N 1
ATOM 5371 C CA . ARG B 1 263 ? -33.524 28.969 52.980 1.00 39.56 252 ARG B CA 1
ATOM 5372 C C . ARG B 1 263 ? -32.692 30.055 53.688 1.00 38.90 252 ARG B C 1
ATOM 5373 O O . ARG B 1 263 ? -32.864 30.299 54.890 1.00 37.30 252 ARG B O 1
ATOM 5381 N N . PHE B 1 264 ? -31.822 30.737 52.936 1.00 34.86 253 PHE B N 1
ATOM 5382 C CA . PHE B 1 264 ? -30.974 31.772 53.522 1.00 33.98 253 PHE B CA 1
ATOM 5383 C C . PHE B 1 264 ? -31.690 33.061 53.911 1.00 33.39 253 PHE B C 1
ATOM 5384 O O . PHE B 1 264 ? -31.220 33.793 54.784 1.00 33.42 253 PHE B O 1
ATOM 5392 N N . LEU B 1 265 ? -32.830 33.330 53.284 1.00 34.31 254 LEU B N 1
ATOM 5393 C CA . LEU B 1 265 ? -33.625 34.505 53.621 1.00 36.45 254 LEU B CA 1
ATOM 5394 C C . LEU B 1 265 ? -34.076 34.396 55.091 1.00 37.03 254 LEU B C 1
ATOM 5395 O O . LEU B 1 265 ? -34.331 35.398 55.767 1.00 36.72 254 LEU B O 1
ATOM 5400 N N . LYS B 1 266 ? -34.175 33.167 55.583 1.00 37.58 255 LYS B N 1
ATOM 5401 C CA . LYS B 1 266 ? -34.598 32.958 56.959 1.00 38.25 255 LYS B CA 1
ATOM 5402 C C . LYS B 1 266 ? -33.375 32.769 57.843 1.00 38.09 255 LYS B C 1
ATOM 5403 O O . LYS B 1 266 ? -33.346 33.220 58.986 1.00 36.92 255 LYS B O 1
ATOM 5409 N N . VAL B 1 267 ? -32.358 32.112 57.297 1.00 38.33 256 VAL B N 1
ATOM 5410 C CA . VAL B 1 267 ? -31.122 31.856 58.039 1.00 38.03 256 VAL B CA 1
ATOM 5411 C C . VAL B 1 267 ? -30.365 33.140 58.389 1.00 36.99 256 VAL B C 1
ATOM 5412 O O . VAL B 1 267 ? -29.951 33.329 59.525 1.00 35.87 256 VAL B O 1
ATOM 5416 N N . ALA B 1 268 ? -30.204 34.023 57.407 1.00 36.25 257 ALA B N 1
ATOM 5417 C CA . ALA B 1 268 ? -29.480 35.273 57.594 1.00 35.71 257 ALA B CA 1
ATOM 5418 C C . ALA B 1 268 ? -29.839 36.019 58.880 1.00 36.54 257 ALA B C 1
ATOM 5419 O O . ALA B 1 268 ? -28.960 36.366 59.667 1.00 35.21 257 ALA B O 1
ATOM 5421 N N . PRO B 1 269 ? -31.130 36.291 59.105 1.00 39.11 258 PRO B N 1
ATOM 5422 C CA . PRO B 1 269 ? -31.504 37.003 60.334 1.00 40.32 258 PRO B CA 1
ATOM 5423 C C . PRO B 1 269 ? -31.104 36.229 61.608 1.00 42.53 258 PRO B C 1
ATOM 5424 O O . PRO B 1 269 ? -30.720 36.832 62.613 1.00 42.85 258 PRO B O 1
ATOM 5428 N N . ARG B 1 270 ? -31.189 34.898 61.561 1.00 44.29 259 ARG B N 1
ATOM 5429 C CA . ARG B 1 270 ? -30.823 34.068 62.716 1.00 44.80 259 ARG B CA 1
ATOM 5430 C C . ARG B 1 270 ? -29.418 34.378 63.182 1.00 43.29 259 ARG B C 1
ATOM 5431 O O . ARG B 1 270 ? -29.164 34.448 64.382 1.00 44.22 259 ARG B O 1
ATOM 5439 N N . TYR B 1 271 ? -28.498 34.541 62.236 1.00 40.33 260 TYR B N 1
ATOM 5440 C CA . TYR B 1 271 ? -27.112 34.828 62.578 1.00 38.90 260 TYR B CA 1
ATOM 5441 C C . TYR B 1 271 ? -26.831 36.317 62.624 1.00 39.74 260 TYR B C 1
ATOM 5442 O O . TYR B 1 271 ? -25.673 36.739 62.731 1.00 39.95 260 TYR B O 1
ATOM 5451 N N . GLY B 1 272 ? -27.889 37.117 62.537 1.00 39.59 261 GLY B N 1
ATOM 5452 C CA . GLY B 1 272 ? -27.716 38.558 62.585 1.00 40.05 261 GLY B CA 1
ATOM 5453 C C . GLY B 1 272 ? -26.972 39.135 61.396 1.00 40.17 261 GLY B C 1
ATOM 5454 O O . GLY B 1 272 ? -26.276 40.141 61.519 1.00 40.80 261 GLY B O 1
ATOM 5455 N N . ILE B 1 273 ? -27.099 38.501 60.236 1.00 39.51 262 ILE B N 1
ATOM 5456 C CA . ILE B 1 273 ? -26.437 39.018 59.052 1.00 39.35 262 ILE B CA 1
ATOM 5457 C C . ILE B 1 273 ? -27.393 40.025 58.426 1.00 39.67 262 ILE B C 1
ATOM 5458 O O . ILE B 1 273 ? -28.460 39.665 57.924 1.00 39.90 262 ILE B O 1
ATOM 5463 N N . GLU B 1 274 ? -27.002 41.291 58.491 1.00 39.42 263 GLU B N 1
ATOM 5464 C CA . GLU B 1 274 ? -27.792 42.384 57.962 1.00 41.09 263 GLU B CA 1
ATOM 5465 C C . GLU B 1 274 ? -27.774 42.347 56.435 1.00 40.56 263 GLU B C 1
ATOM 5466 O O . GLU B 1 274 ? -26.713 42.239 55.822 1.00 38.07 263 GLU B O 1
ATOM 5472 N N . LEU B 1 275 ? -28.958 42.423 55.835 1.00 39.74 264 LEU B N 1
ATOM 5473 C CA . LEU B 1 275 ? -29.094 42.411 54.388 1.00 39.90 264 LEU B CA 1
ATOM 5474 C C . LEU B 1 275 ? -29.708 43.728 53.904 1.00 41.03 264 LEU B C 1
ATOM 5475 O O . LEU B 1 275 ? -30.914 43.955 54.062 1.00 40.83 264 LEU B O 1
ATOM 5480 N N . VAL B 1 276 ? -28.889 44.599 53.318 1.00 40.52 265 VAL B N 1
ATOM 5481 C CA . VAL B 1 276 ? -29.414 45.861 52.805 1.00 40.23 265 VAL B CA 1
ATOM 5482 C C . VAL B 1 276 ? -30.274 45.542 51.585 1.00 39.79 265 VAL B C 1
ATOM 5483 O O . VAL B 1 276 ? -31.182 46.280 51.231 1.00 40.53 265 VAL B O 1
ATOM 5487 N N . ASP B 1 277 ? -29.978 44.418 50.951 1.00 39.63 266 ASP B N 1
ATOM 5488 C CA . ASP B 1 277 ? -30.726 43.956 49.793 1.00 38.98 266 ASP B CA 1
ATOM 5489 C C . ASP B 1 277 ? -30.954 42.467 50.074 1.00 38.98 266 ASP B C 1
ATOM 5490 O O . ASP B 1 277 ? -29.994 41.698 50.187 1.00 37.88 266 ASP B O 1
ATOM 5495 N N . LYS B 1 278 ? -32.217 42.070 50.221 1.00 37.86 267 LYS B N 1
ATOM 5496 C CA . LYS B 1 278 ? -32.542 40.675 50.513 1.00 38.82 267 LYS B CA 1
ATOM 5497 C C . LYS B 1 278 ? -31.938 39.679 49.521 1.00 37.97 267 LYS B C 1
ATOM 5498 O O . LYS B 1 278 ? -31.663 38.532 49.881 1.00 35.22 267 LYS B O 1
ATOM 5504 N N . GLN B 1 279 ? -31.725 40.110 48.281 1.00 37.64 268 GLN B N 1
ATOM 5505 C CA . GLN B 1 279 ? -31.139 39.226 47.281 1.00 38.35 268 GLN B CA 1
ATOM 5506 C C . GLN B 1 279 ? -29.722 38.818 47.694 1.00 36.10 268 GLN B C 1
ATOM 5507 O O . GLN B 1 279 ? -29.135 37.896 47.123 1.00 37.41 268 GLN B O 1
ATOM 5513 N N . LEU B 1 280 ? -29.180 39.510 48.689 1.00 34.70 269 LEU B N 1
ATOM 5514 C CA . LEU B 1 280 ? -27.844 39.223 49.215 1.00 34.38 269 LEU B CA 1
ATOM 5515 C C . LEU B 1 280 ? -27.858 38.039 50.211 1.00 34.64 269 LEU B C 1
ATOM 5516 O O . LEU B 1 280 ? -26.817 37.663 50.746 1.00 34.27 269 LEU B O 1
ATOM 5521 N N . ALA B 1 281 ? -29.034 37.463 50.461 1.00 35.15 270 ALA B N 1
ATOM 5522 C CA . ALA B 1 281 ? -29.186 36.354 51.412 1.00 34.62 270 ALA B CA 1
ATOM 5523 C C . ALA B 1 281 ? -27.929 35.480 51.503 1.00 35.10 270 ALA B C 1
ATOM 5524 O O . ALA B 1 281 ? -27.489 34.898 50.505 1.00 36.01 270 ALA B O 1
ATOM 5526 N N . ALA B 1 282 ? -27.367 35.387 52.706 1.00 34.33 271 ALA B N 1
ATOM 5527 C CA . ALA B 1 282 ? -26.149 34.618 52.940 1.00 33.42 271 ALA B CA 1
ATOM 5528 C C . ALA B 1 282 ? -26.146 33.952 54.309 1.00 33.46 271 ALA B C 1
ATOM 5529 O O . ALA B 1 282 ? -26.910 34.332 55.195 1.00 33.13 271 ALA B O 1
ATOM 5531 N N . ALA B 1 283 ? -25.272 32.963 54.473 1.00 33.38 272 ALA B N 1
ATOM 5532 C CA . ALA B 1 283 ? -25.137 32.246 55.739 1.00 33.28 272 ALA B CA 1
ATOM 5533 C C . ALA B 1 283 ? -23.650 32.172 56.069 1.00 33.31 272 ALA B C 1
ATOM 5534 O O . ALA B 1 283 ? -22.798 32.259 55.170 1.00 31.90 272 ALA B O 1
ATOM 5536 N N . PRO B 1 284 ? -23.313 32.030 57.358 1.00 31.40 273 PRO B N 1
ATOM 5537 C CA . PRO B 1 284 ? -21.898 31.951 57.716 1.00 31.10 273 PRO B CA 1
ATOM 5538 C C . PRO B 1 284 ? -21.287 30.729 57.035 1.00 31.33 273 PRO B C 1
ATOM 5539 O O . PRO B 1 284 ? -21.898 29.665 56.995 1.00 30.91 273 PRO B O 1
ATOM 5543 N N . ILE B 1 285 ? -20.085 30.883 56.492 1.00 32.10 274 ILE B N 1
ATOM 5544 C CA . ILE B 1 285 ? -19.415 29.771 55.832 1.00 31.24 274 ILE B CA 1
ATOM 5545 C C . ILE B 1 285 ? -19.330 28.559 56.764 1.00 33.57 274 ILE B C 1
ATOM 5546 O O . ILE B 1 285 ? -19.571 27.425 56.344 1.00 31.07 274 ILE B O 1
ATOM 5551 N N . LYS B 1 286 ? -19.027 28.802 58.039 1.00 36.50 275 LYS B N 1
ATOM 5552 C CA . LYS B 1 286 ? -18.888 27.710 58.991 1.00 37.23 275 LYS B CA 1
ATOM 5553 C C . LYS B 1 286 ? -20.172 27.102 59.527 1.00 37.78 275 LYS B C 1
ATOM 5554 O O . LYS B 1 286 ? -20.131 26.034 60.144 1.00 37.83 275 LYS B O 1
ATOM 5560 N N . SER B 1 287 ? -21.301 27.767 59.302 1.00 37.05 276 SER B N 1
ATOM 5561 C CA . SER B 1 287 ? -22.590 27.258 59.780 1.00 36.14 276 SER B CA 1
ATOM 5562 C C . SER B 1 287 ? -23.009 26.013 58.994 1.00 35.37 276 SER B C 1
ATOM 5563 O O . SER B 1 287 ? -22.524 25.781 57.889 1.00 34.25 276 SER B O 1
ATOM 5566 N N . PRO B 1 288 ? -23.911 25.190 59.561 1.00 35.19 277 PRO B N 1
ATOM 5567 C CA . PRO B 1 288 ? -24.358 23.984 58.855 1.00 35.37 277 PRO B CA 1
ATOM 5568 C C . PRO B 1 288 ? -25.010 24.345 57.517 1.00 33.81 277 PRO B C 1
ATOM 5569 O O . PRO B 1 288 ? -24.770 23.689 56.504 1.00 31.68 277 PRO B O 1
ATOM 5573 N N . GLU B 1 289 ? -25.839 25.387 57.535 1.00 32.18 278 GLU B N 1
ATOM 5574 C CA . GLU B 1 289 ? -26.545 25.835 56.337 1.00 32.70 278 GLU B CA 1
ATOM 5575 C C . GLU B 1 289 ? -25.572 26.298 55.243 1.00 31.47 278 GLU B C 1
ATOM 5576 O O . GLU B 1 289 ? -25.732 25.955 54.065 1.00 31.65 278 GLU B O 1
ATOM 5582 N N . GLY B 1 290 ? -24.572 27.080 55.641 1.00 30.86 279 GLY B N 1
ATOM 5583 C CA . GLY B 1 290 ? -23.575 27.558 54.699 1.00 29.67 279 GLY B CA 1
ATOM 5584 C C . GLY B 1 290 ? -22.801 26.390 54.118 1.00 30.06 279 GLY B C 1
ATOM 5585 O O . GLY B 1 290 ? -22.462 26.401 52.938 1.00 27.97 279 GLY B O 1
ATOM 5586 N N . GLN B 1 291 ? -22.523 25.384 54.947 1.00 29.83 280 GLN B N 1
ATOM 5587 C CA . GLN B 1 291 ? -21.791 24.185 54.511 1.00 30.98 280 GLN B CA 1
ATOM 5588 C C . GLN B 1 291 ? -22.681 23.376 53.589 1.00 29.84 280 GLN B C 1
ATOM 5589 O O . GLN B 1 291 ? -22.203 22.760 52.643 1.00 28.63 280 GLN B O 1
ATOM 5595 N N . ASP B 1 292 ? -23.980 23.369 53.883 1.00 29.71 281 ASP B N 1
ATOM 5596 C CA . ASP B 1 292 ? -24.952 22.643 53.062 1.00 29.23 281 ASP B CA 1
ATOM 5597 C C . ASP B 1 292 ? -24.981 23.237 51.653 1.00 27.90 281 ASP B C 1
ATOM 5598 O O . ASP B 1 292 ? -24.976 22.512 50.664 1.00 28.67 281 ASP B O 1
ATOM 5603 N N . TYR B 1 293 ? -25.022 24.556 51.564 1.00 27.42 282 TYR B N 1
ATOM 5604 C CA . TYR B 1 293 ? -25.068 25.180 50.251 1.00 28.51 282 TYR B CA 1
ATOM 5605 C C . TYR B 1 293 ? -23.791 24.902 49.470 1.00 27.37 282 TYR B C 1
ATOM 5606 O O . TYR B 1 293 ? -23.841 24.545 48.292 1.00 27.86 282 TYR B O 1
ATOM 5615 N N . LEU B 1 294 ? -22.647 25.047 50.133 1.00 28.24 283 LEU B N 1
ATOM 5616 C CA . LEU B 1 294 ? -21.364 24.821 49.482 1.00 29.07 283 LEU B CA 1
ATOM 5617 C C . LEU B 1 294 ? -21.221 23.416 48.922 1.00 30.10 283 LEU B C 1
ATOM 5618 O O . LEU B 1 294 ? -20.599 23.221 47.876 1.00 29.48 283 LEU B O 1
ATOM 5623 N N . GLN B 1 295 ? -21.788 22.435 49.621 1.00 29.82 284 GLN B N 1
ATOM 5624 C CA . GLN B 1 295 ? -21.713 21.052 49.164 1.00 30.66 284 GLN B CA 1
ATOM 5625 C C . GLN B 1 295 ? -22.685 20.837 48.011 1.00 28.62 284 GLN B C 1
ATOM 5626 O O . GLN B 1 295 ? -22.384 20.118 47.068 1.00 27.67 284 GLN B O 1
ATOM 5632 N N . ALA B 1 296 ? -23.859 21.458 48.092 1.00 28.64 285 ALA B N 1
ATOM 5633 C CA . ALA B 1 296 ? -24.840 21.324 47.018 1.00 27.32 285 ALA B CA 1
ATOM 5634 C C . ALA B 1 296 ? -24.329 22.086 45.784 1.00 28.55 285 ALA B C 1
ATOM 5635 O O . ALA B 1 296 ? -24.521 21.653 44.642 1.00 26.68 285 ALA B O 1
ATOM 5645 N N . ALA B 1 298 ? -21.143 22.646 44.964 1.00 29.46 287 ALA B N 1
ATOM 5646 C CA . ALA B 1 298 ? -20.050 21.862 44.393 1.00 27.90 287 ALA B CA 1
ATOM 5647 C C . ALA B 1 298 ? -20.604 20.704 43.566 1.00 28.43 287 ALA B C 1
ATOM 5648 O O . ALA B 1 298 ? -20.013 20.322 42.565 1.00 29.48 287 ALA B O 1
ATOM 5650 N N . ALA B 1 299 ? -21.745 20.153 43.977 1.00 29.97 288 ALA B N 1
ATOM 5651 C CA . ALA B 1 299 ? -22.361 19.048 43.232 1.00 29.36 288 ALA B CA 1
ATOM 5652 C C . ALA B 1 299 ? -22.898 19.580 41.908 1.00 28.57 288 ALA B C 1
ATOM 5653 O O . ALA B 1 299 ? -22.727 18.955 40.862 1.00 29.92 288 ALA B O 1
ATOM 5655 N N . ALA B 1 300 ? -23.540 20.745 41.963 1.00 27.30 289 ALA B N 1
ATOM 5656 C CA . ALA B 1 300 ? -24.095 21.377 40.773 1.00 26.72 289 ALA B CA 1
ATOM 5657 C C . ALA B 1 300 ? -22.974 21.764 39.807 1.00 26.73 289 ALA B C 1
ATOM 5658 O O . ALA B 1 300 ? -23.130 21.643 38.585 1.00 27.52 289 ALA B O 1
ATOM 5660 N N . ALA B 1 301 ? -21.837 22.208 40.351 1.00 26.06 290 ALA B N 1
ATOM 5661 C CA . ALA B 1 301 ? -20.707 22.601 39.511 1.00 25.00 290 ALA B CA 1
ATOM 5662 C C . ALA B 1 301 ? -20.121 21.382 38.797 1.00 25.18 290 ALA B C 1
ATOM 5663 O O . ALA B 1 301 ? -19.750 21.461 37.630 1.00 24.93 290 ALA B O 1
ATOM 5665 N N . ASN B 1 302 ? -20.029 20.260 39.507 1.00 26.04 291 ASN B N 1
ATOM 5666 C CA . ASN B 1 302 ? -19.492 19.034 38.932 1.00 27.99 291 ASN B CA 1
ATOM 5667 C C . ASN B 1 302 ? -20.421 18.565 37.815 1.00 28.06 291 ASN B C 1
ATOM 5668 O O . ASN B 1 302 ? -19.978 17.982 36.825 1.00 28.69 291 ASN B O 1
ATOM 5673 N N . PHE B 1 303 ? -21.711 18.839 37.971 1.00 27.77 292 PHE B N 1
ATOM 5674 C CA . PHE B 1 303 ? -22.668 18.462 36.955 1.00 26.98 292 PHE B CA 1
ATOM 5675 C C . PHE B 1 303 ? -22.368 19.328 35.733 1.00 28.20 292 PHE B C 1
ATOM 5676 O O . PHE B 1 303 ? -22.287 18.814 34.612 1.00 29.00 292 PHE B O 1
ATOM 5684 N N . ALA B 1 304 ? -22.188 20.635 35.953 1.00 26.47 293 ALA B N 1
ATOM 5685 C CA . ALA B 1 304 ? -21.867 21.551 34.852 1.00 26.25 293 ALA B CA 1
ATOM 5686 C C . ALA B 1 304 ? -20.614 21.061 34.122 1.00 26.55 293 ALA B C 1
ATOM 5687 O O . ALA B 1 304 ? -20.577 21.014 32.890 1.00 24.43 293 ALA B O 1
ATOM 5689 N N . PHE B 1 305 ? -19.582 20.688 34.878 1.00 27.09 294 PHE B N 1
ATOM 5690 C CA . PHE B 1 305 ? -18.356 20.186 34.260 1.00 26.22 294 PHE B CA 1
ATOM 5691 C C . PHE B 1 305 ? -18.667 18.963 33.366 1.00 25.63 294 PHE B C 1
ATOM 5692 O O . PHE B 1 305 ? -18.186 18.867 32.241 1.00 23.04 294 PHE B O 1
ATOM 5700 N N . ALA B 1 306 ? -19.469 18.030 33.876 1.00 26.94 295 ALA B N 1
ATOM 5701 C CA . ALA B 1 306 ? -19.837 16.822 33.114 1.00 27.58 295 ALA B CA 1
ATOM 5702 C C . ALA B 1 306 ? -20.655 17.193 31.871 1.00 26.48 295 ALA B C 1
ATOM 5703 O O . ALA B 1 306 ? -20.489 16.610 30.788 1.00 27.01 295 ALA B O 1
ATOM 5705 N N . ASN B 1 307 ? -21.539 18.166 32.032 1.00 26.04 296 ASN B N 1
ATOM 5706 C CA . ASN B 1 307 ? -22.368 18.603 30.920 1.00 25.27 296 ASN B CA 1
ATOM 5707 C C . ASN B 1 307 ? -21.490 19.075 29.761 1.00 25.04 296 ASN B C 1
ATOM 5708 O O . ASN B 1 307 ? -21.647 18.625 28.627 1.00 25.56 296 ASN B O 1
ATOM 5713 N N . ARG B 1 308 ? -20.541 19.961 30.047 1.00 25.50 297 ARG B N 1
ATOM 5714 C CA . ARG B 1 308 ? -19.660 20.471 29.004 1.00 25.41 297 ARG B CA 1
ATOM 5715 C C . ARG B 1 308 ? -18.805 19.347 28.407 1.00 26.16 297 ARG B C 1
ATOM 5716 O O . ARG B 1 308 ? -18.522 19.342 27.205 1.00 25.49 297 ARG B O 1
ATOM 5724 N N . GLN B 1 309 ? -18.401 18.399 29.246 1.00 23.67 298 GLN B N 1
ATOM 5725 C CA . GLN B 1 309 ? -17.606 17.271 28.779 1.00 25.80 298 GLN B CA 1
ATOM 5726 C C . GLN B 1 309 ? -18.429 16.422 27.791 1.00 25.93 298 GLN B C 1
ATOM 5727 O O . GLN B 1 309 ? -17.924 15.974 26.770 1.00 25.01 298 GLN B O 1
ATOM 5733 N N . LEU B 1 310 ? -19.703 16.199 28.104 1.00 28.43 299 LEU B N 1
ATOM 5734 C CA . LEU B 1 310 ? -20.552 15.386 27.234 1.00 28.93 299 LEU B CA 1
ATOM 5735 C C . LEU B 1 310 ? -20.777 16.094 25.908 1.00 27.81 299 LEU B C 1
ATOM 5736 O O . LEU B 1 310 ? -20.645 15.492 24.845 1.00 28.00 299 LEU B O 1
ATOM 5741 N N . ILE B 1 311 ? -21.118 17.374 25.971 1.00 27.96 300 ILE B N 1
ATOM 5742 C CA . ILE B 1 311 ? -21.336 18.149 24.754 1.00 29.18 300 ILE B CA 1
ATOM 5743 C C . ILE B 1 311 ? -20.062 18.125 23.901 1.00 29.08 300 ILE B C 1
ATOM 5744 O O . ILE B 1 311 ? -20.126 18.049 22.668 1.00 28.68 300 ILE B O 1
ATOM 5749 N N . ALA B 1 312 ? -18.909 18.177 24.559 1.00 29.11 301 ALA B N 1
ATOM 5750 C CA . ALA B 1 312 ? -17.635 18.113 23.856 1.00 28.27 301 ALA B CA 1
ATOM 5751 C C . ALA B 1 312 ? -17.568 16.779 23.099 1.00 29.76 301 ALA B C 1
ATOM 5752 O O . ALA B 1 312 ? -17.095 16.698 21.958 1.00 29.11 301 ALA B O 1
ATOM 5754 N N . HIS B 1 313 ? -18.039 15.722 23.748 1.00 29.56 302 HIS B N 1
ATOM 5755 C CA . HIS B 1 313 ? -18.063 14.414 23.115 1.00 31.68 302 HIS B CA 1
ATOM 5756 C C . HIS B 1 313 ? -18.952 14.472 21.864 1.00 30.98 302 HIS B C 1
ATOM 5757 O O . HIS B 1 313 ? -18.554 14.026 20.786 1.00 29.99 302 HIS B O 1
ATOM 5764 N N . PHE B 1 314 ? -20.149 15.036 22.001 1.00 30.46 303 PHE B N 1
ATOM 5765 C CA . PHE B 1 314 ? -21.059 15.121 20.859 1.00 31.14 303 PHE B CA 1
ATOM 5766 C C . PHE B 1 314 ? -20.465 15.942 19.726 1.00 30.96 303 PHE B C 1
ATOM 5767 O O . PHE B 1 314 ? -20.663 15.622 18.546 1.00 29.83 303 PHE B O 1
ATOM 5775 N N . VAL B 1 315 ? -19.748 17.009 20.078 1.00 27.70 304 VAL B N 1
ATOM 5776 C CA . VAL B 1 315 ? -19.124 17.852 19.061 1.00 27.08 304 VAL B CA 1
ATOM 5777 C C . VAL B 1 315 ? -18.197 17.022 18.188 1.00 25.77 304 VAL B C 1
ATOM 5778 O O . VAL B 1 315 ? -18.264 17.091 16.970 1.00 29.22 304 VAL B O 1
ATOM 5782 N N . ARG B 1 316 ? -17.319 16.246 18.806 1.00 27.06 305 ARG B N 1
ATOM 5783 C CA . ARG B 1 316 ? -16.395 15.409 18.048 1.00 28.03 305 ARG B CA 1
ATOM 5784 C C . ARG B 1 316 ? -17.152 14.456 17.114 1.00 28.78 305 ARG B C 1
ATOM 5785 O O . ARG B 1 316 ? -16.771 14.267 15.970 1.00 26.38 305 ARG B O 1
ATOM 5793 N N . GLU B 1 317 ? -18.235 13.867 17.606 1.00 31.19 306 GLU B N 1
ATOM 5794 C CA . GLU B 1 317 ? -19.020 12.958 16.784 1.00 33.70 306 GLU B CA 1
ATOM 5795 C C . GLU B 1 317 ? -19.574 13.687 15.575 1.00 32.21 306 GLU B C 1
ATOM 5796 O O . GLU B 1 317 ? -19.612 13.137 14.484 1.00 33.26 306 GLU B O 1
ATOM 5802 N N . ALA B 1 318 ? -19.999 14.932 15.759 1.00 31.99 307 ALA B N 1
ATOM 5803 C CA . ALA B 1 318 ? -20.543 15.698 14.647 1.00 31.17 307 ALA B CA 1
ATOM 5804 C C . ALA B 1 318 ? -19.486 15.962 13.574 1.00 32.30 307 ALA B C 1
ATOM 5805 O O . ALA B 1 318 ? -19.769 15.854 12.374 1.00 33.70 307 ALA B O 1
ATOM 5807 N N . PHE B 1 319 ? -18.273 16.315 13.999 1.00 29.92 308 PHE B N 1
ATOM 5808 C CA . PHE B 1 319 ? -17.188 16.579 13.061 1.00 27.75 308 PHE B CA 1
ATOM 5809 C C . PHE B 1 319 ? -16.897 15.272 12.309 1.00 29.38 308 PHE B C 1
ATOM 5810 O O . PHE B 1 319 ? -16.650 15.271 11.103 1.00 28.57 308 PHE B O 1
ATOM 5818 N N . GLU B 1 320 ? -16.921 14.167 13.040 1.00 30.93 309 GLU B N 1
ATOM 5819 C CA . GLU B 1 320 ? -16.664 12.867 12.451 1.00 35.29 309 GLU B CA 1
ATOM 5820 C C . GLU B 1 320 ? -17.790 12.502 11.488 1.00 36.89 309 GLU B C 1
ATOM 5821 O O . GLU B 1 320 ? -17.547 11.949 10.422 1.00 38.05 309 GLU B O 1
ATOM 5827 N N . LYS B 1 321 ? -19.017 12.847 11.856 1.00 38.79 310 LYS B N 1
ATOM 5828 C CA . LYS B 1 321 ? -20.169 12.573 11.014 1.00 40.85 310 LYS B CA 1
ATOM 5829 C C . LYS B 1 321 ? -19.975 13.200 9.627 1.00 40.79 310 LYS B C 1
ATOM 5830 O O . LYS B 1 321 ? -20.163 12.539 8.613 1.00 40.71 310 LYS B O 1
ATOM 5836 N N . VAL B 1 322 ? -19.591 14.472 9.580 1.00 40.33 311 VAL B N 1
ATOM 5837 C CA . VAL B 1 322 ? -19.405 15.143 8.299 1.00 38.00 311 VAL B CA 1
ATOM 5838 C C . VAL B 1 322 ? -18.112 14.786 7.571 1.00 36.08 311 VAL B C 1
ATOM 5839 O O . VAL B 1 322 ? -17.794 15.376 6.549 1.00 36.59 311 VAL B O 1
ATOM 5843 N N . GLY B 1 323 ? -17.343 13.842 8.094 1.00 36.00 312 GLY B N 1
ATOM 5844 C CA . GLY B 1 323 ? -16.130 13.467 7.385 1.00 34.92 312 GLY B CA 1
ATOM 5845 C C . GLY B 1 323 ? -14.768 13.820 7.964 1.00 35.22 312 GLY B C 1
ATOM 5846 O O . GLY B 1 323 ? -13.753 13.499 7.346 1.00 34.65 312 GLY B O 1
ATOM 5847 N N . PHE B 1 324 ? -14.708 14.498 9.108 1.00 33.36 313 PHE B N 1
ATOM 5848 C CA . PHE B 1 324 ? -13.396 14.805 9.698 1.00 31.83 313 PHE B CA 1
ATOM 5849 C C . PHE B 1 324 ? -13.120 13.721 10.725 1.00 31.57 313 PHE B C 1
ATOM 5850 O O . PHE B 1 324 ? -13.747 13.682 11.785 1.00 34.08 313 PHE B O 1
ATOM 5858 N N . THR B 1 325 ? -12.202 12.823 10.398 1.00 30.78 314 THR B N 1
ATOM 5859 C CA . THR B 1 325 ? -11.844 11.719 11.285 1.00 31.77 314 THR B CA 1
ATOM 5860 C C . THR B 1 325 ? -11.089 12.225 12.514 1.00 31.98 314 THR B C 1
ATOM 5861 O O . THR B 1 325 ? -10.553 13.332 12.508 1.00 29.63 314 THR B O 1
ATOM 5865 N N . PRO B 1 326 ? -11.026 11.411 13.581 1.00 32.98 315 PRO B N 1
ATOM 5866 C CA . PRO B 1 326 ? -10.306 11.847 14.780 1.00 33.89 315 PRO B CA 1
ATOM 5867 C C . PRO B 1 326 ? -8.913 12.407 14.470 1.00 34.18 315 PRO B C 1
ATOM 5868 O O . PRO B 1 326 ? -8.508 13.401 15.064 1.00 33.24 315 PRO B O 1
ATOM 5872 N N . ARG B 1 327 ? -8.179 11.787 13.542 1.00 32.61 316 ARG B N 1
ATOM 5873 C CA . ARG B 1 327 ? -6.846 12.285 13.222 1.00 33.71 316 ARG B CA 1
ATOM 5874 C C . ARG B 1 327 ? -6.909 13.570 12.411 1.00 33.03 316 ARG B C 1
ATOM 5875 O O . ARG B 1 327 ? -5.958 14.354 12.411 1.00 33.35 316 ARG B O 1
ATOM 5883 N N . ASP B 1 328 ? -8.021 13.787 11.714 1.00 32.46 317 ASP B N 1
ATOM 5884 C CA . ASP B 1 328 ? -8.185 15.004 10.926 1.00 31.66 317 ASP B CA 1
ATOM 5885 C C . ASP B 1 328 ? -8.503 16.191 11.852 1.00 30.69 317 ASP B C 1
ATOM 5886 O O . ASP B 1 328 ? -7.862 17.240 11.784 1.00 29.03 317 ASP B O 1
ATOM 5891 N N . HIS B 1 329 ? -9.504 16.032 12.712 1.00 29.36 318 HIS B N 1
ATOM 5892 C CA . HIS B 1 329 ? -9.908 17.166 13.537 1.00 31.06 318 HIS B CA 1
ATOM 5893 C C . HIS B 1 329 ? -9.096 17.445 14.788 1.00 30.15 318 HIS B C 1
ATOM 5894 O O . HIS B 1 329 ? -8.946 18.605 15.169 1.00 31.55 318 HIS B O 1
ATOM 5901 N N . GLY B 1 330 ? -8.556 16.396 15.402 1.00 28.63 319 GLY B N 1
ATOM 5902 C CA . GLY B 1 330 ? -7.752 16.546 16.602 1.00 28.17 319 GLY B CA 1
ATOM 5903 C C . GLY B 1 330 ? -8.312 17.531 17.621 1.00 29.54 319 GLY B C 1
ATOM 5904 O O . GLY B 1 330 ? -7.563 18.324 18.207 1.00 27.84 319 GLY B O 1
ATOM 5905 N N . LEU B 1 331 ? -9.624 17.480 17.846 1.00 29.13 320 LEU B N 1
ATOM 5906 C CA . LEU B 1 331 ? -10.283 18.391 18.794 1.00 29.42 320 LEU B CA 1
ATOM 5907 C C . LEU B 1 331 ? -9.886 18.168 20.253 1.00 29.83 320 LEU B C 1
ATOM 5908 O O . LEU B 1 331 ? -10.438 17.299 20.928 1.00 30.11 320 LEU B O 1
ATOM 5913 N N . ARG B 1 332 ? -8.934 18.957 20.747 1.00 30.07 321 ARG B N 1
ATOM 5914 C CA . ARG B 1 332 ? -8.503 18.800 22.130 1.00 29.50 321 ARG B CA 1
ATOM 5915 C C . ARG B 1 332 ? -9.095 19.890 23.009 1.00 29.01 321 ARG B C 1
ATOM 5916 O O . ARG B 1 332 ? -9.461 20.965 22.531 1.00 29.33 321 ARG B O 1
ATOM 5924 N N . VAL B 1 333 ? -9.211 19.608 24.298 1.00 26.77 322 VAL B N 1
ATOM 5925 C CA . VAL B 1 333 ? -9.713 20.630 25.201 1.00 26.65 322 VAL B CA 1
ATOM 5926 C C . VAL B 1 333 ? -8.525 21.574 25.425 1.00 27.48 322 VAL B C 1
ATOM 5927 O O . VAL B 1 333 ? -7.465 21.139 25.883 1.00 27.25 322 VAL B O 1
ATOM 5931 N N . LEU B 1 334 ? -8.676 22.846 25.070 1.00 25.08 323 LEU B N 1
ATOM 5932 C CA . LEU B 1 334 ? -7.581 23.777 25.282 1.00 25.71 323 LEU B CA 1
ATOM 5933 C C . LEU B 1 334 ? -7.703 24.117 26.766 1.00 25.20 323 LEU B C 1
ATOM 5934 O O . LEU B 1 334 ? -6.728 24.041 27.511 1.00 23.01 323 LEU B O 1
ATOM 5939 N N . TYR B 1 335 ? -8.919 24.454 27.185 1.00 23.23 324 TYR B N 1
ATOM 5940 C CA . TYR B 1 335 ? -9.208 24.744 28.591 1.00 24.03 324 TYR B CA 1
ATOM 5941 C C . TYR B 1 335 ? -10.720 24.819 28.777 1.00 23.70 324 TYR B C 1
ATOM 5942 O O . TYR B 1 335 ? -11.464 24.923 27.811 1.00 24.57 324 TYR B O 1
ATOM 5951 N N . ASP B 1 336 ? -11.167 24.760 30.025 1.00 23.90 325 ASP B N 1
ATOM 5952 C CA . ASP B 1 336 ? -12.586 24.823 30.351 1.00 22.63 325 ASP B CA 1
ATOM 5953 C C . ASP B 1 336 ? -12.620 25.463 31.735 1.00 22.08 325 ASP B C 1
ATOM 5954 O O . ASP B 1 336 ? -11.913 25.020 32.625 1.00 24.13 325 ASP B O 1
ATOM 5959 N N . LEU B 1 337 ? -13.403 26.518 31.915 1.00 22.41 326 LEU B N 1
ATOM 5960 C CA . LEU B 1 337 ? -13.486 27.168 33.219 1.00 23.84 326 LEU B CA 1
ATOM 5961 C C . LEU B 1 337 ? -14.850 27.795 33.462 1.00 26.26 326 LEU B C 1
ATOM 5962 O O . LEU B 1 337 ? -15.596 28.102 32.528 1.00 28.28 326 LEU B O 1
ATOM 5967 N N . ALA B 1 338 ? -15.146 27.989 34.740 1.00 27.10 327 ALA B N 1
ATOM 5968 C CA . ALA B 1 338 ? -16.393 28.557 35.203 1.00 30.37 327 ALA B CA 1
ATOM 5969 C C . ALA B 1 338 ? -16.470 30.065 35.054 1.00 33.47 327 ALA B C 1
ATOM 5970 O O . ALA B 1 338 ? -15.446 30.761 35.026 1.00 36.28 327 ALA B O 1
ATOM 5972 N N . HIS B 1 339 ? -17.700 30.559 34.958 1.00 33.87 328 HIS B N 1
ATOM 5973 C CA . HIS B 1 339 ? -17.959 31.986 34.889 1.00 37.09 328 HIS B CA 1
ATOM 5974 C C . HIS B 1 339 ? -18.736 32.352 36.151 1.00 35.95 328 HIS B C 1
ATOM 5975 O O . HIS B 1 339 ? -18.769 33.512 36.534 1.00 35.43 328 HIS B O 1
ATOM 5982 N N . ASN B 1 340 ? -19.340 31.347 36.796 1.00 34.80 329 ASN B N 1
ATOM 5983 C CA . ASN B 1 340 ? -20.118 31.524 38.036 1.00 35.70 329 ASN B CA 1
ATOM 5984 C C . ASN B 1 340 ? -19.708 30.447 39.024 1.00 36.49 329 ASN B C 1
ATOM 5985 O O . ASN B 1 340 ? -19.901 29.267 38.757 1.00 40.09 329 ASN B O 1
ATOM 5990 N N . ASN B 1 341 ? -19.169 30.833 40.171 1.00 35.69 330 ASN B N 1
ATOM 5991 C CA . ASN B 1 341 ? -18.744 29.832 41.136 1.00 36.35 330 ASN B CA 1
ATOM 5992 C C . ASN B 1 341 ? -18.090 30.447 42.364 1.00 35.59 330 ASN B C 1
ATOM 5993 O O . ASN B 1 341 ? -17.575 31.567 42.307 1.00 34.66 330 ASN B O 1
ATOM 5998 N N . ALA B 1 342 ? -18.123 29.721 43.478 1.00 32.57 331 ALA B N 1
ATOM 5999 C CA . ALA B 1 342 ? -17.465 30.187 44.691 1.00 33.03 331 ALA B CA 1
ATOM 6000 C C . ALA B 1 342 ? -16.419 29.123 45.030 1.00 33.67 331 ALA B C 1
ATOM 6001 O O . ALA B 1 342 ? -16.726 27.925 45.087 1.00 34.82 331 ALA B O 1
ATOM 6003 N N . LYS B 1 343 ? -15.180 29.540 45.234 1.00 32.12 332 LYS B N 1
ATOM 6004 C CA . LYS B 1 343 ? -14.156 28.569 45.547 1.00 34.35 332 LYS B CA 1
ATOM 6005 C C . LYS B 1 343 ? -13.155 29.011 46.601 1.00 34.78 332 LYS B C 1
ATOM 6006 O O . LYS B 1 343 ? -12.815 30.194 46.715 1.00 34.23 332 LYS B O 1
ATOM 6012 N N . PHE B 1 344 ? -12.723 28.039 47.398 1.00 34.85 333 PHE B N 1
ATOM 6013 C CA . PHE B 1 344 ? -11.751 28.272 48.447 1.00 33.60 333 PHE B CA 1
ATOM 6014 C C . PHE B 1 344 ? -10.391 28.327 47.773 1.00 34.39 333 PHE B C 1
ATOM 6015 O O . PHE B 1 344 ? -9.994 27.386 47.069 1.00 32.38 333 PHE B O 1
ATOM 6023 N N . GLU B 1 345 ? -9.684 29.430 47.985 1.00 33.45 334 GLU B N 1
ATOM 6024 C CA . GLU B 1 345 ? -8.382 29.608 47.366 1.00 36.28 334 GLU B CA 1
ATOM 6025 C C . GLU B 1 345 ? -7.428 30.314 48.309 1.00 36.75 334 GLU B C 1
ATOM 6026 O O . GLU B 1 345 ? -7.842 30.983 49.243 1.00 35.92 334 GLU B O 1
ATOM 6032 N N . GLU B 1 346 ? -6.141 30.162 48.045 1.00 40.65 335 GLU B N 1
ATOM 6033 C CA . GLU B 1 346 ? -5.111 30.797 48.853 1.00 43.24 335 GLU B CA 1
ATOM 6034 C C . GLU B 1 346 ? -4.760 32.160 48.264 1.00 42.14 335 GLU B C 1
ATOM 6035 O O . GLU B 1 346 ? -4.287 32.246 47.139 1.00 41.70 335 GLU B O 1
ATOM 6041 N N . HIS B 1 347 ? -4.998 33.221 49.020 1.00 42.18 336 HIS B N 1
ATOM 6042 C CA . HIS B 1 347 ? -4.671 34.563 48.554 1.00 45.43 336 HIS B CA 1
ATOM 6043 C C . HIS B 1 347 ? -3.963 35.326 49.661 1.00 47.27 336 HIS B C 1
ATOM 6044 O O . HIS B 1 347 ? -4.517 35.520 50.746 1.00 47.37 336 HIS B O 1
ATOM 6051 N N . ARG B 1 348 ? -2.740 35.766 49.373 1.00 50.76 337 ARG B N 1
ATOM 6052 C CA . ARG B 1 348 ? -1.935 36.494 50.347 1.00 52.33 337 ARG B CA 1
ATOM 6053 C C . ARG B 1 348 ? -1.870 35.693 51.647 1.00 52.24 337 ARG B C 1
ATOM 6054 O O . ARG B 1 348 ? -2.177 36.200 52.727 1.00 52.11 337 ARG B O 1
ATOM 6062 N N . GLY B 1 349 ? -1.484 34.427 51.517 1.00 52.29 338 GLY B N 1
ATOM 6063 C CA . GLY B 1 349 ? -1.368 33.548 52.666 1.00 52.92 338 GLY B CA 1
ATOM 6064 C C . GLY B 1 349 ? -2.636 33.265 53.454 1.00 52.99 338 GLY B C 1
ATOM 6065 O O . GLY B 1 349 ? -2.552 32.786 54.586 1.00 54.68 338 GLY B O 1
ATOM 6066 N N . ARG B 1 350 ? -3.802 33.548 52.878 1.00 51.72 339 ARG B N 1
ATOM 6067 C CA . ARG B 1 350 ? -5.077 33.307 53.564 1.00 50.74 339 ARG B CA 1
ATOM 6068 C C . ARG B 1 350 ? -6.053 32.507 52.722 1.00 48.27 339 ARG B C 1
ATOM 6069 O O . ARG B 1 350 ? -6.239 32.782 51.531 1.00 46.56 339 ARG B O 1
ATOM 6077 N N . ARG B 1 351 ? -6.680 31.520 53.352 1.00 45.04 340 ARG B N 1
ATOM 6078 C CA . ARG B 1 351 ? -7.665 30.697 52.674 1.00 41.83 340 ARG B CA 1
ATOM 6079 C C . ARG B 1 351 ? -8.956 31.486 52.725 1.00 39.60 340 ARG B C 1
ATOM 6080 O O . ARG B 1 351 ? -9.472 31.793 53.801 1.00 38.58 340 ARG B O 1
ATOM 6088 N N . VAL B 1 352 ? -9.448 31.857 51.553 1.00 36.67 341 VAL B N 1
ATOM 6089 C CA . VAL B 1 352 ? -10.695 32.600 51.454 1.00 33.35 341 VAL B CA 1
ATOM 6090 C C . VAL B 1 352 ? -11.607 31.922 50.453 1.00 31.03 341 VAL B C 1
ATOM 6091 O O . VAL B 1 352 ? -11.161 31.129 49.624 1.00 30.68 341 VAL B O 1
ATOM 6095 N N . LEU B 1 353 ? -12.889 32.247 50.557 1.00 29.11 342 LEU B N 1
ATOM 6096 C CA . LEU B 1 353 ? -13.921 31.724 49.678 1.00 28.25 342 LEU B CA 1
ATOM 6097 C C . LEU B 1 353 ? -14.187 32.839 48.672 1.00 28.22 342 LEU B C 1
ATOM 6098 O O . LEU B 1 353 ? -14.744 33.886 49.033 1.00 26.42 342 LEU B O 1
ATOM 6103 N N . VAL B 1 354 ? -13.782 32.620 47.425 1.00 28.01 343 VAL B N 1
ATOM 6104 C CA . VAL B 1 354 ? -13.972 33.620 46.384 1.00 25.92 343 VAL B CA 1
ATOM 6105 C C . VAL B 1 354 ? -15.213 33.358 45.550 1.00 25.87 343 VAL B C 1
ATOM 6106 O O . VAL B 1 354 ? -15.299 32.347 44.853 1.00 23.15 343 VAL B O 1
ATOM 6110 N N . HIS B 1 355 ? -16.166 34.281 45.654 1.00 25.71 344 HIS B N 1
ATOM 6111 C CA . HIS B 1 355 ? -17.405 34.248 44.898 1.00 25.47 344 HIS B CA 1
ATOM 6112 C C . HIS B 1 355 ? -17.127 34.984 43.592 1.00 26.79 344 HIS B C 1
ATOM 6113 O O . HIS B 1 355 ? -16.675 36.143 43.598 1.00 26.05 344 HIS B O 1
ATOM 6120 N N . ARG B 1 356 ? -17.408 34.333 42.478 1.00 24.66 345 ARG B N 1
ATOM 6121 C CA . ARG B 1 356 ? -17.231 34.983 41.196 1.00 25.99 345 ARG B CA 1
ATOM 6122 C C . ARG B 1 356 ? -18.514 34.759 40.426 1.00 26.01 345 ARG B C 1
ATOM 6123 O O . ARG B 1 356 ? -18.848 33.619 40.089 1.00 26.57 345 ARG B O 1
ATOM 6131 N N . LYS B 1 357 ? -19.257 35.838 40.192 1.00 25.68 346 LYS B N 1
ATOM 6132 C CA . LYS B 1 357 ? -20.483 35.759 39.413 1.00 26.40 346 LYS B CA 1
ATOM 6133 C C . LYS B 1 357 ? -20.244 36.518 38.116 1.00 26.41 346 LYS B C 1
ATOM 6134 O O . LYS B 1 357 ? -20.143 37.740 38.114 1.00 25.63 346 LYS B O 1
ATOM 6140 N N . GLY B 1 358 ? -20.178 35.791 37.008 1.00 26.39 347 GLY B N 1
ATOM 6141 C CA . GLY B 1 358 ? -19.921 36.439 35.743 1.00 26.59 347 GLY B CA 1
ATOM 6142 C C . GLY B 1 358 ? -18.502 36.973 35.682 1.00 27.42 347 GLY B C 1
ATOM 6143 O O . GLY B 1 358 ? -18.267 38.036 35.126 1.00 27.46 347 GLY B O 1
ATOM 6144 N N . ALA B 1 359 ? -17.562 36.255 36.288 1.00 26.31 348 ALA B N 1
ATOM 6145 C CA . ALA B 1 359 ? -16.154 36.645 36.273 1.00 28.15 348 ALA B CA 1
ATOM 6146 C C . ALA B 1 359 ? -15.395 35.338 36.333 1.00 28.65 348 ALA B C 1
ATOM 6147 O O . ALA B 1 359 ? -15.927 34.326 36.790 1.00 28.76 348 ALA B O 1
ATOM 6149 N N . THR B 1 360 ? -14.157 35.360 35.868 1.00 27.74 349 THR B N 1
ATOM 6150 C CA . THR B 1 360 ? -13.353 34.151 35.828 1.00 27.59 349 THR B CA 1
ATOM 6151 C C . THR B 1 360 ? -12.154 34.141 36.739 1.00 27.14 349 THR B C 1
ATOM 6152 O O . THR B 1 360 ? -11.649 35.190 37.143 1.00 27.10 349 THR B O 1
ATOM 6156 N N . ARG B 1 361 ? -11.713 32.926 37.052 1.00 26.21 350 ARG B N 1
ATOM 6157 C CA . ARG B 1 361 ? -10.512 32.726 37.814 1.00 26.42 350 ARG B CA 1
ATOM 6158 C C . ARG B 1 361 ? -9.498 32.937 36.700 1.00 28.17 350 ARG B C 1
ATOM 6159 O O . ARG B 1 361 ? -9.749 32.576 35.542 1.00 29.35 350 ARG B O 1
ATOM 61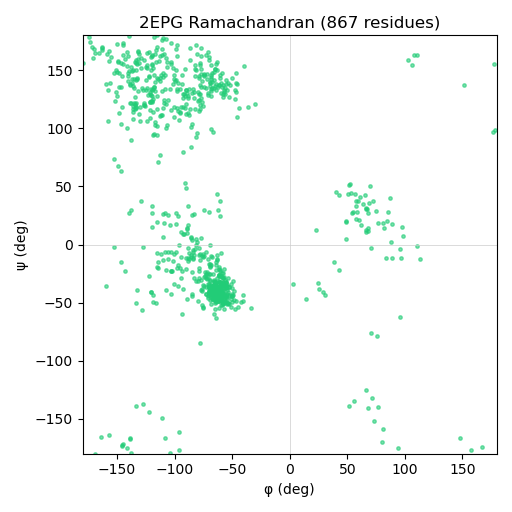67 N N . ALA B 1 362 ? -8.362 33.521 37.021 1.00 26.11 351 ALA B N 1
ATOM 6168 C CA . ALA B 1 362 ? -7.380 33.760 35.991 1.00 28.25 351 ALA B CA 1
ATOM 6169 C C . ALA B 1 362 ? -6.010 33.777 36.646 1.00 29.40 351 ALA B C 1
ATOM 6170 O O . ALA B 1 362 ? -5.412 34.842 36.823 1.00 27.91 351 ALA B O 1
ATOM 6172 N N . PHE B 1 363 ? -5.537 32.587 37.022 1.00 28.91 352 PHE B N 1
ATOM 6173 C CA . PHE B 1 363 ? -4.234 32.447 37.665 1.00 29.33 352 PHE B CA 1
ATOM 6174 C C . PHE B 1 363 ? -3.119 32.794 36.693 1.00 28.37 352 PHE B C 1
ATOM 6175 O O . PHE B 1 363 ? -3.252 32.586 35.490 1.00 25.18 352 PHE B O 1
ATOM 6183 N N . GLY B 1 364 ? -2.030 33.353 37.225 1.00 29.22 353 GLY B N 1
ATOM 6184 C CA . GLY B 1 364 ? -0.923 33.781 36.393 1.00 27.43 353 GLY B CA 1
ATOM 6185 C C . GLY B 1 364 ? 0.227 32.812 36.237 1.00 26.91 353 GLY B C 1
ATOM 6186 O O . GLY B 1 364 ? 0.187 31.706 36.754 1.00 28.98 353 GLY B O 1
ATOM 6187 N N . PRO B 1 365 ? 1.280 33.215 35.522 1.00 27.63 354 PRO B N 1
ATOM 6188 C CA . PRO B 1 365 ? 2.467 32.377 35.289 1.00 29.03 354 PRO B CA 1
ATOM 6189 C C . PRO B 1 365 ? 2.989 31.698 36.570 1.00 29.34 354 PRO B C 1
ATOM 6190 O O . PRO B 1 365 ? 2.856 32.232 37.659 1.00 24.93 354 PRO B O 1
ATOM 6194 N N . GLY B 1 366 ? 3.544 30.498 36.416 1.00 32.51 355 GLY B N 1
ATOM 6195 C CA . GLY B 1 366 ? 4.083 29.761 37.546 1.00 34.64 355 GLY B CA 1
ATOM 6196 C C . GLY B 1 366 ? 3.115 29.178 38.562 1.00 36.13 355 GLY B C 1
ATOM 6197 O O . GLY B 1 366 ? 3.551 28.499 39.494 1.00 36.61 355 GLY B O 1
ATOM 6198 N N . HIS B 1 367 ? 1.814 29.413 38.408 1.00 35.65 356 HIS B N 1
ATOM 6199 C CA . HIS B 1 367 ? 0.861 28.884 39.379 1.00 36.04 356 HIS B CA 1
ATOM 6200 C C . HIS B 1 367 ? 0.728 27.370 39.253 1.00 36.80 356 HIS B C 1
ATOM 6201 O O . HIS B 1 367 ? 0.518 26.843 38.166 1.00 35.84 356 HIS B O 1
ATOM 6208 N N . PRO B 1 368 ? 0.865 26.648 40.378 1.00 39.85 357 PRO B N 1
ATOM 6209 C CA . PRO B 1 368 ? 0.766 25.183 40.408 1.00 40.69 357 PRO B CA 1
ATOM 6210 C C . PRO B 1 368 ? -0.530 24.622 39.833 1.00 40.75 357 PRO B C 1
ATOM 6211 O O . PRO B 1 368 ? -0.522 23.531 39.263 1.00 40.55 357 PRO B O 1
ATOM 6215 N N . GLU B 1 369 ? -1.628 25.367 39.975 1.00 39.77 358 GLU B N 1
ATOM 6216 C CA . GLU B 1 369 ? -2.933 24.940 39.461 1.00 40.95 358 GLU B CA 1
ATOM 6217 C C . GLU B 1 369 ? -3.090 25.066 37.946 1.00 39.60 358 GLU B C 1
ATOM 6218 O O . GLU B 1 369 ? -4.063 24.574 37.389 1.00 40.19 358 GLU B O 1
ATOM 6224 N N . VAL B 1 370 ? -2.150 25.737 37.291 1.00 36.60 359 VAL B N 1
ATOM 6225 C CA . VAL B 1 370 ? -2.186 25.918 35.842 1.00 33.10 359 VAL B CA 1
ATOM 6226 C C . VAL B 1 370 ? -1.503 24.722 35.175 1.00 33.48 359 VAL B C 1
ATOM 6227 O O . VAL B 1 370 ? -0.418 24.304 35.602 1.00 29.68 359 VAL B O 1
ATOM 6231 N N . PRO B 1 371 ? -2.130 24.146 34.119 1.00 33.32 360 PRO B N 1
ATOM 6232 C CA . PRO B 1 371 ? -1.510 22.997 33.455 1.00 32.67 360 PRO B CA 1
ATOM 6233 C C . PRO B 1 371 ? -0.070 23.320 33.118 1.00 34.49 360 PRO B C 1
ATOM 6234 O O . PRO B 1 371 ? 0.261 24.445 32.749 1.00 35.26 360 PRO B O 1
ATOM 6238 N N . GLU B 1 372 ? 0.783 22.321 33.246 1.00 35.83 361 GLU B N 1
ATOM 6239 C CA . GLU B 1 372 ? 2.200 22.482 32.988 1.00 36.74 361 GLU B CA 1
ATOM 6240 C C . GLU B 1 372 ? 2.536 23.207 31.696 1.00 34.61 361 GLU B C 1
ATOM 6241 O O . GLU B 1 372 ? 3.362 24.118 31.687 1.00 34.33 361 GLU B O 1
ATOM 6247 N N . GLU B 1 373 ? 1.913 22.788 30.602 1.00 33.89 362 GLU B N 1
ATOM 6248 C CA . GLU B 1 373 ? 2.178 23.367 29.294 1.00 33.14 362 GLU B CA 1
ATOM 6249 C C . GLU B 1 373 ? 1.880 24.858 29.184 1.00 32.00 362 GLU B C 1
ATOM 6250 O O . GLU B 1 373 ? 2.410 25.536 28.296 1.00 29.55 362 GLU B O 1
ATOM 6256 N N . TYR B 1 374 ? 1.029 25.357 30.077 1.00 31.69 363 TYR B N 1
ATOM 6257 C CA . TYR B 1 374 ? 0.614 26.763 30.069 1.00 31.04 363 TYR B CA 1
ATOM 6258 C C . TYR B 1 374 ? 1.215 27.562 31.231 1.00 32.26 363 TYR B C 1
ATOM 6259 O O . TYR B 1 374 ? 1.045 28.793 31.316 1.00 31.30 363 TYR B O 1
ATOM 6268 N N . ARG B 1 375 ? 1.893 26.870 32.136 1.00 31.16 364 ARG B N 1
ATOM 6269 C CA . ARG B 1 375 ? 2.420 27.520 33.329 1.00 32.27 364 ARG B CA 1
ATOM 6270 C C . ARG B 1 375 ? 3.359 28.718 33.144 1.00 31.67 364 ARG B C 1
ATOM 6271 O O . ARG B 1 375 ? 3.368 29.618 33.970 1.00 32.19 364 ARG B O 1
ATOM 6279 N N . ARG B 1 376 ? 4.125 28.746 32.066 1.00 33.02 365 ARG B N 1
ATOM 6280 C CA . ARG B 1 376 ? 5.033 29.863 31.797 1.00 36.06 365 ARG B CA 1
ATOM 6281 C C . ARG B 1 376 ? 4.287 31.127 31.366 1.00 33.90 365 ARG B C 1
ATOM 6282 O O . ARG B 1 376 ? 4.673 32.238 31.712 1.00 33.39 365 ARG B O 1
ATOM 6290 N N . VAL B 1 377 ? 3.220 30.956 30.596 1.00 33.53 366 VAL B N 1
ATOM 6291 C CA . VAL B 1 377 ? 2.460 32.102 30.115 1.00 32.48 366 VAL B CA 1
ATOM 6292 C C . VAL B 1 377 ? 1.233 32.486 30.944 1.00 31.16 366 VAL B C 1
ATOM 6293 O O . VAL B 1 377 ? 0.765 33.626 30.847 1.00 31.09 366 VAL B O 1
ATOM 6297 N N . GLY B 1 378 ? 0.721 31.553 31.755 1.00 28.79 367 GLY B N 1
ATOM 6298 C CA . GLY B 1 378 ? -0.451 31.827 32.583 1.00 26.16 367 GLY B CA 1
ATOM 6299 C C . GLY B 1 378 ? -1.702 31.061 32.135 1.00 27.11 367 GLY B C 1
ATOM 6300 O O . GLY B 1 378 ? -1.760 30.568 31.013 1.00 24.84 367 GLY B O 1
ATOM 6301 N N . GLN B 1 379 ? -2.701 30.968 33.010 1.00 25.64 368 GLN B N 1
ATOM 6302 C CA . GLN B 1 379 ? -3.952 30.248 32.731 1.00 25.26 368 GLN B CA 1
ATOM 6303 C C . GLN B 1 379 ? -4.809 30.838 31.607 1.00 24.15 368 GLN B C 1
ATOM 6304 O O . GLN B 1 379 ? -4.990 32.044 31.520 1.00 22.81 368 GLN B O 1
ATOM 6310 N N . PRO B 1 380 ? -5.343 29.983 30.720 1.00 24.59 369 PRO B N 1
ATOM 6311 C CA . PRO B 1 380 ? -6.178 30.516 29.642 1.00 23.41 369 PRO B CA 1
ATOM 6312 C C . PRO B 1 380 ? -7.449 31.120 30.253 1.00 23.23 369 PRO B C 1
ATOM 6313 O O . PRO B 1 380 ? -7.977 30.584 31.213 1.00 24.76 369 PRO B O 1
ATOM 6317 N N . VAL B 1 381 ? -7.907 32.239 29.703 1.00 24.29 370 VAL B N 1
ATOM 6318 C CA . VAL B 1 381 ? -9.132 32.917 30.138 1.00 24.80 370 VAL B CA 1
ATOM 6319 C C . VAL B 1 381 ? -10.011 32.955 28.872 1.00 25.84 370 VAL B C 1
ATOM 6320 O O . VAL B 1 381 ? -9.651 33.577 27.875 1.00 25.34 370 VAL B O 1
ATOM 6324 N N . LEU B 1 382 ? -11.145 32.264 28.908 1.00 25.94 371 LEU B N 1
ATOM 6325 C CA . LEU B 1 382 ? -12.027 32.193 27.748 1.00 25.72 371 LEU B CA 1
ATOM 6326 C C . LEU B 1 382 ? -13.110 33.269 27.857 1.00 26.83 371 LEU B C 1
ATOM 6327 O O . LEU B 1 382 ? -13.897 33.276 28.799 1.00 27.77 371 LEU B O 1
ATOM 6332 N N . VAL B 1 383 ? -13.120 34.190 26.897 1.00 26.17 372 VAL B N 1
ATOM 6333 C CA . VAL B 1 383 ? -14.057 35.313 26.905 1.00 29.05 372 VAL B CA 1
ATOM 6334 C C . VAL B 1 383 ? -14.975 35.297 25.693 1.00 29.43 372 VAL B C 1
ATOM 6335 O O . VAL B 1 383 ? -14.632 35.824 24.640 1.00 30.81 372 VAL B O 1
ATOM 6339 N N . PRO B 1 384 ? -16.160 34.705 25.831 1.00 30.12 373 PRO B N 1
ATOM 6340 C CA . PRO B 1 384 ? -17.101 34.647 24.711 1.00 32.00 373 PRO B CA 1
ATOM 6341 C C . PRO B 1 384 ? -17.789 35.985 24.424 1.00 35.14 373 PRO B C 1
ATOM 6342 O O . PRO B 1 384 ? -18.049 36.778 25.332 1.00 33.34 373 PRO B O 1
ATOM 6346 N N . GLY B 1 385 ? -18.045 36.255 23.152 1.00 38.34 374 GLY B N 1
ATOM 6347 C CA . GLY B 1 385 ? -18.758 37.470 22.809 1.00 44.80 374 GLY B CA 1
ATOM 6348 C C . GLY B 1 385 ? -20.200 37.021 22.633 1.00 49.06 374 GLY B C 1
ATOM 6349 O O . GLY B 1 385 ? -20.465 35.822 22.668 1.00 48.84 374 GLY B O 1
ATOM 6350 N N . ASP B 1 386 ? -21.147 37.934 22.468 1.00 53.32 375 ASP B N 1
ATOM 6351 C CA . ASP B 1 386 ? -22.520 37.481 22.259 1.00 58.80 375 ASP B CA 1
ATOM 6352 C C . ASP B 1 386 ? -22.487 36.730 20.939 1.00 61.11 375 ASP B C 1
ATOM 6353 O O . ASP B 1 386 ? -21.713 37.086 20.047 1.00 61.65 375 ASP B O 1
ATOM 6366 N N . GLY B 1 388 ? -22.300 35.189 17.446 1.00 62.00 377 GLY B N 1
ATOM 6367 C CA . GLY B 1 388 ? -22.010 35.868 16.196 1.00 58.69 377 GLY B CA 1
ATOM 6368 C C . GLY B 1 388 ? -20.954 36.950 16.306 1.00 56.29 377 GLY B C 1
ATOM 6369 O O . GLY B 1 388 ? -20.424 37.409 15.295 1.00 57.55 377 GLY B O 1
ATOM 6370 N N . ARG B 1 389 ? -20.651 37.365 17.531 1.00 53.59 378 ARG B N 1
ATOM 6371 C CA . ARG B 1 389 ? -19.651 38.399 17.775 1.00 51.12 378 ARG B CA 1
ATOM 6372 C C . ARG B 1 389 ? -18.314 37.748 18.144 1.00 47.95 378 ARG B C 1
ATOM 6373 O O . ARG B 1 389 ? -18.276 36.578 18.524 1.00 47.85 378 ARG B O 1
ATOM 6381 N N . TYR B 1 390 ? -17.223 38.499 18.036 1.00 43.46 379 TYR B N 1
ATOM 6382 C CA . TYR B 1 390 ? -15.908 37.965 18.379 1.00 40.54 379 TYR B CA 1
ATOM 6383 C C . TYR B 1 390 ? -15.808 37.480 19.821 1.00 35.09 379 TYR B C 1
ATOM 6384 O O . TYR B 1 390 ? -16.451 38.021 20.709 1.00 32.65 379 TYR B O 1
ATOM 6393 N N . SER B 1 391 ? -14.993 36.452 20.030 1.00 31.35 380 SER B N 1
ATOM 6394 C CA . SER B 1 391 ? -14.706 35.913 21.359 1.00 28.93 380 SER B CA 1
ATOM 6395 C C . SER B 1 391 ? -13.187 36.077 21.515 1.00 28.77 380 SER B C 1
ATOM 6396 O O . SER B 1 391 ? -12.486 36.279 20.509 1.00 28.00 380 SER B O 1
ATOM 6399 N N . TYR B 1 392 ? -12.678 36.010 22.745 1.00 25.28 381 TYR B N 1
ATOM 6400 C CA . TYR B 1 392 ? -11.239 36.153 22.964 1.00 25.61 381 TYR B CA 1
ATOM 6401 C C . TYR B 1 392 ? -10.657 35.125 23.895 1.00 25.06 381 TYR B C 1
ATOM 6402 O O . TYR B 1 392 ? -11.360 34.541 24.720 1.00 24.86 381 TYR B O 1
ATOM 6411 N N . VAL B 1 393 ? -9.356 34.914 23.751 1.00 23.66 382 VAL B N 1
ATOM 6412 C CA . VAL B 1 393 ? -8.644 34.044 24.662 1.00 24.61 382 VAL B CA 1
ATOM 6413 C C . VAL B 1 393 ? -7.630 34.974 25.292 1.00 25.31 382 VAL B C 1
ATOM 6414 O O . VAL B 1 393 ? -6.903 35.653 24.579 1.00 24.54 382 VAL B O 1
ATOM 6418 N N . LEU B 1 394 ? -7.621 35.043 26.623 1.00 25.92 383 LEU B N 1
ATOM 6419 C CA . LEU B 1 394 ? -6.666 35.879 27.336 1.00 25.05 383 LEU B CA 1
ATOM 6420 C C . LEU B 1 394 ? -5.837 34.913 28.189 1.00 26.42 383 LEU B C 1
ATOM 6421 O O . LEU B 1 394 ? -6.073 33.697 28.185 1.00 25.07 383 LEU B O 1
ATOM 6426 N N . ALA B 1 395 ? -4.866 35.460 28.910 1.00 24.86 384 ALA B N 1
ATOM 6427 C CA . ALA B 1 395 ? -4.034 34.670 29.800 1.00 26.64 384 ALA B CA 1
ATOM 6428 C C . ALA B 1 395 ? -3.937 35.393 31.143 1.00 25.23 384 ALA B C 1
ATOM 6429 O O . ALA B 1 395 ? -3.850 36.624 31.180 1.00 26.25 384 ALA B O 1
ATOM 6431 N N . GLY B 1 396 ? -3.957 34.626 32.234 1.00 25.72 385 GLY B N 1
ATOM 6432 C CA . GLY B 1 396 ? -3.851 35.200 33.563 1.00 25.60 385 GLY B CA 1
ATOM 6433 C C . GLY B 1 396 ? -2.500 35.864 33.805 1.00 26.67 385 GLY B C 1
ATOM 6434 O O . GLY B 1 396 ? -1.478 35.467 33.238 1.00 28.08 385 GLY B O 1
ATOM 6435 N N . THR B 1 397 ? -2.483 36.871 34.667 1.00 26.34 386 THR B N 1
ATOM 6436 C CA . THR B 1 397 ? -1.255 37.592 34.960 1.00 24.82 386 THR B CA 1
ATOM 6437 C C . THR B 1 397 ? -0.908 37.503 36.430 1.00 25.28 386 THR B C 1
ATOM 6438 O O . THR B 1 397 ? -1.756 37.201 37.266 1.00 23.89 386 THR B O 1
ATOM 6442 N N . GLU B 1 398 ? 0.358 37.775 36.732 1.00 27.27 387 GLU B N 1
ATOM 6443 C CA . GLU B 1 398 ? 0.846 37.782 38.106 1.00 28.65 387 GLU B CA 1
ATOM 6444 C C . GLU B 1 398 ? 0.147 38.949 38.780 1.00 27.70 387 GLU B C 1
ATOM 6445 O O . GLU B 1 398 ? -0.284 38.845 39.927 1.00 26.78 387 GLU B O 1
ATOM 6451 N N . LYS B 1 399 ? -0.023 40.049 38.049 1.00 27.40 388 LYS B N 1
ATOM 6452 C CA . LYS B 1 399 ? -0.656 41.216 38.649 1.00 26.75 388 LYS B CA 1
ATOM 6453 C C . LYS B 1 399 ? -2.067 40.966 39.152 1.00 28.05 388 LYS B C 1
ATOM 6454 O O . LYS B 1 399 ? -2.496 41.568 40.135 1.00 26.71 388 LYS B O 1
ATOM 6460 N N . ALA B 1 400 ? -2.800 40.090 38.471 1.00 29.04 389 ALA B N 1
ATOM 6461 C CA . ALA B 1 400 ? -4.154 39.774 38.894 1.00 28.96 389 ALA B CA 1
ATOM 6462 C C . ALA B 1 400 ? -4.128 39.115 40.272 1.00 28.25 389 ALA B C 1
ATOM 6463 O O . ALA B 1 400 ? -5.039 39.308 41.085 1.00 26.85 389 ALA B O 1
ATOM 6473 N N . GLU B 1 402 ? -2.496 39.916 42.663 1.00 33.35 391 GLU B N 1
ATOM 6474 C CA . GLU B 1 402 ? -2.532 40.942 43.697 1.00 34.75 391 GLU B CA 1
ATOM 6475 C C . GLU B 1 402 ? -3.700 41.918 43.705 1.00 32.53 391 GLU B C 1
ATOM 6476 O O . GLU B 1 402 ? -4.136 42.319 44.772 1.00 34.64 391 GLU B O 1
ATOM 6482 N N . VAL B 1 403 ? -4.229 42.303 42.554 1.00 30.54 392 VAL B N 1
ATOM 6483 C CA . VAL B 1 403 ? -5.332 43.263 42.574 1.00 29.27 392 VAL B CA 1
ATOM 6484 C C . VAL B 1 403 ? -6.755 42.742 42.392 1.00 28.60 392 VAL B C 1
ATOM 6485 O O . VAL B 1 403 ? -7.707 43.480 42.645 1.00 28.99 392 VAL B O 1
ATOM 6489 N N . SER B 1 404 ? -6.936 41.503 41.944 1.00 27.72 393 SER B N 1
ATOM 6490 C CA . SER B 1 404 ? -8.308 41.033 41.727 1.00 25.57 393 SER B CA 1
ATOM 6491 C C . SER B 1 404 ? -8.532 39.604 42.216 1.00 26.62 393 SER B C 1
ATOM 6492 O O . SER B 1 404 ? -9.385 38.887 41.687 1.00 26.91 393 SER B O 1
ATOM 6495 N N . PHE B 1 405 ? -7.788 39.216 43.248 1.00 24.17 394 PHE B N 1
ATOM 6496 C CA . PHE B 1 405 ? -7.853 37.871 43.790 1.00 26.49 394 PHE B CA 1
ATOM 6497 C C . PHE B 1 405 ? -7.698 36.885 42.633 1.00 27.46 394 PHE B C 1
ATOM 6498 O O . PHE B 1 405 ? -8.424 35.887 42.551 1.00 24.79 394 PHE B O 1
ATOM 6506 N N . GLY B 1 406 ? -6.744 37.194 41.749 1.00 25.94 395 GLY B N 1
ATOM 6507 C CA . GLY B 1 406 ? -6.447 36.356 40.596 1.00 26.10 395 GLY B CA 1
ATOM 6508 C C . GLY B 1 406 ? -7.636 36.092 39.693 1.00 27.22 395 GLY B C 1
ATOM 6509 O O . GLY B 1 406 ? -7.836 34.967 39.240 1.00 28.60 395 GLY B O 1
ATOM 6510 N N . SER B 1 407 ? -8.411 37.136 39.414 1.00 25.82 396 SER B N 1
ATOM 6511 C CA . SER B 1 407 ? -9.612 37.033 38.602 1.00 26.18 396 SER B CA 1
ATOM 6512 C C . SER B 1 407 ? -9.539 37.916 37.344 1.00 26.53 396 SER B C 1
ATOM 6513 O O . SER B 1 407 ? -8.720 38.845 37.260 1.00 23.91 396 SER B O 1
ATOM 6516 N N . SER B 1 408 ? -10.411 37.620 36.381 1.00 25.53 397 SER B N 1
ATOM 6517 C CA . SER B 1 408 ? -10.489 38.382 35.136 1.00 25.40 397 SER B CA 1
ATOM 6518 C C . SER B 1 408 ? -11.947 38.437 34.671 1.00 25.46 397 SER B C 1
ATOM 6519 O O . SER B 1 408 ? -12.845 38.011 35.397 1.00 25.81 397 SER B O 1
ATOM 6522 N N . CYS B 1 409 ? -12.188 38.970 33.479 1.00 24.24 398 CYS B N 1
ATOM 6523 C CA . CYS B 1 409 ? -13.550 39.092 32.962 1.00 27.95 398 CYS B CA 1
ATOM 6524 C C . CYS B 1 409 ? -14.087 37.805 32.329 1.00 29.43 398 CYS B C 1
ATOM 6525 O O . CYS B 1 409 ? -13.353 36.826 32.148 1.00 30.71 398 CYS B O 1
ATOM 6528 N N . HIS B 1 410 ? -15.369 37.805 31.992 1.00 30.94 399 HIS B N 1
ATOM 6529 C CA . HIS B 1 410 ? -15.947 36.639 31.342 1.00 35.60 399 HIS B CA 1
ATOM 6530 C C . HIS B 1 410 ? -16.501 36.945 29.942 1.00 35.79 399 HIS B C 1
ATOM 6531 O O . HIS B 1 410 ? -16.279 36.179 29.019 1.00 39.79 399 HIS B O 1
ATOM 6538 N N . GLY B 1 411 ? -17.201 38.060 29.773 1.00 37.54 400 GLY B N 1
ATOM 6539 C CA . GLY B 1 411 ? -17.743 38.386 28.460 1.00 38.01 400 GLY B CA 1
ATOM 6540 C C . GLY B 1 411 ? -17.010 39.512 27.749 1.00 40.96 400 GLY B C 1
ATOM 6541 O O . GLY B 1 411 ? -16.444 40.388 28.399 1.00 39.54 400 GLY B O 1
ATOM 6542 N N . ALA B 1 412 ? -17.035 39.502 26.413 1.00 41.89 401 ALA B N 1
ATOM 6543 C CA . ALA B 1 412 ? -16.350 40.522 25.620 1.00 44.91 401 ALA B CA 1
ATOM 6544 C C . ALA B 1 412 ? -17.137 41.819 25.389 1.00 47.49 401 ALA B C 1
ATOM 6545 O O . ALA B 1 412 ? -16.602 42.783 24.840 1.00 48.22 401 ALA B O 1
ATOM 6547 N N . GLY B 1 413 ? -18.400 41.854 25.799 1.00 49.93 402 GLY B N 1
ATOM 6548 C CA . GLY B 1 413 ? -19.180 43.061 25.593 1.00 53.57 402 GLY B CA 1
ATOM 6549 C C . GLY B 1 413 ? -20.151 43.330 26.719 1.00 55.37 402 GLY B C 1
ATOM 6550 O O . GLY B 1 413 ? -20.297 42.508 27.617 1.00 56.06 402 GLY B O 1
ATOM 6551 N N . ARG B 1 414 ? -20.810 44.484 26.674 1.00 57.43 403 ARG B N 1
ATOM 6552 C CA . ARG B 1 414 ? -21.787 44.853 27.697 1.00 59.47 403 ARG B CA 1
ATOM 6553 C C . ARG B 1 414 ? -22.902 45.674 27.072 1.00 59.85 403 ARG B C 1
ATOM 6554 O O . ARG B 1 414 ? -23.085 45.651 25.855 1.00 60.46 403 ARG B O 1
ATOM 6562 N N . ASN B 1 429 ? -34.989 37.564 12.796 1.00 103.19 418 ASN B N 1
ATOM 6563 C CA . ASN B 1 429 ? -34.460 38.919 12.905 1.00 103.11 418 ASN B CA 1
ATOM 6564 C C . ASN B 1 429 ? -32.961 38.894 13.180 1.00 102.92 418 ASN B C 1
ATOM 6565 O O . ASN B 1 429 ? -32.339 39.939 13.389 1.00 103.17 418 ASN B O 1
ATOM 6570 N N . LEU B 1 430 ? -32.387 37.695 13.180 1.00 102.08 419 LEU B N 1
ATOM 6571 C CA . LEU B 1 430 ? -30.959 37.533 13.427 1.00 101.26 419 LEU B CA 1
ATOM 6572 C C . LEU B 1 430 ? -30.502 36.187 12.875 1.00 100.19 419 LEU B C 1
ATOM 6573 O O . LEU B 1 430 ? -29.392 36.056 12.354 1.00 99.67 419 LEU B O 1
ATOM 6578 N N . VAL B 1 431 ? -31.374 35.190 12.989 1.00 98.96 420 VAL B N 1
ATOM 6579 C CA . VAL B 1 431 ? -31.078 33.849 12.506 1.00 97.36 420 VAL B CA 1
ATOM 6580 C C . VAL B 1 431 ? -30.749 33.909 11.020 1.00 96.25 420 VAL B C 1
ATOM 6581 O O . VAL B 1 431 ? -30.102 33.015 10.480 1.00 96.43 420 VAL B O 1
ATOM 6585 N N . LYS B 1 432 ? -31.193 34.974 10.363 1.00 94.80 421 LYS B N 1
ATOM 6586 C CA . LYS B 1 432 ? -30.949 35.129 8.937 1.00 93.07 421 LYS B CA 1
ATOM 6587 C C . LYS B 1 432 ? -30.049 36.312 8.600 1.00 91.21 421 LYS B C 1
ATOM 6588 O O . LYS B 1 432 ? -29.468 36.355 7.515 1.00 91.32 421 LYS B O 1
ATOM 6594 N N . GLU B 1 433 ? -29.932 37.274 9.512 1.00 88.48 422 GLU B N 1
ATOM 6595 C CA . GLU B 1 433 ? -29.074 38.424 9.246 1.00 85.57 422 GLU B CA 1
ATOM 6596 C C . GLU B 1 433 ? -27.625 37.969 9.370 1.00 82.82 422 GLU B C 1
ATOM 6597 O O . GLU B 1 433 ? -26.728 38.532 8.746 1.00 82.22 422 GLU B O 1
ATOM 6603 N N . LEU B 1 434 ? -27.403 36.942 10.184 1.00 79.84 423 LEU B N 1
ATOM 6604 C CA . LEU B 1 434 ? -26.065 36.402 10.367 1.00 76.82 423 LEU B CA 1
ATOM 6605 C C . LEU B 1 434 ? -25.663 35.600 9.139 1.00 75.02 423 LEU B C 1
ATOM 6606 O O . LEU B 1 434 ? -24.496 35.599 8.745 1.00 73.91 423 LEU B O 1
ATOM 6611 N N . ALA B 1 435 ? -26.636 34.919 8.538 1.00 72.60 424 ALA B N 1
ATOM 6612 C CA . ALA B 1 435 ? -26.379 34.117 7.350 1.00 71.02 424 ALA B CA 1
ATOM 6613 C C . ALA B 1 435 ? -25.851 35.022 6.247 1.00 69.96 424 ALA B C 1
ATOM 6614 O O . ALA B 1 435 ? -25.038 34.608 5.418 1.00 69.30 424 ALA B O 1
ATOM 6616 N N . GLU B 1 436 ? -26.315 36.267 6.250 1.00 68.86 425 GLU B N 1
ATOM 6617 C CA . GLU B 1 436 ? -25.887 37.244 5.255 1.00 68.30 425 GLU B CA 1
ATOM 6618 C C . GLU B 1 436 ? -24.414 37.588 5.469 1.00 66.31 425 GLU B C 1
ATOM 6619 O O . GLU B 1 436 ? -23.795 38.240 4.629 1.00 66.48 425 GLU B O 1
ATOM 6625 N N . ARG B 1 437 ? -23.864 37.152 6.601 1.00 63.86 426 ARG B N 1
ATOM 6626 C CA . ARG B 1 437 ? -22.465 37.408 6.925 1.00 61.66 426 ARG B CA 1
ATOM 6627 C C . ARG B 1 437 ? -21.637 36.128 6.855 1.00 58.61 426 ARG B C 1
ATOM 6628 O O . ARG B 1 437 ? -20.465 36.123 7.221 1.00 58.02 426 ARG B O 1
ATOM 6636 N N . GLY B 1 438 ? -22.254 35.044 6.390 1.00 56.21 427 GLY B N 1
ATOM 6637 C CA . GLY B 1 438 ? -21.551 33.775 6.285 1.00 53.82 427 GLY B CA 1
ATOM 6638 C C . GLY B 1 438 ? -21.464 33.013 7.598 1.00 52.03 427 GLY B C 1
ATOM 6639 O O . GLY B 1 438 ? -20.631 32.118 7.758 1.00 52.71 427 GLY B O 1
ATOM 6640 N N . ILE B 1 439 ? -22.327 33.375 8.542 1.00 48.88 428 ILE B N 1
ATOM 6641 C CA . ILE B 1 439 ? -22.370 32.732 9.846 1.00 44.85 428 ILE B CA 1
ATOM 6642 C C . ILE B 1 439 ? -23.673 31.955 9.937 1.00 43.62 428 ILE B C 1
ATOM 6643 O O . ILE B 1 439 ? -24.750 32.549 9.989 1.00 42.04 428 ILE B O 1
ATOM 6648 N N . LEU B 1 440 ? -23.573 30.629 9.950 1.00 42.40 429 LEU B N 1
ATOM 6649 C CA . LEU B 1 440 ? -24.755 29.776 10.010 1.00 43.17 429 LEU B CA 1
ATOM 6650 C C . LEU B 1 440 ? -25.246 29.548 11.431 1.00 44.65 429 LEU B C 1
ATOM 6651 O O . LEU B 1 440 ? -24.480 29.174 12.320 1.00 45.10 429 LEU B O 1
ATOM 6656 N N . VAL B 1 441 ? -26.539 29.763 11.629 1.00 45.15 430 VAL B N 1
ATOM 6657 C CA . VAL B 1 441 ? -27.158 29.585 12.928 1.00 44.85 430 VAL B CA 1
ATOM 6658 C C . VAL B 1 441 ? -28.098 28.393 12.856 1.00 46.55 430 VAL B C 1
ATOM 6659 O O . VAL B 1 441 ? -28.709 28.131 11.822 1.00 45.89 430 VAL B O 1
ATOM 6663 N N . ARG B 1 442 ? -28.185 27.666 13.962 1.00 48.81 431 ARG B N 1
ATOM 6664 C CA . ARG B 1 442 ? -29.028 26.485 14.080 1.00 49.81 431 ARG B CA 1
ATOM 6665 C C . ARG B 1 442 ? -29.681 26.568 15.450 1.00 52.34 431 ARG B C 1
ATOM 6666 O O . ARG B 1 442 ? -29.120 26.103 16.446 1.00 51.41 431 ARG B O 1
ATOM 6674 N N . ALA B 1 443 ? -30.849 27.201 15.500 1.00 54.66 432 ALA B N 1
ATOM 6675 C CA . ALA B 1 443 ? -31.587 27.349 16.744 1.00 57.96 432 ALA B CA 1
ATOM 6676 C C . ALA B 1 443 ? -32.810 26.448 16.675 1.00 60.56 432 ALA B C 1
ATOM 6677 O O . ALA B 1 443 ? -33.383 26.252 15.602 1.00 61.25 432 ALA B O 1
ATOM 6679 N N . ALA B 1 444 ? -33.195 25.889 17.816 1.00 63.00 433 ALA B N 1
ATOM 6680 C CA . ALA B 1 444 ? -34.355 25.011 17.877 1.00 65.87 433 ALA B CA 1
ATOM 6681 C C . ALA B 1 444 ? -35.631 25.854 17.876 1.00 67.91 433 ALA B C 1
ATOM 6682 O O . ALA B 1 444 ? -36.741 25.327 17.757 1.00 68.44 433 ALA B O 1
ATOM 6684 N N . THR B 1 445 ? -35.459 27.167 17.996 1.00 69.77 434 THR B N 1
ATOM 6685 C CA . THR B 1 445 ? -36.578 28.099 18.024 1.00 71.54 434 THR B CA 1
ATOM 6686 C C . THR B 1 445 ? -36.316 29.287 17.103 1.00 72.23 434 THR B C 1
ATOM 6687 O O . THR B 1 445 ? -37.143 30.195 16.992 1.00 73.08 434 THR B O 1
ATOM 6691 N N . ASP B 1 459 ? -15.219 45.495 15.072 1.00 76.22 448 ASP B N 1
ATOM 6692 C CA . ASP B 1 459 ? -15.382 45.115 16.471 1.00 75.16 448 ASP B CA 1
ATOM 6693 C C . ASP B 1 459 ? -14.061 45.108 17.240 1.00 72.88 448 ASP B C 1
ATOM 6694 O O . ASP B 1 459 ? -13.029 44.643 16.752 1.00 73.62 448 ASP B O 1
ATOM 6699 N N . VAL B 1 460 ? -14.119 45.649 18.448 1.00 69.36 449 VAL B N 1
ATOM 6700 C CA . VAL B 1 460 ? -12.992 45.713 19.370 1.00 64.18 449 VAL B CA 1
ATOM 6701 C C . VAL B 1 460 ? -13.682 45.694 20.721 1.00 58.96 449 VAL B C 1
ATOM 6702 O O . VAL B 1 460 ? -14.640 46.434 20.941 1.00 59.34 449 VAL B O 1
ATOM 6706 N N . SER B 1 461 ? -13.223 44.838 21.620 1.00 51.99 450 SER B N 1
ATOM 6707 C CA . SER B 1 461 ? -13.877 44.749 22.909 1.00 45.48 450 SER B CA 1
ATOM 6708 C C . SER B 1 461 ? -13.384 45.740 23.940 1.00 42.20 450 SER B C 1
ATOM 6709 O O . SER B 1 461 ? -12.226 45.704 24.343 1.00 41.50 450 SER B O 1
ATOM 6712 N N . LEU B 1 462 ? -14.275 46.625 24.367 1.00 39.42 451 LEU B N 1
ATOM 6713 C CA . LEU B 1 462 ? -13.937 47.610 25.383 1.00 37.45 451 LEU B CA 1
ATOM 6714 C C . LEU B 1 462 ? -13.641 46.893 26.694 1.00 33.87 451 LEU B C 1
ATOM 6715 O O . LEU B 1 462 ? -12.779 47.310 27.457 1.00 32.07 451 LEU B O 1
ATOM 6720 N N . VAL B 1 463 ? -14.354 45.801 26.941 1.00 31.86 452 VAL B N 1
ATOM 6721 C CA . VAL B 1 463 ? -14.155 45.031 28.163 1.00 31.62 452 VAL B CA 1
ATOM 6722 C C . VAL B 1 463 ? -12.751 44.421 28.188 1.00 29.90 452 VAL B C 1
ATOM 6723 O O . VAL B 1 463 ? -12.042 44.549 29.178 1.00 28.20 452 VAL B O 1
ATOM 6727 N N . VAL B 1 464 ? -12.353 43.772 27.095 1.00 27.85 453 VAL B N 1
ATOM 6728 C CA . VAL B 1 464 ? -11.035 43.169 27.011 1.00 28.10 453 VAL B CA 1
ATOM 6729 C C . VAL B 1 464 ? -9.943 44.247 27.086 1.00 29.29 453 VAL B C 1
ATOM 6730 O O . VAL B 1 464 ? -8.893 44.043 27.694 1.00 27.48 453 VAL B O 1
ATOM 6734 N N . GLU B 1 465 ? -10.201 45.392 26.464 1.00 29.49 454 GLU B N 1
ATOM 6735 C CA . GLU B 1 465 ? -9.256 46.494 26.470 1.00 31.39 454 GLU B CA 1
ATOM 6736 C C . GLU B 1 465 ? -9.005 46.967 27.908 1.00 29.95 454 GLU B C 1
ATOM 6737 O O . GLU B 1 465 ? -7.848 47.117 28.334 1.00 29.35 454 GLU B O 1
ATOM 6743 N N . ALA B 1 466 ? -10.088 47.179 28.658 1.00 28.19 455 ALA B N 1
ATOM 6744 C CA . ALA B 1 466 ? -10.005 47.628 30.039 1.00 25.66 455 ALA B CA 1
ATOM 6745 C C . ALA B 1 466 ? -9.282 46.591 30.896 1.00 28.42 455 ALA B C 1
ATOM 6746 O O . ALA B 1 466 ? -8.394 46.923 31.689 1.00 27.55 455 ALA B O 1
ATOM 6748 N N . VAL B 1 467 ? -9.661 45.328 30.728 1.00 27.00 456 VAL B N 1
ATOM 6749 C CA . VAL B 1 467 ? -9.039 44.258 31.473 1.00 26.40 456 VAL B CA 1
ATOM 6750 C C . VAL B 1 467 ? -7.538 44.136 31.216 1.00 25.66 456 VAL B C 1
ATOM 6751 O O . VAL B 1 467 ? -6.760 43.991 32.158 1.00 23.82 456 VAL B O 1
ATOM 6755 N N . GLU B 1 468 ? -7.114 44.203 29.960 1.00 26.46 457 GLU B N 1
ATOM 6756 C CA . GLU B 1 468 ? -5.691 44.095 29.688 1.00 27.25 457 GLU B CA 1
ATOM 6757 C C . GLU B 1 468 ? -4.929 45.319 30.213 1.00 27.71 457 GLU B C 1
ATOM 6758 O O . GLU B 1 468 ? -3.876 45.182 30.827 1.00 28.73 457 GLU B O 1
ATOM 6764 N N . GLY B 1 469 ? -5.455 46.513 29.955 1.00 27.77 458 GLY B N 1
ATOM 6765 C CA . GLY B 1 469 ? -4.789 47.726 30.422 1.00 26.92 458 GLY B CA 1
ATOM 6766 C C . GLY B 1 469 ? -4.703 47.808 31.938 1.00 27.29 458 GLY B C 1
ATOM 6767 O O . GLY B 1 469 ? -3.797 48.425 32.474 1.00 28.90 458 GLY B O 1
ATOM 6768 N N . ALA B 1 470 ? -5.658 47.205 32.638 1.00 26.01 459 ALA B N 1
ATOM 6769 C CA . ALA B 1 470 ? -5.635 47.216 34.091 1.00 26.70 459 ALA B CA 1
ATOM 6770 C C . ALA B 1 470 ? -4.624 46.170 34.548 1.00 26.65 459 ALA B C 1
ATOM 6771 O O . ALA B 1 470 ? -4.303 46.097 35.727 1.00 27.40 459 ALA B O 1
ATOM 6773 N N . GLY B 1 471 ? -4.130 45.363 33.606 1.00 27.56 460 GLY B N 1
ATOM 6774 C CA . GLY B 1 471 ? -3.145 44.336 33.930 1.00 26.23 460 GLY B CA 1
ATOM 6775 C C . GLY B 1 471 ? -3.656 42.998 34.451 1.00 27.49 460 GLY B C 1
ATOM 6776 O O . GLY B 1 471 ? -2.896 42.241 35.063 1.00 25.99 460 GLY B O 1
ATOM 6777 N N . ILE B 1 472 ? -4.925 42.682 34.206 1.00 25.63 461 ILE B N 1
ATOM 6778 C CA . ILE B 1 472 ? -5.468 41.427 34.699 1.00 26.72 461 ILE B CA 1
ATOM 6779 C C . ILE B 1 472 ? -5.967 40.495 33.593 1.00 26.84 461 ILE B C 1
ATOM 6780 O O . ILE B 1 472 ? -6.848 39.676 33.816 1.00 25.70 461 ILE B O 1
ATOM 6785 N N . GLY B 1 473 ? -5.389 40.613 32.404 1.00 27.31 462 GLY B N 1
ATOM 6786 C CA . GLY B 1 473 ? -5.791 39.739 31.320 1.00 28.31 462 GLY B CA 1
ATOM 6787 C C . GLY B 1 473 ? -5.094 40.076 30.022 1.00 28.97 462 GLY B C 1
ATOM 6788 O O . GLY B 1 473 ? -5.521 40.969 29.300 1.00 27.47 462 GLY B O 1
ATOM 6789 N N . LYS B 1 474 ? -4.012 39.356 29.738 1.00 28.42 463 LYS B N 1
ATOM 6790 C CA . LYS B 1 474 ? -3.219 39.559 28.529 1.00 29.24 463 LYS B CA 1
ATOM 6791 C C . LYS B 1 474 ? -3.901 38.922 27.299 1.00 28.41 463 LYS B C 1
ATOM 6792 O O . LYS B 1 474 ? -4.287 37.758 27.323 1.00 25.77 463 LYS B O 1
ATOM 6798 N N . LYS B 1 475 ? -4.049 39.682 26.224 1.00 27.13 464 LYS B N 1
ATOM 6799 C CA . LYS B 1 475 ? -4.689 39.149 25.018 1.00 26.50 464 LYS B CA 1
ATOM 6800 C C . LYS B 1 475 ? -3.825 38.098 24.332 1.00 24.05 464 LYS B C 1
ATOM 6801 O O . LYS B 1 475 ? -2.622 38.260 24.213 1.00 21.62 464 LYS B O 1
ATOM 6807 N N . VAL B 1 476 ? -4.441 37.004 23.899 1.00 24.13 465 VAL B N 1
ATOM 6808 C CA . VAL B 1 476 ? -3.697 35.955 23.222 1.00 23.13 465 VAL B CA 1
ATOM 6809 C C . VAL B 1 476 ? -4.230 35.772 21.819 1.00 23.56 465 VAL B C 1
ATOM 6810 O O . VAL B 1 476 ? -3.455 35.768 20.859 1.00 24.11 465 VAL B O 1
ATOM 6814 N N . ALA B 1 477 ? -5.549 35.644 21.686 1.00 24.06 466 ALA B N 1
ATOM 6815 C CA . ALA B 1 477 ? -6.138 35.491 20.358 1.00 25.43 466 ALA B CA 1
ATOM 6816 C C . ALA B 1 477 ? -7.591 35.939 20.290 1.00 26.00 466 ALA B C 1
ATOM 6817 O O . ALA B 1 477 ? -8.253 36.067 21.317 1.00 25.51 466 ALA B O 1
ATOM 6819 N N . ARG B 1 478 ? -8.066 36.198 19.071 1.00 25.91 467 ARG B N 1
ATOM 6820 C CA . ARG B 1 478 ? -9.454 36.587 18.837 1.00 27.23 467 ARG B CA 1
ATOM 6821 C C . ARG B 1 478 ? -10.057 35.482 17.978 1.00 27.17 467 ARG B C 1
ATOM 6822 O O . ARG B 1 478 ? -9.413 34.975 17.067 1.00 28.66 467 ARG B O 1
ATOM 6830 N N . LEU B 1 479 ? -11.291 35.120 18.273 1.00 27.39 468 LEU B N 1
ATOM 6831 C CA . LEU B 1 479 ? -11.979 34.047 17.571 1.00 29.42 468 LEU B CA 1
ATOM 6832 C C . LEU B 1 479 ? -13.203 34.601 16.855 1.00 30.50 468 LEU B C 1
ATOM 6833 O O . LEU B 1 479 ? -13.973 35.355 17.442 1.00 30.22 468 LEU B O 1
ATOM 6838 N N . ARG B 1 480 ? -13.375 34.250 15.585 1.00 32.60 469 ARG B N 1
ATOM 6839 C CA . ARG B 1 480 ? -14.547 34.717 14.846 1.00 33.86 469 ARG B CA 1
ATOM 6840 C C . ARG B 1 480 ? -15.519 33.567 14.599 1.00 31.31 469 ARG B C 1
ATOM 6841 O O . ARG B 1 480 ? -15.120 32.487 14.175 1.00 28.97 469 ARG B O 1
ATOM 6849 N N . PRO B 1 481 ? -16.814 33.796 14.849 1.00 31.32 470 PRO B N 1
ATOM 6850 C CA . PRO B 1 481 ? -17.862 32.786 14.668 1.00 32.57 470 PRO B CA 1
ATOM 6851 C C . PRO B 1 481 ? -18.143 32.361 13.236 1.00 33.20 470 PRO B C 1
ATOM 6852 O O . PRO B 1 481 ? -1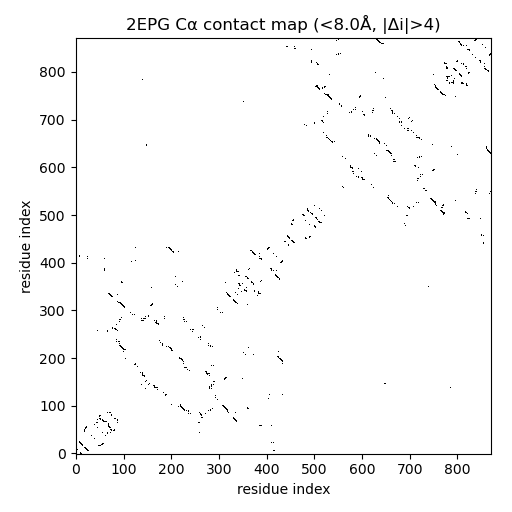8.160 33.187 12.330 1.00 34.01 470 PRO B O 1
ATOM 6856 N N . LEU B 1 482 ? -18.371 31.064 13.048 1.00 33.91 471 LEU B N 1
ATOM 6857 C CA . LEU B 1 482 ? -18.691 30.488 11.734 1.00 35.35 471 LEU B CA 1
ATOM 6858 C C . LEU B 1 482 ? -20.061 29.793 11.789 1.00 35.79 471 LEU B C 1
ATOM 6859 O O . LEU B 1 482 ? -20.860 29.880 10.848 1.00 35.78 471 LEU B O 1
ATOM 6864 N N . ILE B 1 483 ? -20.309 29.093 12.895 1.00 33.98 472 ILE B N 1
ATOM 6865 C CA . ILE B 1 483 ? -21.562 28.376 13.102 1.00 33.53 472 ILE B CA 1
ATOM 6866 C C . ILE B 1 483 ? -22.004 28.565 14.549 1.00 35.05 472 ILE B C 1
ATOM 6867 O O . ILE B 1 483 ? -21.191 28.500 15.477 1.00 34.79 472 ILE B O 1
ATOM 6872 N N . VAL B 1 484 ? -23.296 28.791 14.739 1.00 35.43 473 VAL B N 1
ATOM 6873 C CA . VAL B 1 484 ? -23.831 28.980 16.074 1.00 36.90 473 VAL B CA 1
ATOM 6874 C C . VAL B 1 484 ? -24.987 28.029 16.323 1.00 37.59 473 VAL B C 1
ATOM 6875 O O . VAL B 1 484 ? -25.972 28.058 15.591 1.00 39.51 473 VAL B O 1
ATOM 6879 N N . VAL B 1 485 ? -24.857 27.167 17.326 1.00 37.24 474 VAL B N 1
ATOM 6880 C CA . VAL B 1 485 ? -25.941 26.256 17.684 1.00 37.68 474 VAL B CA 1
ATOM 6881 C C . VAL B 1 485 ? -26.487 26.808 18.997 1.00 41.55 474 VAL B C 1
ATOM 6882 O O . VAL B 1 485 ? -25.759 26.932 19.989 1.00 38.60 474 VAL B O 1
ATOM 6886 N N . LYS B 1 486 ? -27.770 27.149 18.998 1.00 45.49 475 LYS B N 1
ATOM 6887 C CA . LYS B 1 486 ? -28.387 27.738 20.173 1.00 51.87 475 LYS B CA 1
ATOM 6888 C C . LYS B 1 486 ? -29.729 27.110 20.508 1.00 54.73 475 LYS B C 1
ATOM 6889 O O . LYS B 1 486 ? -30.398 26.549 19.642 1.00 55.58 475 LYS B O 1
ATOM 6895 N N . GLY B 1 487 ? -30.118 27.208 21.775 1.00 57.77 476 GLY B N 1
ATOM 6896 C CA . GLY B 1 487 ? -31.381 26.632 22.203 1.00 60.72 476 GLY B CA 1
ATOM 6897 C C . GLY B 1 487 ? -32.600 27.139 21.452 1.00 62.26 476 GLY B C 1
ATOM 6898 O O . GLY B 1 487 ? -32.509 28.193 20.787 1.00 63.17 476 GLY B O 1
#

Nearest PDB structures (foldseek):
  2epg-assembly2_B  TM=1.002E+00  e=5.916E-93  Thermus thermophilus HB8
  2epg-assembly1_A  TM=9.906E-01  e=2.880E-84  Thermus thermophilus HB8
  8dcb-assembly2_B  TM=9.644E-01  e=2.988E-55  Pyrococcus horikoshii OT3
  7p3b-assembly2_B  TM=9.446E-01  e=4.264E-52  Homo sapiens
  8btt-assembly1_A  TM=9.368E-01  e=4.306E-49  Homo sapiens